Protein 2EM0 (pdb70)

Secondary structure (DSSP, 8-state):
------S--------SSS----SSHHHHHHHGGGGSSSS-S-SS--

Radius of gyration: 14.77 Å; Cα contacts (8 Å, |Δi|>4): 30; chains: 1; bounding box: 20×41×24 Å

Sequence (46 aa):
GSSGSSGMGEKTWKCRECDMCFSQASSLRLHQNVHVGEKPSGPSSGGSSGSSGMGEKTWKCRECDMCFSQASSLRLHQNVHVGEKPSGPSSGGSSGSSGMGEKTWKCRECDMCFSQASSLRLHQNVHVGEKPSGPSSGGSSGSSGMGEKTWKCRECDMCFSQASSLRLHQNVHVGEKPSGPSSGGSSGSSGMGEKTWKCRECDMCFSQASSLRLHQNVHVGEKPSGPSSGGSSGSSGMGEKTWKCRECDMCFSQASSLRLHQNVHVGEKPSGPSSGGSSGSSGMGEKTWKCRECDMCFSQASSLRLHQNVHVGEKPSGPSSGGSSGSSGMGEKTWKCRECDMCFSQASSLRLHQNVHVGEKPSGPSSGGSSGSSGMGEKTWKCRECDMCFSQASSLRLHQNVHVGEKPSGPSSGGSSGSSGMGEKTWKCRECDMCFSQASSLRLHQNVHVGEKPSGPSSGGSSGSSGMGEKTWKCRECDMCFSQASSLRLHQNVHVGEKPSGPSSGGSSGSSGMGEKTWKCRECDMCFSQASSLRLHQNVHVGEKPSGPSSGGSSGSSGMGEKTWKCRECDMCFSQASSLRLHQNVHVGEKPSGPSSGGSSGSSGMGEKTWKCRECDMCFSQASSLRLHQNVHVGEKPSGPSSGGSSGSSGMGEKTWKCRECDMCFSQASSLRLHQNVHVGEKPSGPSSGGSSGSSGMGEKTWKCRECDMCFSQASSLRLHQNVHVGEKPSGPSSGGSSGSSGMGEKTWKCRECDMCFSQASSLRLHQNVHVGEKPSGPSSGGSSGSSGMGEKTWKCRECDMCFSQASSLRLHQNVHVGEKPSGPSSGGSSGSSGMGEKTWKCRECDMCFSQASSLRLHQNVHVGEKPSGPSSGGSSGSSGMGEKTWKCRECDMCFSQASSLRLHQNVHVGEKPSGPSSG

InterPro domains:
  IPR001909 Krueppel-associated box [PF01352] (8-48)
  IPR001909 Krueppel-associated box [PS50805] (8-78)
  IPR001909 Krueppel-associated box [SM00349] (8-67)
  IPR001909 Krueppel-associated box [cd07765] (8-46)
  IPR013087 Zinc finger C2H2-type [PF00096] (176-198)
  IPR013087 Zinc finger C2H2-type [PF00096] (204-226)
  IPR013087 Zinc finger C2H2-type [PF00096] (232-254)
  IPR013087 Zinc finger C2H2-type [PF00096] (260-282)
  IPR013087 Zinc finger C2H2-type [PF00096] (288-310)
  IPR013087 Zinc finger C2H2-type [PF00096] (316-338)
  IPR013087 Zinc finger C2H2-type [PF00096] (372-394)
  IPR013087 Zinc finger C2H2-type [PF00096] (400-422)
  IPR013087 Zinc finger C2H2-type [PF00096] (456-478)
  IPR013087 Zinc finger C2H2-type [PF00096] (484-506)
  IPR013087 Zinc finger C2H2-type [PF00096] (512-534)
  IPR013087 Zinc finger C2H2-type [PF00096] (540-562)
  IPR013087 Zinc finger C2H2-type [PF00096] (568-590)
  IPR013087 Zinc finger C2H2-type [PF00096] (596-618)
  IPR013087 Zinc finger C2H2-type [PF00096] (652-674)
  IPR013087 Zinc finger C2H2-type [PF00096] (681-702)

Organism: Homo sapiens (NCBI:txid9606)

Structure (mmCIF, N/CA/C/O backbone):
data_2EM0
#
_entry.id   2EM0
#
loop_
_entity.id
_entity.type
_entity.pdbx_description
1 polymer 'Zinc finger protein 224'
2 non-polymer 'ZINC ION'
#
loop_
_atom_site.group_PDB
_atom_site.id
_atom_site.type_symbol
_atom_site.label_atom_id
_atom_site.label_alt_id
_atom_site.label_comp_id
_atom_site.label_asym_id
_atom_site.label_entity_id
_atom_site.label_seq_id
_atom_site.pdbx_PDB_ins_code
_atom_site.Cartn_x
_atom_site.Cartn_y
_atom_site.Cartn_z
_atom_site.occupancy
_atom_site.B_iso_or_equiv
_atom_site.auth_seq_id
_atom_site.auth_comp_id
_atom_site.auth_asym_id
_atom_site.auth_atom_id
_atom_site.pdbx_PDB_model_num
ATOM 1 N N . GLY A 1 1 ? -19.726 19.923 -27.105 1.00 0.00 1 GLY A N 1
ATOM 2 C CA . GLY A 1 1 ? -18.356 19.924 -26.626 1.00 0.00 1 GLY A CA 1
ATOM 3 C C . GLY A 1 1 ? -18.033 18.702 -25.790 1.00 0.00 1 GLY A C 1
ATOM 4 O O . GLY A 1 1 ? -18.292 18.679 -24.587 1.00 0.00 1 GLY A O 1
ATOM 8 N N . SER A 1 2 ? -17.468 17.682 -26.428 1.00 0.00 2 SER A N 1
ATOM 9 C CA . SER A 1 2 ? -17.115 16.448 -25.736 1.00 0.00 2 SER A CA 1
ATOM 10 C C . SER A 1 2 ? -15.702 16.531 -25.164 1.00 0.00 2 SER A C 1
ATOM 11 O O . SER A 1 2 ? -14.756 15.994 -25.739 1.00 0.00 2 SER A O 1
ATOM 19 N N . SER A 1 3 ? -15.569 17.209 -24.029 1.00 0.00 3 SER A N 1
ATOM 20 C CA . SER A 1 3 ? -14.273 17.366 -23.380 1.00 0.00 3 SER A CA 1
ATOM 21 C C . SER A 1 3 ? -14.206 16.548 -22.094 1.00 0.00 3 SER A C 1
ATOM 22 O O . SER A 1 3 ? -15.223 16.068 -21.596 1.00 0.00 3 SER A O 1
ATOM 30 N N . GLY A 1 4 ? -12.997 16.392 -21.561 1.00 0.00 4 GLY A N 1
ATOM 31 C CA . GLY A 1 4 ? -12.818 15.631 -20.339 1.00 0.00 4 GLY A CA 1
ATOM 32 C C . GLY A 1 4 ? -12.524 16.516 -19.143 1.00 0.00 4 GLY A C 1
ATOM 33 O O . GLY A 1 4 ? -13.316 17.395 -18.803 1.00 0.00 4 GLY A O 1
ATOM 37 N N . SER A 1 5 ? -11.383 16.283 -18.503 1.00 0.00 5 SER A N 1
ATOM 38 C CA . SER A 1 5 ? -10.989 17.062 -17.335 1.00 0.00 5 SER A CA 1
ATOM 39 C C . SER A 1 5 ? -10.513 18.452 -17.745 1.00 0.00 5 SER A C 1
ATOM 40 O O . SER A 1 5 ? -9.383 18.624 -18.202 1.00 0.00 5 SER A O 1
ATOM 48 N N . SER A 1 6 ? -11.384 19.442 -17.577 1.00 0.00 6 SER A N 1
ATOM 49 C CA . SER A 1 6 ? -11.055 20.818 -17.933 1.00 0.00 6 SER A CA 1
ATOM 50 C C . SER A 1 6 ? -10.287 21.502 -16.806 1.00 0.00 6 SER A C 1
ATOM 51 O O . SER A 1 6 ? -9.436 22.356 -17.049 1.00 0.00 6 SER A O 1
ATOM 59 N N . GLY A 1 7 ? -10.595 21.118 -15.570 1.00 0.00 7 GLY A N 1
ATOM 60 C CA . GLY A 1 7 ? -9.926 21.704 -14.424 1.00 0.00 7 GLY A CA 1
ATOM 61 C C . GLY A 1 7 ? -8.851 20.799 -13.856 1.00 0.00 7 GLY A C 1
ATOM 62 O O . GLY A 1 7 ? -7.972 20.336 -14.582 1.00 0.00 7 GLY A O 1
ATOM 66 N N . MET A 1 8 ? -8.919 20.547 -12.552 1.00 0.00 8 MET A N 1
ATOM 67 C CA . MET A 1 8 ? -7.943 19.692 -11.888 1.00 0.00 8 MET A CA 1
ATOM 68 C C . MET A 1 8 ? -8.086 18.244 -12.347 1.00 0.00 8 MET A C 1
ATOM 69 O O . MET A 1 8 ? -9.133 17.845 -12.856 1.00 0.00 8 MET A O 1
ATOM 83 N N . GLY A 1 9 ? -7.027 17.462 -12.163 1.00 0.00 9 GLY A N 1
ATOM 84 C CA . GLY A 1 9 ? -7.056 16.068 -12.565 1.00 0.00 9 GLY A CA 1
ATOM 85 C C . GLY A 1 9 ? -7.905 15.216 -11.642 1.00 0.00 9 GLY A C 1
ATOM 86 O O . GLY A 1 9 ? -9.054 15.554 -11.359 1.00 0.00 9 GLY A O 1
ATOM 90 N N . GLU A 1 10 ? -7.339 14.109 -11.173 1.00 0.00 10 GLU A N 1
ATOM 91 C CA . GLU A 1 10 ? -8.054 13.206 -10.279 1.00 0.00 10 GLU A CA 1
ATOM 92 C C . GLU A 1 10 ? -7.138 12.089 -9.786 1.00 0.00 10 GLU A C 1
ATOM 93 O O . GLU A 1 10 ? -6.512 11.387 -10.581 1.00 0.00 10 GLU A O 1
ATOM 105 N N . LYS A 1 11 ? -7.062 11.932 -8.469 1.00 0.00 11 LYS A N 1
ATOM 106 C CA . LYS A 1 11 ? -6.224 10.901 -7.868 1.00 0.00 11 LYS A CA 1
ATOM 107 C C . LYS A 1 11 ? -7.058 9.692 -7.458 1.00 0.00 11 LYS A C 1
ATOM 108 O O . LYS A 1 11 ? -7.495 9.586 -6.311 1.00 0.00 11 LYS A O 1
ATOM 127 N N . THR A 1 12 ? -7.274 8.780 -8.401 1.00 0.00 12 THR A N 1
ATOM 128 C CA . THR A 1 12 ? -8.055 7.578 -8.137 1.00 0.00 12 THR A CA 1
ATOM 129 C C . THR A 1 12 ? -7.358 6.338 -8.684 1.00 0.00 12 THR A C 1
ATOM 130 O O . THR A 1 12 ? -7.440 6.044 -9.877 1.00 0.00 12 THR A O 1
ATOM 141 N N . TRP A 1 13 ? -6.672 5.615 -7.806 1.00 0.00 13 TRP A N 1
ATOM 142 C CA . TRP A 1 13 ? -5.960 4.405 -8.202 1.00 0.00 13 TRP A CA 1
ATOM 143 C C . TRP A 1 13 ? -6.689 3.159 -7.711 1.00 0.00 13 TRP A C 1
ATOM 144 O O . TRP A 1 13 ? -6.293 2.547 -6.719 1.00 0.00 13 TRP A O 1
ATOM 165 N N . LYS A 1 14 ? -7.756 2.789 -8.411 1.00 0.00 14 LYS A N 1
ATOM 166 C CA . LYS A 1 14 ? -8.541 1.615 -8.047 1.00 0.00 14 LYS A CA 1
ATOM 167 C C . LYS A 1 14 ? -7.889 0.341 -8.574 1.00 0.00 14 LYS A C 1
ATOM 168 O O . LYS A 1 14 ? -7.127 0.375 -9.541 1.00 0.00 14 LYS A O 1
ATOM 187 N N . CYS A 1 15 ? -8.193 -0.783 -7.934 1.00 0.00 15 CYS A N 1
ATOM 188 C CA . CYS A 1 15 ? -7.638 -2.069 -8.339 1.00 0.00 15 CYS A CA 1
ATOM 189 C C . CYS A 1 15 ? -8.323 -2.584 -9.602 1.00 0.00 15 CYS A C 1
ATOM 190 O O . CYS A 1 15 ? -9.200 -1.923 -10.158 1.00 0.00 15 CYS A O 1
ATOM 197 N N . ARG A 1 16 ? -7.916 -3.768 -10.048 1.00 0.00 16 ARG A N 1
ATOM 198 C CA . ARG A 1 16 ? -8.489 -4.371 -11.245 1.00 0.00 16 ARG A CA 1
ATOM 199 C C . ARG A 1 16 ? -9.625 -5.324 -10.883 1.00 0.00 16 ARG A C 1
ATOM 200 O O . ARG A 1 16 ? -10.773 -5.111 -11.271 1.00 0.00 16 ARG A O 1
ATOM 221 N N . GLU A 1 17 ? -9.295 -6.375 -10.138 1.00 0.00 17 GLU A N 1
ATOM 222 C CA . GLU A 1 17 ? -10.288 -7.360 -9.726 1.00 0.00 17 GLU A CA 1
ATOM 223 C C . GLU A 1 17 ? -11.192 -6.797 -8.633 1.00 0.00 17 GLU A C 1
ATOM 224 O O . GLU A 1 17 ? -12.377 -6.551 -8.858 1.00 0.00 17 GLU A O 1
ATOM 236 N N . CYS A 1 18 ? -10.623 -6.596 -7.449 1.00 0.00 18 CYS A N 1
ATOM 237 C CA . CYS A 1 18 ? -11.376 -6.063 -6.320 1.00 0.00 18 CYS A CA 1
ATOM 238 C C . CYS A 1 18 ? -11.765 -4.608 -6.563 1.00 0.00 18 CYS A C 1
ATOM 239 O O . CYS A 1 18 ? -12.680 -4.085 -5.927 1.00 0.00 18 CYS A O 1
ATOM 246 N N . ASP A 1 19 ? -11.065 -3.961 -7.488 1.00 0.00 19 ASP A N 1
ATOM 247 C CA . ASP A 1 19 ? -11.338 -2.567 -7.817 1.00 0.00 19 ASP A CA 1
ATOM 248 C C . ASP A 1 19 ? -11.428 -1.718 -6.553 1.00 0.00 19 ASP A C 1
ATOM 249 O O . ASP A 1 19 ? -12.379 -0.958 -6.371 1.00 0.00 19 ASP A O 1
ATOM 258 N N . MET A 1 20 ? -10.433 -1.853 -5.683 1.00 0.00 20 MET A N 1
ATOM 259 C CA . MET A 1 20 ? -10.400 -1.098 -4.436 1.00 0.00 20 MET A CA 1
ATOM 260 C C . MET A 1 20 ? -9.675 0.231 -4.624 1.00 0.00 20 MET A C 1
ATOM 261 O O . MET A 1 20 ? -8.559 0.271 -5.144 1.00 0.00 20 MET A O 1
ATOM 275 N N . CYS A 1 21 ? -10.314 1.314 -4.197 1.00 0.00 21 CYS A N 1
ATOM 276 C CA . CYS A 1 21 ? -9.729 2.645 -4.320 1.00 0.00 21 CYS A CA 1
ATOM 277 C C . CYS A 1 21 ? -8.539 2.804 -3.380 1.00 0.00 21 CYS A C 1
ATOM 278 O O . CYS A 1 21 ? -8.608 2.439 -2.206 1.00 0.00 21 CYS A O 1
ATOM 286 N N . PHE A 1 22 ? -7.446 3.350 -3.904 1.00 0.00 22 PHE A N 1
ATOM 287 C CA . PHE A 1 22 ? -6.239 3.555 -3.112 1.00 0.00 22 PHE A CA 1
ATOM 288 C C . PHE A 1 22 ? -5.683 4.960 -3.323 1.00 0.00 22 PHE A C 1
ATOM 289 O O . PHE A 1 22 ? -4.969 5.218 -4.292 1.00 0.00 22 PHE A O 1
ATOM 306 N N . SER A 1 23 ? -6.016 5.865 -2.409 1.00 0.00 23 SER A N 1
ATOM 307 C CA . SER A 1 23 ? -5.554 7.246 -2.496 1.00 0.00 23 SER A CA 1
ATOM 308 C C . SER A 1 23 ? -4.152 7.313 -3.093 1.00 0.00 23 SER A C 1
ATOM 309 O O . SER A 1 23 ? -3.857 8.181 -3.914 1.00 0.00 23 SER A O 1
ATOM 317 N N . GLN A 1 24 ? -3.292 6.390 -2.674 1.00 0.00 24 GLN A N 1
ATOM 318 C CA . GLN A 1 24 ? -1.921 6.344 -3.167 1.00 0.00 24 GLN A CA 1
ATOM 319 C C . GLN A 1 24 ? -1.769 5.289 -4.259 1.00 0.00 24 GLN A C 1
ATOM 320 O O . GLN A 1 24 ? -2.107 4.123 -4.059 1.00 0.00 24 GLN A O 1
ATOM 334 N N . ALA A 1 25 ? -1.259 5.708 -5.412 1.00 0.00 25 ALA A N 1
ATOM 335 C CA . ALA A 1 25 ? -1.062 4.799 -6.534 1.00 0.00 25 ALA A CA 1
ATOM 336 C C . ALA A 1 25 ? -0.064 3.701 -6.182 1.00 0.00 25 ALA A C 1
ATOM 337 O O . ALA A 1 25 ? -0.278 2.530 -6.498 1.00 0.00 25 ALA A O 1
ATOM 344 N N . SER A 1 26 ? 1.027 4.086 -5.527 1.00 0.00 26 SER A N 1
ATOM 345 C CA . SER A 1 26 ? 2.060 3.135 -5.136 1.00 0.00 26 SER A CA 1
ATOM 346 C C . SER A 1 26 ? 1.476 2.024 -4.268 1.00 0.00 26 SER A C 1
ATOM 347 O O . SER A 1 26 ? 1.593 0.842 -4.591 1.00 0.00 26 SER A O 1
ATOM 355 N N . SER A 1 27 ? 0.846 2.415 -3.164 1.00 0.00 27 SER A N 1
ATOM 356 C CA . SER A 1 27 ? 0.246 1.454 -2.246 1.00 0.00 27 SER A CA 1
ATOM 357 C C . SER A 1 27 ? -0.501 0.365 -3.011 1.00 0.00 27 SER A C 1
ATOM 358 O O . SER A 1 27 ? -0.395 -0.820 -2.691 1.00 0.00 27 SER A O 1
ATOM 366 N N . LEU A 1 28 ? -1.257 0.775 -4.024 1.00 0.00 28 LEU A N 1
ATOM 367 C CA . LEU A 1 28 ? -2.022 -0.164 -4.836 1.00 0.00 28 LEU A CA 1
ATOM 368 C C . LEU A 1 28 ? -1.096 -1.112 -5.591 1.00 0.00 28 LEU A C 1
ATOM 369 O O . LEU A 1 28 ? -1.314 -2.324 -5.612 1.00 0.00 28 LEU A O 1
ATOM 385 N N . ARG A 1 29 ? -0.061 -0.552 -6.209 1.00 0.00 29 ARG A N 1
ATOM 386 C CA . ARG A 1 29 ? 0.899 -1.348 -6.965 1.00 0.00 29 ARG A CA 1
ATOM 387 C C . ARG A 1 29 ? 1.307 -2.594 -6.184 1.00 0.00 29 ARG A C 1
ATOM 388 O O . ARG A 1 29 ? 1.377 -3.692 -6.738 1.00 0.00 29 ARG A O 1
ATOM 409 N N . LEU A 1 30 ? 1.575 -2.416 -4.895 1.00 0.00 30 LEU A N 1
ATOM 410 C CA . LEU A 1 30 ? 1.977 -3.526 -4.037 1.00 0.00 30 LEU A CA 1
ATOM 411 C C . LEU A 1 30 ? 0.774 -4.385 -3.660 1.00 0.00 30 LEU A C 1
ATOM 412 O O . LEU A 1 30 ? 0.858 -5.613 -3.639 1.00 0.00 30 LEU A O 1
ATOM 428 N N . HIS A 1 31 ? -0.344 -3.731 -3.364 1.00 0.00 31 HIS A N 1
ATOM 429 C CA . HIS A 1 31 ? -1.565 -4.435 -2.989 1.00 0.00 31 HIS A CA 1
ATOM 430 C C . HIS A 1 31 ? -1.934 -5.480 -4.039 1.00 0.00 31 HIS A C 1
ATOM 431 O O . HIS A 1 31 ? -2.211 -6.632 -3.709 1.00 0.00 31 HIS A O 1
ATOM 445 N N . GLN A 1 32 ? -1.934 -5.067 -5.303 1.00 0.00 32 GLN A N 1
ATOM 446 C CA . GLN A 1 32 ? -2.270 -5.967 -6.399 1.00 0.00 32 GLN A CA 1
ATOM 447 C C . GLN A 1 32 ? -1.715 -7.365 -6.145 1.00 0.00 32 GLN A C 1
ATOM 448 O O . GLN A 1 32 ? -2.263 -8.357 -6.624 1.00 0.00 32 GLN A O 1
ATOM 462 N N . ASN A 1 33 ? -0.624 -7.435 -5.389 1.00 0.00 33 ASN A N 1
ATOM 463 C CA . ASN A 1 33 ? 0.005 -8.712 -5.072 1.00 0.00 33 ASN A CA 1
ATOM 464 C C . ASN A 1 33 ? -1.010 -9.688 -4.485 1.00 0.00 33 ASN A C 1
ATOM 465 O O . ASN A 1 33 ? -1.094 -10.842 -4.907 1.00 0.00 33 ASN A O 1
ATOM 476 N N . VAL A 1 34 ? -1.781 -9.218 -3.510 1.00 0.00 34 VAL A N 1
ATOM 477 C CA . VAL A 1 34 ? -2.792 -10.047 -2.866 1.00 0.00 34 VAL A CA 1
ATOM 478 C C . VAL A 1 34 ? -3.515 -10.921 -3.884 1.00 0.00 34 VAL A C 1
ATOM 479 O O . VAL A 1 34 ? -4.005 -12.002 -3.555 1.00 0.00 34 VAL A O 1
ATOM 492 N N . HIS A 1 35 ? -3.579 -10.447 -5.124 1.00 0.00 35 HIS A N 1
ATOM 493 C CA . HIS A 1 35 ? -4.242 -11.186 -6.193 1.00 0.00 35 HIS A CA 1
ATOM 494 C C . HIS A 1 35 ? -3.268 -12.137 -6.881 1.00 0.00 35 HIS A C 1
ATOM 495 O O . HIS A 1 35 ? -3.362 -12.374 -8.085 1.00 0.00 35 HIS A O 1
ATOM 509 N N . VAL A 1 36 ? -2.333 -12.680 -6.108 1.00 0.00 36 VAL A N 1
ATOM 510 C CA . VAL A 1 36 ? -1.341 -13.606 -6.643 1.00 0.00 36 VAL A CA 1
ATOM 511 C C . VAL A 1 36 ? -1.171 -14.816 -5.731 1.00 0.00 36 VAL A C 1
ATOM 512 O O . VAL A 1 36 ? -0.213 -14.898 -4.963 1.00 0.00 36 VAL A O 1
ATOM 525 N N . GLY A 1 37 ? -2.108 -15.755 -5.821 1.00 0.00 37 GLY A N 1
ATOM 526 C CA . GLY A 1 37 ? -2.044 -16.949 -4.999 1.00 0.00 37 GLY A CA 1
ATOM 527 C C . GLY A 1 37 ? -3.392 -17.626 -4.853 1.00 0.00 37 GLY A C 1
ATOM 528 O O . GLY A 1 37 ? -3.867 -18.282 -5.779 1.00 0.00 37 GLY A O 1
ATOM 532 N N . GLU A 1 38 ? -4.009 -17.467 -3.686 1.00 0.00 38 GLU A N 1
ATOM 533 C CA . GLU A 1 38 ? -5.309 -18.071 -3.422 1.00 0.00 38 GLU A CA 1
ATOM 534 C C . GLU A 1 38 ? -6.439 -17.154 -3.882 1.00 0.00 38 GLU A C 1
ATOM 535 O O . GLU A 1 38 ? -6.363 -15.934 -3.734 1.00 0.00 38 GLU A O 1
ATOM 547 N N . LYS A 1 39 ? -7.486 -17.750 -4.442 1.00 0.00 39 LYS A N 1
ATOM 548 C CA . LYS A 1 39 ? -8.633 -16.989 -4.924 1.00 0.00 39 LYS A CA 1
ATOM 549 C C . LYS A 1 39 ? -8.193 -15.640 -5.485 1.00 0.00 39 LYS A C 1
ATOM 550 O O . LYS A 1 39 ? -8.700 -14.586 -5.100 1.00 0.00 39 LYS A O 1
ATOM 569 N N . PRO A 1 40 ? -7.230 -15.671 -6.417 1.00 0.00 40 PRO A N 1
ATOM 570 C CA . PRO A 1 40 ? -6.703 -14.460 -7.052 1.00 0.00 40 PRO A CA 1
ATOM 571 C C . PRO A 1 40 ? -7.718 -13.805 -7.983 1.00 0.00 40 PRO A C 1
ATOM 572 O O . PRO A 1 40 ? -7.474 -12.726 -8.522 1.00 0.00 40 PRO A O 1
ATOM 583 N N . SER A 1 41 ? -8.857 -14.465 -8.167 1.00 0.00 41 SER A N 1
ATOM 584 C CA . SER A 1 41 ? -9.908 -13.948 -9.036 1.00 0.00 41 SER A CA 1
ATOM 585 C C . SER A 1 41 ? -9.489 -14.025 -10.501 1.00 0.00 41 SER A C 1
ATOM 586 O O . SER A 1 41 ? -9.796 -13.136 -11.293 1.00 0.00 41 SER A O 1
ATOM 594 N N . GLY A 1 42 ? -8.783 -15.095 -10.853 1.00 0.00 42 GLY A N 1
ATOM 595 C CA . GLY A 1 42 ? -8.332 -15.270 -12.221 1.00 0.00 42 GLY A CA 1
ATOM 596 C C . GLY A 1 42 ? -9.319 -16.056 -13.061 1.00 0.00 42 GLY A C 1
ATOM 597 O O . GLY A 1 42 ? -9.982 -15.515 -13.947 1.00 0.00 42 GLY A O 1
ATOM 601 N N . PRO A 1 43 ? -9.426 -17.364 -12.786 1.00 0.00 43 PRO A N 1
ATOM 602 C CA . PRO A 1 43 ? -10.336 -18.254 -13.514 1.00 0.00 43 PRO A CA 1
ATOM 603 C C . PRO A 1 43 ? -11.800 -17.969 -13.199 1.00 0.00 43 PRO A C 1
ATOM 604 O O . PRO A 1 43 ? -12.184 -17.855 -12.035 1.00 0.00 43 PRO A O 1
ATOM 615 N N . SER A 1 44 ? -12.614 -17.854 -14.244 1.00 0.00 44 SER A N 1
ATOM 616 C CA . SER A 1 44 ? -14.036 -17.579 -14.078 1.00 0.00 44 SER A CA 1
ATOM 617 C C . SER A 1 44 ? -14.690 -18.622 -13.177 1.00 0.00 44 SER A C 1
ATOM 618 O O . SER A 1 44 ? -14.662 -19.817 -13.470 1.00 0.00 44 SER A O 1
ATOM 626 N N . SER A 1 45 ? -15.279 -18.160 -12.079 1.00 0.00 45 SER A N 1
ATOM 627 C CA . SER A 1 45 ? -15.938 -19.052 -11.132 1.00 0.00 45 SER A CA 1
ATOM 628 C C . SER A 1 45 ? -16.654 -18.256 -10.044 1.00 0.00 45 SER A C 1
ATOM 629 O O . SER A 1 45 ? -16.493 -17.041 -9.940 1.00 0.00 45 SER A O 1
ATOM 637 N N . GLY A 1 46 ? -17.446 -18.953 -9.235 1.00 0.00 46 GLY A N 1
ATOM 638 C CA . GLY A 1 46 ? -18.176 -18.297 -8.166 1.00 0.00 46 GLY A CA 1
ATOM 639 C C . GLY A 1 46 ? -19.629 -18.054 -8.520 1.00 0.00 46 GLY A C 1
ATOM 640 O O . GLY A 1 46 ? -20.453 -18.943 -8.311 1.00 0.00 46 GLY A O 1
ATOM 645 N N . GLY A 1 1 ? -17.639 26.190 -28.798 1.00 0.00 1 GLY A N 2
ATOM 646 C CA . GLY A 1 1 ? -17.057 24.890 -28.520 1.00 0.00 1 GLY A CA 2
ATOM 647 C C . GLY A 1 1 ? -15.822 24.983 -27.646 1.00 0.00 1 GLY A C 2
ATOM 648 O O . GLY A 1 1 ? -14.743 25.337 -28.121 1.00 0.00 1 GLY A O 2
ATOM 652 N N . SER A 1 2 ? -15.980 24.664 -26.365 1.00 0.00 2 SER A N 2
ATOM 653 C CA . SER A 1 2 ? -14.869 24.719 -25.422 1.00 0.00 2 SER A CA 2
ATOM 654 C C . SER A 1 2 ? -14.962 23.584 -24.407 1.00 0.00 2 SER A C 2
ATOM 655 O O . SER A 1 2 ? -15.985 22.905 -24.310 1.00 0.00 2 SER A O 2
ATOM 663 N N . SER A 1 3 ? -13.887 23.384 -23.651 1.00 0.00 3 SER A N 2
ATOM 664 C CA . SER A 1 3 ? -13.845 22.329 -22.646 1.00 0.00 3 SER A CA 2
ATOM 665 C C . SER A 1 3 ? -14.858 22.595 -21.537 1.00 0.00 3 SER A C 2
ATOM 666 O O . SER A 1 3 ? -15.242 23.738 -21.292 1.00 0.00 3 SER A O 2
ATOM 674 N N . GLY A 1 4 ? -15.288 21.528 -20.869 1.00 0.00 4 GLY A N 2
ATOM 675 C CA . GLY A 1 4 ? -16.253 21.666 -19.793 1.00 0.00 4 GLY A CA 2
ATOM 676 C C . GLY A 1 4 ? -15.652 21.371 -18.434 1.00 0.00 4 GLY A C 2
ATOM 677 O O . GLY A 1 4 ? -14.875 22.165 -17.905 1.00 0.00 4 GLY A O 2
ATOM 681 N N . SER A 1 5 ? -16.014 20.225 -17.865 1.00 0.00 5 SER A N 2
ATOM 682 C CA . SER A 1 5 ? -15.510 19.829 -16.555 1.00 0.00 5 SER A CA 2
ATOM 683 C C . SER A 1 5 ? -13.999 20.027 -16.473 1.00 0.00 5 SER A C 2
ATOM 684 O O . SER A 1 5 ? -13.247 19.494 -17.288 1.00 0.00 5 SER A O 2
ATOM 692 N N . SER A 1 6 ? -13.563 20.796 -15.480 1.00 0.00 6 SER A N 2
ATOM 693 C CA . SER A 1 6 ? -12.143 21.068 -15.292 1.00 0.00 6 SER A CA 2
ATOM 694 C C . SER A 1 6 ? -11.515 20.048 -14.347 1.00 0.00 6 SER A C 2
ATOM 695 O O . SER A 1 6 ? -10.715 20.398 -13.480 1.00 0.00 6 SER A O 2
ATOM 703 N N . GLY A 1 7 ? -11.884 18.783 -14.522 1.00 0.00 7 GLY A N 2
ATOM 704 C CA . GLY A 1 7 ? -11.349 17.731 -13.678 1.00 0.00 7 GLY A CA 2
ATOM 705 C C . GLY A 1 7 ? -10.099 17.100 -14.260 1.00 0.00 7 GLY A C 2
ATOM 706 O O . GLY A 1 7 ? -10.181 16.236 -15.133 1.00 0.00 7 GLY A O 2
ATOM 710 N N . MET A 1 8 ? -8.940 17.535 -13.778 1.00 0.00 8 MET A N 2
ATOM 711 C CA . MET A 1 8 ? -7.667 17.007 -14.257 1.00 0.00 8 MET A CA 2
ATOM 712 C C . MET A 1 8 ? -6.835 16.462 -13.101 1.00 0.00 8 MET A C 2
ATOM 713 O O . MET A 1 8 ? -7.027 16.849 -11.949 1.00 0.00 8 MET A O 2
ATOM 727 N N . GLY A 1 9 ? -5.910 15.560 -13.417 1.00 0.00 9 GLY A N 2
ATOM 728 C CA . GLY A 1 9 ? -5.063 14.976 -12.394 1.00 0.00 9 GLY A CA 2
ATOM 729 C C . GLY A 1 9 ? -5.861 14.409 -11.236 1.00 0.00 9 GLY A C 2
ATOM 730 O O . GLY A 1 9 ? -5.518 14.624 -10.074 1.00 0.00 9 GLY A O 2
ATOM 734 N N . GLU A 1 10 ? -6.928 13.683 -11.554 1.00 0.00 10 GLU A N 2
ATOM 735 C CA . GLU A 1 10 ? -7.777 13.086 -10.530 1.00 0.00 10 GLU A CA 2
ATOM 736 C C . GLU A 1 10 ? -7.047 11.958 -9.807 1.00 0.00 10 GLU A C 2
ATOM 737 O O . GLU A 1 10 ? -6.829 10.884 -10.367 1.00 0.00 10 GLU A O 2
ATOM 749 N N . LYS A 1 11 ? -6.668 12.211 -8.559 1.00 0.00 11 LYS A N 2
ATOM 750 C CA . LYS A 1 11 ? -5.962 11.219 -7.757 1.00 0.00 11 LYS A CA 2
ATOM 751 C C . LYS A 1 11 ? -6.885 10.063 -7.385 1.00 0.00 11 LYS A C 2
ATOM 752 O O . LYS A 1 11 ? -7.607 10.126 -6.389 1.00 0.00 11 LYS A O 2
ATOM 771 N N . THR A 1 12 ? -6.857 9.006 -8.191 1.00 0.00 12 THR A N 2
ATOM 772 C CA . THR A 1 12 ? -7.690 7.836 -7.946 1.00 0.00 12 THR A CA 2
ATOM 773 C C . THR A 1 12 ? -7.037 6.571 -8.492 1.00 0.00 12 THR A C 2
ATOM 774 O O . THR A 1 12 ? -6.949 6.381 -9.706 1.00 0.00 12 THR A O 2
ATOM 785 N N . TRP A 1 13 ? -6.580 5.710 -7.591 1.00 0.00 13 TRP A N 2
ATOM 786 C CA . TRP A 1 13 ? -5.935 4.462 -7.983 1.00 0.00 13 TRP A CA 2
ATOM 787 C C . TRP A 1 13 ? -6.797 3.262 -7.608 1.00 0.00 13 TRP A C 2
ATOM 788 O O . TRP A 1 13 ? -6.643 2.686 -6.531 1.00 0.00 13 TRP A O 2
ATOM 809 N N . LYS A 1 14 ? -7.705 2.888 -8.504 1.00 0.00 14 LYS A N 2
ATOM 810 C CA . LYS A 1 14 ? -8.592 1.755 -8.268 1.00 0.00 14 LYS A CA 2
ATOM 811 C C . LYS A 1 14 ? -7.946 0.453 -8.732 1.00 0.00 14 LYS A C 2
ATOM 812 O O . LYS A 1 14 ? -7.100 0.453 -9.626 1.00 0.00 14 LYS A O 2
ATOM 831 N N . CYS A 1 15 ? -8.351 -0.654 -8.119 1.00 0.00 15 CYS A N 2
ATOM 832 C CA . CYS A 1 15 ? -7.813 -1.963 -8.470 1.00 0.00 15 CYS A CA 2
ATOM 833 C C . CYS A 1 15 ? -8.542 -2.545 -9.678 1.00 0.00 15 CYS A C 2
ATOM 834 O O . CYS A 1 15 ? -9.461 -1.928 -10.218 1.00 0.00 15 CYS A O 2
ATOM 841 N N . ARG A 1 16 ? -8.126 -3.736 -10.095 1.00 0.00 16 ARG A N 2
ATOM 842 C CA . ARG A 1 16 ? -8.739 -4.401 -11.239 1.00 0.00 16 ARG A CA 2
ATOM 843 C C . ARG A 1 16 ? -9.702 -5.493 -10.781 1.00 0.00 16 ARG A C 2
ATOM 844 O O . ARG A 1 16 ? -10.862 -5.522 -11.192 1.00 0.00 16 ARG A O 2
ATOM 865 N N . GLU A 1 17 ? -9.212 -6.388 -9.930 1.00 0.00 17 GLU A N 2
ATOM 866 C CA . GLU A 1 17 ? -10.030 -7.482 -9.418 1.00 0.00 17 GLU A CA 2
ATOM 867 C C . GLU A 1 17 ? -11.040 -6.973 -8.394 1.00 0.00 17 GLU A C 2
ATOM 868 O O . GLU A 1 17 ? -12.236 -6.885 -8.675 1.00 0.00 17 GLU A O 2
ATOM 880 N N . CYS A 1 18 ? -10.551 -6.640 -7.204 1.00 0.00 18 CYS A N 2
ATOM 881 C CA . CYS A 1 18 ? -11.409 -6.140 -6.136 1.00 0.00 18 CYS A CA 2
ATOM 882 C C . CYS A 1 18 ? -11.904 -4.732 -6.450 1.00 0.00 18 CYS A C 2
ATOM 883 O O . CYS A 1 18 ? -12.797 -4.212 -5.780 1.00 0.00 18 CYS A O 2
ATOM 890 N N . ASP A 1 19 ? -11.319 -4.119 -7.474 1.00 0.00 19 ASP A N 2
ATOM 891 C CA . ASP A 1 19 ? -11.701 -2.771 -7.878 1.00 0.00 19 ASP A CA 2
ATOM 892 C C . ASP A 1 19 ? -11.803 -1.849 -6.667 1.00 0.00 19 ASP A C 2
ATOM 893 O O . ASP A 1 19 ? -12.773 -1.107 -6.520 1.00 0.00 19 ASP A O 2
ATOM 902 N N . MET A 1 20 ? -10.795 -1.903 -5.803 1.00 0.00 20 MET A N 2
ATOM 903 C CA . MET A 1 20 ? -10.771 -1.072 -4.604 1.00 0.00 20 MET A CA 2
ATOM 904 C C . MET A 1 20 ? -10.007 0.224 -4.856 1.00 0.00 20 MET A C 2
ATOM 905 O O . MET A 1 20 ? -9.001 0.235 -5.567 1.00 0.00 20 MET A O 2
ATOM 919 N N . CYS A 1 21 ? -10.491 1.314 -4.271 1.00 0.00 21 CYS A N 2
ATOM 920 C CA . CYS A 1 21 ? -9.854 2.616 -4.433 1.00 0.00 21 CYS A CA 2
ATOM 921 C C . CYS A 1 21 ? -8.733 2.804 -3.415 1.00 0.00 21 CYS A C 2
ATOM 922 O O . CYS A 1 21 ? -8.864 2.415 -2.254 1.00 0.00 21 CYS A O 2
ATOM 930 N N . PHE A 1 22 ? -7.632 3.402 -3.858 1.00 0.00 22 PHE A N 2
ATOM 931 C CA . PHE A 1 22 ? -6.488 3.639 -2.987 1.00 0.00 22 PHE A CA 2
ATOM 932 C C . PHE A 1 22 ? -5.931 5.045 -3.191 1.00 0.00 22 PHE A C 2
ATOM 933 O O . PHE A 1 22 ? -5.709 5.478 -4.321 1.00 0.00 22 PHE A O 2
ATOM 950 N N . SER A 1 23 ? -5.709 5.753 -2.087 1.00 0.00 23 SER A N 2
ATOM 951 C CA . SER A 1 23 ? -5.183 7.111 -2.144 1.00 0.00 23 SER A CA 2
ATOM 952 C C . SER A 1 23 ? -3.660 7.101 -2.240 1.00 0.00 23 SER A C 2
ATOM 953 O O . SER A 1 23 ? -2.986 7.957 -1.668 1.00 0.00 23 SER A O 2
ATOM 961 N N . GLN A 1 24 ? -3.126 6.125 -2.968 1.00 0.00 24 GLN A N 2
ATOM 962 C CA . GLN A 1 24 ? -1.683 6.002 -3.139 1.00 0.00 24 GLN A CA 2
ATOM 963 C C . GLN A 1 24 ? -1.350 5.041 -4.276 1.00 0.00 24 GLN A C 2
ATOM 964 O O . GLN A 1 24 ? -1.489 3.827 -4.136 1.00 0.00 24 GLN A O 2
ATOM 978 N N . ALA A 1 25 ? -0.910 5.595 -5.401 1.00 0.00 25 ALA A N 2
ATOM 979 C CA . ALA A 1 25 ? -0.555 4.787 -6.562 1.00 0.00 25 ALA A CA 2
ATOM 980 C C . ALA A 1 25 ? 0.298 3.590 -6.157 1.00 0.00 25 ALA A C 2
ATOM 981 O O . ALA A 1 25 ? -0.022 2.448 -6.488 1.00 0.00 25 ALA A O 2
ATOM 988 N N . SER A 1 26 ? 1.385 3.858 -5.441 1.00 0.00 26 SER A N 2
ATOM 989 C CA . SER A 1 26 ? 2.286 2.803 -4.995 1.00 0.00 26 SER A CA 2
ATOM 990 C C . SER A 1 26 ? 1.546 1.783 -4.135 1.00 0.00 26 SER A C 2
ATOM 991 O O . SER A 1 26 ? 1.731 0.575 -4.287 1.00 0.00 26 SER A O 2
ATOM 999 N N . SER A 1 27 ? 0.707 2.278 -3.231 1.00 0.00 27 SER A N 2
ATOM 1000 C CA . SER A 1 27 ? -0.059 1.412 -2.343 1.00 0.00 27 SER A CA 2
ATOM 1001 C C . SER A 1 27 ? -0.869 0.395 -3.143 1.00 0.00 27 SER A C 2
ATOM 1002 O O . SER A 1 27 ? -0.941 -0.781 -2.782 1.00 0.00 27 SER A O 2
ATOM 1010 N N . LEU A 1 28 ? -1.476 0.855 -4.230 1.00 0.00 28 LEU A N 2
ATOM 1011 C CA . LEU A 1 28 ? -2.281 -0.013 -5.082 1.00 0.00 28 LEU A CA 2
ATOM 1012 C C . LEU A 1 28 ? -1.404 -1.024 -5.814 1.00 0.00 28 LEU A C 2
ATOM 1013 O O . LEU A 1 28 ? -1.712 -2.215 -5.854 1.00 0.00 28 LEU A O 2
ATOM 1029 N N . ARG A 1 29 ? -0.308 -0.541 -6.390 1.00 0.00 29 ARG A N 2
ATOM 1030 C CA . ARG A 1 29 ? 0.615 -1.402 -7.119 1.00 0.00 29 ARG A CA 2
ATOM 1031 C C . ARG A 1 29 ? 1.040 -2.591 -6.263 1.00 0.00 29 ARG A C 2
ATOM 1032 O O . ARG A 1 29 ? 1.009 -3.737 -6.714 1.00 0.00 29 ARG A O 2
ATOM 1053 N N . LEU A 1 30 ? 1.438 -2.312 -5.027 1.00 0.00 30 LEU A N 2
ATOM 1054 C CA . LEU A 1 30 ? 1.870 -3.359 -4.107 1.00 0.00 30 LEU A CA 2
ATOM 1055 C C . LEU A 1 30 ? 0.696 -4.242 -3.698 1.00 0.00 30 LEU A C 2
ATOM 1056 O O . LEU A 1 30 ? 0.789 -5.470 -3.729 1.00 0.00 30 LEU A O 2
ATOM 1072 N N . HIS A 1 31 ? -0.408 -3.610 -3.315 1.00 0.00 31 HIS A N 2
ATOM 1073 C CA . HIS A 1 31 ? -1.602 -4.339 -2.902 1.00 0.00 31 HIS A CA 2
ATOM 1074 C C . HIS A 1 31 ? -1.919 -5.464 -3.883 1.00 0.00 31 HIS A C 2
ATOM 1075 O O . HIS A 1 31 ? -2.097 -6.614 -3.485 1.00 0.00 31 HIS A O 2
ATOM 1089 N N . GLN A 1 32 ? -1.987 -5.122 -5.166 1.00 0.00 32 GLN A N 2
ATOM 1090 C CA . GLN A 1 32 ? -2.284 -6.103 -6.202 1.00 0.00 32 GLN A CA 2
ATOM 1091 C C . GLN A 1 32 ? -1.537 -7.408 -5.946 1.00 0.00 32 GLN A C 2
ATOM 1092 O O . GLN A 1 32 ? -1.995 -8.482 -6.334 1.00 0.00 32 GLN A O 2
ATOM 1106 N N . ASN A 1 33 ? -0.385 -7.306 -5.291 1.00 0.00 33 ASN A N 2
ATOM 1107 C CA . ASN A 1 33 ? 0.426 -8.479 -4.984 1.00 0.00 33 ASN A CA 2
ATOM 1108 C C . ASN A 1 33 ? -0.429 -9.587 -4.374 1.00 0.00 33 ASN A C 2
ATOM 1109 O O . ASN A 1 33 ? -0.295 -10.757 -4.732 1.00 0.00 33 ASN A O 2
ATOM 1120 N N . VAL A 1 34 ? -1.308 -9.208 -3.451 1.00 0.00 34 VAL A N 2
ATOM 1121 C CA . VAL A 1 34 ? -2.185 -10.168 -2.793 1.00 0.00 34 VAL A CA 2
ATOM 1122 C C . VAL A 1 34 ? -3.010 -10.947 -3.811 1.00 0.00 34 VAL A C 2
ATOM 1123 O O . VAL A 1 34 ? -3.275 -12.136 -3.632 1.00 0.00 34 VAL A O 2
ATOM 1136 N N . HIS A 1 35 ? -3.414 -10.269 -4.881 1.00 0.00 35 HIS A N 2
ATOM 1137 C CA . HIS A 1 35 ? -4.209 -10.898 -5.929 1.00 0.00 35 HIS A CA 2
ATOM 1138 C C . HIS A 1 35 ? -3.387 -11.938 -6.684 1.00 0.00 35 HIS A C 2
ATOM 1139 O O . HIS A 1 35 ? -3.846 -13.057 -6.916 1.00 0.00 35 HIS A O 2
ATOM 1153 N N . VAL A 1 36 ? -2.171 -11.562 -7.065 1.00 0.00 36 VAL A N 2
ATOM 1154 C CA . VAL A 1 36 ? -1.285 -12.462 -7.793 1.00 0.00 36 VAL A CA 2
ATOM 1155 C C . VAL A 1 36 ? -0.400 -13.254 -6.837 1.00 0.00 36 VAL A C 2
ATOM 1156 O O . VAL A 1 36 ? 0.706 -13.662 -7.191 1.00 0.00 36 VAL A O 2
ATOM 1169 N N . GLY A 1 37 ? -0.894 -13.468 -5.621 1.00 0.00 37 GLY A N 2
ATOM 1170 C CA . GLY A 1 37 ? -0.135 -14.211 -4.632 1.00 0.00 37 GLY A CA 2
ATOM 1171 C C . GLY A 1 37 ? -1.017 -15.078 -3.755 1.00 0.00 37 GLY A C 2
ATOM 1172 O O . GLY A 1 37 ? -2.011 -14.605 -3.205 1.00 0.00 37 GLY A O 2
ATOM 1176 N N . GLU A 1 38 ? -0.654 -16.350 -3.627 1.00 0.00 38 GLU A N 2
ATOM 1177 C CA . GLU A 1 38 ? -1.422 -17.284 -2.812 1.00 0.00 38 GLU A CA 2
ATOM 1178 C C . GLU A 1 38 ? -0.630 -18.564 -2.560 1.00 0.00 38 GLU A C 2
ATOM 1179 O O . GLU A 1 38 ? -0.176 -19.222 -3.497 1.00 0.00 38 GLU A O 2
ATOM 1191 N N . LYS A 1 39 ? -0.468 -18.912 -1.288 1.00 0.00 39 LYS A N 2
ATOM 1192 C CA . LYS A 1 39 ? 0.268 -20.113 -0.910 1.00 0.00 39 LYS A CA 2
ATOM 1193 C C . LYS A 1 39 ? -0.310 -20.727 0.361 1.00 0.00 39 LYS A C 2
ATOM 1194 O O . LYS A 1 39 ? -0.748 -20.026 1.274 1.00 0.00 39 LYS A O 2
ATOM 1213 N N . PRO A 1 40 ? -0.311 -22.066 0.425 1.00 0.00 40 PRO A N 2
ATOM 1214 C CA . PRO A 1 40 ? -0.829 -22.804 1.581 1.00 0.00 40 PRO A CA 2
ATOM 1215 C C . PRO A 1 40 ? 0.056 -22.648 2.812 1.00 0.00 40 PRO A C 2
ATOM 1216 O O . PRO A 1 40 ? 0.980 -21.835 2.826 1.00 0.00 40 PRO A O 2
ATOM 1227 N N . SER A 1 41 ? -0.232 -23.434 3.845 1.00 0.00 41 SER A N 2
ATOM 1228 C CA . SER A 1 41 ? 0.536 -23.380 5.084 1.00 0.00 41 SER A CA 2
ATOM 1229 C C . SER A 1 41 ? 1.423 -24.614 5.226 1.00 0.00 41 SER A C 2
ATOM 1230 O O . SER A 1 41 ? 0.963 -25.744 5.074 1.00 0.00 41 SER A O 2
ATOM 1238 N N . GLY A 1 42 ? 2.700 -24.386 5.520 1.00 0.00 42 GLY A N 2
ATOM 1239 C CA . GLY A 1 42 ? 3.632 -25.487 5.678 1.00 0.00 42 GLY A CA 2
ATOM 1240 C C . GLY A 1 42 ? 4.929 -25.261 4.926 1.00 0.00 42 GLY A C 2
ATOM 1241 O O . GLY A 1 42 ? 6.012 -25.227 5.511 1.00 0.00 42 GLY A O 2
ATOM 1245 N N . PRO A 1 43 ? 4.828 -25.104 3.598 1.00 0.00 43 PRO A N 2
ATOM 1246 C CA . PRO A 1 43 ? 5.993 -24.879 2.737 1.00 0.00 43 PRO A CA 2
ATOM 1247 C C . PRO A 1 43 ? 6.615 -23.503 2.951 1.00 0.00 43 PRO A C 2
ATOM 1248 O O . PRO A 1 43 ? 7.572 -23.132 2.273 1.00 0.00 43 PRO A O 2
ATOM 1259 N N . SER A 1 44 ? 6.065 -22.751 3.899 1.00 0.00 44 SER A N 2
ATOM 1260 C CA . SER A 1 44 ? 6.564 -21.415 4.201 1.00 0.00 44 SER A CA 2
ATOM 1261 C C . SER A 1 44 ? 8.078 -21.348 4.026 1.00 0.00 44 SER A C 2
ATOM 1262 O O . SER A 1 44 ? 8.823 -22.076 4.682 1.00 0.00 44 SER A O 2
ATOM 1270 N N . SER A 1 45 ? 8.527 -20.469 3.135 1.00 0.00 45 SER A N 2
ATOM 1271 C CA . SER A 1 45 ? 9.951 -20.309 2.869 1.00 0.00 45 SER A CA 2
ATOM 1272 C C . SER A 1 45 ? 10.639 -19.574 4.016 1.00 0.00 45 SER A C 2
ATOM 1273 O O . SER A 1 45 ? 11.688 -19.997 4.499 1.00 0.00 45 SER A O 2
ATOM 1281 N N . GLY A 1 46 ? 10.038 -18.468 4.446 1.00 0.00 46 GLY A N 2
ATOM 1282 C CA . GLY A 1 46 ? 10.605 -17.691 5.532 1.00 0.00 46 GLY A CA 2
ATOM 1283 C C . GLY A 1 46 ? 11.293 -18.557 6.568 1.00 0.00 46 GLY A C 2
ATOM 1284 O O . GLY A 1 46 ? 12.504 -18.431 6.745 1.00 0.00 46 GLY A O 2
ATOM 1289 N N . GLY A 1 1 ? -0.574 29.376 -35.342 1.00 0.00 1 GLY A N 3
ATOM 1290 C CA . GLY A 1 1 ? -1.588 28.822 -34.464 1.00 0.00 1 GLY A CA 3
ATOM 1291 C C . GLY A 1 1 ? -1.176 28.860 -33.006 1.00 0.00 1 GLY A C 3
ATOM 1292 O O . GLY A 1 1 ? -0.511 29.798 -32.566 1.00 0.00 1 GLY A O 3
ATOM 1296 N N . SER A 1 2 ? -1.573 27.838 -32.254 1.00 0.00 2 SER A N 3
ATOM 1297 C CA . SER A 1 2 ? -1.246 27.762 -30.835 1.00 0.00 2 SER A CA 3
ATOM 1298 C C . SER A 1 2 ? -1.576 26.381 -30.275 1.00 0.00 2 SER A C 3
ATOM 1299 O O . SER A 1 2 ? -2.595 25.785 -30.624 1.00 0.00 2 SER A O 3
ATOM 1307 N N . SER A 1 3 ? -0.707 25.879 -29.404 1.00 0.00 3 SER A N 3
ATOM 1308 C CA . SER A 1 3 ? -0.903 24.567 -28.798 1.00 0.00 3 SER A CA 3
ATOM 1309 C C . SER A 1 3 ? -0.262 24.507 -27.415 1.00 0.00 3 SER A C 3
ATOM 1310 O O . SER A 1 3 ? 0.724 25.192 -27.144 1.00 0.00 3 SER A O 3
ATOM 1318 N N . GLY A 1 4 ? -0.831 23.681 -26.542 1.00 0.00 4 GLY A N 3
ATOM 1319 C CA . GLY A 1 4 ? -0.303 23.546 -25.197 1.00 0.00 4 GLY A CA 3
ATOM 1320 C C . GLY A 1 4 ? -1.395 23.366 -24.161 1.00 0.00 4 GLY A C 3
ATOM 1321 O O . GLY A 1 4 ? -1.876 24.339 -23.581 1.00 0.00 4 GLY A O 3
ATOM 1325 N N . SER A 1 5 ? -1.788 22.117 -23.928 1.00 0.00 5 SER A N 3
ATOM 1326 C CA . SER A 1 5 ? -2.834 21.813 -22.959 1.00 0.00 5 SER A CA 3
ATOM 1327 C C . SER A 1 5 ? -2.233 21.479 -21.597 1.00 0.00 5 SER A C 3
ATOM 1328 O O . SER A 1 5 ? -1.464 20.528 -21.463 1.00 0.00 5 SER A O 3
ATOM 1336 N N . SER A 1 6 ? -2.590 22.270 -20.590 1.00 0.00 6 SER A N 3
ATOM 1337 C CA . SER A 1 6 ? -2.083 22.061 -19.239 1.00 0.00 6 SER A CA 3
ATOM 1338 C C . SER A 1 6 ? -3.231 21.872 -18.251 1.00 0.00 6 SER A C 3
ATOM 1339 O O . SER A 1 6 ? -4.039 22.775 -18.041 1.00 0.00 6 SER A O 3
ATOM 1347 N N . GLY A 1 7 ? -3.295 20.689 -17.647 1.00 0.00 7 GLY A N 3
ATOM 1348 C CA . GLY A 1 7 ? -4.346 20.402 -16.689 1.00 0.00 7 GLY A CA 3
ATOM 1349 C C . GLY A 1 7 ? -3.856 19.566 -15.523 1.00 0.00 7 GLY A C 3
ATOM 1350 O O . GLY A 1 7 ? -2.793 19.833 -14.964 1.00 0.00 7 GLY A O 3
ATOM 1354 N N . MET A 1 8 ? -4.633 18.553 -15.155 1.00 0.00 8 MET A N 3
ATOM 1355 C CA . MET A 1 8 ? -4.271 17.677 -14.046 1.00 0.00 8 MET A CA 3
ATOM 1356 C C . MET A 1 8 ? -4.959 16.322 -14.178 1.00 0.00 8 MET A C 3
ATOM 1357 O O . MET A 1 8 ? -6.137 16.244 -14.524 1.00 0.00 8 MET A O 3
ATOM 1371 N N . GLY A 1 9 ? -4.215 15.256 -13.900 1.00 0.00 9 GLY A N 3
ATOM 1372 C CA . GLY A 1 9 ? -4.771 13.918 -13.993 1.00 0.00 9 GLY A CA 3
ATOM 1373 C C . GLY A 1 9 ? -5.859 13.670 -12.968 1.00 0.00 9 GLY A C 3
ATOM 1374 O O . GLY A 1 9 ? -6.743 14.504 -12.777 1.00 0.00 9 GLY A O 3
ATOM 1378 N N . GLU A 1 10 ? -5.795 12.518 -12.307 1.00 0.00 10 GLU A N 3
ATOM 1379 C CA . GLU A 1 10 ? -6.785 12.162 -11.297 1.00 0.00 10 GLU A CA 3
ATOM 1380 C C . GLU A 1 10 ? -6.174 11.255 -10.233 1.00 0.00 10 GLU A C 3
ATOM 1381 O O . GLU A 1 10 ? -5.634 10.193 -10.541 1.00 0.00 10 GLU A O 3
ATOM 1393 N N . LYS A 1 11 ? -6.264 11.683 -8.978 1.00 0.00 11 LYS A N 3
ATOM 1394 C CA . LYS A 1 11 ? -5.721 10.911 -7.866 1.00 0.00 11 LYS A CA 3
ATOM 1395 C C . LYS A 1 11 ? -6.656 9.766 -7.491 1.00 0.00 11 LYS A C 3
ATOM 1396 O O . LYS A 1 11 ? -7.122 9.676 -6.354 1.00 0.00 11 LYS A O 3
ATOM 1415 N N . THR A 1 12 ? -6.926 8.889 -8.454 1.00 0.00 12 THR A N 3
ATOM 1416 C CA . THR A 1 12 ? -7.805 7.749 -8.225 1.00 0.00 12 THR A CA 3
ATOM 1417 C C . THR A 1 12 ? -7.212 6.472 -8.809 1.00 0.00 12 THR A C 3
ATOM 1418 O O . THR A 1 12 ? -7.246 6.259 -10.021 1.00 0.00 12 THR A O 3
ATOM 1429 N N . TRP A 1 13 ? -6.670 5.626 -7.941 1.00 0.00 13 TRP A N 3
ATOM 1430 C CA . TRP A 1 13 ? -6.070 4.369 -8.373 1.00 0.00 13 TRP A CA 3
ATOM 1431 C C . TRP A 1 13 ? -6.895 3.179 -7.893 1.00 0.00 13 TRP A C 3
ATOM 1432 O O . TRP A 1 13 ? -6.610 2.594 -6.848 1.00 0.00 13 TRP A O 3
ATOM 1453 N N . LYS A 1 14 ? -7.918 2.826 -8.663 1.00 0.00 14 LYS A N 3
ATOM 1454 C CA . LYS A 1 14 ? -8.784 1.705 -8.318 1.00 0.00 14 LYS A CA 3
ATOM 1455 C C . LYS A 1 14 ? -8.200 0.390 -8.825 1.00 0.00 14 LYS A C 3
ATOM 1456 O O . LYS A 1 14 ? -7.408 0.373 -9.768 1.00 0.00 14 LYS A O 3
ATOM 1475 N N . CYS A 1 15 ? -8.597 -0.711 -8.195 1.00 0.00 15 CYS A N 3
ATOM 1476 C CA . CYS A 1 15 ? -8.114 -2.030 -8.582 1.00 0.00 15 CYS A CA 3
ATOM 1477 C C . CYS A 1 15 ? -9.059 -2.682 -9.587 1.00 0.00 15 CYS A C 3
ATOM 1478 O O . CYS A 1 15 ? -10.267 -2.757 -9.360 1.00 0.00 15 CYS A O 3
ATOM 1485 N N . ARG A 1 16 ? -8.501 -3.152 -10.698 1.00 0.00 16 ARG A N 3
ATOM 1486 C CA . ARG A 1 16 ? -9.293 -3.797 -11.738 1.00 0.00 16 ARG A CA 3
ATOM 1487 C C . ARG A 1 16 ? -9.586 -5.250 -11.376 1.00 0.00 16 ARG A C 3
ATOM 1488 O O . ARG A 1 16 ? -9.969 -6.047 -12.232 1.00 0.00 16 ARG A O 3
ATOM 1509 N N . GLU A 1 17 ? -9.403 -5.586 -10.103 1.00 0.00 17 GLU A N 3
ATOM 1510 C CA . GLU A 1 17 ? -9.647 -6.943 -9.629 1.00 0.00 17 GLU A CA 3
ATOM 1511 C C . GLU A 1 17 ? -10.732 -6.959 -8.557 1.00 0.00 17 GLU A C 3
ATOM 1512 O O . GLU A 1 17 ? -11.726 -7.676 -8.673 1.00 0.00 17 GLU A O 3
ATOM 1524 N N . CYS A 1 18 ? -10.534 -6.163 -7.511 1.00 0.00 18 CYS A N 3
ATOM 1525 C CA . CYS A 1 18 ? -11.493 -6.084 -6.416 1.00 0.00 18 CYS A CA 3
ATOM 1526 C C . CYS A 1 18 ? -12.286 -4.782 -6.480 1.00 0.00 18 CYS A C 3
ATOM 1527 O O . CYS A 1 18 ? -13.272 -4.608 -5.764 1.00 0.00 18 CYS A O 3
ATOM 1534 N N . ASP A 1 19 ? -11.847 -3.871 -7.342 1.00 0.00 19 ASP A N 3
ATOM 1535 C CA . ASP A 1 19 ? -12.516 -2.585 -7.500 1.00 0.00 19 ASP A CA 3
ATOM 1536 C C . ASP A 1 19 ? -12.370 -1.737 -6.240 1.00 0.00 19 ASP A C 3
ATOM 1537 O O . ASP A 1 19 ? -13.327 -1.108 -5.789 1.00 0.00 19 ASP A O 3
ATOM 1546 N N . MET A 1 20 ? -11.166 -1.726 -5.677 1.00 0.00 20 MET A N 3
ATOM 1547 C CA . MET A 1 20 ? -10.895 -0.956 -4.469 1.00 0.00 20 MET A CA 3
ATOM 1548 C C . MET A 1 20 ? -10.079 0.292 -4.792 1.00 0.00 20 MET A C 3
ATOM 1549 O O . MET A 1 20 ? -9.138 0.242 -5.585 1.00 0.00 20 MET A O 3
ATOM 1563 N N . CYS A 1 21 ? -10.445 1.409 -4.173 1.00 0.00 21 CYS A N 3
ATOM 1564 C CA . CYS A 1 21 ? -9.747 2.671 -4.396 1.00 0.00 21 CYS A CA 3
ATOM 1565 C C . CYS A 1 21 ? -8.536 2.791 -3.477 1.00 0.00 21 CYS A C 3
ATOM 1566 O O . CYS A 1 21 ? -8.536 2.272 -2.361 1.00 0.00 21 CYS A O 3
ATOM 1574 N N . PHE A 1 22 ? -7.504 3.479 -3.954 1.00 0.00 22 PHE A N 3
ATOM 1575 C CA . PHE A 1 22 ? -6.284 3.666 -3.177 1.00 0.00 22 PHE A CA 3
ATOM 1576 C C . PHE A 1 22 ? -5.792 5.107 -3.275 1.00 0.00 22 PHE A C 3
ATOM 1577 O O . PHE A 1 22 ? -5.359 5.555 -4.336 1.00 0.00 22 PHE A O 3
ATOM 1594 N N . SER A 1 23 ? -5.863 5.827 -2.160 1.00 0.00 23 SER A N 3
ATOM 1595 C CA . SER A 1 23 ? -5.430 7.219 -2.121 1.00 0.00 23 SER A CA 3
ATOM 1596 C C . SER A 1 23 ? -4.057 7.379 -2.766 1.00 0.00 23 SER A C 3
ATOM 1597 O O . SER A 1 23 ? -3.803 8.351 -3.478 1.00 0.00 23 SER A O 3
ATOM 1605 N N . GLN A 1 24 ? -3.175 6.417 -2.513 1.00 0.00 24 GLN A N 3
ATOM 1606 C CA . GLN A 1 24 ? -1.827 6.451 -3.068 1.00 0.00 24 GLN A CA 3
ATOM 1607 C C . GLN A 1 24 ? -1.662 5.400 -4.161 1.00 0.00 24 GLN A C 3
ATOM 1608 O O . GLN A 1 24 ? -2.206 4.300 -4.065 1.00 0.00 24 GLN A O 3
ATOM 1622 N N . ALA A 1 25 ? -0.910 5.747 -5.200 1.00 0.00 25 ALA A N 3
ATOM 1623 C CA . ALA A 1 25 ? -0.672 4.833 -6.310 1.00 0.00 25 ALA A CA 3
ATOM 1624 C C . ALA A 1 25 ? 0.284 3.716 -5.907 1.00 0.00 25 ALA A C 3
ATOM 1625 O O . ALA A 1 25 ? 0.046 2.545 -6.204 1.00 0.00 25 ALA A O 3
ATOM 1632 N N . SER A 1 26 ? 1.366 4.085 -5.229 1.00 0.00 26 SER A N 3
ATOM 1633 C CA . SER A 1 26 ? 2.361 3.114 -4.789 1.00 0.00 26 SER A CA 3
ATOM 1634 C C . SER A 1 26 ? 1.701 1.969 -4.026 1.00 0.00 26 SER A C 3
ATOM 1635 O O . SER A 1 26 ? 1.948 0.796 -4.309 1.00 0.00 26 SER A O 3
ATOM 1643 N N . SER A 1 27 ? 0.862 2.318 -3.057 1.00 0.00 27 SER A N 3
ATOM 1644 C CA . SER A 1 27 ? 0.169 1.321 -2.250 1.00 0.00 27 SER A CA 3
ATOM 1645 C C . SER A 1 27 ? -0.559 0.315 -3.136 1.00 0.00 27 SER A C 3
ATOM 1646 O O . SER A 1 27 ? -0.523 -0.891 -2.887 1.00 0.00 27 SER A O 3
ATOM 1654 N N . LEU A 1 28 ? -1.220 0.819 -4.172 1.00 0.00 28 LEU A N 3
ATOM 1655 C CA . LEU A 1 28 ? -1.958 -0.035 -5.098 1.00 0.00 28 LEU A CA 3
ATOM 1656 C C . LEU A 1 28 ? -1.024 -1.022 -5.790 1.00 0.00 28 LEU A C 3
ATOM 1657 O O . LEU A 1 28 ? -1.290 -2.224 -5.824 1.00 0.00 28 LEU A O 3
ATOM 1673 N N . ARG A 1 29 ? 0.072 -0.508 -6.339 1.00 0.00 29 ARG A N 3
ATOM 1674 C CA . ARG A 1 29 ? 1.046 -1.345 -7.029 1.00 0.00 29 ARG A CA 3
ATOM 1675 C C . ARG A 1 29 ? 1.377 -2.586 -6.205 1.00 0.00 29 ARG A C 3
ATOM 1676 O O . ARG A 1 29 ? 1.429 -3.698 -6.732 1.00 0.00 29 ARG A O 3
ATOM 1697 N N . LEU A 1 30 ? 1.600 -2.388 -4.911 1.00 0.00 30 LEU A N 3
ATOM 1698 C CA . LEU A 1 30 ? 1.927 -3.490 -4.013 1.00 0.00 30 LEU A CA 3
ATOM 1699 C C . LEU A 1 30 ? 0.694 -4.339 -3.722 1.00 0.00 30 LEU A C 3
ATOM 1700 O O . LEU A 1 30 ? 0.730 -5.565 -3.833 1.00 0.00 30 LEU A O 3
ATOM 1716 N N . HIS A 1 31 ? -0.399 -3.678 -3.350 1.00 0.00 31 HIS A N 3
ATOM 1717 C CA . HIS A 1 31 ? -1.645 -4.372 -3.045 1.00 0.00 31 HIS A CA 3
ATOM 1718 C C . HIS A 1 31 ? -1.970 -5.403 -4.122 1.00 0.00 31 HIS A C 3
ATOM 1719 O O . HIS A 1 31 ? -2.746 -6.330 -3.891 1.00 0.00 31 HIS A O 3
ATOM 1733 N N . GLN A 1 32 ? -1.373 -5.233 -5.297 1.00 0.00 32 GLN A N 3
ATOM 1734 C CA . GLN A 1 32 ? -1.601 -6.148 -6.409 1.00 0.00 32 GLN A CA 3
ATOM 1735 C C . GLN A 1 32 ? -0.716 -7.384 -6.287 1.00 0.00 32 GLN A C 3
ATOM 1736 O O . GLN A 1 32 ? -0.410 -8.040 -7.282 1.00 0.00 32 GLN A O 3
ATOM 1750 N N . ASN A 1 33 ? -0.309 -7.696 -5.061 1.00 0.00 33 ASN A N 3
ATOM 1751 C CA . ASN A 1 33 ? 0.542 -8.853 -4.809 1.00 0.00 33 ASN A CA 3
ATOM 1752 C C . ASN A 1 33 ? -0.184 -9.887 -3.955 1.00 0.00 33 ASN A C 3
ATOM 1753 O O . ASN A 1 33 ? 0.408 -10.873 -3.516 1.00 0.00 33 ASN A O 3
ATOM 1764 N N . VAL A 1 34 ? -1.473 -9.656 -3.724 1.00 0.00 34 VAL A N 3
ATOM 1765 C CA . VAL A 1 34 ? -2.282 -10.568 -2.925 1.00 0.00 34 VAL A CA 3
ATOM 1766 C C . VAL A 1 34 ? -3.295 -11.308 -3.791 1.00 0.00 34 VAL A C 3
ATOM 1767 O O . VAL A 1 34 ? -3.681 -12.437 -3.487 1.00 0.00 34 VAL A O 3
ATOM 1780 N N . HIS A 1 35 ? -3.722 -10.664 -4.873 1.00 0.00 35 HIS A N 3
ATOM 1781 C CA . HIS A 1 35 ? -4.691 -11.262 -5.786 1.00 0.00 35 HIS A CA 3
ATOM 1782 C C . HIS A 1 35 ? -4.156 -12.568 -6.366 1.00 0.00 35 HIS A C 3
ATOM 1783 O O . HIS A 1 35 ? -4.911 -13.370 -6.915 1.00 0.00 35 HIS A O 3
ATOM 1797 N N . VAL A 1 36 ? -2.848 -12.773 -6.242 1.00 0.00 36 VAL A N 3
ATOM 1798 C CA . VAL A 1 36 ? -2.212 -13.981 -6.754 1.00 0.00 36 VAL A CA 3
ATOM 1799 C C . VAL A 1 36 ? -2.236 -15.097 -5.716 1.00 0.00 36 VAL A C 3
ATOM 1800 O O . VAL A 1 36 ? -1.424 -16.020 -5.763 1.00 0.00 36 VAL A O 3
ATOM 1813 N N . GLY A 1 37 ? -3.174 -15.006 -4.778 1.00 0.00 37 GLY A N 3
ATOM 1814 C CA . GLY A 1 37 ? -3.287 -16.015 -3.741 1.00 0.00 37 GLY A CA 3
ATOM 1815 C C . GLY A 1 37 ? -4.134 -17.196 -4.170 1.00 0.00 37 GLY A C 3
ATOM 1816 O O . GLY A 1 37 ? -3.790 -17.902 -5.117 1.00 0.00 37 GLY A O 3
ATOM 1820 N N . GLU A 1 38 ? -5.245 -17.410 -3.472 1.00 0.00 38 GLU A N 3
ATOM 1821 C CA . GLU A 1 38 ? -6.142 -18.516 -3.785 1.00 0.00 38 GLU A CA 3
ATOM 1822 C C . GLU A 1 38 ? -7.573 -18.191 -3.367 1.00 0.00 38 GLU A C 3
ATOM 1823 O O . GLU A 1 38 ? -7.853 -17.969 -2.189 1.00 0.00 38 GLU A O 3
ATOM 1835 N N . LYS A 1 39 ? -8.476 -18.165 -4.341 1.00 0.00 39 LYS A N 3
ATOM 1836 C CA . LYS A 1 39 ? -9.879 -17.869 -4.077 1.00 0.00 39 LYS A CA 3
ATOM 1837 C C . LYS A 1 39 ? -10.790 -18.722 -4.954 1.00 0.00 39 LYS A C 3
ATOM 1838 O O . LYS A 1 39 ? -10.401 -19.191 -6.023 1.00 0.00 39 LYS A O 3
ATOM 1857 N N . PRO A 1 40 ? -12.033 -18.927 -4.493 1.00 0.00 40 PRO A N 3
ATOM 1858 C CA . PRO A 1 40 ? -13.026 -19.723 -5.221 1.00 0.00 40 PRO A CA 3
ATOM 1859 C C . PRO A 1 40 ? -13.506 -19.029 -6.491 1.00 0.00 40 PRO A C 3
ATOM 1860 O O . PRO A 1 40 ? -13.300 -17.828 -6.670 1.00 0.00 40 PRO A O 3
ATOM 1871 N N . SER A 1 41 ? -14.147 -19.792 -7.371 1.00 0.00 41 SER A N 3
ATOM 1872 C CA . SER A 1 41 ? -14.654 -19.251 -8.627 1.00 0.00 41 SER A CA 3
ATOM 1873 C C . SER A 1 41 ? -15.839 -18.323 -8.379 1.00 0.00 41 SER A C 3
ATOM 1874 O O . SER A 1 41 ? -16.994 -18.745 -8.434 1.00 0.00 41 SER A O 3
ATOM 1882 N N . GLY A 1 42 ? -15.544 -17.056 -8.106 1.00 0.00 42 GLY A N 3
ATOM 1883 C CA . GLY A 1 42 ? -16.595 -16.087 -7.853 1.00 0.00 42 GLY A CA 3
ATOM 1884 C C . GLY A 1 42 ? -16.204 -14.684 -8.272 1.00 0.00 42 GLY A C 3
ATOM 1885 O O . GLY A 1 42 ? -16.641 -14.177 -9.306 1.00 0.00 42 GLY A O 3
ATOM 1889 N N . PRO A 1 43 ? -15.361 -14.032 -7.457 1.00 0.00 43 PRO A N 3
ATOM 1890 C CA . PRO A 1 43 ? -14.893 -12.670 -7.728 1.00 0.00 43 PRO A CA 3
ATOM 1891 C C . PRO A 1 43 ? -13.943 -12.609 -8.919 1.00 0.00 43 PRO A C 3
ATOM 1892 O O . PRO A 1 43 ? -13.608 -11.528 -9.404 1.00 0.00 43 PRO A O 3
ATOM 1903 N N . SER A 1 44 ? -13.513 -13.777 -9.387 1.00 0.00 44 SER A N 3
ATOM 1904 C CA . SER A 1 44 ? -12.598 -13.856 -10.520 1.00 0.00 44 SER A CA 3
ATOM 1905 C C . SER A 1 44 ? -13.238 -14.607 -11.684 1.00 0.00 44 SER A C 3
ATOM 1906 O O . SER A 1 44 ? -13.973 -15.574 -11.484 1.00 0.00 44 SER A O 3
ATOM 1914 N N . SER A 1 45 ? -12.954 -14.153 -12.901 1.00 0.00 45 SER A N 3
ATOM 1915 C CA . SER A 1 45 ? -13.504 -14.779 -14.097 1.00 0.00 45 SER A CA 3
ATOM 1916 C C . SER A 1 45 ? -12.772 -16.078 -14.417 1.00 0.00 45 SER A C 3
ATOM 1917 O O . SER A 1 45 ? -13.386 -17.137 -14.540 1.00 0.00 45 SER A O 3
ATOM 1925 N N . GLY A 1 46 ? -11.452 -15.989 -14.551 1.00 0.00 46 GLY A N 3
ATOM 1926 C CA . GLY A 1 46 ? -10.655 -17.163 -14.856 1.00 0.00 46 GLY A CA 3
ATOM 1927 C C . GLY A 1 46 ? -9.172 -16.927 -14.651 1.00 0.00 46 GLY A C 3
ATOM 1928 O O . GLY A 1 46 ? -8.417 -16.984 -15.620 1.00 0.00 46 GLY A O 3
ATOM 1933 N N . GLY A 1 1 ? -12.863 36.181 -19.523 1.00 0.00 1 GLY A N 4
ATOM 1934 C CA . GLY A 1 1 ? -12.565 34.897 -20.130 1.00 0.00 1 GLY A CA 4
ATOM 1935 C C . GLY A 1 1 ? -13.232 33.744 -19.405 1.00 0.00 1 GLY A C 4
ATOM 1936 O O . GLY A 1 1 ? -13.846 33.934 -18.356 1.00 0.00 1 GLY A O 4
ATOM 1940 N N . SER A 1 2 ? -13.111 32.545 -19.967 1.00 0.00 2 SER A N 4
ATOM 1941 C CA . SER A 1 2 ? -13.712 31.358 -19.370 1.00 0.00 2 SER A CA 4
ATOM 1942 C C . SER A 1 2 ? -12.864 30.844 -18.211 1.00 0.00 2 SER A C 4
ATOM 1943 O O . SER A 1 2 ? -11.654 31.066 -18.166 1.00 0.00 2 SER A O 4
ATOM 1951 N N . SER A 1 3 ? -13.509 30.157 -17.273 1.00 0.00 3 SER A N 4
ATOM 1952 C CA . SER A 1 3 ? -12.816 29.614 -16.111 1.00 0.00 3 SER A CA 4
ATOM 1953 C C . SER A 1 3 ? -12.791 28.090 -16.156 1.00 0.00 3 SER A C 4
ATOM 1954 O O . SER A 1 3 ? -11.750 27.469 -15.946 1.00 0.00 3 SER A O 4
ATOM 1962 N N . GLY A 1 4 ? -13.946 27.492 -16.433 1.00 0.00 4 GLY A N 4
ATOM 1963 C CA . GLY A 1 4 ? -14.035 26.046 -16.501 1.00 0.00 4 GLY A CA 4
ATOM 1964 C C . GLY A 1 4 ? -14.126 25.405 -15.130 1.00 0.00 4 GLY A C 4
ATOM 1965 O O . GLY A 1 4 ? -15.219 25.204 -14.602 1.00 0.00 4 GLY A O 4
ATOM 1969 N N . SER A 1 5 ? -12.973 25.082 -14.553 1.00 0.00 5 SER A N 4
ATOM 1970 C CA . SER A 1 5 ? -12.926 24.455 -13.237 1.00 0.00 5 SER A CA 4
ATOM 1971 C C . SER A 1 5 ? -11.601 24.751 -12.541 1.00 0.00 5 SER A C 4
ATOM 1972 O O . SER A 1 5 ? -10.594 25.028 -13.191 1.00 0.00 5 SER A O 4
ATOM 1980 N N . SER A 1 6 ? -11.611 24.690 -11.213 1.00 0.00 6 SER A N 4
ATOM 1981 C CA . SER A 1 6 ? -10.412 24.954 -10.427 1.00 0.00 6 SER A CA 4
ATOM 1982 C C . SER A 1 6 ? -9.950 23.695 -9.699 1.00 0.00 6 SER A C 4
ATOM 1983 O O . SER A 1 6 ? -10.659 23.163 -8.846 1.00 0.00 6 SER A O 4
ATOM 1991 N N . GLY A 1 7 ? -8.756 23.224 -10.044 1.00 0.00 7 GLY A N 4
ATOM 1992 C CA . GLY A 1 7 ? -8.219 22.031 -9.416 1.00 0.00 7 GLY A CA 4
ATOM 1993 C C . GLY A 1 7 ? -8.438 20.786 -10.252 1.00 0.00 7 GLY A C 4
ATOM 1994 O O . GLY A 1 7 ? -9.228 19.916 -9.886 1.00 0.00 7 GLY A O 4
ATOM 1998 N N . MET A 1 8 ? -7.740 20.702 -11.379 1.00 0.00 8 MET A N 4
ATOM 1999 C CA . MET A 1 8 ? -7.863 19.554 -12.270 1.00 0.00 8 MET A CA 4
ATOM 2000 C C . MET A 1 8 ? -6.977 18.404 -11.801 1.00 0.00 8 MET A C 4
ATOM 2001 O O . MET A 1 8 ? -5.756 18.450 -11.945 1.00 0.00 8 MET A O 4
ATOM 2015 N N . GLY A 1 9 ? -7.600 17.373 -11.239 1.00 0.00 9 GLY A N 4
ATOM 2016 C CA . GLY A 1 9 ? -6.852 16.227 -10.757 1.00 0.00 9 GLY A CA 4
ATOM 2017 C C . GLY A 1 9 ? -7.643 15.391 -9.770 1.00 0.00 9 GLY A C 4
ATOM 2018 O O . GLY A 1 9 ? -7.760 15.749 -8.599 1.00 0.00 9 GLY A O 4
ATOM 2022 N N . GLU A 1 10 ? -8.188 14.276 -10.245 1.00 0.00 10 GLU A N 4
ATOM 2023 C CA . GLU A 1 10 ? -8.974 13.389 -9.395 1.00 0.00 10 GLU A CA 4
ATOM 2024 C C . GLU A 1 10 ? -8.151 12.180 -8.961 1.00 0.00 10 GLU A C 4
ATOM 2025 O O . GLU A 1 10 ? -8.231 11.110 -9.565 1.00 0.00 10 GLU A O 4
ATOM 2037 N N . LYS A 1 11 ? -7.358 12.358 -7.910 1.00 0.00 11 LYS A N 4
ATOM 2038 C CA . LYS A 1 11 ? -6.519 11.283 -7.393 1.00 0.00 11 LYS A CA 4
ATOM 2039 C C . LYS A 1 11 ? -7.354 10.048 -7.069 1.00 0.00 11 LYS A C 4
ATOM 2040 O O . LYS A 1 11 ? -7.966 9.961 -6.004 1.00 0.00 11 LYS A O 4
ATOM 2059 N N . THR A 1 12 ? -7.376 9.094 -7.995 1.00 0.00 12 THR A N 4
ATOM 2060 C CA . THR A 1 12 ? -8.136 7.865 -7.808 1.00 0.00 12 THR A CA 4
ATOM 2061 C C . THR A 1 12 ? -7.458 6.689 -8.503 1.00 0.00 12 THR A C 4
ATOM 2062 O O . THR A 1 12 ? -7.279 6.695 -9.721 1.00 0.00 12 THR A O 4
ATOM 2073 N N . TRP A 1 13 ? -7.085 5.682 -7.722 1.00 0.00 13 TRP A N 4
ATOM 2074 C CA . TRP A 1 13 ? -6.427 4.498 -8.263 1.00 0.00 13 TRP A CA 4
ATOM 2075 C C . TRP A 1 13 ? -7.228 3.239 -7.949 1.00 0.00 13 TRP A C 4
ATOM 2076 O O . TRP A 1 13 ? -7.044 2.619 -6.901 1.00 0.00 13 TRP A O 4
ATOM 2097 N N . LYS A 1 14 ? -8.117 2.865 -8.863 1.00 0.00 14 LYS A N 4
ATOM 2098 C CA . LYS A 1 14 ? -8.946 1.678 -8.684 1.00 0.00 14 LYS A CA 4
ATOM 2099 C C . LYS A 1 14 ? -8.190 0.420 -9.098 1.00 0.00 14 LYS A C 4
ATOM 2100 O O . LYS A 1 14 ? -7.557 0.382 -10.154 1.00 0.00 14 LYS A O 4
ATOM 2119 N N . CYS A 1 15 ? -8.261 -0.610 -8.261 1.00 0.00 15 CYS A N 4
ATOM 2120 C CA . CYS A 1 15 ? -7.584 -1.871 -8.539 1.00 0.00 15 CYS A CA 4
ATOM 2121 C C . CYS A 1 15 ? -8.027 -2.439 -9.885 1.00 0.00 15 CYS A C 4
ATOM 2122 O O . CYS A 1 15 ? -8.800 -1.814 -10.610 1.00 0.00 15 CYS A O 4
ATOM 2129 N N . ARG A 1 16 ? -7.530 -3.628 -10.210 1.00 0.00 16 ARG A N 4
ATOM 2130 C CA . ARG A 1 16 ? -7.873 -4.281 -11.468 1.00 0.00 16 ARG A CA 4
ATOM 2131 C C . ARG A 1 16 ? -8.680 -5.552 -11.218 1.00 0.00 16 ARG A C 4
ATOM 2132 O O . ARG A 1 16 ? -9.253 -6.125 -12.144 1.00 0.00 16 ARG A O 4
ATOM 2153 N N . GLU A 1 17 ? -8.720 -5.985 -9.962 1.00 0.00 17 GLU A N 4
ATOM 2154 C CA . GLU A 1 17 ? -9.456 -7.188 -9.592 1.00 0.00 17 GLU A CA 4
ATOM 2155 C C . GLU A 1 17 ? -10.641 -6.846 -8.694 1.00 0.00 17 GLU A C 4
ATOM 2156 O O . GLU A 1 17 ? -11.795 -6.894 -9.122 1.00 0.00 17 GLU A O 4
ATOM 2168 N N . CYS A 1 18 ? -10.348 -6.501 -7.444 1.00 0.00 18 CYS A N 4
ATOM 2169 C CA . CYS A 1 18 ? -11.388 -6.151 -6.483 1.00 0.00 18 CYS A CA 4
ATOM 2170 C C . CYS A 1 18 ? -11.929 -4.750 -6.752 1.00 0.00 18 CYS A C 4
ATOM 2171 O O . CYS A 1 18 ? -12.967 -4.361 -6.217 1.00 0.00 18 CYS A O 4
ATOM 2178 N N . ASP A 1 19 ? -11.218 -3.998 -7.585 1.00 0.00 19 ASP A N 4
ATOM 2179 C CA . ASP A 1 19 ? -11.627 -2.640 -7.927 1.00 0.00 19 ASP A CA 4
ATOM 2180 C C . ASP A 1 19 ? -11.615 -1.742 -6.693 1.00 0.00 19 ASP A C 4
ATOM 2181 O O . ASP A 1 19 ? -12.456 -0.855 -6.552 1.00 0.00 19 ASP A O 4
ATOM 2190 N N . MET A 1 20 ? -10.658 -1.981 -5.803 1.00 0.00 20 MET A N 4
ATOM 2191 C CA . MET A 1 20 ? -10.538 -1.193 -4.582 1.00 0.00 20 MET A CA 4
ATOM 2192 C C . MET A 1 20 ? -9.905 0.164 -4.870 1.00 0.00 20 MET A C 4
ATOM 2193 O O . MET A 1 20 ? -9.170 0.322 -5.846 1.00 0.00 20 MET A O 4
ATOM 2207 N N . CYS A 1 21 ? -10.195 1.140 -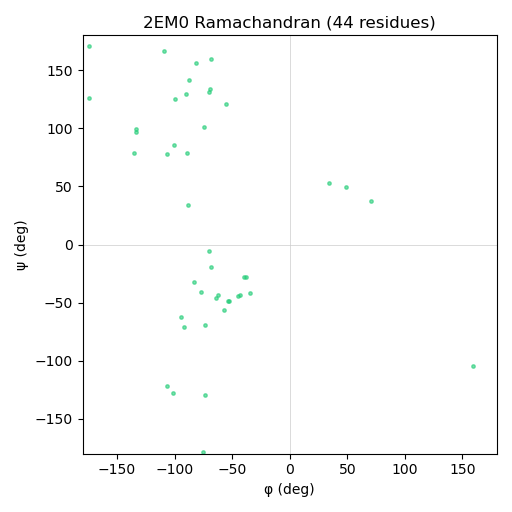4.017 1.00 0.0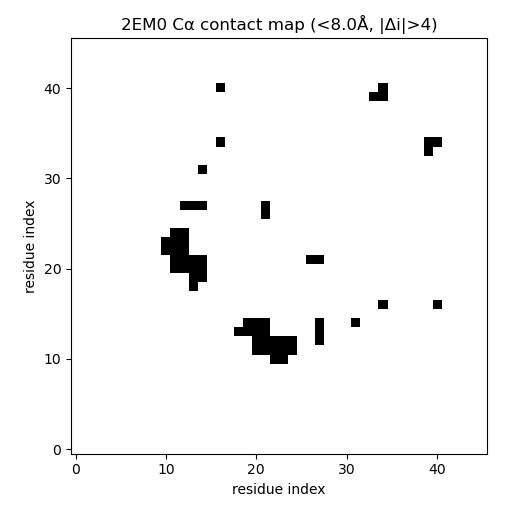0 21 CYS A N 4
ATOM 2208 C CA . CYS A 1 21 ? -9.655 2.485 -4.181 1.00 0.00 21 CYS A CA 4
ATOM 2209 C C . CYS A 1 21 ? -8.441 2.697 -3.282 1.00 0.00 21 CYS A C 4
ATOM 2210 O O . CYS A 1 21 ? -8.439 2.294 -2.119 1.00 0.00 21 CYS A O 4
ATOM 2218 N N . PHE A 1 22 ? -7.409 3.331 -3.830 1.00 0.00 22 PHE A N 4
ATOM 2219 C CA . PHE A 1 22 ? -6.187 3.594 -3.079 1.00 0.00 22 PHE A CA 4
ATOM 2220 C C . PHE A 1 22 ? -5.705 5.024 -3.308 1.00 0.00 22 PHE A C 4
ATOM 2221 O O . PHE A 1 22 ? -5.560 5.467 -4.447 1.00 0.00 22 PHE A O 4
ATOM 2238 N N . SER A 1 23 ? -5.460 5.741 -2.216 1.00 0.00 23 SER A N 4
ATOM 2239 C CA . SER A 1 23 ? -4.998 7.122 -2.296 1.00 0.00 23 SER A CA 4
ATOM 2240 C C . SER A 1 23 ? -3.566 7.187 -2.818 1.00 0.00 23 SER A C 4
ATOM 2241 O O . SER A 1 23 ? -3.218 8.074 -3.597 1.00 0.00 23 SER A O 4
ATOM 2249 N N . GLN A 1 24 ? -2.741 6.241 -2.382 1.00 0.00 24 GLN A N 4
ATOM 2250 C CA . GLN A 1 24 ? -1.346 6.190 -2.804 1.00 0.00 24 GLN A CA 4
ATOM 2251 C C . GLN A 1 24 ? -1.163 5.216 -3.963 1.00 0.00 24 GLN A C 4
ATOM 2252 O O . GLN A 1 24 ? -1.007 4.013 -3.757 1.00 0.00 24 GLN A O 4
ATOM 2266 N N . ALA A 1 25 ? -1.183 5.744 -5.183 1.00 0.00 25 ALA A N 4
ATOM 2267 C CA . ALA A 1 25 ? -1.018 4.92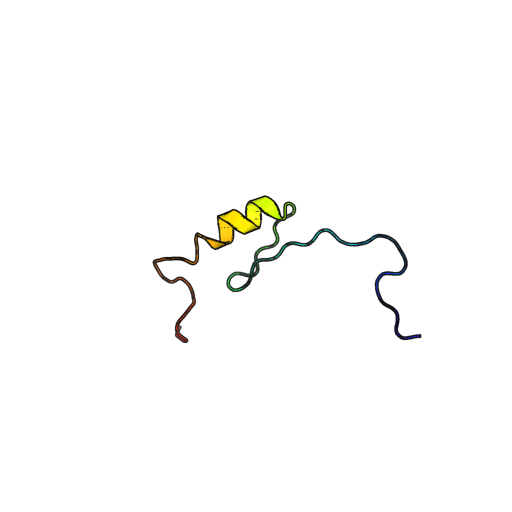1 -6.374 1.00 0.00 25 ALA A CA 4
ATOM 2268 C C . ALA A 1 25 ? 0.072 3.874 -6.171 1.00 0.00 25 ALA A C 4
ATOM 2269 O O . ALA A 1 25 ? 0.018 2.788 -6.749 1.00 0.00 25 ALA A O 4
ATOM 2276 N N . SER A 1 26 ? 1.060 4.207 -5.347 1.00 0.00 26 SER A N 4
ATOM 2277 C CA . SER A 1 26 ? 2.165 3.296 -5.071 1.00 0.00 26 SER A CA 4
ATOM 2278 C C . SER A 1 26 ? 1.684 2.080 -4.285 1.00 0.00 26 SER A C 4
ATOM 2279 O O . SER A 1 26 ? 1.998 0.941 -4.628 1.00 0.00 26 SER A O 4
ATOM 2287 N N . SER A 1 27 ? 0.920 2.332 -3.227 1.00 0.00 27 SER A N 4
ATOM 2288 C CA . SER A 1 27 ? 0.397 1.260 -2.388 1.00 0.00 27 SER A CA 4
ATOM 2289 C C . SER A 1 27 ? -0.371 0.241 -3.225 1.00 0.00 27 SER A C 4
ATOM 2290 O O . SER A 1 27 ? -0.197 -0.968 -3.066 1.00 0.00 27 SER A O 4
ATOM 2298 N N . LEU A 1 28 ? -1.222 0.738 -4.116 1.00 0.00 28 LEU A N 4
ATOM 2299 C CA . LEU A 1 28 ? -2.018 -0.127 -4.979 1.00 0.00 28 LEU A CA 4
ATOM 2300 C C . LEU A 1 28 ? -1.130 -1.120 -5.723 1.00 0.00 28 LEU A C 4
ATOM 2301 O O . LEU A 1 28 ? -1.325 -2.332 -5.631 1.00 0.00 28 LEU A O 4
ATOM 2317 N N . ARG A 1 29 ? -0.155 -0.597 -6.459 1.00 0.00 29 ARG A N 4
ATOM 2318 C CA . ARG A 1 29 ? 0.763 -1.437 -7.218 1.00 0.00 29 ARG A CA 4
ATOM 2319 C C . ARG A 1 29 ? 1.186 -2.656 -6.403 1.00 0.00 29 ARG A C 4
ATOM 2320 O O . ARG A 1 29 ? 1.180 -3.782 -6.901 1.00 0.00 29 ARG A O 4
ATOM 2341 N N . LEU A 1 30 ? 1.552 -2.423 -5.147 1.00 0.00 30 LEU A N 4
ATOM 2342 C CA . LEU A 1 30 ? 1.978 -3.501 -4.262 1.00 0.00 30 LEU A CA 4
ATOM 2343 C C . LEU A 1 30 ? 0.785 -4.336 -3.807 1.00 0.00 30 LEU A C 4
ATOM 2344 O O . LEU A 1 30 ? 0.865 -5.562 -3.732 1.00 0.00 30 LEU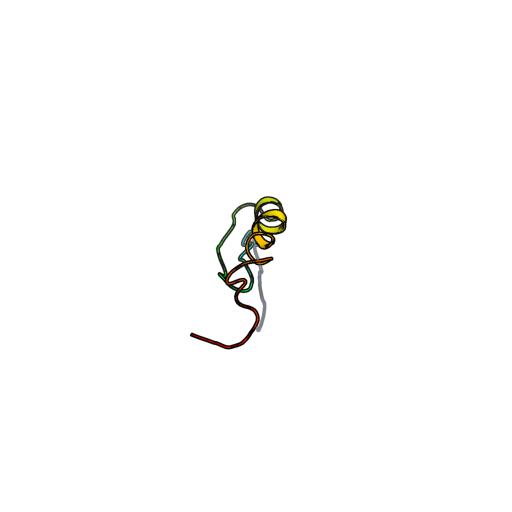 A O 4
ATOM 2360 N N . HIS A 1 31 ? -0.321 -3.663 -3.506 1.00 0.00 31 HIS A N 4
ATOM 2361 C CA . HIS A 1 31 ? -1.532 -4.342 -3.061 1.00 0.00 31 HIS A CA 4
ATOM 2362 C C . HIS A 1 31 ? -1.871 -5.509 -3.984 1.00 0.00 31 HIS A C 4
ATOM 2363 O O . HIS A 1 31 ? -2.112 -6.625 -3.525 1.00 0.00 31 HIS A O 4
ATOM 2377 N N . GLN A 1 32 ? -1.886 -5.243 -5.286 1.00 0.00 32 GLN A N 4
ATOM 2378 C CA . GLN A 1 32 ? -2.196 -6.271 -6.272 1.00 0.00 32 GLN A CA 4
ATOM 2379 C C . GLN A 1 32 ? -1.662 -7.629 -5.829 1.00 0.00 32 GLN A C 4
ATOM 2380 O O . GLN A 1 32 ? -2.283 -8.662 -6.077 1.00 0.00 32 GLN A O 4
ATOM 2394 N N . ASN A 1 33 ? -0.507 -7.620 -5.172 1.00 0.00 33 ASN A N 4
ATOM 2395 C CA . ASN A 1 33 ? 0.112 -8.851 -4.695 1.00 0.00 33 ASN A CA 4
ATOM 2396 C C . ASN A 1 33 ? -0.918 -9.749 -4.015 1.00 0.00 33 ASN A C 4
ATOM 2397 O O . ASN A 1 33 ? -1.041 -10.929 -4.342 1.00 0.00 33 ASN A O 4
ATOM 2408 N N . VAL A 1 34 ? -1.656 -9.181 -3.067 1.00 0.00 34 VAL A N 4
ATOM 2409 C CA . VAL A 1 34 ? -2.677 -9.928 -2.342 1.00 0.00 34 VAL A CA 4
ATOM 2410 C C . VAL A 1 34 ? -3.451 -10.850 -3.277 1.00 0.00 34 VAL A C 4
ATOM 2411 O O . VAL A 1 34 ? -3.935 -11.905 -2.866 1.00 0.00 34 VAL A O 4
ATOM 2424 N N . HIS A 1 35 ? -3.565 -10.445 -4.538 1.00 0.00 35 HIS A N 4
ATOM 2425 C CA . HIS A 1 35 ? -4.280 -11.236 -5.533 1.00 0.00 35 HIS A CA 4
ATOM 2426 C C . HIS A 1 35 ? -3.417 -12.391 -6.032 1.00 0.00 35 HIS A C 4
ATOM 2427 O O . HIS A 1 35 ? -3.879 -13.528 -6.132 1.00 0.00 35 HIS A O 4
ATOM 2441 N N . VAL A 1 36 ? -2.160 -12.092 -6.345 1.00 0.00 36 VAL A N 4
ATOM 2442 C CA . VAL A 1 36 ? -1.232 -13.105 -6.834 1.00 0.00 36 VAL A CA 4
ATOM 2443 C C . VAL A 1 36 ? -1.392 -14.412 -6.067 1.00 0.00 36 VAL A C 4
ATOM 2444 O O . VAL A 1 36 ? -0.961 -14.529 -4.920 1.00 0.00 36 VAL A O 4
ATOM 2457 N N . GLY A 1 37 ? -2.016 -15.396 -6.708 1.00 0.00 37 GLY A N 4
ATOM 2458 C CA . GLY A 1 37 ? -2.222 -16.684 -6.072 1.00 0.00 37 GLY A CA 4
ATOM 2459 C C . GLY A 1 37 ? -3.576 -17.281 -6.398 1.00 0.00 37 GLY A C 4
ATOM 2460 O O . GLY A 1 37 ? -4.249 -17.824 -5.522 1.00 0.00 37 GLY A O 4
ATOM 2464 N N . GLU A 1 38 ? -3.978 -17.180 -7.661 1.00 0.00 38 GLU A N 4
ATOM 2465 C CA . GLU A 1 38 ? -5.262 -17.713 -8.099 1.00 0.00 38 GLU A CA 4
ATOM 2466 C C . GLU A 1 38 ? -5.193 -19.228 -8.268 1.00 0.00 38 GLU A C 4
ATOM 2467 O O . GLU A 1 38 ? -4.121 -19.791 -8.493 1.00 0.00 38 GLU A O 4
ATOM 2479 N N . LYS A 1 39 ? -6.344 -19.883 -8.159 1.00 0.00 39 LYS A N 4
ATOM 2480 C CA . LYS A 1 39 ? -6.417 -21.332 -8.300 1.00 0.00 39 LYS A CA 4
ATOM 2481 C C . LYS A 1 39 ? -7.571 -21.733 -9.213 1.00 0.00 39 LYS A C 4
ATOM 2482 O O . LYS A 1 39 ? -8.527 -20.982 -9.411 1.00 0.00 39 LYS A O 4
ATOM 2501 N N . PRO A 1 40 ? -7.484 -22.944 -9.782 1.00 0.00 40 PRO A N 4
ATOM 2502 C CA . PRO A 1 40 ? -8.514 -23.472 -10.682 1.00 0.00 40 PRO A CA 4
ATOM 2503 C C . PRO A 1 40 ? -9.811 -23.801 -9.949 1.00 0.00 40 PRO A C 4
ATOM 2504 O O . PRO A 1 40 ? -9.869 -23.754 -8.720 1.00 0.00 40 PRO A O 4
ATOM 2515 N N . SER A 1 41 ? -10.847 -24.135 -10.711 1.00 0.00 41 SER A N 4
ATOM 2516 C CA . SER A 1 41 ? -12.144 -24.469 -10.133 1.00 0.00 41 SER A CA 4
ATOM 2517 C C . SER A 1 41 ? -12.609 -25.845 -10.601 1.00 0.00 41 SER A C 4
ATOM 2518 O O . SER A 1 41 ? -13.344 -25.964 -11.580 1.00 0.00 41 SER A O 4
ATOM 2526 N N . GLY A 1 42 ? -12.173 -26.882 -9.892 1.00 0.00 42 GLY A N 4
ATOM 2527 C CA . GLY A 1 42 ? -12.554 -28.236 -10.249 1.00 0.00 42 GLY A CA 4
ATOM 2528 C C . GLY A 1 42 ? -11.649 -28.833 -11.308 1.00 0.00 42 GLY A C 4
ATOM 2529 O O . GLY A 1 42 ? -12.020 -28.955 -12.475 1.00 0.00 42 GLY A O 4
ATOM 2533 N N . PRO A 1 43 ? -10.429 -29.215 -10.902 1.00 0.00 43 PRO A N 4
ATOM 2534 C CA . PRO A 1 43 ? -9.442 -29.808 -11.810 1.00 0.00 43 PRO A CA 4
ATOM 2535 C C . PRO A 1 43 ? -9.838 -31.209 -12.263 1.00 0.00 43 PRO A C 4
ATOM 2536 O O . PRO A 1 43 ? -10.918 -31.697 -11.928 1.00 0.00 43 PRO A O 4
ATOM 2547 N N . SER A 1 44 ? -8.958 -31.851 -13.024 1.00 0.00 44 SER A N 4
ATOM 2548 C CA . SER A 1 44 ? -9.218 -33.196 -13.525 1.00 0.00 44 SER A CA 4
ATOM 2549 C C . SER A 1 44 ? -8.738 -34.248 -12.530 1.00 0.00 44 SER A C 4
ATOM 2550 O O . SER A 1 44 ? -7.600 -34.712 -12.600 1.00 0.00 44 SER A O 4
ATOM 2558 N N . SER A 1 45 ? -9.615 -34.621 -11.603 1.00 0.00 45 SER A N 4
ATOM 2559 C CA . SER A 1 45 ? -9.280 -35.615 -10.590 1.00 0.00 45 SER A CA 4
ATOM 2560 C C . SER A 1 45 ? -7.891 -35.358 -10.014 1.00 0.00 45 SER A C 4
ATOM 2561 O O . SER A 1 45 ? -7.112 -36.287 -9.804 1.00 0.00 45 SER A O 4
ATOM 2569 N N . GLY A 1 46 ? -7.589 -34.089 -9.759 1.00 0.00 46 GLY A N 4
ATOM 2570 C CA . GLY A 1 46 ? -6.294 -33.730 -9.209 1.00 0.00 46 GLY A CA 4
ATOM 2571 C C . GLY A 1 46 ? -6.224 -33.937 -7.710 1.00 0.00 46 GLY A C 4
ATOM 2572 O O . GLY A 1 46 ? -6.501 -35.041 -7.244 1.00 0.00 46 GLY A O 4
ATOM 2577 N N . GLY A 1 1 ? -15.208 27.835 -29.179 1.00 0.00 1 GLY A N 5
ATOM 2578 C CA . GLY A 1 1 ? -14.237 26.913 -29.738 1.00 0.00 1 GLY A CA 5
ATOM 2579 C C . GLY A 1 1 ? -13.492 26.138 -28.669 1.00 0.00 1 GLY A C 5
ATOM 2580 O O . GLY A 1 1 ? -13.715 26.342 -27.476 1.00 0.00 1 GLY A O 5
ATOM 2584 N N . SER A 1 2 ? -12.605 25.246 -29.097 1.00 0.00 2 SER A N 5
ATOM 2585 C CA . SER A 1 2 ? -11.828 24.434 -28.168 1.00 0.00 2 SER A CA 5
ATOM 2586 C C . SER A 1 2 ? -10.372 24.886 -28.137 1.00 0.00 2 SER A C 5
ATOM 2587 O O . SER A 1 2 ? -9.723 24.998 -29.178 1.00 0.00 2 SER A O 5
ATOM 2595 N N . SER A 1 3 ? -9.864 25.145 -26.937 1.00 0.00 3 SER A N 5
ATOM 2596 C CA . SER A 1 3 ? -8.485 25.589 -26.769 1.00 0.00 3 SER A CA 5
ATOM 2597 C C . SER A 1 3 ? -7.822 24.873 -25.596 1.00 0.00 3 SER A C 5
ATOM 2598 O O . SER A 1 3 ? -8.472 24.135 -24.858 1.00 0.00 3 SER A O 5
ATOM 2606 N N . GLY A 1 4 ? -6.522 25.098 -25.432 1.00 0.00 4 GLY A N 5
ATOM 2607 C CA . GLY A 1 4 ? -5.791 24.468 -24.348 1.00 0.00 4 GLY A CA 5
ATOM 2608 C C . GLY A 1 4 ? -6.559 24.491 -23.041 1.00 0.00 4 GLY A C 5
ATOM 2609 O O . GLY A 1 4 ? -7.119 25.519 -22.660 1.00 0.00 4 GLY A O 5
ATOM 2613 N N . SER A 1 5 ? -6.587 23.354 -22.353 1.00 0.00 5 SER A N 5
ATOM 2614 C CA . SER A 1 5 ? -7.297 23.246 -21.084 1.00 0.00 5 SER A CA 5
ATOM 2615 C C . SER A 1 5 ? -6.549 22.331 -20.119 1.00 0.00 5 SER A C 5
ATOM 2616 O O . SER A 1 5 ? -6.334 21.153 -20.404 1.00 0.00 5 SER A O 5
ATOM 2624 N N . SER A 1 6 ? -6.155 22.882 -18.976 1.00 0.00 6 SER A N 5
ATOM 2625 C CA . SER A 1 6 ? -5.427 22.118 -17.969 1.00 0.00 6 SER A CA 5
ATOM 2626 C C . SER A 1 6 ? -6.333 21.079 -17.316 1.00 0.00 6 SER A C 5
ATOM 2627 O O . SER A 1 6 ? -7.335 21.418 -16.689 1.00 0.00 6 SER A O 5
ATOM 2635 N N . GLY A 1 7 ? -5.972 19.808 -17.470 1.00 0.00 7 GLY A N 5
ATOM 2636 C CA . GLY A 1 7 ? -6.762 18.737 -16.891 1.00 0.00 7 GLY A CA 5
ATOM 2637 C C . GLY A 1 7 ? -7.066 18.969 -15.424 1.00 0.00 7 GLY A C 5
ATOM 2638 O O . GLY A 1 7 ? -6.224 19.475 -14.682 1.00 0.00 7 GLY A O 5
ATOM 2642 N N . MET A 1 8 ? -8.272 18.600 -15.005 1.00 0.00 8 MET A N 5
ATOM 2643 C CA . MET A 1 8 ? -8.684 18.771 -13.617 1.00 0.00 8 MET A CA 5
ATOM 2644 C C . MET A 1 8 ? -7.885 17.854 -12.696 1.00 0.00 8 MET A C 5
ATOM 2645 O O . MET A 1 8 ? -7.652 16.689 -13.014 1.00 0.00 8 MET A O 5
ATOM 2659 N N . GLY A 1 9 ? -7.468 18.389 -11.552 1.00 0.00 9 GLY A N 5
ATOM 2660 C CA . GLY A 1 9 ? -6.699 17.605 -10.603 1.00 0.00 9 GLY A CA 5
ATOM 2661 C C . GLY A 1 9 ? -7.537 16.548 -9.912 1.00 0.00 9 GLY A C 5
ATOM 2662 O O . GLY A 1 9 ? -8.286 16.850 -8.983 1.00 0.00 9 GLY A O 5
ATOM 2666 N N . GLU A 1 10 ? -7.412 15.305 -10.366 1.00 0.00 10 GLU A N 5
ATOM 2667 C CA . GLU A 1 10 ? -8.167 14.200 -9.785 1.00 0.00 10 GLU A CA 5
ATOM 2668 C C . GLU A 1 10 ? -7.288 12.962 -9.633 1.00 0.00 10 GLU A C 5
ATOM 2669 O O . GLU A 1 10 ? -6.863 12.363 -10.621 1.00 0.00 10 GLU A O 5
ATOM 2681 N N . LYS A 1 11 ? -7.020 12.583 -8.388 1.00 0.00 11 LYS A N 5
ATOM 2682 C CA . LYS A 1 11 ? -6.194 11.416 -8.104 1.00 0.00 11 LYS A CA 5
ATOM 2683 C C . LYS A 1 11 ? -7.048 10.249 -7.619 1.00 0.00 11 LYS A C 5
ATOM 2684 O O . LYS A 1 11 ? -7.690 10.329 -6.572 1.00 0.00 11 LYS A O 5
ATOM 2703 N N . THR A 1 12 ? -7.051 9.164 -8.388 1.00 0.00 12 THR A N 5
ATOM 2704 C CA . THR A 1 12 ? -7.825 7.981 -8.037 1.00 0.00 12 THR A CA 5
ATOM 2705 C C . THR A 1 12 ? -7.201 6.720 -8.624 1.00 0.00 12 THR A C 5
ATOM 2706 O O . THR A 1 12 ? -7.224 6.512 -9.837 1.00 0.00 12 THR A O 5
ATOM 2717 N N . TRP A 1 13 ? -6.643 5.884 -7.756 1.00 0.00 13 TRP A N 5
ATOM 2718 C CA . TRP A 1 13 ? -6.012 4.642 -8.190 1.00 0.00 13 TRP A CA 5
ATOM 2719 C C . TRP A 1 13 ? -6.819 3.432 -7.733 1.00 0.00 13 TRP A C 5
ATOM 2720 O O . TRP A 1 13 ? -6.538 2.844 -6.688 1.00 0.00 13 TRP A O 5
ATOM 2741 N N . LYS A 1 14 ? -7.824 3.065 -8.521 1.00 0.00 14 LYS A N 5
ATOM 2742 C CA . LYS A 1 14 ? -8.672 1.923 -8.198 1.00 0.00 14 LYS A CA 5
ATOM 2743 C C . LYS A 1 14 ? -7.995 0.614 -8.590 1.00 0.00 14 LYS A C 5
ATOM 2744 O O . LYS A 1 14 ? -6.929 0.615 -9.208 1.00 0.00 14 LYS A O 5
ATOM 2763 N N . CYS A 1 15 ? -8.620 -0.502 -8.230 1.00 0.00 15 CYS A N 5
ATOM 2764 C CA . CYS A 1 15 ? -8.079 -1.818 -8.545 1.00 0.00 15 CYS A CA 5
ATOM 2765 C C . CYS A 1 15 ? -8.980 -2.554 -9.533 1.00 0.00 15 CYS A C 5
ATOM 2766 O O . CYS A 1 15 ? -10.175 -2.723 -9.292 1.00 0.00 15 CYS A O 5
ATOM 2773 N N . ARG A 1 16 ? -8.397 -2.989 -10.645 1.00 0.00 16 ARG A N 5
ATOM 2774 C CA . ARG A 1 16 ? -9.146 -3.706 -11.670 1.00 0.00 16 ARG A CA 5
ATOM 2775 C C . ARG A 1 16 ? -9.239 -5.192 -11.337 1.00 0.00 16 ARG A C 5
ATOM 2776 O O . ARG A 1 16 ? -9.349 -6.032 -12.229 1.00 0.00 16 ARG A O 5
ATOM 2797 N N . GLU A 1 17 ? -9.193 -5.508 -10.046 1.00 0.00 17 GLU A N 5
ATOM 2798 C CA . GLU A 1 17 ? -9.270 -6.893 -9.596 1.00 0.00 17 GLU A CA 5
ATOM 2799 C C . GLU A 1 17 ? -10.307 -7.047 -8.486 1.00 0.00 17 GLU A C 5
ATOM 2800 O O . GLU A 1 17 ? -11.142 -7.950 -8.523 1.00 0.00 17 GLU A O 5
ATOM 2812 N N . CYS A 1 18 ? -10.245 -6.158 -7.500 1.00 0.00 18 CYS A N 5
ATOM 2813 C CA . CYS A 1 18 ? -11.176 -6.194 -6.379 1.00 0.00 18 CYS A CA 5
ATOM 2814 C C . CYS A 1 18 ? -12.099 -4.979 -6.398 1.00 0.00 18 CYS A C 5
ATOM 2815 O O . CYS A 1 18 ? -13.050 -4.897 -5.622 1.00 0.00 18 CYS A O 5
ATOM 2822 N N . ASP A 1 19 ? -11.810 -4.038 -7.291 1.00 0.00 19 ASP A N 5
ATOM 2823 C CA . ASP A 1 19 ? -12.613 -2.828 -7.413 1.00 0.00 19 ASP A CA 5
ATOM 2824 C C . ASP A 1 19 ? -12.470 -1.952 -6.172 1.00 0.00 19 ASP A C 5
ATOM 2825 O O . ASP A 1 19 ? -13.441 -1.360 -5.703 1.00 0.00 19 ASP A O 5
ATOM 2834 N N . MET A 1 20 ? -11.252 -1.876 -5.646 1.00 0.00 20 MET A N 5
ATOM 2835 C CA . MET A 1 20 ? -10.981 -1.073 -4.459 1.00 0.00 20 MET A CA 5
ATOM 2836 C C . MET A 1 20 ? -10.314 0.246 -4.836 1.00 0.00 20 MET A C 5
ATOM 2837 O O . MET A 1 20 ? -9.577 0.321 -5.821 1.00 0.00 20 MET A O 5
ATOM 2851 N N . CYS A 1 21 ? -10.577 1.283 -4.049 1.00 0.00 21 CYS A N 5
ATOM 2852 C CA . CYS A 1 21 ? -10.002 2.600 -4.301 1.00 0.00 21 CYS A CA 5
ATOM 2853 C C . CYS A 1 21 ? -8.746 2.815 -3.463 1.00 0.00 21 CYS A C 5
ATOM 2854 O O . CYS A 1 21 ? -8.729 2.527 -2.266 1.00 0.00 21 CYS A O 5
ATOM 2862 N N . PHE A 1 22 ? -7.695 3.320 -4.100 1.00 0.00 22 PHE A N 5
ATOM 2863 C CA . PHE A 1 22 ? -6.433 3.571 -3.414 1.00 0.00 22 PHE A CA 5
ATOM 2864 C C . PHE A 1 22 ? -5.916 4.973 -3.722 1.00 0.00 22 PHE A C 5
ATOM 2865 O O . PHE A 1 22 ? -5.654 5.310 -4.877 1.00 0.00 22 PHE A O 5
ATOM 2882 N N . SER A 1 23 ? -5.771 5.786 -2.681 1.00 0.00 23 SER A N 5
ATOM 2883 C CA . SER A 1 23 ? -5.290 7.153 -2.839 1.00 0.00 23 SER A CA 5
ATOM 2884 C C . SER A 1 23 ? -3.766 7.189 -2.902 1.00 0.00 23 SER A C 5
ATOM 2885 O O . SER A 1 23 ? -3.149 8.226 -2.662 1.00 0.00 23 SER A O 5
ATOM 2893 N N . GLN A 1 24 ? -3.167 6.047 -3.227 1.00 0.00 24 GLN A N 5
ATOM 2894 C CA . GLN A 1 24 ? -1.715 5.947 -3.320 1.00 0.00 24 GLN A CA 5
ATOM 2895 C C . GLN A 1 24 ? -1.306 4.983 -4.429 1.00 0.00 24 GLN A C 5
ATOM 2896 O O . GLN A 1 24 ? -1.560 3.782 -4.345 1.00 0.00 24 GLN A O 5
ATOM 2910 N N . ALA A 1 25 ? -0.672 5.517 -5.467 1.00 0.00 25 ALA A N 5
ATOM 2911 C CA . ALA A 1 25 ? -0.227 4.704 -6.592 1.00 0.00 25 ALA A CA 5
ATOM 2912 C C . ALA A 1 25 ? 0.601 3.515 -6.116 1.00 0.00 25 ALA A C 5
ATOM 2913 O O . ALA A 1 25 ? 0.318 2.370 -6.466 1.00 0.00 25 ALA A O 5
ATOM 2920 N N . SER A 1 26 ? 1.624 3.795 -5.316 1.00 0.00 26 SER A N 5
ATOM 2921 C CA . SER A 1 26 ? 2.496 2.749 -4.795 1.00 0.00 26 SER A CA 5
ATOM 2922 C C . SER A 1 26 ? 1.694 1.711 -4.017 1.00 0.00 26 SER A C 5
ATOM 2923 O O . SER A 1 26 ? 1.910 0.507 -4.161 1.00 0.00 26 SER A O 5
ATOM 2931 N N . SER A 1 27 ? 0.767 2.186 -3.191 1.00 0.00 27 SER A N 5
ATOM 2932 C CA . SER A 1 27 ? -0.066 1.301 -2.385 1.00 0.00 27 SER A CA 5
ATOM 2933 C C . SER A 1 27 ? -0.786 0.284 -3.265 1.00 0.00 27 SER A C 5
ATOM 2934 O O . SER A 1 27 ? -0.710 -0.923 -3.030 1.00 0.00 27 SER A O 5
ATOM 2942 N N . LEU A 1 28 ? -1.486 0.779 -4.280 1.00 0.00 28 LEU A N 5
ATOM 2943 C CA . LEU A 1 28 ? -2.222 -0.084 -5.197 1.00 0.00 28 LEU A CA 5
ATOM 2944 C C . LEU A 1 28 ? -1.316 -1.173 -5.763 1.00 0.00 28 LEU A C 5
ATOM 2945 O O . LEU A 1 28 ? -1.677 -2.351 -5.775 1.00 0.00 28 LEU A O 5
ATOM 2961 N N . ARG A 1 29 ? -0.139 -0.772 -6.231 1.00 0.00 29 ARG A N 5
ATOM 2962 C CA . ARG A 1 29 ? 0.819 -1.714 -6.798 1.00 0.00 29 ARG A CA 5
ATOM 2963 C C . ARG A 1 29 ? 1.260 -2.736 -5.754 1.00 0.00 29 ARG A C 5
ATOM 2964 O O . ARG A 1 29 ? 1.324 -3.935 -6.031 1.00 0.00 29 ARG A O 5
ATOM 2985 N N . LEU A 1 30 ? 1.564 -2.254 -4.554 1.00 0.00 30 LEU A N 5
ATOM 2986 C CA . LEU A 1 30 ? 1.999 -3.126 -3.468 1.00 0.00 30 LEU A CA 5
ATOM 2987 C C . LEU A 1 30 ? 0.858 -4.021 -2.997 1.00 0.00 30 LEU A C 5
ATOM 2988 O O . LEU A 1 30 ? 1.083 -5.043 -2.347 1.00 0.00 30 LEU A O 5
ATOM 3004 N N . HIS A 1 31 ? -0.369 -3.632 -3.330 1.00 0.00 31 HIS A N 5
ATOM 3005 C CA . HIS A 1 31 ? -1.546 -4.401 -2.943 1.00 0.00 31 HIS A CA 5
ATOM 3006 C C . HIS A 1 31 ? -1.838 -5.498 -3.962 1.00 0.00 31 HIS A C 5
ATOM 3007 O O . HIS A 1 31 ? -2.192 -6.618 -3.597 1.00 0.00 31 HIS A O 5
ATOM 3021 N N . GLN A 1 32 ? -1.687 -5.167 -5.241 1.00 0.00 32 GLN A N 5
ATOM 3022 C CA . GLN A 1 32 ? -1.935 -6.124 -6.312 1.00 0.00 32 GLN A CA 5
ATOM 3023 C C . GLN A 1 32 ? -1.176 -7.424 -6.067 1.00 0.00 32 GLN A C 5
ATOM 3024 O O . GLN A 1 32 ? -1.566 -8.483 -6.558 1.00 0.00 32 GLN A O 5
ATOM 3038 N N . ASN A 1 33 ? -0.091 -7.335 -5.306 1.00 0.00 33 ASN A N 5
ATOM 3039 C CA . ASN A 1 33 ? 0.724 -8.505 -4.997 1.00 0.00 33 ASN A CA 5
ATOM 3040 C C . ASN A 1 33 ? -0.123 -9.606 -4.366 1.00 0.00 33 ASN A C 5
ATOM 3041 O O . ASN A 1 33 ? 0.263 -10.775 -4.361 1.00 0.00 33 ASN A O 5
ATOM 3052 N N . VAL A 1 34 ? -1.280 -9.224 -3.834 1.00 0.00 34 VAL A N 5
ATOM 3053 C CA . VAL A 1 34 ? -2.183 -10.179 -3.202 1.00 0.00 34 VAL A CA 5
ATOM 3054 C C . VAL A 1 34 ? -3.030 -10.905 -4.240 1.00 0.00 34 VAL A C 5
ATOM 3055 O O . VAL A 1 34 ? -3.501 -12.018 -4.005 1.00 0.00 34 VAL A O 5
ATOM 3068 N N . HIS A 1 35 ? -3.220 -10.268 -5.392 1.00 0.00 35 HIS A N 5
ATOM 3069 C CA . HIS A 1 35 ? -4.010 -10.854 -6.468 1.00 0.00 35 HIS A CA 5
ATOM 3070 C C . HIS A 1 35 ? -3.197 -11.892 -7.236 1.00 0.00 35 HIS A C 5
ATOM 3071 O O . HIS A 1 35 ? -3.617 -13.040 -7.383 1.00 0.00 35 HIS A O 5
ATOM 3085 N N . VAL A 1 36 ? -2.031 -11.481 -7.725 1.00 0.00 36 VAL A N 5
ATOM 3086 C CA . VAL A 1 36 ? -1.159 -12.375 -8.477 1.00 0.00 36 VAL A CA 5
ATOM 3087 C C . VAL A 1 36 ? -1.206 -13.791 -7.913 1.00 0.00 36 VAL A C 5
ATOM 3088 O O . VAL A 1 36 ? -0.963 -14.006 -6.727 1.00 0.00 36 VAL A O 5
ATOM 3101 N N . GLY A 1 37 ? -1.520 -14.754 -8.774 1.00 0.00 37 GLY A N 5
ATOM 3102 C CA . GLY A 1 37 ? -1.593 -16.138 -8.344 1.00 0.00 37 GLY A CA 5
ATOM 3103 C C . GLY A 1 37 ? -2.023 -17.070 -9.459 1.00 0.00 37 GLY A C 5
ATOM 3104 O O . GLY A 1 37 ? -1.722 -16.830 -10.628 1.00 0.00 37 GLY A O 5
ATOM 3108 N N . GLU A 1 38 ? -2.729 -18.137 -9.098 1.00 0.00 38 GLU A N 5
ATOM 3109 C CA . GLU A 1 38 ? -3.199 -19.110 -10.078 1.00 0.00 38 GLU A CA 5
ATOM 3110 C C . GLU A 1 38 ? -4.593 -19.614 -9.718 1.00 0.00 38 GLU A C 5
ATOM 3111 O O . GLU A 1 38 ? -5.097 -19.355 -8.625 1.00 0.00 38 GLU A O 5
ATOM 3123 N N . LYS A 1 39 ? -5.213 -20.334 -10.647 1.00 0.00 39 LYS A N 5
ATOM 3124 C CA . LYS A 1 39 ? -6.549 -20.876 -10.430 1.00 0.00 39 LYS A CA 5
ATOM 3125 C C . LYS A 1 39 ? -6.613 -22.345 -10.837 1.00 0.00 39 LYS A C 5
ATOM 3126 O O . LYS A 1 39 ? -5.830 -22.821 -11.659 1.00 0.00 39 LYS A O 5
ATOM 3145 N N . PRO A 1 40 ? -7.569 -23.081 -10.250 1.00 0.00 40 PRO A N 5
ATOM 3146 C CA . PRO A 1 40 ? -7.759 -24.506 -10.538 1.00 0.00 40 PRO A CA 5
ATOM 3147 C C . PRO A 1 40 ? -8.299 -24.746 -11.944 1.00 0.00 40 PRO A C 5
ATOM 3148 O O . PRO A 1 40 ? -8.864 -23.846 -12.564 1.00 0.00 40 PRO A O 5
ATOM 3159 N N . SER A 1 41 ? -8.123 -25.967 -12.440 1.00 0.00 41 SER A N 5
ATOM 3160 C CA . SER A 1 41 ? -8.591 -26.325 -13.774 1.00 0.00 41 SER A CA 5
ATOM 3161 C C . SER A 1 41 ? -9.985 -26.941 -13.714 1.00 0.00 41 SER A C 5
ATOM 3162 O O . SER A 1 41 ? -10.135 -28.162 -13.671 1.00 0.00 41 SER A O 5
ATOM 3170 N N . GLY A 1 42 ? -11.004 -26.087 -13.711 1.00 0.00 42 GLY A N 5
ATOM 3171 C CA . GLY A 1 42 ? -12.373 -26.565 -13.656 1.00 0.00 42 GLY A CA 5
ATOM 3172 C C . GLY A 1 42 ? -12.912 -26.618 -12.240 1.00 0.00 42 GLY A C 5
ATOM 3173 O O . GLY A 1 42 ? -13.214 -27.687 -11.708 1.00 0.00 42 GLY A O 5
ATOM 3177 N N . PRO A 1 43 ? -13.038 -25.443 -11.606 1.00 0.00 43 PRO A N 5
ATOM 3178 C CA . PRO A 1 43 ? -13.543 -25.333 -10.235 1.00 0.00 43 PRO A CA 5
ATOM 3179 C C . PRO A 1 43 ? -15.030 -25.657 -10.137 1.00 0.00 43 PRO A C 5
ATOM 3180 O O . PRO A 1 43 ? -15.871 -24.758 -10.122 1.00 0.00 43 PRO A O 5
ATOM 3191 N N . SER A 1 44 ? -15.348 -26.946 -10.071 1.00 0.00 44 SER A N 5
ATOM 3192 C CA . SER A 1 44 ? -16.735 -27.387 -9.978 1.00 0.00 44 SER A CA 5
ATOM 3193 C C . SER A 1 44 ? -17.132 -27.629 -8.525 1.00 0.00 44 SER A C 5
ATOM 3194 O O . SER A 1 44 ? -18.221 -27.248 -8.096 1.00 0.00 44 SER A O 5
ATOM 3202 N N . SER A 1 45 ? -16.240 -28.266 -7.772 1.00 0.00 45 SER A N 5
ATOM 3203 C CA . SER A 1 45 ? -16.497 -28.563 -6.368 1.00 0.00 45 SER A CA 5
ATOM 3204 C C . SER A 1 45 ? -16.266 -27.330 -5.501 1.00 0.00 45 SER A C 5
ATOM 3205 O O . SER A 1 45 ? -15.569 -26.398 -5.899 1.00 0.00 45 SER A O 5
ATOM 3213 N N . GLY A 1 46 ? -16.859 -27.331 -4.310 1.00 0.00 46 GLY A N 5
ATOM 3214 C CA . GLY A 1 46 ? -16.707 -26.208 -3.404 1.00 0.00 46 GLY A CA 5
ATOM 3215 C C . GLY A 1 46 ? -16.676 -24.878 -4.130 1.00 0.00 46 GLY A C 5
ATOM 3216 O O . GLY A 1 46 ? -16.146 -23.911 -3.586 1.00 0.00 46 GLY A O 5
ATOM 3221 N N . GLY A 1 1 ? -17.435 17.541 -22.497 1.00 0.00 1 GLY A N 6
ATOM 3222 C CA . GLY A 1 1 ? -17.250 16.565 -21.439 1.00 0.00 1 GLY A CA 6
ATOM 3223 C C . GLY A 1 1 ? -18.537 16.263 -20.698 1.00 0.00 1 GLY A C 6
ATOM 3224 O O . GLY A 1 1 ? -19.039 17.098 -19.946 1.00 0.00 1 GLY A O 6
ATOM 3228 N N . SER A 1 2 ? -19.074 15.066 -20.911 1.00 0.00 2 SER A N 6
ATOM 3229 C CA . SER A 1 2 ? -20.314 14.657 -20.261 1.00 0.00 2 SER A CA 6
ATOM 3230 C C . SER A 1 2 ? -20.045 14.153 -18.846 1.00 0.00 2 SER A C 6
ATOM 3231 O O . SER A 1 2 ? -20.555 13.109 -18.441 1.00 0.00 2 SER A O 6
ATOM 3239 N N . SER A 1 3 ? -19.240 14.903 -18.100 1.00 0.00 3 SER A N 6
ATOM 3240 C CA . SER A 1 3 ? -18.899 14.531 -16.732 1.00 0.00 3 SER A CA 6
ATOM 3241 C C . SER A 1 3 ? -18.277 15.708 -15.988 1.00 0.00 3 SER A C 6
ATOM 3242 O O . SER A 1 3 ? -17.326 16.325 -16.464 1.00 0.00 3 SER A O 6
ATOM 3250 N N . GLY A 1 4 ? -18.824 16.014 -14.815 1.00 0.00 4 GLY A N 6
ATOM 3251 C CA . GLY A 1 4 ? -18.311 17.116 -14.022 1.00 0.00 4 GLY A CA 6
ATOM 3252 C C . GLY A 1 4 ? -18.040 16.720 -12.585 1.00 0.00 4 GLY A C 6
ATOM 3253 O O . GLY A 1 4 ? -18.903 16.866 -11.720 1.00 0.00 4 GLY A O 6
ATOM 3257 N N . SER A 1 5 ? -16.837 16.216 -12.328 1.00 0.00 5 SER A N 6
ATOM 3258 C CA . SER A 1 5 ? -16.456 15.792 -10.986 1.00 0.00 5 SER A CA 6
ATOM 3259 C C . SER A 1 5 ? -15.315 16.651 -10.449 1.00 0.00 5 SER A C 6
ATOM 3260 O O . SER A 1 5 ? -14.289 16.822 -11.107 1.00 0.00 5 SER A O 6
ATOM 3268 N N . SER A 1 6 ? -15.502 17.187 -9.247 1.00 0.00 6 SER A N 6
ATOM 3269 C CA . SER A 1 6 ? -14.490 18.031 -8.621 1.00 0.00 6 SER A CA 6
ATOM 3270 C C . SER A 1 6 ? -14.492 17.849 -7.107 1.00 0.00 6 SER A C 6
ATOM 3271 O O . SER A 1 6 ? -15.502 17.467 -6.517 1.00 0.00 6 SER A O 6
ATOM 3279 N N . GLY A 1 7 ? -13.352 18.126 -6.482 1.00 0.00 7 GLY A N 6
ATOM 3280 C CA . GLY A 1 7 ? -13.242 17.988 -5.041 1.00 0.00 7 GLY A CA 6
ATOM 3281 C C . GLY A 1 7 ? -12.205 16.959 -4.635 1.00 0.00 7 GLY A C 6
ATOM 3282 O O . GLY A 1 7 ? -11.971 15.987 -5.353 1.00 0.00 7 GLY A O 6
ATOM 3286 N N . MET A 1 8 ? -11.581 17.175 -3.482 1.00 0.00 8 MET A N 6
ATOM 3287 C CA . MET A 1 8 ? -10.563 16.258 -2.982 1.00 0.00 8 MET A CA 6
ATOM 3288 C C . MET A 1 8 ? -9.707 15.720 -4.125 1.00 0.00 8 MET A C 6
ATOM 3289 O O . MET A 1 8 ? -9.401 14.530 -4.177 1.00 0.00 8 MET A O 6
ATOM 3303 N N . GLY A 1 9 ? -9.325 16.606 -5.040 1.00 0.00 9 GLY A N 6
ATOM 3304 C CA . GLY A 1 9 ? -8.509 16.200 -6.170 1.00 0.00 9 GLY A CA 6
ATOM 3305 C C . GLY A 1 9 ? -9.235 15.245 -7.096 1.00 0.00 9 GLY A C 6
ATOM 3306 O O . GLY A 1 9 ? -10.424 14.980 -6.916 1.00 0.00 9 GLY A O 6
ATOM 3310 N N . GLU A 1 10 ? -8.520 14.728 -8.090 1.00 0.00 10 GLU A N 6
ATOM 3311 C CA . GLU A 1 10 ? -9.106 13.799 -9.049 1.00 0.00 10 GLU A CA 6
ATOM 3312 C C . GLU A 1 10 ? -8.395 12.450 -9.003 1.00 0.00 10 GLU A C 6
ATOM 3313 O O . GLU A 1 10 ? -8.927 11.438 -9.460 1.00 0.00 10 GLU A O 6
ATOM 3325 N N . LYS A 1 11 ? -7.188 12.442 -8.447 1.00 0.00 11 LYS A N 6
ATOM 3326 C CA . LYS A 1 11 ? -6.402 11.219 -8.340 1.00 0.00 11 LYS A CA 6
ATOM 3327 C C . LYS A 1 11 ? -7.257 10.067 -7.821 1.00 0.00 11 LYS A C 6
ATOM 3328 O O . LYS A 1 11 ? -7.939 10.194 -6.804 1.00 0.00 11 LYS A O 6
ATOM 3347 N N . THR A 1 12 ? -7.216 8.941 -8.527 1.00 0.00 12 THR A N 6
ATOM 3348 C CA . THR A 1 12 ? -7.986 7.766 -8.138 1.00 0.00 12 THR A CA 6
ATOM 3349 C C . THR A 1 12 ? -7.354 6.490 -8.681 1.00 0.00 12 THR A C 6
ATOM 3350 O O . THR A 1 12 ? -7.368 6.243 -9.887 1.00 0.00 12 THR A O 6
ATOM 3361 N N . TRP A 1 13 ? -6.801 5.682 -7.784 1.00 0.00 13 TRP A N 6
ATOM 3362 C CA . TRP A 1 13 ? -6.164 4.429 -8.173 1.00 0.00 13 TRP A CA 6
ATOM 3363 C C . TRP A 1 13 ? -7.008 3.233 -7.745 1.00 0.00 13 TRP A C 6
ATOM 3364 O O . TRP A 1 13 ? -6.876 2.737 -6.626 1.00 0.00 13 TRP A O 6
ATOM 3385 N N . LYS A 1 14 ? -7.874 2.773 -8.642 1.00 0.00 14 LYS A N 6
ATOM 3386 C CA . LYS A 1 14 ? -8.738 1.634 -8.357 1.00 0.00 14 LYS A CA 6
ATOM 3387 C C . LYS A 1 14 ? -8.048 0.323 -8.722 1.00 0.00 14 LYS A C 6
ATOM 3388 O O . LYS A 1 14 ? -7.077 0.311 -9.479 1.00 0.00 14 LYS A O 6
ATOM 3407 N N . CYS A 1 15 ? -8.557 -0.778 -8.180 1.00 0.00 15 CYS A N 6
ATOM 3408 C CA . CYS A 1 15 ? -7.991 -2.095 -8.449 1.00 0.00 15 CYS A CA 6
ATOM 3409 C C . CYS A 1 15 ? -8.662 -2.739 -9.659 1.00 0.00 15 CYS A C 6
ATOM 3410 O O . CYS A 1 15 ? -9.539 -2.144 -10.284 1.00 0.00 15 CYS A O 6
ATOM 3417 N N . ARG A 1 16 ? -8.243 -3.958 -9.982 1.00 0.00 16 ARG A N 6
ATOM 3418 C CA . ARG A 1 16 ? -8.802 -4.682 -11.116 1.00 0.00 16 ARG A CA 6
ATOM 3419 C C . ARG A 1 16 ? -9.828 -5.712 -10.652 1.00 0.00 16 ARG A C 6
ATOM 3420 O O . ARG A 1 16 ? -10.977 -5.699 -11.094 1.00 0.00 16 ARG A O 6
ATOM 3441 N N . GLU A 1 17 ? -9.405 -6.601 -9.759 1.00 0.00 17 GLU A N 6
ATOM 3442 C CA . GLU A 1 17 ? -10.287 -7.637 -9.236 1.00 0.00 17 GLU A CA 6
ATOM 3443 C C . GLU A 1 17 ? -11.310 -7.045 -8.271 1.00 0.00 17 GLU A C 6
ATOM 3444 O O . GLU A 1 17 ? -12.489 -6.913 -8.602 1.00 0.00 17 GLU A O 6
ATOM 3456 N N . CYS A 1 18 ? -10.851 -6.690 -7.076 1.00 0.00 18 CYS A N 6
ATOM 3457 C CA . CYS A 1 18 ? -11.724 -6.113 -6.061 1.00 0.00 18 CYS A CA 6
ATOM 3458 C C . CYS A 1 18 ? -12.063 -4.663 -6.396 1.00 0.00 18 CYS A C 6
ATOM 3459 O O . CYS A 1 18 ? -12.933 -4.058 -5.769 1.00 0.00 18 CYS A O 6
ATOM 3466 N N . ASP A 1 19 ? -11.371 -4.114 -7.387 1.00 0.00 19 ASP A N 6
ATOM 3467 C CA . ASP A 1 19 ? -11.599 -2.736 -7.807 1.00 0.00 19 ASP A CA 6
ATOM 3468 C C . ASP A 1 19 ? -11.618 -1.797 -6.604 1.00 0.00 19 ASP A C 6
ATOM 3469 O O . ASP A 1 19 ? -12.477 -0.922 -6.501 1.00 0.00 19 ASP A O 6
ATOM 3478 N N . MET A 1 20 ? -10.666 -1.987 -5.697 1.00 0.00 20 MET A N 6
ATOM 3479 C CA . MET A 1 20 ? -10.573 -1.158 -4.501 1.00 0.00 20 MET A CA 6
ATOM 3480 C C . MET A 1 20 ? -9.910 0.179 -4.817 1.00 0.00 20 MET A C 6
ATOM 3481 O O . MET A 1 20 ? -8.957 0.242 -5.594 1.00 0.00 20 MET A O 6
ATOM 3495 N N . CYS A 1 21 ? -10.421 1.245 -4.211 1.00 0.00 21 CYS A N 6
ATOM 3496 C CA . CYS A 1 21 ? -9.878 2.582 -4.429 1.00 0.00 21 CYS A CA 6
ATOM 3497 C C . CYS A 1 21 ? -8.718 2.859 -3.479 1.00 0.00 21 CYS A C 6
ATOM 3498 O O . CYS A 1 21 ? -8.786 2.545 -2.290 1.00 0.00 21 CYS A O 6
ATOM 3506 N N . PHE A 1 22 ? -7.652 3.448 -4.011 1.00 0.00 22 PHE A N 6
ATOM 3507 C CA . PHE A 1 22 ? -6.474 3.765 -3.211 1.00 0.00 22 PHE A CA 6
ATOM 3508 C C . PHE A 1 22 ? -6.041 5.212 -3.431 1.00 0.00 22 PHE A C 6
ATOM 3509 O O . PHE A 1 22 ? -6.128 5.735 -4.542 1.00 0.00 22 PHE A O 6
ATOM 3526 N N . SER A 1 23 ? -5.574 5.852 -2.364 1.00 0.00 23 SER A N 6
ATOM 3527 C CA . SER A 1 23 ? -5.131 7.239 -2.439 1.00 0.00 23 SER A CA 6
ATOM 3528 C C . SER A 1 23 ? -3.701 7.325 -2.964 1.00 0.00 23 SER A C 6
ATOM 3529 O O . SER A 1 23 ? -3.350 8.258 -3.686 1.00 0.00 23 SER A O 6
ATOM 3537 N N . GLN A 1 24 ? -2.882 6.346 -2.595 1.00 0.00 24 GLN A N 6
ATOM 3538 C CA . GLN A 1 24 ? -1.490 6.311 -3.028 1.00 0.00 24 GLN A CA 6
ATOM 3539 C C . GLN A 1 24 ? -1.278 5.239 -4.092 1.00 0.00 24 GLN A C 6
ATOM 3540 O O . GLN A 1 24 ? -1.651 4.081 -3.904 1.00 0.00 24 GLN A O 6
ATOM 3554 N N . ALA A 1 25 ? -0.676 5.633 -5.210 1.00 0.00 25 ALA A N 6
ATOM 3555 C CA . ALA A 1 25 ? -0.413 4.705 -6.303 1.00 0.00 25 ALA A CA 6
ATOM 3556 C C . ALA A 1 25 ? 0.465 3.547 -5.841 1.00 0.00 25 ALA A C 6
ATOM 3557 O O . ALA A 1 25 ? 0.159 2.383 -6.098 1.00 0.00 25 ALA A O 6
ATOM 3564 N N . SER A 1 26 ? 1.558 3.874 -5.159 1.00 0.00 26 SER A N 6
ATOM 3565 C CA . SER A 1 26 ? 2.483 2.861 -4.665 1.00 0.00 26 SER A CA 6
ATOM 3566 C C . SER A 1 26 ? 1.738 1.776 -3.893 1.00 0.00 26 SER A C 6
ATOM 3567 O O . SER A 1 26 ? 1.986 0.585 -4.079 1.00 0.00 26 SER A O 6
ATOM 3575 N N . SER A 1 27 ? 0.824 2.198 -3.025 1.00 0.00 27 SER A N 6
ATOM 3576 C CA . SER A 1 27 ? 0.045 1.264 -2.220 1.00 0.00 27 SER A CA 6
ATOM 3577 C C . SER A 1 27 ? -0.726 0.293 -3.110 1.00 0.00 27 SER A C 6
ATOM 3578 O O . SER A 1 27 ? -0.814 -0.900 -2.816 1.00 0.00 27 SER A O 6
ATOM 3586 N N . LEU A 1 28 ? -1.282 0.812 -4.198 1.00 0.00 28 LEU A N 6
ATOM 3587 C CA . LEU A 1 28 ? -2.046 -0.008 -5.132 1.00 0.00 28 LEU A CA 6
ATOM 3588 C C . LEU A 1 28 ? -1.155 -1.055 -5.792 1.00 0.00 28 LEU A C 6
ATOM 3589 O O . LEU A 1 28 ? -1.440 -2.252 -5.736 1.00 0.00 28 LEU A O 6
ATOM 3605 N N . ARG A 1 29 ? -0.074 -0.597 -6.415 1.00 0.00 29 ARG A N 6
ATOM 3606 C CA . ARG A 1 29 ? 0.860 -1.495 -7.085 1.00 0.00 29 ARG A CA 6
ATOM 3607 C C . ARG A 1 29 ? 1.226 -2.670 -6.184 1.00 0.00 29 ARG A C 6
ATOM 3608 O O . ARG A 1 29 ? 1.280 -3.816 -6.631 1.00 0.00 29 ARG A O 6
ATOM 3629 N N . LEU A 1 30 ? 1.477 -2.378 -4.912 1.00 0.00 30 LEU A N 6
ATOM 3630 C CA . LEU A 1 30 ? 1.838 -3.410 -3.947 1.00 0.00 30 LEU A CA 6
ATOM 3631 C C . LEU A 1 30 ? 0.615 -4.224 -3.536 1.00 0.00 30 LEU A C 6
ATOM 3632 O O . LEU A 1 30 ? 0.710 -5.428 -3.295 1.00 0.00 30 LEU A O 6
ATOM 3648 N N . HIS A 1 31 ? -0.533 -3.559 -3.461 1.00 0.00 31 HIS A N 6
ATOM 3649 C CA . HIS A 1 31 ? -1.777 -4.222 -3.083 1.00 0.00 31 HIS A CA 6
ATOM 3650 C C . HIS A 1 31 ? -2.235 -5.183 -4.175 1.00 0.00 31 HIS A C 6
ATOM 3651 O O . HIS A 1 31 ? -3.014 -6.101 -3.920 1.00 0.00 31 HIS A O 6
ATOM 3665 N N . GLN A 1 32 ? -1.747 -4.964 -5.392 1.00 0.00 32 GLN A N 6
ATOM 3666 C CA . GLN A 1 32 ? -2.108 -5.810 -6.523 1.00 0.00 32 GLN A CA 6
ATOM 3667 C C . GLN A 1 32 ? -1.234 -7.059 -6.570 1.00 0.00 32 GLN A C 6
ATOM 3668 O O . GLN A 1 32 ? -1.067 -7.673 -7.623 1.00 0.00 32 GLN A O 6
ATOM 3682 N N . ASN A 1 33 ? -0.678 -7.430 -5.420 1.00 0.00 33 ASN A N 6
ATOM 3683 C CA . ASN A 1 33 ? 0.180 -8.605 -5.330 1.00 0.00 33 ASN A CA 6
ATOM 3684 C C . ASN A 1 33 ? -0.373 -9.607 -4.321 1.00 0.00 33 ASN A C 6
ATOM 3685 O O . ASN A 1 33 ? 0.176 -10.694 -4.144 1.00 0.00 33 ASN A O 6
ATOM 3696 N N . VAL A 1 34 ? -1.464 -9.231 -3.661 1.00 0.00 34 VAL A N 6
ATOM 3697 C CA . VAL A 1 34 ? -2.093 -10.096 -2.670 1.00 0.00 34 VAL A CA 6
ATOM 3698 C C . VAL A 1 34 ? -3.091 -11.045 -3.323 1.00 0.00 34 VAL A C 6
ATOM 3699 O O . VAL A 1 34 ? -3.319 -12.155 -2.839 1.00 0.00 34 VAL A O 6
ATOM 3712 N N . HIS A 1 35 ? -3.685 -10.603 -4.427 1.00 0.00 35 HIS A N 6
ATOM 3713 C CA . HIS A 1 35 ? -4.659 -11.414 -5.149 1.00 0.00 35 HIS A CA 6
ATOM 3714 C C . HIS A 1 35 ? -4.019 -12.697 -5.669 1.00 0.00 35 HIS A C 6
ATOM 3715 O O . HIS A 1 35 ? -4.480 -13.799 -5.370 1.00 0.00 35 HIS A O 6
ATOM 3729 N N . VAL A 1 36 ? -2.954 -12.547 -6.451 1.00 0.00 36 VAL A N 6
ATOM 3730 C CA . VAL A 1 36 ? -2.250 -13.694 -7.012 1.00 0.00 36 VAL A CA 6
ATOM 3731 C C . VAL A 1 36 ? -2.115 -14.812 -5.986 1.00 0.00 36 VAL A C 6
ATOM 3732 O O . VAL A 1 36 ? -1.565 -14.613 -4.903 1.00 0.00 36 VAL A O 6
ATOM 3745 N N . GLY A 1 37 ? -2.621 -15.992 -6.333 1.00 0.00 37 GLY A N 6
ATOM 3746 C CA . GLY A 1 37 ? -2.546 -17.126 -5.431 1.00 0.00 37 GLY A CA 6
ATOM 3747 C C . GLY A 1 37 ? -1.125 -17.612 -5.227 1.00 0.00 37 GLY A C 6
ATOM 3748 O O . GLY A 1 37 ? -0.623 -18.424 -6.004 1.00 0.00 37 GLY A O 6
ATOM 3752 N N . GLU A 1 38 ? -0.475 -17.113 -4.180 1.00 0.00 38 GLU A N 6
ATOM 3753 C CA . GLU A 1 38 ? 0.899 -17.501 -3.879 1.00 0.00 38 GLU A CA 6
ATOM 3754 C C . GLU A 1 38 ? 1.356 -16.897 -2.554 1.00 0.00 38 GLU A C 6
ATOM 3755 O O . GLU A 1 38 ? 1.435 -15.677 -2.409 1.00 0.00 38 GLU A O 6
ATOM 3767 N N . LYS A 1 39 ? 1.656 -17.761 -1.590 1.00 0.00 39 LYS A N 6
ATOM 3768 C CA . LYS A 1 39 ? 2.107 -17.316 -0.277 1.00 0.00 39 LYS A CA 6
ATOM 3769 C C . LYS A 1 39 ? 3.541 -17.764 -0.013 1.00 0.00 39 LYS A C 6
ATOM 3770 O O . LYS A 1 39 ? 3.959 -18.853 -0.407 1.00 0.00 39 LYS A O 6
ATOM 3789 N N . PRO A 1 40 ? 4.313 -16.906 0.671 1.00 0.00 40 PRO A N 6
ATOM 3790 C CA . PRO A 1 40 ? 5.711 -17.194 1.005 1.00 0.00 40 PRO A CA 6
ATOM 3791 C C . PRO A 1 40 ? 5.843 -18.298 2.048 1.00 0.00 40 PRO A C 6
ATOM 3792 O O . PRO A 1 40 ? 6.947 -18.628 2.480 1.00 0.00 40 PRO A O 6
ATOM 3803 N N . SER A 1 41 ? 4.710 -18.865 2.450 1.00 0.00 41 SER A N 6
ATOM 3804 C CA . SER A 1 41 ? 4.699 -19.930 3.446 1.00 0.00 41 SER A CA 6
ATOM 3805 C C . SER A 1 41 ? 5.387 -19.479 4.731 1.00 0.00 41 SER A C 6
ATOM 3806 O O . SER A 1 41 ? 6.106 -20.249 5.366 1.00 0.00 41 SER A O 6
ATOM 3814 N N . GLY A 1 42 ? 5.160 -18.224 5.107 1.00 0.00 42 GLY A N 6
ATOM 3815 C CA . GLY A 1 42 ? 5.764 -17.691 6.314 1.00 0.00 42 GLY A CA 6
ATOM 3816 C C . GLY A 1 42 ? 4.816 -17.713 7.496 1.00 0.00 42 GLY A C 6
ATOM 3817 O O . GLY A 1 42 ? 4.956 -18.518 8.417 1.00 0.00 42 GLY A O 6
ATOM 3821 N N . PRO A 1 43 ? 3.823 -16.810 7.480 1.00 0.00 43 PRO A N 6
ATOM 3822 C CA . PRO A 1 43 ? 2.829 -16.708 8.552 1.00 0.00 43 PRO A CA 6
ATOM 3823 C C . PRO A 1 43 ? 1.877 -17.899 8.575 1.00 0.00 43 PRO A C 6
ATOM 3824 O O . PRO A 1 43 ? 1.852 -18.704 7.644 1.00 0.00 43 PRO A O 6
ATOM 3835 N N . SER A 1 44 ? 1.095 -18.005 9.645 1.00 0.00 44 SER A N 6
ATOM 3836 C CA . SER A 1 44 ? 0.143 -19.100 9.790 1.00 0.00 44 SER A CA 6
ATOM 3837 C C . SER A 1 44 ? -1.259 -18.567 10.069 1.00 0.00 44 SER A C 6
ATOM 3838 O O . SER A 1 44 ? -1.939 -19.028 10.987 1.00 0.00 44 SER A O 6
ATOM 3846 N N . SER A 1 45 ? -1.686 -17.593 9.271 1.00 0.00 45 SER A N 6
ATOM 3847 C CA . SER A 1 45 ? -3.005 -16.994 9.434 1.00 0.00 45 SER A CA 6
ATOM 3848 C C . SER A 1 45 ? -3.784 -17.032 8.123 1.00 0.00 45 SER A C 6
ATOM 3849 O O . SER A 1 45 ? -3.531 -16.242 7.214 1.00 0.00 45 SER A O 6
ATOM 3857 N N . GLY A 1 46 ? -4.734 -17.958 8.032 1.00 0.00 46 GLY A N 6
ATOM 3858 C CA . GLY A 1 46 ? -5.536 -18.083 6.830 1.00 0.00 46 GLY A CA 6
ATOM 3859 C C . GLY A 1 46 ? -4.774 -18.727 5.689 1.00 0.00 46 GLY A C 6
ATOM 3860 O O . GLY A 1 46 ? -4.013 -19.663 5.929 1.00 0.00 46 GLY A O 6
ATOM 3865 N N . GLY A 1 1 ? -19.040 16.236 -29.790 1.00 0.00 1 GLY A N 7
ATOM 3866 C CA . GLY A 1 1 ? -20.042 15.185 -29.806 1.00 0.00 1 GLY A CA 7
ATOM 3867 C C . GLY A 1 1 ? -20.598 14.893 -28.427 1.00 0.00 1 GLY A C 7
ATOM 3868 O O . GLY A 1 1 ? -20.627 13.742 -27.993 1.00 0.00 1 GLY A O 7
ATOM 3872 N N . SER A 1 2 ? -21.041 15.939 -27.736 1.00 0.00 2 SER A N 7
ATOM 3873 C CA . SER A 1 2 ? -21.595 15.790 -26.395 1.00 0.00 2 SER A CA 7
ATOM 3874 C C . SER A 1 2 ? -20.517 15.354 -25.408 1.00 0.00 2 SER A C 7
ATOM 3875 O O . SER A 1 2 ? -20.748 14.493 -24.559 1.00 0.00 2 SER A O 7
ATOM 3883 N N . SER A 1 3 ? -19.338 15.956 -25.525 1.00 0.00 3 SER A N 7
ATOM 3884 C CA . SER A 1 3 ? -18.221 15.628 -24.646 1.00 0.00 3 SER A CA 7
ATOM 3885 C C . SER A 1 3 ? -17.910 16.790 -23.708 1.00 0.00 3 SER A C 7
ATOM 3886 O O . SER A 1 3 ? -18.205 17.945 -24.012 1.00 0.00 3 SER A O 7
ATOM 3894 N N . GLY A 1 4 ? -17.310 16.474 -22.563 1.00 0.00 4 GLY A N 7
ATOM 3895 C CA . GLY A 1 4 ? -16.968 17.501 -21.597 1.00 0.00 4 GLY A CA 7
ATOM 3896 C C . GLY A 1 4 ? -15.507 17.900 -21.667 1.00 0.00 4 GLY A C 7
ATOM 3897 O O . GLY A 1 4 ? -14.780 17.464 -22.559 1.00 0.00 4 GLY A O 7
ATOM 3901 N N . SER A 1 5 ? -15.077 18.731 -20.724 1.00 0.00 5 SER A N 7
ATOM 3902 C CA . SER A 1 5 ? -13.694 19.193 -20.685 1.00 0.00 5 SER A CA 7
ATOM 3903 C C . SER A 1 5 ? -13.025 18.797 -19.372 1.00 0.00 5 SER A C 7
ATOM 3904 O O . SER A 1 5 ? -13.167 19.481 -18.359 1.00 0.00 5 SER A O 7
ATOM 3912 N N . SER A 1 6 ? -12.296 17.685 -19.398 1.00 0.00 6 SER A N 7
ATOM 3913 C CA . SER A 1 6 ? -11.608 17.194 -18.210 1.00 0.00 6 SER A CA 7
ATOM 3914 C C . SER A 1 6 ? -10.177 16.782 -18.542 1.00 0.00 6 SER A C 7
ATOM 3915 O O . SER A 1 6 ? -9.934 15.677 -19.023 1.00 0.00 6 SER A O 7
ATOM 3923 N N . GLY A 1 7 ? -9.234 17.682 -18.281 1.00 0.00 7 GLY A N 7
ATOM 3924 C CA . GLY A 1 7 ? -7.838 17.395 -18.558 1.00 0.00 7 GLY A CA 7
ATOM 3925 C C . GLY A 1 7 ? -7.166 16.640 -17.429 1.00 0.00 7 GLY A C 7
ATOM 3926 O O . GLY A 1 7 ? -6.924 15.438 -17.534 1.00 0.00 7 GLY A O 7
ATOM 3930 N N . MET A 1 8 ? -6.862 17.347 -16.345 1.00 0.00 8 MET A N 7
ATOM 3931 C CA . MET A 1 8 ? -6.213 16.736 -15.191 1.00 0.00 8 MET A CA 7
ATOM 3932 C C . MET A 1 8 ? -6.886 15.417 -14.825 1.00 0.00 8 MET A C 7
ATOM 3933 O O . MET A 1 8 ? -8.103 15.355 -14.659 1.00 0.00 8 MET A O 7
ATOM 3947 N N . GLY A 1 9 ? -6.084 14.363 -14.699 1.00 0.00 9 GLY A N 7
ATOM 3948 C CA . GLY A 1 9 ? -6.621 13.060 -14.354 1.00 0.00 9 GLY A CA 7
ATOM 3949 C C . GLY A 1 9 ? -6.961 12.945 -12.881 1.00 0.00 9 GLY A C 7
ATOM 3950 O O . GLY A 1 9 ? -6.107 13.165 -12.022 1.00 0.00 9 GLY A O 7
ATOM 3954 N N . GLU A 1 10 ? -8.211 12.601 -12.588 1.00 0.00 10 GLU A N 7
ATOM 3955 C CA . GLU A 1 10 ? -8.661 12.460 -11.209 1.00 0.00 10 GLU A CA 7
ATOM 3956 C C . GLU A 1 10 ? -7.862 11.380 -10.484 1.00 0.00 10 GLU A C 7
ATOM 3957 O O . GLU A 1 10 ? -8.100 10.186 -10.668 1.00 0.00 10 GLU A O 7
ATOM 3969 N N . LYS A 1 11 ? -6.914 11.808 -9.658 1.00 0.00 11 LYS A N 7
ATOM 3970 C CA . LYS A 1 11 ? -6.079 10.880 -8.903 1.00 0.00 11 LYS A CA 7
ATOM 3971 C C . LYS A 1 11 ? -6.906 9.712 -8.375 1.00 0.00 11 LYS A C 7
ATOM 3972 O O . LYS A 1 11 ? -7.498 9.793 -7.299 1.00 0.00 11 LYS A O 7
ATOM 3991 N N . THR A 1 12 ? -6.940 8.624 -9.139 1.00 0.00 12 THR A N 7
ATOM 3992 C CA . THR A 1 12 ? -7.692 7.439 -8.747 1.00 0.00 12 THR A CA 7
ATOM 3993 C C . THR A 1 12 ? -6.909 6.166 -9.047 1.00 0.00 12 THR A C 7
ATOM 3994 O O . THR A 1 12 ? -6.728 5.796 -10.207 1.00 0.00 12 THR A O 7
ATOM 4005 N N . TRP A 1 13 ? -6.447 5.500 -7.995 1.00 0.00 13 TRP A N 7
ATOM 4006 C CA . TRP A 1 13 ? -5.683 4.267 -8.146 1.00 0.00 13 TRP A CA 7
ATOM 4007 C C . TRP A 1 13 ? -6.420 3.090 -7.518 1.00 0.00 13 TRP A C 7
ATOM 4008 O O . TRP A 1 13 ? -6.110 2.675 -6.401 1.00 0.00 13 TRP A O 7
ATOM 4029 N N . LYS A 1 14 ? -7.397 2.554 -8.242 1.00 0.00 14 LYS A N 7
ATOM 4030 C CA . LYS A 1 14 ? -8.177 1.422 -7.756 1.00 0.00 14 LYS A CA 7
ATOM 4031 C C . LYS A 1 14 ? -7.843 0.155 -8.537 1.00 0.00 14 LYS A C 7
ATOM 4032 O O . LYS A 1 14 ? -7.302 0.219 -9.641 1.00 0.00 14 LYS A O 7
ATOM 4051 N N . CYS A 1 15 ? -8.169 -0.995 -7.957 1.00 0.00 15 CYS A N 7
ATOM 4052 C CA . CYS A 1 15 ? -7.905 -2.277 -8.599 1.00 0.00 15 CYS A CA 7
ATOM 4053 C C . CYS A 1 15 ? -8.920 -2.551 -9.705 1.00 0.00 15 CYS A C 7
ATOM 4054 O O . CYS A 1 15 ? -9.913 -1.837 -9.841 1.00 0.00 15 CYS A O 7
ATOM 4061 N N . ARG A 1 16 ? -8.661 -3.590 -10.493 1.00 0.00 16 ARG A N 7
ATOM 4062 C CA . ARG A 1 16 ? -9.551 -3.958 -11.588 1.00 0.00 16 ARG A CA 7
ATOM 4063 C C . ARG A 1 16 ? -10.227 -5.297 -11.313 1.00 0.00 16 ARG A C 7
ATOM 4064 O O . ARG A 1 16 ? -10.721 -5.954 -12.229 1.00 0.00 16 ARG A O 7
ATOM 4085 N N . GLU A 1 17 ? -10.245 -5.695 -10.044 1.00 0.00 17 GLU A N 7
ATOM 4086 C CA . GLU A 1 17 ? -10.860 -6.957 -9.649 1.00 0.00 17 GLU A CA 7
ATOM 4087 C C . GLU A 1 17 ? -11.731 -6.773 -8.410 1.00 0.00 17 GLU A C 7
ATOM 4088 O O . GLU A 1 17 ? -12.932 -7.047 -8.435 1.00 0.00 17 GLU A O 7
ATOM 4100 N N . CYS A 1 18 ? -11.118 -6.309 -7.327 1.00 0.00 18 CYS A N 7
ATOM 4101 C CA . CYS A 1 18 ? -11.835 -6.089 -6.076 1.00 0.00 18 CYS A CA 7
ATOM 4102 C C . CYS A 1 18 ? -12.497 -4.714 -6.064 1.00 0.00 18 CYS A C 7
ATOM 4103 O O . CYS A 1 18 ? -13.371 -4.442 -5.241 1.00 0.00 18 CYS A O 7
ATOM 4110 N N . ASP A 1 19 ? -12.074 -3.851 -6.982 1.00 0.00 19 ASP A N 7
ATOM 4111 C CA . ASP A 1 19 ? -12.626 -2.505 -7.078 1.00 0.00 19 ASP A CA 7
ATOM 4112 C C . ASP A 1 19 ? -12.313 -1.698 -5.822 1.00 0.00 19 ASP A C 7
ATOM 4113 O O . ASP A 1 19 ? -13.186 -1.032 -5.266 1.00 0.00 19 ASP A O 7
ATOM 4122 N N . MET A 1 20 ? -11.061 -1.764 -5.379 1.00 0.00 20 MET A N 7
ATOM 4123 C CA . MET A 1 20 ? -10.633 -1.040 -4.188 1.00 0.00 20 MET A CA 7
ATOM 4124 C C . MET A 1 20 ? -9.766 0.158 -4.563 1.00 0.00 20 MET A C 7
ATOM 4125 O O . MET A 1 20 ? -8.633 -0.003 -5.018 1.00 0.00 20 MET A O 7
ATOM 4139 N N . CYS A 1 21 ? -10.304 1.356 -4.369 1.00 0.00 21 CYS A N 7
ATOM 4140 C CA . CYS A 1 21 ? -9.579 2.581 -4.689 1.00 0.00 21 CYS A CA 7
ATOM 4141 C C . CYS A 1 21 ? -8.478 2.843 -3.666 1.00 0.00 21 CYS A C 7
ATOM 4142 O O . CYS A 1 21 ? -8.639 2.561 -2.479 1.00 0.00 21 CYS A O 7
ATOM 4150 N N . PHE A 1 22 ? -7.358 3.383 -4.136 1.00 0.00 22 PHE A N 7
ATOM 4151 C CA . PHE A 1 22 ? -6.229 3.681 -3.263 1.00 0.00 22 PHE A CA 7
ATOM 4152 C C . PHE A 1 22 ? -5.713 5.097 -3.504 1.00 0.00 22 PHE A C 7
ATOM 4153 O O . PHE A 1 22 ? -5.001 5.353 -4.474 1.00 0.00 22 PHE A O 7
ATOM 4170 N N . SER A 1 23 ? -6.080 6.013 -2.613 1.00 0.00 23 SER A N 7
ATOM 4171 C CA . SER A 1 23 ? -5.660 7.404 -2.730 1.00 0.00 23 SER A CA 7
ATOM 4172 C C . SER A 1 23 ? -4.258 7.500 -3.324 1.00 0.00 23 SER A C 7
ATOM 4173 O O . SER A 1 23 ? -3.983 8.364 -4.156 1.00 0.00 23 SER A O 7
ATOM 4181 N N . GLN A 1 24 ? -3.376 6.605 -2.889 1.00 0.00 24 GLN A N 7
ATOM 4182 C CA . GLN A 1 24 ? -2.001 6.589 -3.376 1.00 0.00 24 GLN A CA 7
ATOM 4183 C C . GLN A 1 24 ? -1.776 5.420 -4.329 1.00 0.00 24 GLN A C 7
ATOM 4184 O O . GLN A 1 24 ? -2.196 4.295 -4.058 1.00 0.00 24 GLN A O 7
ATOM 4198 N N . ALA A 1 25 ? -1.110 5.693 -5.447 1.00 0.00 25 ALA A N 7
ATOM 4199 C CA . ALA A 1 25 ? -0.827 4.664 -6.439 1.00 0.00 25 ALA A CA 7
ATOM 4200 C C . ALA A 1 25 ? 0.119 3.607 -5.879 1.00 0.00 25 ALA A C 7
ATOM 4201 O O . ALA A 1 25 ? -0.122 2.408 -6.020 1.00 0.00 25 ALA A O 7
ATOM 4208 N N . SER A 1 26 ? 1.195 4.060 -5.244 1.00 0.00 26 SER A N 7
ATOM 4209 C CA . SER A 1 26 ? 2.180 3.152 -4.667 1.00 0.00 26 SER A CA 7
ATOM 4210 C C . SER A 1 26 ? 1.500 2.073 -3.831 1.00 0.00 26 SER A C 7
ATOM 4211 O O . SER A 1 26 ? 1.792 0.885 -3.974 1.00 0.00 26 SER A O 7
ATOM 4219 N N . SER A 1 27 ? 0.591 2.494 -2.958 1.00 0.00 27 SER A N 7
ATOM 4220 C CA . SER A 1 27 ? -0.129 1.565 -2.095 1.00 0.00 27 SER A CA 7
ATOM 4221 C C . SER A 1 27 ? -0.794 0.465 -2.917 1.00 0.00 27 SER A C 7
ATOM 4222 O O . SER A 1 27 ? -0.754 -0.711 -2.551 1.00 0.00 27 SER A O 7
ATOM 4230 N N . LEU A 1 28 ? -1.406 0.855 -4.030 1.00 0.00 28 LEU A N 7
ATOM 4231 C CA . LEU A 1 28 ? -2.081 -0.097 -4.905 1.00 0.00 28 LEU A CA 7
ATOM 4232 C C . LEU A 1 28 ? -1.081 -1.064 -5.531 1.00 0.00 28 LEU A C 7
ATOM 4233 O O . LEU A 1 28 ? -1.323 -2.270 -5.591 1.00 0.00 28 LEU A O 7
ATOM 4249 N N . ARG A 1 29 ? 0.043 -0.528 -5.995 1.00 0.00 29 ARG A N 7
ATOM 4250 C CA . ARG A 1 29 ? 1.080 -1.344 -6.615 1.00 0.00 29 ARG A CA 7
ATOM 4251 C C . ARG A 1 29 ? 1.406 -2.558 -5.751 1.00 0.00 29 ARG A C 7
ATOM 4252 O O . ARG A 1 29 ? 1.490 -3.682 -6.247 1.00 0.00 29 ARG A O 7
ATOM 4273 N N . LEU A 1 30 ? 1.589 -2.324 -4.456 1.00 0.00 30 LEU A N 7
ATOM 4274 C CA . LEU A 1 30 ? 1.907 -3.398 -3.521 1.00 0.00 30 LEU A CA 7
ATOM 4275 C C . LEU A 1 30 ? 0.726 -4.351 -3.366 1.00 0.00 30 LEU A C 7
ATOM 4276 O O . LEU A 1 30 ? 0.903 -5.568 -3.293 1.00 0.00 30 LEU A O 7
ATOM 4292 N N . HIS A 1 31 ? -0.478 -3.791 -3.318 1.00 0.00 31 HIS A N 7
ATOM 4293 C CA . HIS A 1 31 ? -1.689 -4.591 -3.174 1.00 0.00 31 HIS A CA 7
ATOM 4294 C C . HIS A 1 31 ? -1.858 -5.537 -4.359 1.00 0.00 31 HIS A C 7
ATOM 4295 O O . HIS A 1 31 ? -2.329 -6.663 -4.203 1.00 0.00 31 HIS A O 7
ATOM 4309 N N . GLN A 1 32 ? -1.472 -5.071 -5.542 1.00 0.00 32 GLN A N 7
ATOM 4310 C CA . GLN A 1 32 ? -1.584 -5.876 -6.753 1.00 0.00 32 GLN A CA 7
ATOM 4311 C C . GLN A 1 32 ? -0.960 -7.253 -6.551 1.00 0.00 32 GLN A C 7
ATOM 4312 O O . GLN A 1 32 ? -1.230 -8.184 -7.307 1.00 0.00 32 GLN A O 7
ATOM 4326 N N . ASN A 1 33 ? -0.123 -7.373 -5.525 1.00 0.00 33 ASN A N 7
ATOM 4327 C CA . ASN A 1 33 ? 0.540 -8.637 -5.224 1.00 0.00 33 ASN A CA 7
ATOM 4328 C C . ASN A 1 33 ? -0.358 -9.534 -4.377 1.00 0.00 33 ASN A C 7
ATOM 4329 O O . ASN A 1 33 ? 0.124 -10.390 -3.635 1.00 0.00 33 ASN A O 7
ATOM 4340 N N . VAL A 1 34 ? -1.666 -9.332 -4.494 1.00 0.00 34 VAL A N 7
ATOM 4341 C CA . VAL A 1 34 ? -2.632 -10.124 -3.742 1.00 0.00 34 VAL A CA 7
ATOM 4342 C C . VAL A 1 34 ? -3.388 -11.083 -4.655 1.00 0.00 34 VAL A C 7
ATOM 4343 O O . VAL A 1 34 ? -3.693 -12.212 -4.270 1.00 0.00 34 VAL A O 7
ATOM 4356 N N . HIS A 1 35 ? -3.686 -10.626 -5.867 1.00 0.00 35 HIS A N 7
ATOM 4357 C CA . HIS A 1 35 ? -4.405 -11.444 -6.836 1.00 0.00 35 HIS A CA 7
ATOM 4358 C C . HIS A 1 35 ? -3.435 -12.267 -7.679 1.00 0.00 35 HIS A C 7
ATOM 4359 O O . HIS A 1 35 ? -3.696 -12.546 -8.849 1.00 0.00 35 HIS A O 7
ATOM 4373 N N . VAL A 1 36 ? -2.315 -12.653 -7.075 1.00 0.00 36 VAL A N 7
ATOM 4374 C CA . VAL A 1 36 ? -1.307 -13.444 -7.770 1.00 0.00 36 VAL A CA 7
ATOM 4375 C C . VAL A 1 36 ? -0.932 -14.684 -6.966 1.00 0.00 36 VAL A C 7
ATOM 4376 O O . VAL A 1 36 ? -0.629 -14.597 -5.777 1.00 0.00 36 VAL A O 7
ATOM 4389 N N . GLY A 1 37 ? -0.954 -15.839 -7.624 1.00 0.00 37 GLY A N 7
ATOM 4390 C CA . GLY A 1 37 ? -0.614 -17.081 -6.955 1.00 0.00 37 GLY A CA 7
ATOM 4391 C C . GLY A 1 37 ? -1.499 -17.354 -5.755 1.00 0.00 37 GLY A C 7
ATOM 4392 O O . GLY A 1 37 ? -1.116 -17.078 -4.619 1.00 0.00 37 GLY A O 7
ATOM 4396 N N . GLU A 1 38 ? -2.686 -17.896 -6.008 1.00 0.00 38 GLU A N 7
ATOM 4397 C CA . GLU A 1 38 ? -3.628 -18.204 -4.938 1.00 0.00 38 GLU A CA 7
ATOM 4398 C C . GLU A 1 38 ? -3.130 -19.374 -4.095 1.00 0.00 38 GLU A C 7
ATOM 4399 O O . GLU A 1 38 ? -2.261 -20.136 -4.520 1.00 0.00 38 GLU A O 7
ATOM 4411 N N . LYS A 1 39 ? -3.688 -19.511 -2.896 1.00 0.00 39 LYS A N 7
ATOM 4412 C CA . LYS A 1 39 ? -3.303 -20.588 -1.992 1.00 0.00 39 LYS A CA 7
ATOM 4413 C C . LYS A 1 39 ? -4.483 -21.020 -1.127 1.00 0.00 39 LYS A C 7
ATOM 4414 O O . LYS A 1 39 ? -5.117 -20.210 -0.450 1.00 0.00 39 LYS A O 7
ATOM 4433 N N . PRO A 1 40 ? -4.786 -22.327 -1.147 1.00 0.00 40 PRO A N 7
ATOM 4434 C CA . PRO A 1 40 ? -5.890 -22.895 -0.369 1.00 0.00 40 PRO A CA 7
ATOM 4435 C C . PRO A 1 40 ? -5.609 -22.884 1.130 1.00 0.00 40 PRO A C 7
ATOM 4436 O O . PRO A 1 40 ? -6.414 -23.367 1.926 1.00 0.00 40 PRO A O 7
ATOM 4447 N N . SER A 1 41 ? -4.462 -22.328 1.508 1.00 0.00 41 SER A N 7
ATOM 4448 C CA . SER A 1 41 ? -4.073 -22.257 2.911 1.00 0.00 41 SER A CA 7
ATOM 4449 C C . SER A 1 41 ? -3.892 -23.654 3.497 1.00 0.00 41 SER A C 7
ATOM 4450 O O . SER A 1 41 ? -4.504 -24.000 4.506 1.00 0.00 41 SER A O 7
ATOM 4458 N N . GLY A 1 42 ? -3.046 -24.453 2.854 1.00 0.00 42 GLY A N 7
ATOM 4459 C CA . GLY A 1 42 ? -2.799 -25.804 3.324 1.00 0.00 42 GLY A CA 7
ATOM 4460 C C . GLY A 1 42 ? -3.094 -26.849 2.267 1.00 0.00 42 GLY A C 7
ATOM 4461 O O . GLY A 1 42 ? -4.031 -27.638 2.388 1.00 0.00 42 GLY A O 7
ATOM 4465 N N . PRO A 1 43 ? -2.281 -26.863 1.200 1.00 0.00 43 PRO A N 7
ATOM 4466 C CA . PRO A 1 43 ? -2.441 -27.814 0.096 1.00 0.00 43 PRO A CA 7
ATOM 4467 C C . PRO A 1 43 ? -2.090 -29.240 0.504 1.00 0.00 43 PRO A C 7
ATOM 4468 O O . PRO A 1 43 ? -2.810 -30.184 0.177 1.00 0.00 43 PRO A O 7
ATOM 4479 N N . SER A 1 44 ? -0.981 -29.391 1.220 1.00 0.00 44 SER A N 7
ATOM 4480 C CA . SER A 1 44 ? -0.534 -30.704 1.671 1.00 0.00 44 SER A CA 7
ATOM 4481 C C . SER A 1 44 ? -0.954 -30.955 3.115 1.00 0.00 44 SER A C 7
ATOM 4482 O O . SER A 1 44 ? -0.391 -30.380 4.047 1.00 0.00 44 SER A O 7
ATOM 4490 N N . SER A 1 45 ? -1.949 -31.818 3.294 1.00 0.00 45 SER A N 7
ATOM 4491 C CA . SER A 1 45 ? -2.450 -32.144 4.624 1.00 0.00 45 SER A CA 7
ATOM 4492 C C . SER A 1 45 ? -1.908 -33.491 5.093 1.00 0.00 45 SER A C 7
ATOM 4493 O O . SER A 1 45 ? -1.361 -33.605 6.189 1.00 0.00 45 SER A O 7
ATOM 4501 N N . GLY A 1 46 ? -2.065 -34.510 4.254 1.00 0.00 46 GLY A N 7
ATOM 4502 C CA . GLY A 1 46 ? -1.588 -35.836 4.599 1.00 0.00 46 GLY A CA 7
ATOM 4503 C C . GLY A 1 46 ? -0.273 -36.173 3.924 1.00 0.00 46 GLY A C 7
ATOM 4504 O O . GLY A 1 46 ? 0.252 -37.263 4.145 1.00 0.00 46 GLY A O 7
ATOM 4509 N N . GLY A 1 1 ? -13.807 18.348 -31.534 1.00 0.00 1 GLY A N 8
ATOM 4510 C CA . GLY A 1 1 ? -13.470 18.108 -30.143 1.00 0.00 1 GLY A CA 8
ATOM 4511 C C . GLY A 1 1 ? -14.685 17.769 -29.302 1.00 0.00 1 GLY A C 8
ATOM 4512 O O . GLY A 1 1 ? -14.956 18.427 -28.298 1.00 0.00 1 GLY A O 8
ATOM 4516 N N . SER A 1 2 ? -15.419 16.740 -29.714 1.00 0.00 2 SER A N 8
ATOM 4517 C CA . SER A 1 2 ? -16.615 16.318 -28.994 1.00 0.00 2 SER A CA 8
ATOM 4518 C C . SER A 1 2 ? -16.374 15.001 -28.264 1.00 0.00 2 SER A C 8
ATOM 4519 O O . SER A 1 2 ? -16.768 14.837 -27.109 1.00 0.00 2 SER A O 8
ATOM 4527 N N . SER A 1 3 ? -15.724 14.064 -28.947 1.00 0.00 3 SER A N 8
ATOM 4528 C CA . SER A 1 3 ? -15.432 12.758 -28.366 1.00 0.00 3 SER A CA 8
ATOM 4529 C C . SER A 1 3 ? -15.072 12.889 -26.889 1.00 0.00 3 SER A C 8
ATOM 4530 O O . SER A 1 3 ? -15.716 12.294 -26.026 1.00 0.00 3 SER A O 8
ATOM 4538 N N . GLY A 1 4 ? -14.036 13.673 -26.606 1.00 0.00 4 GLY A N 8
ATOM 4539 C CA . GLY A 1 4 ? -13.607 13.868 -25.233 1.00 0.00 4 GLY A CA 8
ATOM 4540 C C . GLY A 1 4 ? -12.211 13.334 -24.981 1.00 0.00 4 GLY A C 8
ATOM 4541 O O . GLY A 1 4 ? -11.610 12.712 -25.856 1.00 0.00 4 GLY A O 8
ATOM 4545 N N . SER A 1 5 ? -11.693 13.579 -23.782 1.00 0.00 5 SER A N 8
ATOM 4546 C CA . SER A 1 5 ? -10.357 13.123 -23.418 1.00 0.00 5 SER A CA 8
ATOM 4547 C C . SER A 1 5 ? -10.171 13.137 -21.904 1.00 0.00 5 SER A C 8
ATOM 4548 O O . SER A 1 5 ? -10.615 14.060 -21.222 1.00 0.00 5 SER A O 8
ATOM 4556 N N . SER A 1 6 ? -9.510 12.107 -21.385 1.00 0.00 6 SER A N 8
ATOM 4557 C CA . SER A 1 6 ? -9.268 11.998 -19.952 1.00 0.00 6 SER A CA 8
ATOM 4558 C C . SER A 1 6 ? -8.411 13.159 -19.456 1.00 0.00 6 SER A C 8
ATOM 4559 O O . SER A 1 6 ? -7.447 13.557 -20.108 1.00 0.00 6 SER A O 8
ATOM 4567 N N . GLY A 1 7 ? -8.772 13.698 -18.295 1.00 0.00 7 GLY A N 8
ATOM 4568 C CA . GLY A 1 7 ? -8.027 14.808 -17.730 1.00 0.00 7 GLY A CA 8
ATOM 4569 C C . GLY A 1 7 ? -8.503 15.178 -16.339 1.00 0.00 7 GLY A C 8
ATOM 4570 O O . GLY A 1 7 ? -8.780 16.343 -16.060 1.00 0.00 7 GLY A O 8
ATOM 4574 N N . MET A 1 8 ? -8.599 14.181 -15.464 1.00 0.00 8 MET A N 8
ATOM 4575 C CA . MET A 1 8 ? -9.045 14.408 -14.095 1.00 0.00 8 MET A CA 8
ATOM 4576 C C . MET A 1 8 ? -7.916 14.976 -13.241 1.00 0.00 8 MET A C 8
ATOM 4577 O O . MET A 1 8 ? -6.740 14.833 -13.576 1.00 0.00 8 MET A O 8
ATOM 4591 N N . GLY A 1 9 ? -8.280 15.620 -12.137 1.00 0.00 9 GLY A N 8
ATOM 4592 C CA . GLY A 1 9 ? -7.285 16.200 -11.254 1.00 0.00 9 GLY A CA 8
ATOM 4593 C C . GLY A 1 9 ? -7.028 15.345 -10.029 1.00 0.00 9 GLY A C 8
ATOM 4594 O O . GLY A 1 9 ? -5.912 14.872 -9.817 1.00 0.00 9 GLY A O 8
ATOM 4598 N N . GLU A 1 10 ? -8.064 15.147 -9.220 1.00 0.00 10 GLU A N 8
ATOM 4599 C CA . GLU A 1 10 ? -7.944 14.344 -8.008 1.00 0.00 10 GLU A CA 8
ATOM 4600 C C . GLU A 1 10 ? -7.365 12.968 -8.323 1.00 0.00 10 GLU A C 8
ATOM 4601 O O . GLU A 1 10 ? -7.846 12.268 -9.214 1.00 0.00 10 GLU A O 8
ATOM 4613 N N . LYS A 1 11 ? -6.329 12.585 -7.584 1.00 0.00 11 LYS A N 8
ATOM 4614 C CA . LYS A 1 11 ? -5.683 11.293 -7.781 1.00 0.00 11 LYS A CA 8
ATOM 4615 C C . LYS A 1 11 ? -6.587 10.156 -7.313 1.00 0.00 11 LYS A C 8
ATOM 4616 O O . LYS A 1 11 ? -7.056 10.151 -6.175 1.00 0.00 11 LYS A O 8
ATOM 4635 N N . THR A 1 12 ? -6.826 9.193 -8.198 1.00 0.00 12 THR A N 8
ATOM 4636 C CA . THR A 1 12 ? -7.672 8.051 -7.875 1.00 0.00 12 THR A CA 8
ATOM 4637 C C . THR A 1 12 ? -7.120 6.768 -8.485 1.00 0.00 12 THR A C 8
ATOM 4638 O O . THR A 1 12 ? -7.202 6.561 -9.696 1.00 0.00 12 THR A O 8
ATOM 4649 N N . TRP A 1 13 ? -6.560 5.910 -7.641 1.00 0.00 13 TRP A N 8
ATOM 4650 C CA . TRP A 1 13 ? -5.995 4.646 -8.098 1.00 0.00 13 TRP A CA 8
ATOM 4651 C C . TRP A 1 13 ? -6.832 3.468 -7.612 1.00 0.00 13 TRP A C 8
ATOM 4652 O O . TRP A 1 13 ? -6.814 3.126 -6.429 1.00 0.00 13 TRP A O 8
ATOM 4673 N N . LYS A 1 14 ? -7.566 2.850 -8.531 1.00 0.00 14 LYS A N 8
ATOM 4674 C CA . LYS A 1 14 ? -8.409 1.708 -8.196 1.00 0.00 14 LYS A CA 8
ATOM 4675 C C . LYS A 1 14 ? -7.783 0.407 -8.687 1.00 0.00 14 LYS A C 8
ATOM 4676 O O . LYS A 1 14 ? -6.829 0.420 -9.465 1.00 0.00 14 LYS A O 8
ATOM 4695 N N . CYS A 1 15 ? -8.327 -0.716 -8.229 1.00 0.00 15 CYS A N 8
ATOM 4696 C CA . CYS A 1 15 ? -7.823 -2.026 -8.622 1.00 0.00 15 CYS A CA 8
ATOM 4697 C C . CYS A 1 15 ? -8.667 -2.618 -9.747 1.00 0.00 15 CYS A C 8
ATOM 4698 O O . CYS A 1 15 ? -9.623 -1.998 -10.212 1.00 0.00 15 CYS A O 8
ATOM 4705 N N . ARG A 1 16 ? -8.305 -3.822 -10.179 1.00 0.00 16 ARG A N 8
ATOM 4706 C CA . ARG A 1 16 ? -9.028 -4.498 -11.249 1.00 0.00 16 ARG A CA 8
ATOM 4707 C C . ARG A 1 16 ? -9.777 -5.716 -10.715 1.00 0.00 16 ARG A C 8
ATOM 4708 O O . ARG A 1 16 ? -10.991 -5.831 -10.883 1.00 0.00 16 ARG A O 8
ATOM 4729 N N . GLU A 1 17 ? -9.045 -6.620 -10.073 1.00 0.00 17 GLU A N 8
ATOM 4730 C CA . GLU A 1 17 ? -9.641 -7.829 -9.517 1.00 0.00 17 GLU A CA 8
ATOM 4731 C C . GLU A 1 17 ? -10.730 -7.483 -8.506 1.00 0.00 17 GLU A C 8
ATOM 4732 O O . GLU A 1 17 ? -11.913 -7.735 -8.739 1.00 0.00 17 GLU A O 8
ATOM 4744 N N . CYS A 1 18 ? -10.323 -6.903 -7.381 1.00 0.00 18 CYS A N 8
ATOM 4745 C CA . CYS A 1 18 ? -11.262 -6.523 -6.333 1.00 0.00 18 CYS A CA 8
ATOM 4746 C C . CYS A 1 18 ? -11.956 -5.207 -6.676 1.00 0.00 18 CYS A C 8
ATOM 4747 O O . CYS A 1 18 ? -13.101 -4.978 -6.287 1.00 0.00 18 CYS A O 8
ATOM 4754 N N . ASP A 1 19 ? -11.255 -4.348 -7.407 1.00 0.00 19 ASP A N 8
ATOM 4755 C CA . ASP A 1 19 ? -11.803 -3.056 -7.804 1.00 0.00 19 ASP A CA 8
ATOM 4756 C C . ASP A 1 19 ? -11.852 -2.099 -6.618 1.00 0.00 19 ASP A C 8
ATOM 4757 O O . ASP A 1 19 ? -12.767 -1.285 -6.502 1.00 0.00 19 ASP A O 8
ATOM 4766 N N . MET A 1 20 ? -10.861 -2.204 -5.738 1.00 0.00 20 MET A N 8
ATOM 4767 C CA . MET A 1 20 ? -10.792 -1.347 -4.560 1.00 0.00 20 MET A CA 8
ATOM 4768 C C . MET A 1 20 ? -10.288 0.045 -4.929 1.00 0.00 20 MET A C 8
ATOM 4769 O O . MET A 1 20 ? -9.789 0.262 -6.034 1.00 0.00 20 MET A O 8
ATOM 4783 N N . CYS A 1 21 ? -10.422 0.983 -3.998 1.00 0.00 21 CYS A N 8
ATOM 4784 C CA . CYS A 1 21 ? -9.981 2.355 -4.227 1.00 0.00 21 CYS A CA 8
ATOM 4785 C C . CYS A 1 21 ? -8.928 2.765 -3.203 1.00 0.00 21 CYS A C 8
ATOM 4786 O O . CYS A 1 21 ? -9.078 2.512 -2.007 1.00 0.00 21 CYS A O 8
ATOM 4794 N N . PHE A 1 22 ? -7.862 3.399 -3.680 1.00 0.00 22 PHE A N 8
ATOM 4795 C CA . PHE A 1 22 ? -6.782 3.842 -2.806 1.00 0.00 22 PHE A CA 8
ATOM 4796 C C . PHE A 1 22 ? -6.459 5.314 -3.043 1.00 0.00 22 PHE A C 8
ATOM 4797 O O . PHE A 1 22 ? -7.013 5.944 -3.944 1.00 0.00 22 PHE A O 8
ATOM 4814 N N . SER A 1 23 ? -5.561 5.856 -2.227 1.00 0.00 23 SER A N 8
ATOM 4815 C CA . SER A 1 23 ? -5.168 7.256 -2.344 1.00 0.00 23 SER A CA 8
ATOM 4816 C C . SER A 1 23 ? -3.864 7.390 -3.125 1.00 0.00 23 SER A C 8
ATOM 4817 O O . SER A 1 23 ? -3.742 8.240 -4.006 1.00 0.00 23 SER A O 8
ATOM 4825 N N . GLN A 1 24 ? -2.894 6.544 -2.794 1.00 0.00 24 GLN A N 8
ATOM 4826 C CA . GLN A 1 24 ? -1.599 6.568 -3.463 1.00 0.00 24 GLN A CA 8
ATOM 4827 C C . GLN A 1 24 ? -1.441 5.366 -4.389 1.00 0.00 24 GLN A C 8
ATOM 4828 O O . GLN A 1 24 ? -1.828 4.250 -4.043 1.00 0.00 24 GLN A O 8
ATOM 4842 N N . ALA A 1 25 ? -0.872 5.603 -5.566 1.00 0.00 25 ALA A N 8
ATOM 4843 C CA . ALA A 1 25 ? -0.662 4.539 -6.540 1.00 0.00 25 ALA A CA 8
ATOM 4844 C C . ALA A 1 25 ? 0.336 3.509 -6.022 1.00 0.00 25 ALA A C 8
ATOM 4845 O O . ALA A 1 25 ? 0.069 2.307 -6.043 1.00 0.00 25 ALA A O 8
ATOM 4852 N N . SER A 1 26 ? 1.486 3.987 -5.557 1.00 0.00 26 SER A N 8
ATOM 4853 C CA . SER A 1 26 ? 2.526 3.106 -5.038 1.00 0.00 26 SER A CA 8
ATOM 4854 C C . SER A 1 26 ? 1.925 2.023 -4.148 1.00 0.00 26 SER A C 8
ATOM 4855 O O . SER A 1 26 ? 2.301 0.854 -4.234 1.00 0.00 26 SER A O 8
ATOM 4863 N N . SER A 1 27 ? 0.989 2.420 -3.291 1.00 0.00 27 SER A N 8
ATOM 4864 C CA . SER A 1 27 ? 0.338 1.485 -2.382 1.00 0.00 27 SER A CA 8
ATOM 4865 C C . SER A 1 27 ? -0.451 0.434 -3.156 1.00 0.00 27 SER A C 8
ATOM 4866 O O . SER A 1 27 ? -0.408 -0.754 -2.834 1.00 0.00 27 SER A O 8
ATOM 4874 N N . LEU A 1 28 ? -1.171 0.879 -4.179 1.00 0.00 28 LEU A N 8
ATOM 4875 C CA . LEU A 1 28 ? -1.971 -0.022 -5.002 1.00 0.00 28 LEU A CA 8
ATOM 4876 C C . LEU A 1 28 ? -1.087 -1.043 -5.709 1.00 0.00 28 LEU A C 8
ATOM 4877 O O . LEU A 1 28 ? -1.328 -2.248 -5.631 1.00 0.00 28 LEU A O 8
ATOM 4893 N N . ARG A 1 29 ? -0.060 -0.554 -6.397 1.00 0.00 29 ARG A N 8
ATOM 4894 C CA . ARG A 1 29 ? 0.861 -1.424 -7.118 1.00 0.00 29 ARG A CA 8
ATOM 4895 C C . ARG A 1 29 ? 1.228 -2.643 -6.276 1.00 0.00 29 ARG A C 8
ATOM 4896 O O . ARG A 1 29 ? 1.170 -3.778 -6.750 1.00 0.00 29 ARG A O 8
ATOM 4917 N N . LEU A 1 30 ? 1.605 -2.400 -5.026 1.00 0.00 30 LEU A N 8
ATOM 4918 C CA . LEU A 1 30 ? 1.982 -3.478 -4.117 1.00 0.00 30 LEU A CA 8
ATOM 4919 C C . LEU A 1 30 ? 0.764 -4.305 -3.720 1.00 0.00 30 LEU A C 8
ATOM 4920 O O . LEU A 1 30 ? 0.790 -5.535 -3.780 1.00 0.00 30 LEU A O 8
ATOM 4936 N N . HIS A 1 31 ? -0.303 -3.623 -3.315 1.00 0.00 31 HIS A N 8
ATOM 4937 C CA . HIS A 1 31 ? -1.532 -4.296 -2.911 1.00 0.00 31 HIS A CA 8
ATOM 4938 C C . HIS A 1 31 ? -1.920 -5.372 -3.920 1.00 0.00 31 HIS A C 8
ATOM 4939 O O . HIS A 1 31 ? -2.201 -6.511 -3.548 1.00 0.00 31 HIS A O 8
ATOM 4953 N N . GLN A 1 32 ? -1.934 -5.002 -5.196 1.00 0.00 32 GLN A N 8
ATOM 4954 C CA . GLN A 1 32 ? -2.289 -5.937 -6.258 1.00 0.00 32 GLN A CA 8
ATOM 4955 C C . GLN A 1 32 ? -1.714 -7.322 -5.979 1.00 0.00 32 GLN A C 8
ATOM 4956 O O . GLN A 1 32 ? -2.251 -8.330 -6.435 1.00 0.00 32 GLN A O 8
ATOM 4970 N N . ASN A 1 33 ? -0.619 -7.362 -5.227 1.00 0.00 33 ASN A N 8
ATOM 4971 C CA . ASN A 1 33 ? 0.029 -8.624 -4.888 1.00 0.00 33 ASN A CA 8
ATOM 4972 C C . ASN A 1 33 ? -0.987 -9.633 -4.361 1.00 0.00 33 ASN A C 8
ATOM 4973 O O . ASN A 1 33 ? -1.011 -10.787 -4.787 1.00 0.00 33 ASN A O 8
ATOM 4984 N N . VAL A 1 34 ? -1.826 -9.188 -3.431 1.00 0.00 34 VAL A N 8
ATOM 4985 C CA . VAL A 1 34 ? -2.846 -10.051 -2.846 1.00 0.00 34 VAL A CA 8
ATOM 4986 C C . VAL A 1 34 ? -3.487 -10.941 -3.905 1.00 0.00 34 VAL A C 8
ATOM 4987 O O . VAL A 1 34 ? -3.953 -12.041 -3.608 1.00 0.00 34 VAL A O 8
ATOM 5000 N N . HIS A 1 35 ? -3.506 -10.457 -5.143 1.00 0.00 35 HIS A N 8
ATOM 5001 C CA . HIS A 1 35 ? -4.089 -11.210 -6.249 1.00 0.00 35 HIS A CA 8
ATOM 5002 C C . HIS A 1 35 ? -3.034 -12.075 -6.932 1.00 0.00 35 HIS A C 8
ATOM 5003 O O . HIS A 1 35 ? -3.069 -12.271 -8.147 1.00 0.00 35 HIS A O 8
ATOM 5017 N N . VAL A 1 36 ? -2.097 -12.591 -6.144 1.00 0.00 36 VAL A N 8
ATOM 5018 C CA . VAL A 1 36 ? -1.033 -13.436 -6.673 1.00 0.00 36 VAL A CA 8
ATOM 5019 C C . VAL A 1 36 ? -1.176 -14.872 -6.183 1.00 0.00 36 VAL A C 8
ATOM 5020 O O . VAL A 1 36 ? -1.285 -15.122 -4.983 1.00 0.00 36 VAL A O 8
ATOM 5033 N N . GLY A 1 37 ? -1.176 -15.815 -7.121 1.00 0.00 37 GLY A N 8
ATOM 5034 C CA . GLY A 1 37 ? -1.307 -17.215 -6.765 1.00 0.00 37 GLY A CA 8
ATOM 5035 C C . GLY A 1 37 ? -0.163 -17.702 -5.897 1.00 0.00 37 GLY A C 8
ATOM 5036 O O . GLY A 1 37 ? 0.991 -17.339 -6.121 1.00 0.00 37 GLY A O 8
ATOM 5040 N N . GLU A 1 38 ? -0.484 -18.526 -4.904 1.00 0.00 38 GLU A N 8
ATOM 5041 C CA . GLU A 1 38 ? 0.527 -19.061 -4.000 1.00 0.00 38 GLU A CA 8
ATOM 5042 C C . GLU A 1 38 ? 0.361 -20.568 -3.828 1.00 0.00 38 GLU A C 8
ATOM 5043 O O . GLU A 1 38 ? 1.342 -21.307 -3.749 1.00 0.00 38 GLU A O 8
ATOM 5055 N N . LYS A 1 39 ? -0.888 -21.017 -3.771 1.00 0.00 39 LYS A N 8
ATOM 5056 C CA . LYS A 1 39 ? -1.185 -22.436 -3.610 1.00 0.00 39 LYS A CA 8
ATOM 5057 C C . LYS A 1 39 ? -0.289 -23.284 -4.507 1.00 0.00 39 LYS A C 8
ATOM 5058 O O . LYS A 1 39 ? -0.135 -23.020 -5.700 1.00 0.00 39 LYS A O 8
ATOM 5077 N N . PRO A 1 40 ? 0.315 -24.329 -3.922 1.00 0.00 40 PRO A N 8
ATOM 5078 C CA . PRO A 1 40 ? 1.204 -25.239 -4.651 1.00 0.00 40 PRO A CA 8
ATOM 5079 C C . PRO A 1 40 ? 0.450 -26.109 -5.651 1.00 0.00 40 PRO A C 8
ATOM 5080 O O . PRO A 1 40 ? -0.730 -26.405 -5.465 1.00 0.00 40 PRO A O 8
ATOM 5091 N N . SER A 1 41 ? 1.139 -26.516 -6.712 1.00 0.00 41 SER A N 8
ATOM 5092 C CA . SER A 1 41 ? 0.533 -27.350 -7.743 1.00 0.00 41 SER A CA 8
ATOM 5093 C C . SER A 1 41 ? 0.754 -28.830 -7.445 1.00 0.00 41 SER A C 8
ATOM 5094 O O . SER A 1 41 ? 1.677 -29.450 -7.972 1.00 0.00 41 SER A O 8
ATOM 5102 N N . GLY A 1 42 ? -0.101 -29.390 -6.595 1.00 0.00 42 GLY A N 8
ATOM 5103 C CA . GLY A 1 42 ? 0.017 -30.792 -6.240 1.00 0.00 42 GLY A CA 8
ATOM 5104 C C . GLY A 1 42 ? -0.875 -31.172 -5.074 1.00 0.00 42 GLY A C 8
ATOM 5105 O O . GLY A 1 42 ? -1.942 -31.761 -5.248 1.00 0.00 42 GLY A O 8
ATOM 5109 N N . PRO A 1 43 ? -0.436 -30.834 -3.853 1.00 0.00 43 PRO A N 8
ATOM 5110 C CA . PRO A 1 43 ? -1.186 -31.135 -2.630 1.00 0.00 43 PRO A CA 8
ATOM 5111 C C . PRO A 1 43 ? -2.458 -30.302 -2.511 1.00 0.00 43 PRO A C 8
ATOM 5112 O O . PRO A 1 43 ? -2.429 -29.175 -2.015 1.00 0.00 43 PRO A O 8
ATOM 5123 N N . SER A 1 44 ? -3.573 -30.863 -2.968 1.00 0.00 44 SER A N 8
ATOM 5124 C CA . SER A 1 44 ? -4.855 -30.170 -2.915 1.00 0.00 44 SER A CA 8
ATOM 5125 C C . SER A 1 44 ? -5.714 -30.704 -1.773 1.00 0.00 44 SER A C 8
ATOM 5126 O O . SER A 1 44 ? -6.442 -31.683 -1.933 1.00 0.00 44 SER A O 8
ATOM 5134 N N . SER A 1 45 ? -5.623 -30.051 -0.618 1.00 0.00 45 SER A N 8
ATOM 5135 C CA . SER A 1 45 ? -6.388 -30.461 0.554 1.00 0.00 45 SER A CA 8
ATOM 5136 C C . SER A 1 45 ? -7.349 -29.358 0.988 1.00 0.00 45 SER A C 8
ATOM 5137 O O . SER A 1 45 ? -6.992 -28.181 1.007 1.00 0.00 45 SER A O 8
ATOM 5145 N N . GLY A 1 46 ? -8.571 -29.750 1.336 1.00 0.00 46 GLY A N 8
ATOM 5146 C CA . GLY A 1 46 ? -9.565 -28.784 1.765 1.00 0.00 46 GLY A CA 8
ATOM 5147 C C . GLY A 1 46 ? -10.465 -28.336 0.631 1.00 0.00 46 GLY A C 8
ATOM 5148 O O . GLY A 1 46 ? -11.561 -28.876 0.486 1.00 0.00 46 GLY A O 8
ATOM 5153 N N . GLY A 1 1 ? -13.383 25.162 -19.782 1.00 0.00 1 GLY A N 9
ATOM 5154 C CA . GLY A 1 1 ? -12.437 24.299 -20.465 1.00 0.00 1 GLY A CA 9
ATOM 5155 C C . GLY A 1 1 ? -12.387 24.559 -21.957 1.00 0.00 1 GLY A C 9
ATOM 5156 O O . GLY A 1 1 ? -13.246 24.092 -22.705 1.00 0.00 1 GLY A O 9
ATOM 5160 N N . SER A 1 2 ? -11.379 25.309 -22.392 1.00 0.00 2 SER A N 9
ATOM 5161 C CA . SER A 1 2 ? -11.224 25.635 -23.805 1.00 0.00 2 SER A CA 9
ATOM 5162 C C . SER A 1 2 ? -10.238 24.684 -24.477 1.00 0.00 2 SER A C 9
ATOM 5163 O O . SER A 1 2 ? -10.610 23.905 -25.354 1.00 0.00 2 SER A O 9
ATOM 5171 N N . SER A 1 3 ? -8.978 24.755 -24.058 1.00 0.00 3 SER A N 9
ATOM 5172 C CA . SER A 1 3 ? -7.937 23.904 -24.621 1.00 0.00 3 SER A CA 9
ATOM 5173 C C . SER A 1 3 ? -7.240 23.101 -23.527 1.00 0.00 3 SER A C 9
ATOM 5174 O O . SER A 1 3 ? -6.150 23.455 -23.081 1.00 0.00 3 SER A O 9
ATOM 5182 N N . GLY A 1 4 ? -7.880 22.017 -23.098 1.00 0.00 4 GLY A N 9
ATOM 5183 C CA . GLY A 1 4 ? -7.308 21.181 -22.059 1.00 0.00 4 GLY A CA 9
ATOM 5184 C C . GLY A 1 4 ? -6.851 21.982 -20.856 1.00 0.00 4 GLY A C 9
ATOM 5185 O O . GLY A 1 4 ? -5.700 21.875 -20.432 1.00 0.00 4 GLY A O 9
ATOM 5189 N N . SER A 1 5 ? -7.753 22.787 -20.306 1.00 0.00 5 SER A N 9
ATOM 5190 C CA . SER A 1 5 ? -7.434 23.614 -19.147 1.00 0.00 5 SER A CA 9
ATOM 5191 C C . SER A 1 5 ? -8.206 23.146 -17.917 1.00 0.00 5 SER A C 9
ATOM 5192 O O . SER A 1 5 ? -8.718 23.957 -17.146 1.00 0.00 5 SER A O 9
ATOM 5200 N N . SER A 1 6 ? -8.284 21.831 -17.740 1.00 0.00 6 SER A N 9
ATOM 5201 C CA . SER A 1 6 ? -8.995 21.253 -16.607 1.00 0.00 6 SER A CA 9
ATOM 5202 C C . SER A 1 6 ? -8.465 21.812 -15.290 1.00 0.00 6 SER A C 9
ATOM 5203 O O . SER A 1 6 ? -9.198 22.445 -14.531 1.00 0.00 6 SER A O 9
ATOM 5211 N N . GLY A 1 7 ? -7.184 21.573 -15.026 1.00 0.00 7 GLY A N 9
ATOM 5212 C CA . GLY A 1 7 ? -6.576 22.059 -13.801 1.00 0.00 7 GLY A CA 9
ATOM 5213 C C . GLY A 1 7 ? -6.806 21.126 -12.629 1.00 0.00 7 GLY A C 9
ATOM 5214 O O . GLY A 1 7 ? -5.864 20.533 -12.105 1.00 0.00 7 GLY A O 9
ATOM 5218 N N . MET A 1 8 ? -8.063 20.996 -12.217 1.00 0.00 8 MET A N 9
ATOM 5219 C CA . MET A 1 8 ? -8.414 20.128 -11.099 1.00 0.00 8 MET A CA 9
ATOM 5220 C C . MET A 1 8 ? -7.641 18.815 -11.166 1.00 0.00 8 MET A C 9
ATOM 5221 O O . MET A 1 8 ? -7.153 18.425 -12.226 1.00 0.00 8 MET A O 9
ATOM 5235 N N . GLY A 1 9 ? -7.533 18.138 -10.027 1.00 0.00 9 GLY A N 9
ATOM 5236 C CA . GLY A 1 9 ? -6.817 16.876 -9.979 1.00 0.00 9 GLY A CA 9
ATOM 5237 C C . GLY A 1 9 ? -7.750 15.682 -9.937 1.00 0.00 9 GLY A C 9
ATOM 5238 O O . GLY A 1 9 ? -8.620 15.596 -9.071 1.00 0.00 9 GLY A O 9
ATOM 5242 N N . GLU A 1 10 ? -7.569 14.759 -10.876 1.00 0.00 10 GLU A N 9
ATOM 5243 C CA . GLU A 1 10 ? -8.404 13.565 -10.944 1.00 0.00 10 GLU A CA 9
ATOM 5244 C C . GLU A 1 10 ? -7.604 12.320 -10.570 1.00 0.00 10 GLU A C 9
ATOM 5245 O O . GLU A 1 10 ? -7.745 11.267 -11.192 1.00 0.00 10 GLU A O 9
ATOM 5257 N N . LYS A 1 11 ? -6.763 12.449 -9.550 1.00 0.00 11 LYS A N 9
ATOM 5258 C CA . LYS A 1 11 ? -5.940 11.336 -9.091 1.00 0.00 11 LYS A CA 9
ATOM 5259 C C . LYS A 1 11 ? -6.801 10.244 -8.464 1.00 0.00 11 LYS A C 9
ATOM 5260 O O . LYS A 1 11 ? -7.485 10.474 -7.466 1.00 0.00 11 LYS A O 9
ATOM 5279 N N . THR A 1 12 ? -6.763 9.054 -9.056 1.00 0.00 12 THR A N 9
ATOM 5280 C CA . THR A 1 12 ? -7.540 7.927 -8.556 1.00 0.00 12 THR A CA 9
ATOM 5281 C C . THR A 1 12 ? -6.917 6.601 -8.975 1.00 0.00 12 THR A C 9
ATOM 5282 O O . THR A 1 12 ? -6.807 6.305 -10.165 1.00 0.00 12 THR A O 9
ATOM 5293 N N . TRP A 1 13 ? -6.512 5.806 -7.992 1.00 0.00 13 TRP A N 9
ATOM 5294 C CA . TRP A 1 13 ? -5.900 4.509 -8.260 1.00 0.00 13 TRP A CA 9
ATOM 5295 C C . TRP A 1 13 ? -6.733 3.380 -7.664 1.00 0.00 13 TRP A C 9
ATOM 5296 O O . TRP A 1 13 ? -6.640 3.090 -6.471 1.00 0.00 13 TRP A O 9
ATOM 5317 N N . LYS A 1 14 ? -7.546 2.745 -8.501 1.00 0.00 14 LYS A N 9
ATOM 5318 C CA . LYS A 1 14 ? -8.396 1.646 -8.057 1.00 0.00 14 LYS A CA 9
ATOM 5319 C C . LYS A 1 14 ? -8.033 0.353 -8.779 1.00 0.00 14 LYS A C 9
ATOM 5320 O O . LYS A 1 14 ? -7.400 0.376 -9.836 1.00 0.00 14 LYS A O 9
ATOM 5339 N N . CYS A 1 15 ? -8.439 -0.774 -8.204 1.00 0.00 15 CYS A N 9
ATOM 5340 C CA . CYS A 1 15 ? -8.158 -2.078 -8.793 1.00 0.00 15 CYS A CA 9
ATOM 5341 C C . CYS A 1 15 ? -9.351 -2.578 -9.603 1.00 0.00 15 CYS A C 9
ATOM 5342 O O . CYS A 1 15 ? -10.488 -2.552 -9.132 1.00 0.00 15 CYS A O 9
ATOM 5349 N N . ARG A 1 16 ? -9.082 -3.032 -10.823 1.00 0.00 16 ARG A N 9
ATOM 5350 C CA . ARG A 1 16 ? -10.133 -3.536 -11.699 1.00 0.00 16 ARG A CA 9
ATOM 5351 C C . ARG A 1 16 ? -10.321 -5.039 -11.512 1.00 0.00 16 ARG A C 9
ATOM 5352 O O . ARG A 1 16 ? -10.655 -5.754 -12.456 1.00 0.00 16 ARG A O 9
ATOM 5373 N N . GLU A 1 17 ? -10.104 -5.510 -10.288 1.00 0.00 17 GLU A N 9
ATOM 5374 C CA . GLU A 1 17 ? -10.249 -6.927 -9.979 1.00 0.00 17 GLU A CA 9
ATOM 5375 C C . GLU A 1 17 ? -11.098 -7.127 -8.727 1.00 0.00 17 GLU A C 9
ATOM 5376 O O . GLU A 1 17 ? -12.121 -7.813 -8.759 1.00 0.00 17 GLU A O 9
ATOM 5388 N N . CYS A 1 18 ? -10.668 -6.524 -7.624 1.00 0.00 18 CYS A N 9
ATOM 5389 C CA . CYS A 1 18 ? -11.386 -6.635 -6.361 1.00 0.00 18 CYS A CA 9
ATOM 5390 C C . CYS A 1 18 ? -12.337 -5.457 -6.170 1.00 0.00 18 CYS A C 9
ATOM 5391 O O . CYS A 1 18 ? -13.205 -5.481 -5.298 1.00 0.00 18 CYS A O 9
ATOM 5398 N N . ASP A 1 19 ? -12.165 -4.427 -6.991 1.00 0.00 19 ASP A N 9
ATOM 5399 C CA . ASP A 1 19 ? -13.008 -3.239 -6.915 1.00 0.00 19 ASP A CA 9
ATOM 5400 C C . ASP A 1 19 ? -12.642 -2.391 -5.701 1.00 0.00 19 ASP A C 9
ATOM 5401 O O . ASP A 1 19 ? -13.497 -2.069 -4.876 1.00 0.00 19 ASP A O 9
ATOM 5410 N N . MET A 1 20 ? -11.367 -2.032 -5.599 1.00 0.00 20 MET A N 9
ATOM 5411 C CA . MET A 1 20 ? -10.888 -1.221 -4.485 1.00 0.00 20 MET A CA 9
ATOM 5412 C C . MET A 1 20 ? -10.312 0.101 -4.984 1.00 0.00 20 MET A C 9
ATOM 5413 O O . MET A 1 20 ? -9.941 0.225 -6.151 1.00 0.00 20 MET A O 9
ATOM 5427 N N . CYS A 1 21 ? -10.241 1.083 -4.093 1.00 0.00 21 CYS A N 9
ATOM 5428 C CA . CYS A 1 21 ? -9.712 2.396 -4.444 1.00 0.00 21 CYS A CA 9
ATOM 5429 C C . CYS A 1 21 ? -8.683 2.859 -3.417 1.00 0.00 21 CYS A C 9
ATOM 5430 O O . CYS A 1 21 ? -8.875 2.693 -2.212 1.00 0.00 21 CYS A O 9
ATOM 5438 N N . PHE A 1 22 ? -7.590 3.439 -3.902 1.00 0.00 22 PHE A N 9
ATOM 5439 C CA . PHE A 1 22 ? -6.529 3.924 -3.027 1.00 0.00 22 PHE A CA 9
ATOM 5440 C C . PHE A 1 22 ? -6.160 5.365 -3.366 1.00 0.00 22 PHE A C 9
ATOM 5441 O O . PHE A 1 22 ? -6.358 5.819 -4.493 1.00 0.00 22 PHE A O 9
ATOM 5458 N N . SER A 1 23 ? -5.624 6.080 -2.382 1.00 0.00 23 SER A N 9
ATOM 5459 C CA . SER A 1 23 ? -5.231 7.471 -2.574 1.00 0.00 23 SER A CA 9
ATOM 5460 C C . SER A 1 23 ? -3.883 7.562 -3.281 1.00 0.00 23 SER A C 9
ATOM 5461 O O . SER A 1 23 ? -3.713 8.344 -4.216 1.00 0.00 23 SER A O 9
ATOM 5469 N N . GLN A 1 24 ? -2.928 6.757 -2.827 1.00 0.00 24 GLN A N 9
ATOM 5470 C CA . GLN A 1 24 ? -1.594 6.747 -3.415 1.00 0.00 24 GLN A CA 9
ATOM 5471 C C . GLN A 1 24 ? -1.396 5.517 -4.295 1.00 0.00 24 GLN A C 9
ATOM 5472 O O . GLN A 1 24 ? -1.833 4.419 -3.951 1.00 0.00 24 GLN A O 9
ATOM 5486 N N . ALA A 1 25 ? -0.735 5.709 -5.432 1.00 0.00 25 ALA A N 9
ATOM 5487 C CA . ALA A 1 25 ? -0.478 4.614 -6.360 1.00 0.00 25 ALA A CA 9
ATOM 5488 C C . ALA A 1 25 ? 0.471 3.589 -5.750 1.00 0.00 25 ALA A C 9
ATOM 5489 O O . ALA A 1 25 ? 0.231 2.384 -5.827 1.00 0.00 25 ALA A O 9
ATOM 5496 N N . SER A 1 26 ? 1.550 4.074 -5.144 1.00 0.00 26 SER A N 9
ATOM 5497 C CA . SER A 1 26 ? 2.538 3.198 -4.525 1.00 0.00 26 SER A CA 9
ATOM 5498 C C . SER A 1 26 ? 1.858 2.104 -3.708 1.00 0.00 26 SER A C 9
ATOM 5499 O O . SER A 1 26 ? 2.213 0.930 -3.806 1.00 0.00 26 SER A O 9
ATOM 5507 N N . SER A 1 27 ? 0.878 2.499 -2.902 1.00 0.00 27 SER A N 9
ATOM 5508 C CA . SER A 1 27 ? 0.149 1.554 -2.064 1.00 0.00 27 SER A CA 9
ATOM 5509 C C . SER A 1 27 ? -0.546 0.496 -2.916 1.00 0.00 27 SER A C 9
ATOM 5510 O O . SER A 1 27 ? -0.547 -0.688 -2.578 1.00 0.00 27 SER A O 9
ATOM 5518 N N . LEU A 1 28 ? -1.137 0.933 -4.023 1.00 0.00 28 LEU A N 9
ATOM 5519 C CA . LEU A 1 28 ? -1.836 0.025 -4.926 1.00 0.00 28 LEU A CA 9
ATOM 5520 C C . LEU A 1 28 ? -0.877 -1.006 -5.512 1.00 0.00 28 LEU A C 9
ATOM 5521 O O . LEU A 1 28 ? -1.074 -2.211 -5.355 1.00 0.00 28 LEU A O 9
ATOM 5537 N N . ARG A 1 29 ? 0.161 -0.524 -6.187 1.00 0.00 29 ARG A N 9
ATOM 5538 C CA . ARG A 1 29 ? 1.151 -1.404 -6.796 1.00 0.00 29 ARG A CA 9
ATOM 5539 C C . ARG A 1 29 ? 1.412 -2.622 -5.915 1.00 0.00 29 ARG A C 9
ATOM 5540 O O . ARG A 1 29 ? 1.389 -3.760 -6.387 1.00 0.00 29 ARG A O 9
ATOM 5561 N N . LEU A 1 30 ? 1.659 -2.376 -4.633 1.00 0.00 30 LEU A N 9
ATOM 5562 C CA . LEU A 1 30 ? 1.924 -3.453 -3.685 1.00 0.00 30 LEU A CA 9
ATOM 5563 C C . LEU A 1 30 ? 0.701 -4.351 -3.524 1.00 0.00 30 LEU A C 9
ATOM 5564 O O . LEU A 1 30 ? 0.818 -5.576 -3.488 1.00 0.00 30 LEU A O 9
ATOM 5580 N N . HIS A 1 31 ? -0.472 -3.733 -3.431 1.00 0.00 31 HIS A N 9
ATOM 5581 C CA . HIS A 1 31 ? -1.718 -4.476 -3.278 1.00 0.00 31 HIS A CA 9
ATOM 5582 C C . HIS A 1 31 ? -1.868 -5.518 -4.382 1.00 0.00 31 HIS A C 9
ATOM 5583 O O . HIS A 1 31 ? -2.213 -6.669 -4.119 1.00 0.00 31 HIS A O 9
ATOM 5597 N N . GLN A 1 32 ? -1.608 -5.104 -5.618 1.00 0.00 32 GLN A N 9
ATOM 5598 C CA . GLN A 1 32 ? -1.716 -6.002 -6.762 1.00 0.00 32 GLN A CA 9
ATOM 5599 C C . GLN A 1 32 ? -1.174 -7.386 -6.422 1.00 0.00 32 GLN A C 9
ATOM 5600 O O . GLN A 1 32 ? -1.587 -8.386 -7.007 1.00 0.00 32 GLN A O 9
ATOM 5614 N N . ASN A 1 33 ? -0.245 -7.435 -5.472 1.00 0.00 33 ASN A N 9
ATOM 5615 C CA . ASN A 1 33 ? 0.354 -8.697 -5.054 1.00 0.00 33 ASN A CA 9
ATOM 5616 C C . ASN A 1 33 ? -0.715 -9.680 -4.587 1.00 0.00 33 ASN A C 9
ATOM 5617 O O . ASN A 1 33 ? -0.704 -10.851 -4.964 1.00 0.00 33 ASN A O 9
ATOM 5628 N N . VAL A 1 34 ? -1.639 -9.193 -3.765 1.00 0.00 34 VAL A N 9
ATOM 5629 C CA . VAL A 1 34 ? -2.717 -10.027 -3.247 1.00 0.00 34 VAL A CA 9
ATOM 5630 C C . VAL A 1 34 ? -3.434 -10.762 -4.375 1.00 0.00 34 VAL A C 9
ATOM 5631 O O . VAL A 1 34 ? -4.111 -11.764 -4.146 1.00 0.00 34 VAL A O 9
ATOM 5644 N N . HIS A 1 35 ? -3.280 -10.256 -5.595 1.00 0.00 35 HIS A N 9
ATOM 5645 C CA . HIS A 1 35 ? -3.911 -10.864 -6.760 1.00 0.00 35 HIS A CA 9
ATOM 5646 C C . HIS A 1 35 ? -2.932 -11.775 -7.495 1.00 0.00 35 HIS A C 9
ATOM 5647 O O . HIS A 1 35 ? -3.258 -12.914 -7.828 1.00 0.00 35 HIS A O 9
ATOM 5661 N N . VAL A 1 36 ? -1.731 -11.264 -7.747 1.00 0.00 36 VAL A N 9
ATOM 5662 C CA . VAL A 1 36 ? -0.705 -12.030 -8.442 1.00 0.00 36 VAL A CA 9
ATOM 5663 C C . VAL A 1 36 ? -0.434 -13.354 -7.735 1.00 0.00 36 VAL A C 9
ATOM 5664 O O . VAL A 1 36 ? -0.019 -13.378 -6.578 1.00 0.00 36 VAL A O 9
ATOM 5677 N N . GLY A 1 37 ? -0.671 -14.455 -8.442 1.00 0.00 37 GLY A N 9
ATOM 5678 C CA . GLY A 1 37 ? -0.447 -15.768 -7.866 1.00 0.00 37 GLY A CA 9
ATOM 5679 C C . GLY A 1 37 ? 0.921 -16.324 -8.205 1.00 0.00 37 GLY A C 9
ATOM 5680 O O . GLY A 1 37 ? 1.778 -16.457 -7.332 1.00 0.00 37 GLY A O 9
ATOM 5684 N N . GLU A 1 38 ? 1.127 -16.652 -9.477 1.00 0.00 38 GLU A N 9
ATOM 5685 C CA . GLU A 1 38 ? 2.401 -17.199 -9.929 1.00 0.00 38 GLU A CA 9
ATOM 5686 C C . GLU A 1 38 ? 2.712 -18.512 -9.215 1.00 0.00 38 GLU A C 9
ATOM 5687 O O . GLU A 1 38 ? 3.842 -18.746 -8.786 1.00 0.00 38 GLU A O 9
ATOM 5699 N N . LYS A 1 39 ? 1.701 -19.365 -9.092 1.00 0.00 39 LYS A N 9
ATOM 5700 C CA . LYS A 1 39 ? 1.865 -20.655 -8.432 1.00 0.00 39 LYS A CA 9
ATOM 5701 C C . LYS A 1 39 ? 1.838 -21.793 -9.447 1.00 0.00 39 LYS A C 9
ATOM 5702 O O . LYS A 1 39 ? 1.087 -21.770 -10.422 1.00 0.00 39 LYS A O 9
ATOM 5721 N N . PRO A 1 40 ? 2.677 -22.814 -9.215 1.00 0.00 40 PRO A N 9
ATOM 5722 C CA . PRO A 1 40 ? 2.766 -23.981 -10.097 1.00 0.00 40 PRO A CA 9
ATOM 5723 C C . PRO A 1 40 ? 1.521 -24.859 -10.026 1.00 0.00 40 PRO A C 9
ATOM 5724 O O . PRO A 1 40 ? 0.563 -24.536 -9.325 1.00 0.00 40 PRO A O 9
ATOM 5735 N N . SER A 1 41 ? 1.543 -25.969 -10.756 1.00 0.00 41 SER A N 9
ATOM 5736 C CA . SER A 1 41 ? 0.415 -26.892 -10.778 1.00 0.00 41 SER A CA 9
ATOM 5737 C C . SER A 1 41 ? -0.083 -27.175 -9.364 1.00 0.00 41 SER A C 9
ATOM 5738 O O . SER A 1 41 ? -1.285 -27.157 -9.101 1.00 0.00 41 SER A O 9
ATOM 5746 N N . GLY A 1 42 ? 0.851 -27.436 -8.455 1.00 0.00 42 GLY A N 9
ATOM 5747 C CA . GLY A 1 42 ? 0.489 -27.719 -7.078 1.00 0.00 42 GLY A CA 9
ATOM 5748 C C . GLY A 1 42 ? 1.058 -29.036 -6.588 1.00 0.00 42 GLY A C 9
ATOM 5749 O O . GLY A 1 42 ? 0.727 -30.107 -7.096 1.00 0.00 42 GLY A O 9
ATOM 5753 N N . PRO A 1 43 ? 1.937 -28.965 -5.577 1.00 0.00 43 PRO A N 9
ATOM 5754 C CA . PRO A 1 43 ? 2.573 -30.152 -4.997 1.00 0.00 43 PRO A CA 9
ATOM 5755 C C . PRO A 1 43 ? 1.589 -31.011 -4.210 1.00 0.00 43 PRO A C 9
ATOM 5756 O O . PRO A 1 43 ? 1.941 -32.083 -3.720 1.00 0.00 43 PRO A O 9
ATOM 5767 N N . SER A 1 44 ? 0.354 -30.532 -4.095 1.00 0.00 44 SER A N 9
ATOM 5768 C CA . SER A 1 44 ? -0.681 -31.255 -3.365 1.00 0.00 44 SER A CA 9
ATOM 5769 C C . SER A 1 44 ? -1.003 -32.581 -4.049 1.00 0.00 44 SER A C 9
ATOM 5770 O O . SER A 1 44 ? -0.865 -33.649 -3.453 1.00 0.00 44 SER A O 9
ATOM 5778 N N . SER A 1 45 ? -1.433 -32.502 -5.304 1.00 0.00 45 SER A N 9
ATOM 5779 C CA . SER A 1 45 ? -1.779 -33.694 -6.069 1.00 0.00 45 SER A CA 9
ATOM 5780 C C . SER A 1 45 ? -1.686 -33.424 -7.568 1.00 0.00 45 SER A C 9
ATOM 5781 O O . SER A 1 45 ? -2.301 -32.489 -8.081 1.00 0.00 45 SER A O 9
ATOM 5789 N N . GLY A 1 46 ? -0.912 -34.249 -8.265 1.00 0.00 46 GLY A N 9
ATOM 5790 C CA . GLY A 1 46 ? -0.751 -34.083 -9.698 1.00 0.00 46 GLY A CA 9
ATOM 5791 C C . GLY A 1 46 ? -0.128 -32.750 -10.061 1.00 0.00 46 GLY A C 9
ATOM 5792 O O . GLY A 1 46 ? -0.026 -31.881 -9.196 1.00 0.00 46 GLY A O 9
ATOM 5797 N N . GLY A 1 1 ? -19.443 17.610 0.273 1.00 0.00 1 GLY A N 10
ATOM 5798 C CA . GLY A 1 1 ? -19.151 17.329 -1.121 1.00 0.00 1 GLY A CA 10
ATOM 5799 C C . GLY A 1 1 ? -17.765 17.788 -1.527 1.00 0.00 1 GLY A C 10
ATOM 5800 O O . GLY A 1 1 ? -16.763 17.283 -1.019 1.00 0.00 1 GLY A O 10
ATOM 5804 N N . SER A 1 2 ? -17.706 18.746 -2.446 1.00 0.00 2 SER A N 10
ATOM 5805 C CA . SER A 1 2 ? -16.431 19.269 -2.924 1.00 0.00 2 SER A CA 10
ATOM 5806 C C . SER A 1 2 ? -16.423 20.794 -2.890 1.00 0.00 2 SER A C 10
ATOM 5807 O O . SER A 1 2 ? -17.475 21.432 -2.909 1.00 0.00 2 SER A O 10
ATOM 5815 N N . SER A 1 3 ? -15.227 21.372 -2.839 1.00 0.00 3 SER A N 10
ATOM 5816 C CA . SER A 1 3 ? -15.080 22.822 -2.798 1.00 0.00 3 SER A CA 10
ATOM 5817 C C . SER A 1 3 ? -14.090 23.298 -3.856 1.00 0.00 3 SER A C 10
ATOM 5818 O O . SER A 1 3 ? -12.880 23.307 -3.632 1.00 0.00 3 SER A O 10
ATOM 5826 N N . GLY A 1 4 ? -14.613 23.693 -5.013 1.00 0.00 4 GLY A N 10
ATOM 5827 C CA . GLY A 1 4 ? -13.763 24.165 -6.090 1.00 0.00 4 GLY A CA 10
ATOM 5828 C C . GLY A 1 4 ? -13.557 23.118 -7.167 1.00 0.00 4 GLY A C 10
ATOM 5829 O O . GLY A 1 4 ? -12.894 22.106 -6.940 1.00 0.00 4 GLY A O 10
ATOM 5833 N N . SER A 1 5 ? -14.128 23.361 -8.342 1.00 0.00 5 SER A N 10
ATOM 5834 C CA . SER A 1 5 ? -14.009 22.428 -9.457 1.00 0.00 5 SER A CA 10
ATOM 5835 C C . SER A 1 5 ? -12.632 22.532 -10.107 1.00 0.00 5 SER A C 10
ATOM 5836 O O . SER A 1 5 ? -11.964 23.561 -10.010 1.00 0.00 5 SER A O 10
ATOM 5844 N N . SER A 1 6 ? -12.215 21.457 -10.769 1.00 0.00 6 SER A N 10
ATOM 5845 C CA . SER A 1 6 ? -10.917 21.425 -11.432 1.00 0.00 6 SER A CA 10
ATOM 5846 C C . SER A 1 6 ? -9.874 22.191 -10.624 1.00 0.00 6 SER A C 10
ATOM 5847 O O . SER A 1 6 ? -9.117 22.993 -11.168 1.00 0.00 6 SER A O 10
ATOM 5855 N N . GLY A 1 7 ? -9.843 21.937 -9.319 1.00 0.00 7 GLY A N 10
ATOM 5856 C CA . GLY A 1 7 ? -8.890 22.611 -8.455 1.00 0.00 7 GLY A CA 10
ATOM 5857 C C . GLY A 1 7 ? -8.978 22.139 -7.017 1.00 0.00 7 GLY A C 10
ATOM 5858 O O . GLY A 1 7 ? -8.793 22.924 -6.088 1.00 0.00 7 GLY A O 10
ATOM 5862 N N . MET A 1 8 ? -9.261 20.854 -6.834 1.00 0.00 8 MET A N 10
ATOM 5863 C CA . MET A 1 8 ? -9.373 20.279 -5.498 1.00 0.00 8 MET A CA 10
ATOM 5864 C C . MET A 1 8 ? -8.493 19.041 -5.363 1.00 0.00 8 MET A C 10
ATOM 5865 O O . MET A 1 8 ? -7.942 18.773 -4.297 1.00 0.00 8 MET A O 10
ATOM 5879 N N . GLY A 1 9 ? -8.365 18.289 -6.453 1.00 0.00 9 GLY A N 10
ATOM 5880 C CA . GLY A 1 9 ? -7.550 17.089 -6.434 1.00 0.00 9 GLY A CA 10
ATOM 5881 C C . GLY A 1 9 ? -8.377 15.830 -6.260 1.00 0.00 9 GLY A C 10
ATOM 5882 O O . GLY A 1 9 ? -8.568 15.356 -5.141 1.00 0.00 9 GLY A O 10
ATOM 5886 N N . GLU A 1 10 ? -8.869 15.289 -7.370 1.00 0.00 10 GLU A N 10
ATOM 5887 C CA . GLU A 1 10 ? -9.682 14.079 -7.334 1.00 0.00 10 GLU A CA 10
ATOM 5888 C C . GLU A 1 10 ? -8.843 12.849 -7.669 1.00 0.00 10 GLU A C 10
ATOM 5889 O O . GLU A 1 10 ? -9.228 12.029 -8.503 1.00 0.00 10 GLU A O 10
ATOM 5901 N N . LYS A 1 11 ? -7.694 12.728 -7.013 1.00 0.00 11 LYS A N 10
ATOM 5902 C CA . LYS A 1 11 ? -6.799 11.599 -7.240 1.00 0.00 11 LYS A CA 10
ATOM 5903 C C . LYS A 1 11 ? -7.434 10.297 -6.763 1.00 0.00 11 LYS A C 10
ATOM 5904 O O . LYS A 1 11 ? -8.188 10.282 -5.789 1.00 0.00 11 LYS A O 10
ATOM 5923 N N . THR A 1 12 ? -7.123 9.205 -7.454 1.00 0.00 12 THR A N 10
ATOM 5924 C CA . THR A 1 12 ? -7.663 7.898 -7.100 1.00 0.00 12 THR A CA 10
ATOM 5925 C C . THR A 1 12 ? -7.064 6.801 -7.974 1.00 0.00 12 THR A C 10
ATOM 5926 O O . THR A 1 12 ? -6.773 7.021 -9.149 1.00 0.00 12 THR A O 10
ATOM 5937 N N . TRP A 1 13 ? -6.884 5.621 -7.392 1.00 0.00 13 TRP A N 10
ATOM 5938 C CA . TRP A 1 13 ? -6.320 4.489 -8.119 1.00 0.00 13 TRP A CA 10
ATOM 5939 C C . TRP A 1 13 ? -7.113 3.217 -7.845 1.00 0.00 13 TRP A C 10
ATOM 5940 O O . TRP A 1 13 ? -6.768 2.436 -6.958 1.00 0.00 13 TRP A O 10
ATOM 5961 N N . LYS A 1 14 ? -8.179 3.013 -8.613 1.00 0.00 14 LYS A N 10
ATOM 5962 C CA . LYS A 1 14 ? -9.022 1.834 -8.455 1.00 0.00 14 LYS A CA 10
ATOM 5963 C C . LYS A 1 14 ? -8.275 0.571 -8.873 1.00 0.00 14 LYS A C 10
ATOM 5964 O O . LYS A 1 14 ? -7.359 0.623 -9.694 1.00 0.00 14 LYS A O 10
ATOM 5983 N N . CYS A 1 15 ? -8.673 -0.562 -8.304 1.00 0.00 15 CYS A N 10
ATOM 5984 C CA . CYS A 1 15 ? -8.043 -1.838 -8.619 1.00 0.00 15 CYS A CA 10
ATOM 5985 C C . CYS A 1 15 ? -8.762 -2.531 -9.773 1.00 0.00 15 CYS A C 10
ATOM 5986 O O . CYS A 1 15 ? -9.706 -1.986 -10.345 1.00 0.00 15 CYS A O 10
ATOM 5993 N N . ARG A 1 16 ? -8.309 -3.734 -10.108 1.00 0.00 16 ARG A N 10
ATOM 5994 C CA . ARG A 1 16 ? -8.909 -4.501 -11.194 1.00 0.00 16 ARG A CA 10
ATOM 5995 C C . ARG A 1 16 ? -9.767 -5.638 -10.647 1.00 0.00 16 ARG A C 10
ATOM 5996 O O . ARG A 1 16 ? -10.966 -5.705 -10.912 1.00 0.00 16 ARG A O 10
ATOM 6017 N N . GLU A 1 17 ? -9.142 -6.530 -9.885 1.00 0.00 17 GLU A N 10
ATOM 6018 C CA . GLU A 1 17 ? -9.849 -7.665 -9.302 1.00 0.00 17 GLU A CA 10
ATOM 6019 C C . GLU A 1 17 ? -10.926 -7.194 -8.330 1.00 0.00 17 GLU A C 10
ATOM 6020 O O . GLU A 1 17 ? -12.121 -7.294 -8.612 1.00 0.00 17 GLU A O 10
ATOM 6032 N N . CYS A 1 18 ? -10.495 -6.681 -7.182 1.00 0.00 18 CYS A N 10
ATOM 6033 C CA . CYS A 1 18 ? -11.421 -6.195 -6.166 1.00 0.00 18 CYS A CA 10
ATOM 6034 C C . CYS A 1 18 ? -12.015 -4.849 -6.570 1.00 0.00 18 CYS A C 10
ATOM 6035 O O . CYS A 1 18 ? -13.107 -4.485 -6.133 1.00 0.00 18 CYS A O 10
ATOM 6042 N N . ASP A 1 19 ? -11.290 -4.116 -7.407 1.00 0.00 19 ASP A N 10
ATOM 6043 C CA . ASP A 1 19 ? -11.745 -2.811 -7.872 1.00 0.00 19 ASP A CA 10
ATOM 6044 C C . ASP A 1 19 ? -11.809 -1.815 -6.718 1.00 0.00 19 ASP A C 10
ATOM 6045 O O . ASP A 1 19 ? -12.709 -0.977 -6.658 1.00 0.00 19 ASP A O 10
ATOM 6054 N N . MET A 1 20 ? -10.849 -1.913 -5.804 1.00 0.00 20 MET A N 10
ATOM 6055 C CA . MET A 1 20 ? -10.797 -1.021 -4.652 1.00 0.00 20 MET A CA 10
ATOM 6056 C C . MET A 1 20 ? -10.068 0.274 -5.000 1.00 0.00 20 MET A C 10
ATOM 6057 O O . MET A 1 20 ? -9.125 0.272 -5.792 1.00 0.00 20 MET A O 10
ATOM 6071 N N . CYS A 1 21 ? -10.511 1.375 -4.404 1.00 0.00 21 CYS A N 10
ATOM 6072 C CA . CYS A 1 21 ? -9.901 2.677 -4.652 1.00 0.00 21 CYS A CA 10
ATOM 6073 C C . CYS A 1 21 ? -8.734 2.920 -3.701 1.00 0.00 21 CYS A C 10
ATOM 6074 O O . CYS A 1 21 ? -8.837 2.674 -2.499 1.00 0.00 21 CYS A O 10
ATOM 6082 N N . PHE A 1 22 ? -7.623 3.404 -4.248 1.00 0.00 22 PHE A N 10
ATOM 6083 C CA . PHE A 1 22 ? -6.435 3.678 -3.448 1.00 0.00 22 PHE A CA 10
ATOM 6084 C C . PHE A 1 22 ? -5.905 5.082 -3.725 1.00 0.00 22 PHE A C 10
ATOM 6085 O O . PHE A 1 22 ? -5.557 5.414 -4.859 1.00 0.00 22 PHE A O 10
ATOM 6102 N N . SER A 1 23 ? -5.848 5.903 -2.682 1.00 0.00 23 SER A N 10
ATOM 6103 C CA . SER A 1 23 ? -5.365 7.273 -2.812 1.00 0.00 23 SER A CA 10
ATOM 6104 C C . SER A 1 23 ? -3.910 7.295 -3.271 1.00 0.00 23 SER A C 10
ATOM 6105 O O . SER A 1 23 ? -3.504 8.167 -4.038 1.00 0.00 23 SER A O 10
ATOM 6113 N N . GLN A 1 24 ? -3.132 6.329 -2.794 1.00 0.00 24 GLN A N 10
ATOM 6114 C CA . GLN A 1 24 ? -1.722 6.238 -3.154 1.00 0.00 24 GLN A CA 10
ATOM 6115 C C . GLN A 1 24 ? -1.512 5.232 -4.281 1.00 0.00 24 GLN A C 10
ATOM 6116 O O . GLN A 1 24 ? -1.923 4.077 -4.180 1.00 0.00 24 GLN A O 10
ATOM 6130 N N . ALA A 1 25 ? -0.869 5.680 -5.355 1.00 0.00 25 ALA A N 10
ATOM 6131 C CA . ALA A 1 25 ? -0.603 4.818 -6.500 1.00 0.00 25 ALA A CA 10
ATOM 6132 C C . ALA A 1 25 ? 0.350 3.688 -6.127 1.00 0.00 25 ALA A C 10
ATOM 6133 O O . ALA A 1 25 ? 0.116 2.528 -6.468 1.00 0.00 25 ALA A O 10
ATOM 6140 N N . SER A 1 26 ? 1.425 4.033 -5.426 1.00 0.00 26 SER A N 10
ATOM 6141 C CA . SER A 1 26 ? 2.416 3.047 -5.011 1.00 0.00 26 SER A CA 10
ATOM 6142 C C . SER A 1 26 ? 1.767 1.937 -4.191 1.00 0.00 26 SER A C 10
ATOM 6143 O O . SER A 1 26 ? 2.073 0.758 -4.369 1.00 0.00 26 SER A O 10
ATOM 6151 N N . SER A 1 27 ? 0.869 2.323 -3.290 1.00 0.00 27 SER A N 10
ATOM 6152 C CA . SER A 1 27 ? 0.178 1.362 -2.438 1.00 0.00 27 SER A CA 10
ATOM 6153 C C . SER A 1 27 ? -0.572 0.332 -3.278 1.00 0.00 27 SER A C 10
ATOM 6154 O O . SER A 1 27 ? -0.552 -0.863 -2.981 1.00 0.00 27 SER A O 10
ATOM 6162 N N . LEU A 1 28 ? -1.233 0.805 -4.329 1.00 0.00 28 LEU A N 10
ATOM 6163 C CA . LEU A 1 28 ? -1.991 -0.073 -5.214 1.00 0.00 28 LEU A CA 10
ATOM 6164 C C . LEU A 1 28 ? -1.072 -1.076 -5.904 1.00 0.00 28 LEU A C 10
ATOM 6165 O O . LEU A 1 28 ? -1.387 -2.263 -5.993 1.00 0.00 28 LEU A O 10
ATOM 6181 N N . ARG A 1 29 ? 0.066 -0.591 -6.389 1.00 0.00 29 ARG A N 10
ATOM 6182 C CA . ARG A 1 29 ? 1.031 -1.445 -7.071 1.00 0.00 29 ARG A CA 10
ATOM 6183 C C . ARG A 1 29 ? 1.364 -2.671 -6.225 1.00 0.00 29 ARG A C 10
ATOM 6184 O O . ARG A 1 29 ? 1.375 -3.797 -6.723 1.00 0.00 29 ARG A O 10
ATOM 6205 N N . LEU A 1 30 ? 1.637 -2.444 -4.945 1.00 0.00 30 LEU A N 10
ATOM 6206 C CA . LEU A 1 30 ? 1.972 -3.529 -4.030 1.00 0.00 30 LEU A CA 10
ATOM 6207 C C . LEU A 1 30 ? 0.722 -4.307 -3.628 1.00 0.00 30 LEU A C 10
ATOM 6208 O O . LEU A 1 30 ? 0.727 -5.538 -3.599 1.00 0.00 30 LEU A O 10
ATOM 6224 N N . HIS A 1 31 ? -0.348 -3.580 -3.321 1.00 0.00 31 HIS A N 10
ATOM 6225 C CA . HIS A 1 31 ? -1.606 -4.202 -2.923 1.00 0.00 31 HIS A CA 10
ATOM 6226 C C . HIS A 1 31 ? -2.049 -5.237 -3.953 1.00 0.00 31 HIS A C 10
ATOM 6227 O O . HIS A 1 31 ? -2.879 -6.098 -3.662 1.00 0.00 31 HIS A O 10
ATOM 6241 N N . GLN A 1 32 ? -1.491 -5.145 -5.156 1.00 0.00 32 GLN A N 10
ATOM 6242 C CA . GLN A 1 32 ? -1.831 -6.072 -6.228 1.00 0.00 32 GLN A CA 10
ATOM 6243 C C . GLN A 1 32 ? -1.010 -7.353 -6.121 1.00 0.00 32 GLN A C 10
ATOM 6244 O O . GLN A 1 32 ? -0.807 -8.056 -7.110 1.00 0.00 32 GLN A O 10
ATOM 6258 N N . ASN A 1 33 ? -0.539 -7.649 -4.914 1.00 0.00 33 ASN A N 10
ATOM 6259 C CA . ASN A 1 33 ? 0.262 -8.845 -4.678 1.00 0.00 33 ASN A CA 10
ATOM 6260 C C . ASN A 1 33 ? -0.592 -9.964 -4.090 1.00 0.00 33 ASN A C 10
ATOM 6261 O O . ASN A 1 33 ? -0.413 -11.136 -4.421 1.00 0.00 33 ASN A O 10
ATOM 6272 N N . VAL A 1 34 ? -1.521 -9.594 -3.214 1.00 0.00 34 VAL A N 10
ATOM 6273 C CA . VAL A 1 34 ? -2.405 -10.565 -2.581 1.00 0.00 34 VAL A CA 10
ATOM 6274 C C . VAL A 1 34 ? -3.241 -11.307 -3.618 1.00 0.00 34 VAL A C 10
ATOM 6275 O O . VAL A 1 34 ? -3.465 -12.512 -3.504 1.00 0.00 34 VAL A O 10
ATOM 6288 N N . HIS A 1 35 ? -3.699 -10.578 -4.631 1.00 0.00 35 HIS A N 10
ATOM 6289 C CA . HIS A 1 35 ? -4.511 -11.167 -5.690 1.00 0.00 35 HIS A CA 10
ATOM 6290 C C . HIS A 1 35 ? -3.757 -12.296 -6.387 1.00 0.00 35 HIS A C 10
ATOM 6291 O O . HIS A 1 35 ? -4.329 -13.342 -6.693 1.00 0.00 35 HIS A O 10
ATOM 6305 N N . VAL A 1 36 ? -2.470 -12.076 -6.636 1.00 0.00 36 VAL A N 10
ATOM 6306 C CA . VAL A 1 36 ? -1.638 -13.075 -7.297 1.00 0.00 36 VAL A CA 10
ATOM 6307 C C . VAL A 1 36 ? -1.114 -14.101 -6.299 1.00 0.00 36 VAL A C 10
ATOM 6308 O O . VAL A 1 36 ? -0.503 -13.747 -5.292 1.00 0.00 36 VAL A O 10
ATOM 6321 N N . GLY A 1 37 ? -1.356 -15.376 -6.587 1.00 0.00 37 GLY A N 10
ATOM 6322 C CA . GLY A 1 37 ? -0.901 -16.435 -5.705 1.00 0.00 37 GLY A CA 10
ATOM 6323 C C . GLY A 1 37 ? -1.391 -17.802 -6.140 1.00 0.00 37 GLY A C 10
ATOM 6324 O O . GLY A 1 37 ? -0.596 -18.721 -6.331 1.00 0.00 37 GLY A O 10
ATOM 6328 N N . GLU A 1 38 ? -2.705 -17.937 -6.294 1.00 0.00 38 GLU A N 10
ATOM 6329 C CA . GLU A 1 38 ? -3.299 -19.203 -6.707 1.00 0.00 38 GLU A CA 10
ATOM 6330 C C . GLU A 1 38 ? -2.526 -19.813 -7.872 1.00 0.00 38 GLU A C 10
ATOM 6331 O O . GLU A 1 38 ? -2.070 -19.103 -8.769 1.00 0.00 38 GLU A O 10
ATOM 6343 N N . LYS A 1 39 ? -2.381 -21.133 -7.852 1.00 0.00 39 LYS A N 10
ATOM 6344 C CA . LYS A 1 39 ? -1.664 -21.841 -8.906 1.00 0.00 39 LYS A CA 10
ATOM 6345 C C . LYS A 1 39 ? -2.604 -22.212 -10.048 1.00 0.00 39 LYS A C 10
ATOM 6346 O O . LYS A 1 39 ? -3.790 -22.476 -9.848 1.00 0.00 39 LYS A O 10
ATOM 6365 N N . PRO A 1 40 ? -2.064 -22.235 -11.276 1.00 0.00 40 PRO A N 10
ATOM 6366 C CA . PRO A 1 40 ? -2.837 -22.575 -12.475 1.00 0.00 40 PRO A CA 10
ATOM 6367 C C . PRO A 1 40 ? -3.229 -24.048 -12.513 1.00 0.00 40 PRO A C 10
ATOM 6368 O O . PRO A 1 40 ? -2.678 -24.866 -11.778 1.00 0.00 40 PRO A O 10
ATOM 6379 N N . SER A 1 41 ? -4.185 -24.379 -13.376 1.00 0.00 41 SER A N 10
ATOM 6380 C CA . SER A 1 41 ? -4.654 -25.753 -13.507 1.00 0.00 41 SER A CA 10
ATOM 6381 C C . SER A 1 41 ? -3.692 -26.576 -14.360 1.00 0.00 41 SER A C 10
ATOM 6382 O O . SER A 1 41 ? -3.286 -27.671 -13.976 1.00 0.00 41 SER A O 10
ATOM 6390 N N . GLY A 1 42 ? -3.332 -26.037 -15.521 1.00 0.00 42 GLY A N 10
ATOM 6391 C CA . GLY A 1 42 ? -2.421 -26.733 -16.411 1.00 0.00 42 GLY A CA 10
ATOM 6392 C C . GLY A 1 42 ? -2.174 -25.973 -17.699 1.00 0.00 42 GLY A C 10
ATOM 6393 O O . GLY A 1 42 ? -2.915 -26.102 -18.673 1.00 0.00 42 GLY A O 10
ATOM 6397 N N . PRO A 1 43 ? -1.110 -25.156 -17.713 1.00 0.00 43 PRO A N 10
ATOM 6398 C CA . PRO A 1 43 ? -0.743 -24.355 -18.885 1.00 0.00 43 PRO A CA 10
ATOM 6399 C C . PRO A 1 43 ? -0.224 -25.212 -20.034 1.00 0.00 43 PRO A C 10
ATOM 6400 O O . PRO A 1 43 ? 0.704 -26.002 -19.863 1.00 0.00 43 PRO A O 10
ATOM 6411 N N . SER A 1 44 ? -0.830 -25.051 -21.207 1.00 0.00 44 SER A N 10
ATOM 6412 C CA . SER A 1 44 ? -0.431 -25.813 -22.384 1.00 0.00 44 SER A CA 10
ATOM 6413 C C . SER A 1 44 ? 1.089 -25.921 -22.472 1.00 0.00 44 SER A C 10
ATOM 6414 O O . SER A 1 44 ? 1.642 -27.019 -22.528 1.00 0.00 44 SER A O 10
ATOM 6422 N N . SER A 1 45 ? 1.758 -24.772 -22.485 1.00 0.00 45 SER A N 10
ATOM 6423 C CA . SER A 1 45 ? 3.213 -24.736 -22.570 1.00 0.00 45 SER A CA 10
ATOM 6424 C C . SER A 1 45 ? 3.835 -24.601 -21.184 1.00 0.00 45 SER A C 10
ATOM 6425 O O . SER A 1 45 ? 3.360 -23.831 -20.350 1.00 0.00 45 SER A O 10
ATOM 6433 N N . GLY A 1 46 ? 4.902 -25.357 -20.945 1.00 0.00 46 GLY A N 10
ATOM 6434 C CA . GLY A 1 46 ? 5.573 -25.308 -19.659 1.00 0.00 46 GLY A CA 10
ATOM 6435 C C . GLY A 1 46 ? 4.995 -26.296 -18.665 1.00 0.00 46 GLY A C 10
ATOM 6436 O O . GLY A 1 46 ? 4.602 -27.390 -19.068 1.00 0.00 46 GLY A O 10
ATOM 6441 N N . GLY A 1 1 ? -20.866 17.548 -28.771 1.00 0.00 1 GLY A N 11
ATOM 6442 C CA . GLY A 1 1 ? -19.543 17.057 -28.430 1.00 0.00 1 GLY A CA 11
ATOM 6443 C C . GLY A 1 1 ? -19.525 16.305 -27.115 1.00 0.00 1 GLY A C 11
ATOM 6444 O O . GLY A 1 1 ? -20.468 15.583 -26.791 1.00 0.00 1 GLY A O 11
ATOM 6448 N N . SER A 1 2 ? -18.447 16.471 -26.355 1.00 0.00 2 SER A N 11
ATOM 6449 C CA . SER A 1 2 ? -18.307 15.797 -25.069 1.00 0.00 2 SER A CA 11
ATOM 6450 C C . SER A 1 2 ? -17.873 16.780 -23.985 1.00 0.00 2 SER A C 11
ATOM 6451 O O . SER A 1 2 ? -17.073 17.682 -24.234 1.00 0.00 2 SER A O 11
ATOM 6459 N N . SER A 1 3 ? -18.407 16.597 -22.782 1.00 0.00 3 SER A N 11
ATOM 6460 C CA . SER A 1 3 ? -18.079 17.469 -21.660 1.00 0.00 3 SER A CA 11
ATOM 6461 C C . SER A 1 3 ? -17.045 16.815 -20.748 1.00 0.00 3 SER A C 11
ATOM 6462 O O . SER A 1 3 ? -16.750 15.628 -20.877 1.00 0.00 3 SER A O 11
ATOM 6470 N N . GLY A 1 4 ? -16.497 17.601 -19.826 1.00 0.00 4 GLY A N 11
ATOM 6471 C CA . GLY A 1 4 ? -15.502 17.082 -18.906 1.00 0.00 4 GLY A CA 11
ATOM 6472 C C . GLY A 1 4 ? -15.505 17.811 -17.577 1.00 0.00 4 GLY A C 11
ATOM 6473 O O . GLY A 1 4 ? -15.125 18.979 -17.500 1.00 0.00 4 GLY A O 11
ATOM 6477 N N . SER A 1 5 ? -15.938 17.120 -16.526 1.00 0.00 5 SER A N 11
ATOM 6478 C CA . SER A 1 5 ? -15.995 17.711 -15.194 1.00 0.00 5 SER A CA 11
ATOM 6479 C C . SER A 1 5 ? -14.592 17.986 -14.661 1.00 0.00 5 SER A C 11
ATOM 6480 O O . SER A 1 5 ? -14.277 19.106 -14.259 1.00 0.00 5 SER A O 11
ATOM 6488 N N . SER A 1 6 ? -13.754 16.954 -14.661 1.00 0.00 6 SER A N 11
ATOM 6489 C CA . SER A 1 6 ? -12.385 17.082 -14.174 1.00 0.00 6 SER A CA 11
ATOM 6490 C C . SER A 1 6 ? -11.773 18.408 -14.615 1.00 0.00 6 SER A C 11
ATOM 6491 O O . SER A 1 6 ? -12.252 19.045 -15.552 1.00 0.00 6 SER A O 11
ATOM 6499 N N . GLY A 1 7 ? -10.709 18.818 -13.931 1.00 0.00 7 GLY A N 11
ATOM 6500 C CA . GLY A 1 7 ? -10.048 20.066 -14.265 1.00 0.00 7 GLY A CA 11
ATOM 6501 C C . GLY A 1 7 ? -8.537 19.948 -14.236 1.00 0.00 7 GLY A C 11
ATOM 6502 O O . GLY A 1 7 ? -7.876 20.103 -15.262 1.00 0.00 7 GLY A O 11
ATOM 6506 N N . MET A 1 8 ? -7.989 19.674 -13.056 1.00 0.00 8 MET A N 11
ATOM 6507 C CA . MET A 1 8 ? -6.546 19.536 -12.898 1.00 0.00 8 MET A CA 11
ATOM 6508 C C . MET A 1 8 ? -6.142 18.066 -12.860 1.00 0.00 8 MET A C 11
ATOM 6509 O O . MET A 1 8 ? -5.052 17.700 -13.300 1.00 0.00 8 MET A O 11
ATOM 6523 N N . GLY A 1 9 ? -7.027 17.226 -12.332 1.00 0.00 9 GLY A N 11
ATOM 6524 C CA . GLY A 1 9 ? -6.743 15.805 -12.247 1.00 0.00 9 GLY A CA 11
ATOM 6525 C C . GLY A 1 9 ? -7.449 15.142 -11.081 1.00 0.00 9 GLY A C 11
ATOM 6526 O O . GLY A 1 9 ? -7.796 15.801 -10.102 1.00 0.00 9 GLY A O 11
ATOM 6530 N N . GLU A 1 10 ? -7.664 13.834 -11.188 1.00 0.00 10 GLU A N 11
ATOM 6531 C CA . GLU A 1 10 ? -8.336 13.083 -10.134 1.00 0.00 10 GLU A CA 11
ATOM 6532 C C . GLU A 1 10 ? -7.423 11.995 -9.575 1.00 0.00 10 GLU A C 11
ATOM 6533 O O . GLU A 1 10 ? -7.233 10.949 -10.195 1.00 0.00 10 GLU A O 11
ATOM 6545 N N . LYS A 1 11 ? -6.860 12.251 -8.399 1.00 0.00 11 LYS A N 11
ATOM 6546 C CA . LYS A 1 11 ? -5.968 11.295 -7.754 1.00 0.00 11 LYS A CA 11
ATOM 6547 C C . LYS A 1 11 ? -6.747 10.096 -7.222 1.00 0.00 11 LYS A C 11
ATOM 6548 O O . LYS A 1 11 ? -7.592 10.235 -6.337 1.00 0.00 11 LYS A O 11
ATOM 6567 N N . THR A 1 12 ? -6.456 8.918 -7.765 1.00 0.00 12 THR A N 11
ATOM 6568 C CA . THR A 1 12 ? -7.129 7.696 -7.345 1.00 0.00 12 THR A CA 11
ATOM 6569 C C . THR A 1 12 ? -6.537 6.476 -8.041 1.00 0.00 12 THR A C 11
ATOM 6570 O O . THR A 1 12 ? -6.103 6.555 -9.190 1.00 0.00 12 THR A O 11
ATOM 6581 N N . TRP A 1 13 ? -6.524 5.348 -7.339 1.00 0.00 13 TRP A N 11
ATOM 6582 C CA . TRP A 1 13 ? -5.986 4.110 -7.891 1.00 0.00 13 TRP A CA 11
ATOM 6583 C C . TRP A 1 13 ? -6.926 2.941 -7.623 1.00 0.00 13 TRP A C 11
ATOM 6584 O O . TRP A 1 13 ? -7.001 2.435 -6.503 1.00 0.00 13 TRP A O 11
ATOM 6605 N N . LYS A 1 14 ? -7.643 2.514 -8.658 1.00 0.00 14 LYS A N 11
ATOM 6606 C CA . LYS A 1 14 ? -8.578 1.402 -8.535 1.00 0.00 14 LYS A CA 11
ATOM 6607 C C . LYS A 1 14 ? -7.862 0.067 -8.709 1.00 0.00 14 LYS A C 11
ATOM 6608 O O . LYS A 1 14 ? -6.708 0.021 -9.135 1.00 0.00 14 LYS A O 11
ATOM 6627 N N . CYS A 1 15 ? -8.554 -1.018 -8.378 1.00 0.00 15 CYS A N 11
ATOM 6628 C CA . CYS A 1 15 ? -7.985 -2.355 -8.498 1.00 0.00 15 CYS A CA 11
ATOM 6629 C C . CYS A 1 15 ? -8.647 -3.127 -9.636 1.00 0.00 15 CYS A C 11
ATOM 6630 O O . CYS A 1 15 ? -9.622 -2.666 -10.228 1.00 0.00 15 CYS A O 11
ATOM 6637 N N . ARG A 1 16 ? -8.109 -4.305 -9.935 1.00 0.00 16 ARG A N 11
ATOM 6638 C CA . ARG A 1 16 ? -8.646 -5.141 -11.002 1.00 0.00 16 ARG A CA 11
ATOM 6639 C C . ARG A 1 16 ? -9.390 -6.344 -10.428 1.00 0.00 16 ARG A C 11
ATOM 6640 O O . ARG A 1 16 ? -10.314 -6.867 -11.048 1.00 0.00 16 ARG A O 11
ATOM 6661 N N . GLU A 1 17 ? -8.978 -6.776 -9.240 1.00 0.00 17 GLU A N 11
ATOM 6662 C CA . GLU A 1 17 ? -9.605 -7.917 -8.584 1.00 0.00 17 GLU A CA 11
ATOM 6663 C C . GLU A 1 17 ? -10.752 -7.465 -7.685 1.00 0.00 17 GLU A C 11
ATOM 6664 O O . GLU A 1 17 ? -11.919 -7.754 -7.956 1.00 0.00 17 GLU A O 11
ATOM 6676 N N . CYS A 1 18 ? -10.413 -6.756 -6.614 1.00 0.00 18 CYS A N 11
ATOM 6677 C CA . CYS A 1 18 ? -11.413 -6.265 -5.674 1.00 0.00 18 CYS A CA 11
ATOM 6678 C C . CYS A 1 18 ? -11.967 -4.916 -6.124 1.00 0.00 18 CYS A C 11
ATOM 6679 O O . CYS A 1 18 ? -12.873 -4.365 -5.498 1.00 0.00 18 CYS A O 11
ATOM 6686 N N . ASP A 1 19 ? -11.416 -4.390 -7.213 1.00 0.00 19 ASP A N 11
ATOM 6687 C CA . ASP A 1 19 ? -11.855 -3.107 -7.748 1.00 0.00 19 ASP A CA 11
ATOM 6688 C C . ASP A 1 19 ? -11.888 -2.044 -6.654 1.00 0.00 19 ASP A C 11
ATOM 6689 O O . ASP A 1 19 ? -12.764 -1.180 -6.642 1.00 0.00 19 ASP A O 11
ATOM 6698 N N . MET A 1 20 ? -10.929 -2.117 -5.737 1.00 0.00 20 MET A N 11
ATOM 6699 C CA . MET A 1 20 ? -10.849 -1.160 -4.639 1.00 0.00 20 MET A CA 11
ATOM 6700 C C . MET A 1 20 ? -10.111 0.103 -5.071 1.00 0.00 20 MET A C 11
ATOM 6701 O O . MET A 1 20 ? -9.147 0.039 -5.836 1.00 0.00 20 MET A O 11
ATOM 6715 N N . CYS A 1 21 ? -10.568 1.248 -4.578 1.00 0.00 21 CYS A N 11
ATOM 6716 C CA . CYS A 1 21 ? -9.951 2.526 -4.914 1.00 0.00 21 CYS A CA 11
ATOM 6717 C C . CYS A 1 21 ? -8.976 2.962 -3.825 1.00 0.00 21 CYS A C 11
ATOM 6718 O O . CYS A 1 21 ? -9.239 2.789 -2.635 1.00 0.00 21 CYS A O 11
ATOM 6726 N N . PHE A 1 22 ? -7.848 3.528 -4.241 1.00 0.00 22 PHE A N 11
ATOM 6727 C CA . PHE A 1 22 ? -6.831 3.987 -3.302 1.00 0.00 22 PHE A CA 11
ATOM 6728 C C . PHE A 1 22 ? -6.385 5.408 -3.634 1.00 0.00 22 PHE A C 11
ATOM 6729 O O . PHE A 1 22 ? -6.779 5.971 -4.656 1.00 0.00 22 PHE A O 11
ATOM 6746 N N . SER A 1 23 ? -5.562 5.982 -2.763 1.00 0.00 23 SER A N 11
ATOM 6747 C CA . SER A 1 23 ? -5.065 7.339 -2.961 1.00 0.00 23 SER A CA 11
ATOM 6748 C C . SER A 1 23 ? -3.602 7.325 -3.393 1.00 0.00 23 SER A C 11
ATOM 6749 O O . SER A 1 23 ? -3.202 8.068 -4.289 1.00 0.00 23 SER A O 11
ATOM 6757 N N . GLN A 1 24 ? -2.810 6.473 -2.750 1.00 0.00 24 GLN A N 11
ATOM 6758 C CA . GLN A 1 24 ? -1.391 6.362 -3.067 1.00 0.00 24 GLN A CA 11
ATOM 6759 C C . GLN A 1 24 ? -1.149 5.271 -4.104 1.00 0.00 24 GLN A C 11
ATOM 6760 O O . GLN A 1 24 ? -1.655 4.156 -3.976 1.00 0.00 24 GLN A O 11
ATOM 6774 N N . ALA A 1 25 ? -0.373 5.600 -5.132 1.00 0.00 25 ALA A N 11
ATOM 6775 C CA . ALA A 1 25 ? -0.063 4.647 -6.190 1.00 0.00 25 ALA A CA 11
ATOM 6776 C C . ALA A 1 25 ? 0.750 3.474 -5.653 1.00 0.00 25 ALA A C 11
ATOM 6777 O O . ALA A 1 25 ? 0.436 2.314 -5.919 1.00 0.00 25 ALA A O 11
ATOM 6784 N N . SER A 1 26 ? 1.797 3.784 -4.894 1.00 0.00 26 SER A N 11
ATOM 6785 C CA . SER A 1 26 ? 2.658 2.756 -4.323 1.00 0.00 26 SER A CA 11
ATOM 6786 C C . SER A 1 26 ? 1.839 1.735 -3.538 1.00 0.00 26 SER A C 11
ATOM 6787 O O . SER A 1 26 ? 2.250 0.586 -3.375 1.00 0.00 26 SER A O 11
ATOM 6795 N N . SER A 1 27 ? 0.677 2.164 -3.056 1.00 0.00 27 SER A N 11
ATOM 6796 C CA . SER A 1 27 ? -0.200 1.290 -2.285 1.00 0.00 27 SER A CA 11
ATOM 6797 C C . SER A 1 27 ? -0.989 0.364 -3.205 1.00 0.00 27 SER A C 11
ATOM 6798 O O . SER A 1 27 ? -1.067 -0.843 -2.972 1.00 0.00 27 SER A O 11
ATOM 6806 N N . LEU A 1 28 ? -1.574 0.938 -4.251 1.00 0.00 28 LEU A N 11
ATOM 6807 C CA . LEU A 1 28 ? -2.358 0.165 -5.208 1.00 0.00 28 LEU A CA 11
ATOM 6808 C C . LEU A 1 28 ? -1.463 -0.765 -6.020 1.00 0.00 28 LEU A C 11
ATOM 6809 O O . LEU A 1 28 ? -1.722 -1.965 -6.115 1.00 0.00 28 LEU A O 11
ATOM 6825 N N . ARG A 1 29 ? -0.408 -0.204 -6.603 1.00 0.00 29 ARG A N 11
ATOM 6826 C CA . ARG A 1 29 ? 0.526 -0.983 -7.406 1.00 0.00 29 ARG A CA 11
ATOM 6827 C C . ARG A 1 29 ? 0.936 -2.260 -6.678 1.00 0.00 29 ARG A C 11
ATOM 6828 O O . ARG A 1 29 ? 0.861 -3.356 -7.234 1.00 0.00 29 ARG A O 11
ATOM 6849 N N . LEU A 1 30 ? 1.369 -2.110 -5.431 1.00 0.00 30 LEU A N 11
ATOM 6850 C CA . LEU A 1 30 ? 1.791 -3.251 -4.626 1.00 0.00 30 LEU A CA 11
ATOM 6851 C C . LEU A 1 30 ? 0.587 -4.051 -4.140 1.00 0.00 30 LEU A C 11
ATOM 6852 O O . LEU A 1 30 ? 0.595 -5.282 -4.165 1.00 0.00 30 LEU A O 11
ATOM 6868 N N . HIS A 1 31 ? -0.449 -3.343 -3.700 1.00 0.00 31 HIS A N 11
ATOM 6869 C CA . HIS A 1 31 ? -1.663 -3.987 -3.211 1.00 0.00 31 HIS A CA 11
ATOM 6870 C C . HIS A 1 31 ? -2.180 -5.008 -4.220 1.00 0.00 31 HIS A C 11
ATOM 6871 O O . HIS A 1 31 ? -2.986 -5.874 -3.881 1.00 0.00 31 HIS A O 11
ATOM 6885 N N . GLN A 1 32 ? -1.710 -4.900 -5.458 1.00 0.00 32 GLN A N 11
ATOM 6886 C CA . GLN A 1 32 ? -2.127 -5.814 -6.516 1.00 0.00 32 GLN A CA 11
ATOM 6887 C C . GLN A 1 32 ? -1.323 -7.109 -6.463 1.00 0.00 32 GLN A C 11
ATOM 6888 O O . GLN A 1 32 ? -1.279 -7.862 -7.435 1.00 0.00 32 GLN A O 11
ATOM 6902 N N . ASN A 1 33 ? -0.689 -7.361 -5.323 1.00 0.00 33 ASN A N 11
ATOM 6903 C CA . ASN A 1 33 ? 0.114 -8.565 -5.144 1.00 0.00 33 ASN A CA 11
ATOM 6904 C C . ASN A 1 33 ? -0.471 -9.451 -4.049 1.00 0.00 33 ASN A C 11
ATOM 6905 O O . ASN A 1 33 ? 0.171 -10.397 -3.592 1.00 0.00 33 ASN A O 11
ATOM 6916 N N . VAL A 1 34 ? -1.695 -9.140 -3.633 1.00 0.00 34 VAL A N 11
ATOM 6917 C CA . VAL A 1 34 ? -2.367 -9.908 -2.593 1.00 0.00 34 VAL A CA 11
ATOM 6918 C C . VAL A 1 34 ? -3.363 -10.894 -3.195 1.00 0.00 34 VAL A C 11
ATOM 6919 O O . VAL A 1 34 ? -3.648 -11.940 -2.611 1.00 0.00 34 VAL A O 11
ATOM 6932 N N . HIS A 1 35 ? -3.889 -10.553 -4.367 1.00 0.00 35 HIS A N 11
ATOM 6933 C CA . HIS A 1 35 ? -4.853 -11.409 -5.050 1.00 0.00 35 HIS A CA 11
ATOM 6934 C C . HIS A 1 35 ? -4.142 -12.491 -5.857 1.00 0.00 35 HIS A C 11
ATOM 6935 O O . HIS A 1 35 ? -4.704 -13.044 -6.803 1.00 0.00 35 HIS A O 11
ATOM 6949 N N . VAL A 1 36 ? -2.903 -12.788 -5.478 1.00 0.00 36 VAL A N 11
ATOM 6950 C CA . VAL A 1 36 ? -2.116 -13.804 -6.166 1.00 0.00 36 VAL A CA 11
ATOM 6951 C C . VAL A 1 36 ? -2.302 -15.173 -5.522 1.00 0.00 36 VAL A C 11
ATOM 6952 O O . VAL A 1 36 ? -2.364 -16.191 -6.210 1.00 0.00 36 VAL A O 11
ATOM 6965 N N . GLY A 1 37 ? -2.392 -15.190 -4.196 1.00 0.00 37 GLY A N 11
ATOM 6966 C CA . GLY A 1 37 ? -2.571 -16.440 -3.480 1.00 0.00 37 GLY A CA 11
ATOM 6967 C C . GLY A 1 37 ? -3.421 -17.432 -4.249 1.00 0.00 37 GLY A C 11
ATOM 6968 O O . GLY A 1 37 ? -2.895 -18.290 -4.958 1.00 0.00 37 GLY A O 11
ATOM 6972 N N . GLU A 1 38 ? -4.737 -17.316 -4.108 1.00 0.00 38 GLU A N 11
ATOM 6973 C CA . GLU A 1 38 ? -5.661 -18.212 -4.794 1.00 0.00 38 GLU A CA 11
ATOM 6974 C C . GLU A 1 38 ? -7.099 -17.720 -4.658 1.00 0.00 38 GLU A C 11
ATOM 6975 O O . GLU A 1 38 ? -7.474 -17.137 -3.640 1.00 0.00 38 GLU A O 11
ATOM 6987 N N . LYS A 1 39 ? -7.900 -17.959 -5.691 1.00 0.00 39 LYS A N 11
ATOM 6988 C CA . LYS A 1 39 ? -9.297 -17.541 -5.689 1.00 0.00 39 LYS A CA 11
ATOM 6989 C C . LYS A 1 39 ? -10.144 -18.471 -6.552 1.00 0.00 39 LYS A C 11
ATOM 6990 O O . LYS A 1 39 ? -9.748 -18.872 -7.646 1.00 0.00 39 LYS A O 11
ATOM 7009 N N . PRO A 1 40 ? -11.337 -18.822 -6.050 1.00 0.00 40 PRO A N 11
ATOM 7010 C CA . PRO A 1 40 ? -12.265 -19.707 -6.760 1.00 0.00 40 PRO A CA 11
ATOM 7011 C C . PRO A 1 40 ? -12.869 -19.044 -7.994 1.00 0.00 40 PRO A C 11
ATOM 7012 O O . PRO A 1 40 ? -12.728 -17.837 -8.194 1.00 0.00 40 PRO A O 11
ATOM 7023 N N . SER A 1 41 ? -13.542 -19.840 -8.819 1.00 0.00 41 SER A N 11
ATOM 7024 C CA . SER A 1 41 ? -14.164 -19.331 -10.035 1.00 0.00 41 SER A CA 11
ATOM 7025 C C . SER A 1 41 ? -14.961 -18.062 -9.747 1.00 0.00 41 SER A C 11
ATOM 7026 O O . SER A 1 41 ? -15.702 -17.990 -8.768 1.00 0.00 41 SER A O 11
ATOM 7034 N N . GLY A 1 42 ? -14.802 -17.062 -10.609 1.00 0.00 42 GLY A N 11
ATOM 7035 C CA . GLY A 1 42 ? -15.512 -15.809 -10.431 1.00 0.00 42 GLY A CA 11
ATOM 7036 C C . GLY A 1 42 ? -16.879 -16.002 -9.804 1.00 0.00 42 GLY A C 11
ATOM 7037 O O . GLY A 1 42 ? -17.860 -16.303 -10.485 1.00 0.00 42 GLY A O 11
ATOM 7041 N N . PRO A 1 43 ? -16.956 -15.827 -8.477 1.00 0.00 43 PRO A N 11
ATOM 7042 C CA . PRO A 1 43 ? -18.208 -15.979 -7.730 1.00 0.00 43 PRO A CA 11
ATOM 7043 C C . PRO A 1 43 ? -19.204 -14.865 -8.033 1.00 0.00 43 PRO A C 11
ATOM 7044 O O . PRO A 1 43 ? -20.370 -15.125 -8.329 1.00 0.00 43 PRO A O 11
ATOM 7055 N N . SER A 1 44 ? -18.736 -13.623 -7.957 1.00 0.00 44 SER A N 11
ATOM 7056 C CA . SER A 1 44 ? -19.586 -12.468 -8.220 1.00 0.00 44 SER A CA 11
ATOM 7057 C C . SER A 1 44 ? -19.280 -11.869 -9.590 1.00 0.00 44 SER A C 11
ATOM 7058 O O . SER A 1 44 ? -20.186 -11.609 -10.382 1.00 0.00 44 SER A O 11
ATOM 7066 N N . SER A 1 45 ? -17.997 -11.652 -9.860 1.00 0.00 45 SER A N 11
ATOM 7067 C CA . SER A 1 45 ? -17.570 -11.080 -11.132 1.00 0.00 45 SER A CA 11
ATOM 7068 C C . SER A 1 45 ? -16.419 -11.883 -11.730 1.00 0.00 45 SER A C 11
ATOM 7069 O O . SER A 1 45 ? -16.499 -12.353 -12.864 1.00 0.00 45 SER A O 11
ATOM 7077 N N . GLY A 1 46 ? -15.348 -12.037 -10.957 1.00 0.00 46 GLY A N 11
ATOM 7078 C CA . GLY A 1 46 ? -14.196 -12.783 -11.426 1.00 0.00 46 GLY A CA 11
ATOM 7079 C C . GLY A 1 46 ? -13.106 -11.883 -11.974 1.00 0.00 46 GLY A C 11
ATOM 7080 O O . GLY A 1 46 ? -12.002 -11.881 -11.432 1.00 0.00 46 GLY A O 11
ATOM 7085 N N . GLY A 1 1 ? -21.484 9.865 -33.302 1.00 0.00 1 GLY A N 12
ATOM 7086 C CA . GLY A 1 1 ? -22.415 10.552 -32.426 1.00 0.00 1 GLY A CA 12
ATOM 7087 C C . GLY A 1 1 ? -21.720 11.509 -31.478 1.00 0.00 1 GLY A C 12
ATOM 7088 O O . GLY A 1 1 ? -21.456 12.659 -31.828 1.00 0.00 1 GLY A O 12
ATOM 7092 N N . SER A 1 2 ? -21.425 11.034 -30.272 1.00 0.00 2 SER A N 12
ATOM 7093 C CA . SER A 1 2 ? -20.761 11.857 -29.267 1.00 0.00 2 SER A CA 12
ATOM 7094 C C . SER A 1 2 ? -19.341 11.363 -29.012 1.00 0.00 2 SER A C 12
ATOM 7095 O O . SER A 1 2 ? -19.114 10.169 -28.813 1.00 0.00 2 SER A O 12
ATOM 7103 N N . SER A 1 3 ? -18.388 12.289 -29.018 1.00 0.00 3 SER A N 12
ATOM 7104 C CA . SER A 1 3 ? -16.989 11.949 -28.791 1.00 0.00 3 SER A CA 12
ATOM 7105 C C . SER A 1 3 ? -16.238 13.122 -28.169 1.00 0.00 3 SER A C 12
ATOM 7106 O O . SER A 1 3 ? -16.568 14.283 -28.409 1.00 0.00 3 SER A O 12
ATOM 7114 N N . GLY A 1 4 ? -15.225 12.810 -27.366 1.00 0.00 4 GLY A N 12
ATOM 7115 C CA . GLY A 1 4 ? -14.442 13.849 -26.721 1.00 0.00 4 GLY A CA 12
ATOM 7116 C C . GLY A 1 4 ? -14.693 13.921 -25.228 1.00 0.00 4 GLY A C 12
ATOM 7117 O O . GLY A 1 4 ? -14.875 12.895 -24.572 1.00 0.00 4 GLY A O 12
ATOM 7121 N N . SER A 1 5 ? -14.702 15.136 -24.689 1.00 0.00 5 SER A N 12
ATOM 7122 C CA . SER A 1 5 ? -14.928 15.337 -23.262 1.00 0.00 5 SER A CA 12
ATOM 7123 C C . SER A 1 5 ? -14.105 14.352 -22.438 1.00 0.00 5 SER A C 12
ATOM 7124 O O . SER A 1 5 ? -14.630 13.674 -21.555 1.00 0.00 5 SER A O 12
ATOM 7132 N N . SER A 1 6 ? -12.811 14.279 -22.734 1.00 0.00 6 SER A N 12
ATOM 7133 C CA . SER A 1 6 ? -11.914 13.374 -22.023 1.00 0.00 6 SER A CA 12
ATOM 7134 C C . SER A 1 6 ? -10.891 14.155 -21.204 1.00 0.00 6 SER A C 12
ATOM 7135 O O . SER A 1 6 ? -10.425 15.215 -21.620 1.00 0.00 6 SER A O 12
ATOM 7143 N N . GLY A 1 7 ? -10.546 13.622 -20.036 1.00 0.00 7 GLY A N 12
ATOM 7144 C CA . GLY A 1 7 ? -9.581 14.282 -19.176 1.00 0.00 7 GLY A CA 12
ATOM 7145 C C . GLY A 1 7 ? -9.644 13.784 -17.746 1.00 0.00 7 GLY A C 12
ATOM 7146 O O . GLY A 1 7 ? -10.728 13.597 -17.194 1.00 0.00 7 GLY A O 12
ATOM 7150 N N . MET A 1 8 ? -8.479 13.567 -17.144 1.00 0.00 8 MET A N 12
ATOM 7151 C CA . MET A 1 8 ? -8.406 13.088 -15.769 1.00 0.00 8 MET A CA 12
ATOM 7152 C C . MET A 1 8 ? -7.817 14.154 -14.852 1.00 0.00 8 MET A C 12
ATOM 7153 O O . MET A 1 8 ? -7.161 15.088 -15.311 1.00 0.00 8 MET A O 12
ATOM 7167 N N . GLY A 1 9 ? -8.055 14.008 -13.552 1.00 0.00 9 GLY A N 12
ATOM 7168 C CA . GLY A 1 9 ? -7.541 14.966 -12.591 1.00 0.00 9 GLY A CA 12
ATOM 7169 C C . GLY A 1 9 ? -7.453 14.393 -11.190 1.00 0.00 9 GLY A C 12
ATOM 7170 O O . GLY A 1 9 ? -6.360 14.164 -10.674 1.00 0.00 9 GLY A O 12
ATOM 7174 N N . GLU A 1 10 ? -8.608 14.163 -10.573 1.00 0.00 10 GLU A N 12
ATOM 7175 C CA . GLU A 1 10 ? -8.656 13.615 -9.223 1.00 0.00 10 GLU A CA 12
ATOM 7176 C C . GLU A 1 10 ? -7.759 12.386 -9.102 1.00 0.00 10 GLU A C 12
ATOM 7177 O O . GLU A 1 10 ? -7.848 11.457 -9.905 1.00 0.00 10 GLU A O 12
ATOM 7189 N N . LYS A 1 11 ? -6.895 12.389 -8.092 1.00 0.00 11 LYS A N 12
ATOM 7190 C CA . LYS A 1 11 ? -5.982 11.276 -7.864 1.00 0.00 11 LYS A CA 12
ATOM 7191 C C . LYS A 1 11 ? -6.722 10.075 -7.282 1.00 0.00 11 LYS A C 12
ATOM 7192 O O . LYS A 1 11 ? -7.510 10.213 -6.346 1.00 0.00 11 LYS A O 12
ATOM 7211 N N . THR A 1 12 ? -6.462 8.898 -7.841 1.00 0.00 12 THR A N 12
ATOM 7212 C CA . THR A 1 12 ? -7.103 7.673 -7.378 1.00 0.00 12 THR A CA 12
ATOM 7213 C C . THR A 1 12 ? -6.559 6.455 -8.115 1.00 0.00 12 THR A C 12
ATOM 7214 O O . THR A 1 12 ? -6.200 6.538 -9.290 1.00 0.00 12 THR A O 12
ATOM 7225 N N . TRP A 1 13 ? -6.502 5.325 -7.419 1.00 0.00 13 TRP A N 12
ATOM 7226 C CA . TRP A 1 13 ? -6.002 4.089 -8.010 1.00 0.00 13 TRP A CA 12
ATOM 7227 C C . TRP A 1 13 ? -6.930 2.921 -7.693 1.00 0.00 13 TRP A C 12
ATOM 7228 O O . TRP A 1 13 ? -6.949 2.416 -6.571 1.00 0.00 13 TRP A O 12
ATOM 7249 N N . LYS A 1 14 ? -7.698 2.495 -8.690 1.00 0.00 14 LYS A N 12
ATOM 7250 C CA . LYS A 1 14 ? -8.628 1.385 -8.519 1.00 0.00 14 LYS A CA 12
ATOM 7251 C C . LYS A 1 14 ? -7.933 0.050 -8.769 1.00 0.00 14 LYS A C 12
ATOM 7252 O O . LYS A 1 14 ? -6.856 0.000 -9.364 1.00 0.00 14 LYS A O 12
ATOM 7271 N N . CYS A 1 15 ? -8.557 -1.031 -8.313 1.00 0.00 15 CYS A N 12
ATOM 7272 C CA . CYS A 1 15 ? -8.000 -2.367 -8.487 1.00 0.00 15 CYS A CA 12
ATOM 7273 C C . CYS A 1 15 ? -8.689 -3.098 -9.636 1.00 0.00 15 CYS A C 12
ATOM 7274 O O . CYS A 1 15 ? -9.714 -2.646 -10.147 1.00 0.00 15 CYS A O 12
ATOM 7281 N N . ARG A 1 16 ? -8.119 -4.230 -10.036 1.00 0.00 16 ARG A N 12
ATOM 7282 C CA . ARG A 1 16 ? -8.678 -5.023 -11.124 1.00 0.00 16 ARG A CA 12
ATOM 7283 C C . ARG A 1 16 ? -9.482 -6.201 -10.582 1.00 0.00 16 ARG A C 12
ATOM 7284 O O . ARG A 1 16 ? -10.374 -6.717 -11.254 1.00 0.00 16 ARG A O 12
ATOM 7305 N N . GLU A 1 17 ? -9.159 -6.620 -9.362 1.00 0.00 17 GLU A N 12
ATOM 7306 C CA . GLU A 1 17 ? -9.852 -7.737 -8.731 1.00 0.00 17 GLU A CA 12
ATOM 7307 C C . GLU A 1 17 ? -10.954 -7.238 -7.801 1.00 0.00 17 GLU A C 12
ATOM 7308 O O . GLU A 1 17 ? -12.141 -7.345 -8.112 1.00 0.00 17 GLU A O 12
ATOM 7320 N N . CYS A 1 18 ? -10.553 -6.694 -6.657 1.00 0.00 18 CYS A N 12
ATOM 7321 C CA . CYS A 1 18 ? -11.505 -6.179 -5.680 1.00 0.00 18 CYS A CA 12
ATOM 7322 C C . CYS A 1 18 ? -12.048 -4.820 -6.112 1.00 0.00 18 CYS A C 12
ATOM 7323 O O . CYS A 1 18 ? -12.944 -4.267 -5.475 1.00 0.00 18 CYS A O 12
ATOM 7330 N N . ASP A 1 19 ? -11.499 -4.289 -7.199 1.00 0.00 19 ASP A N 12
ATOM 7331 C CA . ASP A 1 19 ? -11.928 -2.996 -7.719 1.00 0.00 19 ASP A CA 12
ATOM 7332 C C . ASP A 1 19 ? -11.974 -1.952 -6.607 1.00 0.00 19 ASP A C 12
ATOM 7333 O O . ASP A 1 19 ? -12.879 -1.120 -6.561 1.00 0.00 19 ASP A O 12
ATOM 7342 N N . MET A 1 20 ? -10.993 -2.004 -5.713 1.00 0.00 20 MET A N 12
ATOM 7343 C CA . MET A 1 20 ? -10.921 -1.063 -4.601 1.00 0.00 20 MET A CA 12
ATOM 7344 C C . MET A 1 20 ? -10.182 0.207 -5.011 1.00 0.00 20 MET A C 12
ATOM 7345 O O . MET A 1 20 ? -9.173 0.150 -5.714 1.00 0.00 20 MET A O 12
ATOM 7359 N N . CYS A 1 21 ? -10.692 1.352 -4.568 1.00 0.00 21 CYS A N 12
ATOM 7360 C CA . CYS A 1 21 ? -10.080 2.636 -4.890 1.00 0.00 21 CYS A CA 12
ATOM 7361 C C . CYS A 1 21 ? -9.079 3.046 -3.815 1.00 0.00 21 CYS A C 12
ATOM 7362 O O . CYS A 1 21 ? -9.342 2.904 -2.621 1.00 0.00 21 CYS A O 12
ATOM 7370 N N . PHE A 1 22 ? -7.930 3.554 -4.247 1.00 0.00 22 PHE A N 12
ATOM 7371 C CA . PHE A 1 22 ? -6.887 3.983 -3.321 1.00 0.00 22 PHE A CA 12
ATOM 7372 C C . PHE A 1 22 ? -6.463 5.420 -3.608 1.00 0.00 22 PHE A C 12
ATOM 7373 O O . PHE A 1 22 ? -6.973 6.058 -4.529 1.00 0.00 22 PHE A O 12
ATOM 7390 N N . SER A 1 23 ? -5.526 5.924 -2.811 1.00 0.00 23 SER A N 12
ATOM 7391 C CA . SER A 1 23 ? -5.036 7.288 -2.975 1.00 0.00 23 SER A CA 12
ATOM 7392 C C . SER A 1 23 ? -3.573 7.290 -3.411 1.00 0.00 23 SER A C 12
ATOM 7393 O O . SER A 1 23 ? -3.176 8.065 -4.280 1.00 0.00 23 SER A O 12
ATOM 7401 N N . GLN A 1 24 ? -2.779 6.417 -2.800 1.00 0.00 24 GLN A N 12
ATOM 7402 C CA . GLN A 1 24 ? -1.361 6.319 -3.124 1.00 0.00 24 GLN A CA 12
ATOM 7403 C C . GLN A 1 24 ? -1.114 5.228 -4.161 1.00 0.00 24 GLN A C 12
ATOM 7404 O O . GLN A 1 24 ? -1.543 4.087 -3.990 1.00 0.00 24 GLN A O 12
ATOM 7418 N N . ALA A 1 25 ? -0.419 5.586 -5.236 1.00 0.00 25 ALA A N 12
ATOM 7419 C CA . ALA A 1 25 ? -0.114 4.637 -6.299 1.00 0.00 25 ALA A CA 12
ATOM 7420 C C . ALA A 1 25 ? 0.741 3.486 -5.779 1.00 0.00 25 ALA A C 12
ATOM 7421 O O . ALA A 1 25 ? 0.493 2.323 -6.098 1.00 0.00 25 ALA A O 12
ATOM 7428 N N . SER A 1 26 ? 1.748 3.818 -4.977 1.00 0.00 26 SER A N 12
ATOM 7429 C CA . SER A 1 26 ? 2.642 2.812 -4.416 1.00 0.00 26 SER A CA 12
ATOM 7430 C C . SER A 1 26 ? 1.860 1.779 -3.611 1.00 0.00 26 SER A C 12
AT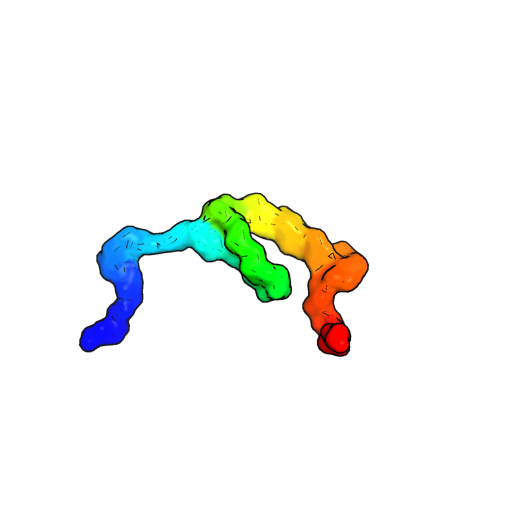OM 7431 O O . SER A 1 26 ? 2.253 0.615 -3.525 1.00 0.00 26 SER A O 12
ATOM 7439 N N . SER A 1 27 ? 0.751 2.213 -3.021 1.00 0.00 27 SER A N 12
ATOM 7440 C CA . SER A 1 27 ? -0.085 1.328 -2.219 1.00 0.00 27 SER A CA 12
ATOM 7441 C C . SER A 1 27 ? -0.907 0.402 -3.110 1.00 0.00 27 SER A C 12
ATOM 7442 O O . SER A 1 27 ? -0.998 -0.801 -2.859 1.00 0.00 27 SER A O 12
ATOM 7450 N N . LEU A 1 28 ? -1.504 0.970 -4.151 1.00 0.00 28 LEU A N 12
ATOM 7451 C CA . LEU A 1 28 ? -2.320 0.196 -5.082 1.00 0.00 28 LEU A CA 12
ATOM 7452 C C . LEU A 1 28 ? -1.460 -0.781 -5.876 1.00 0.00 28 LEU A C 12
ATOM 7453 O O . LEU A 1 28 ? -1.760 -1.974 -5.944 1.00 0.00 28 LEU A O 12
ATOM 7469 N N . ARG A 1 29 ? -0.389 -0.269 -6.474 1.00 0.00 29 ARG A N 12
ATOM 7470 C CA . ARG A 1 29 ? 0.515 -1.097 -7.262 1.00 0.00 29 ARG A CA 12
ATOM 7471 C C . ARG A 1 29 ? 0.939 -2.337 -6.480 1.00 0.00 29 ARG A C 12
ATOM 7472 O O . ARG A 1 29 ? 0.817 -3.462 -6.965 1.00 0.00 29 ARG A O 12
ATOM 7493 N N . LEU A 1 30 ? 1.438 -2.122 -5.268 1.00 0.00 30 LEU A N 12
ATOM 7494 C CA . LEU A 1 30 ? 1.881 -3.222 -4.417 1.00 0.00 30 LEU A CA 12
ATOM 7495 C C . LEU A 1 30 ? 0.691 -4.020 -3.894 1.00 0.00 30 LEU A C 12
ATOM 7496 O O . LEU A 1 30 ? 0.784 -5.230 -3.687 1.00 0.00 30 LEU A O 12
ATOM 7512 N N . HIS A 1 31 ? -0.428 -3.334 -3.685 1.00 0.00 31 HIS A N 12
ATOM 7513 C CA . HIS A 1 31 ? -1.639 -3.979 -3.189 1.00 0.00 31 HIS A CA 12
ATOM 7514 C C . HIS A 1 31 ? -2.141 -5.025 -4.179 1.00 0.00 31 HIS A C 12
ATOM 7515 O O . HIS A 1 31 ? -2.906 -5.919 -3.816 1.00 0.00 31 HIS A O 12
ATOM 7529 N N . GLN A 1 32 ? -1.707 -4.906 -5.430 1.00 0.00 32 GLN A N 12
ATOM 7530 C CA . GLN A 1 32 ? -2.115 -5.841 -6.472 1.00 0.00 32 GLN A CA 12
ATOM 7531 C C . GLN A 1 32 ? -1.236 -7.087 -6.460 1.00 0.00 32 GLN A C 12
ATOM 7532 O O . GLN A 1 32 ? -1.082 -7.759 -7.479 1.00 0.00 32 GLN A O 12
ATOM 7546 N N . ASN A 1 33 ? -0.661 -7.389 -5.300 1.00 0.00 33 ASN A N 12
ATOM 7547 C CA . ASN A 1 33 ? 0.204 -8.554 -5.156 1.00 0.00 33 ASN A CA 12
ATOM 7548 C C . ASN A 1 33 ? -0.510 -9.671 -4.402 1.00 0.00 33 ASN A C 12
ATOM 7549 O O . ASN A 1 33 ? -0.229 -10.852 -4.608 1.00 0.00 33 ASN A O 12
ATOM 7560 N N . VAL A 1 34 ? -1.435 -9.290 -3.527 1.00 0.00 34 VAL A N 12
ATOM 7561 C CA . VAL A 1 34 ? -2.191 -10.260 -2.742 1.00 0.00 34 VAL A CA 12
ATOM 7562 C C . VAL A 1 34 ? -3.098 -11.100 -3.633 1.00 0.00 34 VAL A C 12
ATOM 7563 O O . VAL A 1 34 ? -3.274 -12.297 -3.407 1.00 0.00 34 VAL A O 12
ATOM 7576 N N . HIS A 1 35 ? -3.674 -10.464 -4.649 1.00 0.00 35 HIS A N 12
ATOM 7577 C CA . HIS A 1 35 ? -4.564 -11.154 -5.577 1.00 0.00 35 HIS A CA 12
ATOM 7578 C C . HIS A 1 35 ? -3.781 -12.105 -6.476 1.00 0.00 35 HIS A C 12
ATOM 7579 O O . HIS A 1 35 ? -4.054 -13.305 -6.515 1.00 0.00 35 HIS A O 12
ATOM 7593 N N . VAL A 1 36 ? -2.806 -11.561 -7.198 1.00 0.00 36 VAL A N 12
ATOM 7594 C CA . VAL A 1 36 ? -1.982 -12.362 -8.096 1.00 0.00 36 VAL A CA 12
ATOM 7595 C C . VAL A 1 36 ? -1.222 -13.439 -7.331 1.00 0.00 36 VAL A C 12
ATOM 7596 O O . VAL A 1 36 ? -0.500 -13.147 -6.379 1.00 0.00 36 VAL A O 12
ATOM 7609 N N . GLY A 1 37 ? -1.388 -14.688 -7.756 1.00 0.00 37 GLY A N 12
ATOM 7610 C CA . GLY A 1 37 ? -0.711 -15.791 -7.100 1.00 0.00 37 GLY A CA 12
ATOM 7611 C C . GLY A 1 37 ? -1.179 -17.142 -7.604 1.00 0.00 37 GLY A C 12
ATOM 7612 O O . GLY A 1 37 ? -0.935 -17.499 -8.756 1.00 0.00 37 GLY A O 12
ATOM 7616 N N . GLU A 1 38 ? -1.853 -17.894 -6.739 1.00 0.00 38 GLU A N 12
ATOM 7617 C CA . GLU A 1 38 ? -2.354 -19.213 -7.104 1.00 0.00 38 GLU A CA 12
ATOM 7618 C C . GLU A 1 38 ? -1.203 -20.161 -7.432 1.00 0.00 38 GLU A C 12
ATOM 7619 O O . GLU A 1 38 ? -1.299 -20.978 -8.347 1.00 0.00 38 GLU A O 12
ATOM 7631 N N . LYS A 1 39 ? -0.116 -20.044 -6.677 1.00 0.00 39 LYS A N 12
ATOM 7632 C CA . LYS A 1 39 ? 1.054 -20.890 -6.885 1.00 0.00 39 LYS A CA 12
ATOM 7633 C C . LYS A 1 39 ? 0.641 -22.301 -7.288 1.00 0.00 39 LYS A C 12
ATOM 7634 O O . LYS A 1 39 ? -0.100 -22.983 -6.579 1.00 0.00 39 LYS A O 12
ATOM 7653 N N . PRO A 1 40 ? 1.131 -22.753 -8.452 1.00 0.00 40 PRO A N 12
ATOM 7654 C CA . PRO A 1 40 ? 0.827 -24.089 -8.974 1.00 0.00 40 PRO A CA 12
ATOM 7655 C C . PRO A 1 40 ? 1.485 -25.195 -8.155 1.00 0.00 40 PRO A C 12
ATOM 7656 O O . PRO A 1 40 ? 2.706 -25.222 -7.999 1.00 0.00 40 PRO A O 12
ATOM 7667 N N . SER A 1 41 ? 0.668 -26.105 -7.634 1.00 0.00 41 SER A N 12
ATOM 7668 C CA . SER A 1 41 ? 1.172 -27.211 -6.829 1.00 0.00 41 SER A CA 12
ATOM 7669 C C . SER A 1 41 ? 2.027 -28.152 -7.672 1.00 0.00 41 SER A C 12
ATOM 7670 O O . SER A 1 41 ? 3.024 -28.695 -7.198 1.00 0.00 41 SER A O 12
ATOM 7678 N N . GLY A 1 42 ? 1.628 -28.341 -8.926 1.00 0.00 42 GLY A N 12
ATOM 7679 C CA . GLY A 1 42 ? 2.368 -29.216 -9.816 1.00 0.00 42 GLY A CA 12
ATOM 7680 C C . GLY A 1 42 ? 3.865 -29.144 -9.588 1.00 0.00 42 GLY A C 12
ATOM 7681 O O . GLY A 1 42 ? 4.478 -30.069 -9.055 1.00 0.00 42 GLY A O 12
ATOM 7685 N N . PRO A 1 43 ? 4.476 -28.024 -9.999 1.00 0.00 43 PRO A N 12
ATOM 7686 C CA . PRO A 1 43 ? 5.918 -27.808 -9.849 1.00 0.00 43 PRO A CA 12
ATOM 7687 C C . PRO A 1 43 ? 6.326 -27.613 -8.392 1.00 0.00 43 PRO A C 12
ATOM 7688 O O . PRO A 1 43 ? 5.490 -27.325 -7.536 1.00 0.00 43 PRO A O 12
ATOM 7699 N N . SER A 1 44 ? 7.617 -27.772 -8.118 1.00 0.00 44 SER A N 12
ATOM 7700 C CA . SER A 1 44 ? 8.135 -27.617 -6.764 1.00 0.00 44 SER A CA 12
ATOM 7701 C C . SER A 1 44 ? 8.285 -26.141 -6.405 1.00 0.00 44 SER A C 12
ATOM 7702 O O . SER A 1 44 ? 8.266 -25.274 -7.278 1.00 0.00 44 SER A O 12
ATOM 7710 N N . SER A 1 45 ? 8.432 -25.865 -5.113 1.00 0.00 45 SER A N 12
ATOM 7711 C CA . SER A 1 45 ? 8.581 -24.495 -4.637 1.00 0.00 45 SER A CA 12
ATOM 7712 C C . SER A 1 45 ? 10.054 -24.110 -4.540 1.00 0.00 45 SER A C 12
ATOM 7713 O O . SER A 1 45 ? 10.914 -24.956 -4.299 1.00 0.00 45 SER A O 12
ATOM 7721 N N . GLY A 1 46 ? 10.337 -22.825 -4.731 1.00 0.00 46 GLY A N 12
ATOM 7722 C CA . GLY A 1 46 ? 11.707 -22.349 -4.663 1.00 0.00 46 GLY A CA 12
ATOM 7723 C C . GLY A 1 46 ? 12.518 -22.738 -5.882 1.00 0.00 46 GLY A C 12
ATOM 7724 O O . GLY A 1 46 ? 11.931 -23.042 -6.920 1.00 0.00 46 GLY A O 12
ATOM 7729 N N . GLY A 1 1 ? -15.141 13.869 -34.020 1.00 0.00 1 GLY A N 13
ATOM 7730 C CA . GLY A 1 1 ? -16.170 13.692 -33.012 1.00 0.00 1 GLY A CA 13
ATOM 7731 C C . GLY A 1 1 ? -15.911 12.490 -32.125 1.00 0.00 1 GLY A C 13
ATOM 7732 O O . GLY A 1 1 ? -14.766 12.071 -31.954 1.00 0.00 1 GLY A O 13
ATOM 7736 N N . SER A 1 2 ? -16.977 11.934 -31.558 1.00 0.00 2 SER A N 13
ATOM 7737 C CA . SER A 1 2 ? -16.859 10.776 -30.679 1.00 0.00 2 SER A CA 13
ATOM 7738 C C . SER A 1 2 ? -15.654 10.917 -29.754 1.00 0.00 2 SER A C 13
ATOM 7739 O O . SER A 1 2 ? -14.916 9.958 -29.529 1.00 0.00 2 SER A O 13
ATOM 7747 N N . SER A 1 3 ? -15.462 12.119 -29.222 1.00 0.00 3 SER A N 13
ATOM 7748 C CA . SER A 1 3 ? -14.345 12.388 -28.324 1.00 0.00 3 SER A CA 13
ATOM 7749 C C . SER A 1 3 ? -14.660 13.560 -27.399 1.00 0.00 3 SER A C 13
ATOM 7750 O O . SER A 1 3 ? -14.802 14.697 -27.846 1.00 0.00 3 SER A O 13
ATOM 7758 N N . GLY A 1 4 ? -14.769 13.272 -26.106 1.00 0.00 4 GLY A N 13
ATOM 7759 C CA . GLY A 1 4 ? -15.068 14.311 -25.137 1.00 0.00 4 GLY A CA 13
ATOM 7760 C C . GLY A 1 4 ? -15.171 13.773 -23.724 1.00 0.00 4 GLY A C 13
ATOM 7761 O O . GLY A 1 4 ? -16.181 13.174 -23.352 1.00 0.00 4 GLY A O 13
ATOM 7765 N N . SER A 1 5 ? -14.124 13.986 -22.933 1.00 0.00 5 SER A N 13
ATOM 7766 C CA . SER A 1 5 ? -14.099 13.513 -21.554 1.00 0.00 5 SER A CA 13
ATOM 7767 C C . SER A 1 5 ? -13.746 14.648 -20.597 1.00 0.00 5 SER A C 13
ATOM 7768 O O . SER A 1 5 ? -12.752 15.348 -20.788 1.00 0.00 5 SER A O 13
ATOM 7776 N N . SER A 1 6 ? -14.567 14.823 -19.567 1.00 0.00 6 SER A N 13
ATOM 7777 C CA . SER A 1 6 ? -14.345 15.874 -18.582 1.00 0.00 6 SER A CA 13
ATOM 7778 C C . SER A 1 6 ? -12.895 15.876 -18.106 1.00 0.00 6 SER A C 13
ATOM 7779 O O . SER A 1 6 ? -12.218 16.901 -18.147 1.00 0.00 6 SER A O 13
ATOM 7787 N N . GLY A 1 7 ? -12.426 14.716 -17.655 1.00 0.00 7 GLY A N 13
ATOM 7788 C CA . GLY A 1 7 ? -11.060 14.604 -17.177 1.00 0.00 7 GLY A CA 13
ATOM 7789 C C . GLY A 1 7 ? -10.953 13.767 -15.918 1.00 0.00 7 GLY A C 13
ATOM 7790 O O . GLY A 1 7 ? -11.960 13.469 -15.275 1.00 0.00 7 GLY A O 13
ATOM 7794 N N . MET A 1 8 ? -9.730 13.384 -15.566 1.00 0.00 8 MET A N 13
ATOM 7795 C CA . MET A 1 8 ? -9.496 12.575 -14.376 1.00 0.00 8 MET A CA 13
ATOM 7796 C C . MET A 1 8 ? -9.816 13.365 -13.110 1.00 0.00 8 MET A C 13
ATOM 7797 O O . MET A 1 8 ? -10.472 12.860 -12.201 1.00 0.00 8 MET A O 13
ATOM 7811 N N . GLY A 1 9 ? -9.346 14.608 -13.059 1.00 0.00 9 GLY A N 13
ATOM 7812 C CA . GLY A 1 9 ? -9.591 15.446 -11.901 1.00 0.00 9 GLY A CA 13
ATOM 7813 C C . GLY A 1 9 ? -8.752 15.044 -10.705 1.00 0.00 9 GLY A C 13
ATOM 7814 O O . GLY A 1 9 ? -7.542 15.267 -10.685 1.00 0.00 9 GLY A O 13
ATOM 7818 N N . GLU A 1 10 ? -9.395 14.451 -9.704 1.00 0.00 10 GLU A N 13
ATOM 7819 C CA . GLU A 1 10 ? -8.699 14.019 -8.498 1.00 0.00 10 GLU A CA 13
ATOM 7820 C C . GLU A 1 10 ? -8.055 12.651 -8.702 1.00 0.00 10 GLU A C 13
ATOM 7821 O O . GLU A 1 10 ? -8.714 11.696 -9.114 1.00 0.00 10 GLU A O 13
ATOM 7833 N N . LYS A 1 11 ? -6.761 12.563 -8.411 1.00 0.00 11 LYS A N 13
ATOM 7834 C CA . LYS A 1 11 ? -6.025 11.313 -8.562 1.00 0.00 11 LYS A CA 13
ATOM 7835 C C . LYS A 1 11 ? -6.829 10.140 -8.012 1.00 0.00 11 LYS A C 13
ATOM 7836 O O . LYS A 1 11 ? -7.408 10.223 -6.928 1.00 0.00 11 LYS A O 13
ATOM 7855 N N . THR A 1 12 ? -6.861 9.045 -8.766 1.00 0.00 12 THR A N 13
ATOM 7856 C CA . THR A 1 12 ? -7.593 7.854 -8.354 1.00 0.00 12 THR A CA 13
ATOM 7857 C C . THR A 1 12 ? -6.866 6.585 -8.783 1.00 0.00 12 THR A C 13
ATOM 7858 O O . THR A 1 12 ? -6.639 6.360 -9.972 1.00 0.00 12 THR A O 13
ATOM 7869 N N . TRP A 1 13 ? -6.502 5.759 -7.809 1.00 0.00 13 TRP A N 13
ATOM 7870 C CA . TRP A 1 13 ? -5.800 4.512 -8.087 1.00 0.00 13 TRP A CA 13
ATOM 7871 C C . TRP A 1 13 ? -6.525 3.327 -7.457 1.00 0.00 13 TRP A C 13
ATOM 7872 O O . TRP A 1 13 ? -6.312 3.006 -6.287 1.00 0.00 13 TRP A O 13
ATOM 7893 N N . LYS A 1 14 ? -7.382 2.680 -8.239 1.00 0.00 14 LYS A N 13
ATOM 7894 C CA . LYS A 1 14 ? -8.138 1.529 -7.758 1.00 0.00 14 LYS A CA 13
ATOM 7895 C C . LYS A 1 14 ? -7.719 0.259 -8.492 1.00 0.00 14 LYS A C 13
ATOM 7896 O O . LYS A 1 14 ? -7.090 0.318 -9.548 1.00 0.00 14 LYS A O 13
ATOM 7915 N N . CYS A 1 15 ? -8.074 -0.890 -7.926 1.00 0.00 15 CYS A N 13
ATOM 7916 C CA . CYS A 1 15 ? -7.737 -2.175 -8.526 1.00 0.00 15 CYS A CA 13
ATOM 7917 C C . CYS A 1 15 ? -8.748 -2.554 -9.604 1.00 0.00 15 CYS A C 13
ATOM 7918 O O . CYS A 1 15 ? -9.679 -1.801 -9.888 1.00 0.00 15 CYS A O 13
ATOM 7925 N N . ARG A 1 16 ? -8.557 -3.726 -10.201 1.00 0.00 16 ARG A N 13
ATOM 7926 C CA . ARG A 1 16 ? -9.451 -4.205 -11.248 1.00 0.00 16 ARG A CA 13
ATOM 7927 C C . ARG A 1 16 ? -10.410 -5.260 -10.704 1.00 0.00 16 ARG A C 13
ATOM 7928 O O . ARG A 1 16 ? -11.626 -5.136 -10.842 1.00 0.00 16 ARG A O 13
ATOM 7949 N N . GLU A 1 17 ? -9.852 -6.297 -10.088 1.00 0.00 17 GLU A N 13
ATOM 7950 C CA . GLU A 1 17 ? -10.658 -7.375 -9.525 1.00 0.00 17 GLU A CA 13
ATOM 7951 C C . GLU A 1 17 ? -11.531 -6.861 -8.383 1.00 0.00 17 GLU A C 13
ATOM 7952 O O . GLU A 1 17 ? -12.751 -6.763 -8.516 1.00 0.00 17 GLU A O 13
ATOM 7964 N N . CYS A 1 18 ? -10.897 -6.536 -7.262 1.00 0.00 18 CYS A N 13
ATOM 7965 C CA . CYS A 1 18 ? -11.614 -6.034 -6.096 1.00 0.00 18 CYS A CA 13
ATOM 7966 C C . CYS A 1 18 ? -12.190 -4.647 -6.367 1.00 0.00 18 CYS A C 13
ATOM 7967 O O . CYS A 1 18 ? -13.033 -4.155 -5.616 1.00 0.00 18 CYS A O 13
ATOM 7974 N N . ASP A 1 19 ? -11.729 -4.021 -7.445 1.00 0.00 19 ASP A N 13
ATOM 7975 C CA . ASP A 1 19 ? -12.198 -2.692 -7.816 1.00 0.00 19 ASP A CA 13
ATOM 7976 C C . ASP A 1 19 ? -12.102 -1.731 -6.635 1.00 0.00 19 ASP A C 13
ATOM 7977 O O . ASP A 1 19 ? -12.833 -0.744 -6.564 1.00 0.00 19 ASP A O 13
ATOM 7986 N N . MET A 1 20 ? -11.197 -2.029 -5.709 1.00 0.00 20 MET A N 13
ATOM 7987 C CA . MET A 1 20 ? -11.005 -1.192 -4.530 1.00 0.00 20 MET A CA 13
ATOM 7988 C C . MET A 1 20 ? -10.128 0.012 -4.856 1.00 0.00 20 MET A C 13
ATOM 7989 O O . MET A 1 20 ? -9.098 -0.119 -5.518 1.00 0.00 20 MET A O 13
ATOM 8003 N N . CYS A 1 21 ? -10.543 1.184 -4.387 1.00 0.00 21 CYS A N 13
ATOM 8004 C CA . CYS A 1 21 ? -9.794 2.413 -4.630 1.00 0.00 21 CYS A CA 13
ATOM 8005 C C . CYS A 1 21 ? -8.713 2.608 -3.573 1.00 0.00 21 CYS A C 13
ATOM 8006 O O . CYS A 1 21 ? -8.879 2.214 -2.418 1.00 0.00 21 CYS A O 13
ATOM 8014 N N . PHE A 1 22 ? -7.603 3.219 -3.975 1.00 0.00 22 PHE A N 13
ATOM 8015 C CA . PHE A 1 22 ? -6.492 3.464 -3.063 1.00 0.00 22 PHE A CA 13
ATOM 8016 C C . PHE A 1 22 ? -6.028 4.916 -3.149 1.00 0.00 22 PHE A C 13
ATOM 8017 O O . PHE A 1 22 ? -5.692 5.408 -4.226 1.00 0.00 22 PHE A O 13
ATOM 8034 N N . SER A 1 23 ? -6.014 5.595 -2.007 1.00 0.00 23 SER A N 13
ATOM 8035 C CA . SER A 1 23 ? -5.596 6.991 -1.952 1.00 0.00 23 SER A CA 13
ATOM 8036 C C . SER A 1 23 ? -4.223 7.172 -2.592 1.00 0.00 23 SER A C 13
ATOM 8037 O O . SER A 1 23 ? -3.990 8.134 -3.324 1.00 0.00 23 SER A O 13
ATOM 8045 N N . GLN A 1 24 ? -3.318 6.240 -2.311 1.00 0.00 24 GLN A N 13
ATOM 8046 C CA . GLN A 1 24 ? -1.968 6.297 -2.858 1.00 0.00 24 GLN A CA 13
ATOM 8047 C C . GLN A 1 24 ? -1.844 5.414 -4.095 1.00 0.00 24 GLN A C 13
ATOM 8048 O O . GLN A 1 24 ? -2.538 4.405 -4.222 1.00 0.00 24 GLN A O 13
ATOM 8062 N N . ALA A 1 25 ? -0.957 5.802 -5.006 1.00 0.00 25 ALA A N 13
ATOM 8063 C CA . ALA A 1 25 ? -0.742 5.044 -6.233 1.00 0.00 25 ALA A CA 13
ATOM 8064 C C . ALA A 1 25 ? 0.199 3.868 -5.994 1.00 0.00 25 ALA A C 13
ATOM 8065 O O . ALA A 1 25 ? -0.081 2.744 -6.410 1.00 0.00 25 ALA A O 13
ATOM 8072 N N . SER A 1 26 ? 1.314 4.135 -5.322 1.00 0.00 26 SER A N 13
ATOM 8073 C CA . SER A 1 26 ? 2.298 3.099 -5.032 1.00 0.00 26 SER A CA 13
ATOM 8074 C C . SER A 1 26 ? 1.663 1.947 -4.258 1.00 0.00 26 SER A C 13
ATOM 8075 O O . SER A 1 26 ? 1.871 0.778 -4.582 1.00 0.00 26 SER A O 13
ATOM 8083 N N . SER A 1 27 ? 0.887 2.288 -3.234 1.00 0.00 27 SER A N 13
ATOM 8084 C CA . SER A 1 27 ? 0.223 1.284 -2.411 1.00 0.00 27 SER A CA 13
ATOM 8085 C C . SER A 1 27 ? -0.618 0.345 -3.271 1.00 0.00 27 SER A C 13
ATOM 8086 O O . SER A 1 27 ? -0.706 -0.853 -3.000 1.00 0.00 27 SER A O 13
ATOM 8094 N N . LEU A 1 28 ? -1.234 0.898 -4.310 1.00 0.00 28 LEU A N 13
ATOM 8095 C CA . LEU A 1 28 ? -2.068 0.112 -5.212 1.00 0.00 28 LEU A CA 13
ATOM 8096 C C . LEU A 1 28 ? -1.237 -0.931 -5.953 1.00 0.00 28 LEU A C 13
ATOM 8097 O O . LEU A 1 28 ? -1.626 -2.095 -6.048 1.00 0.00 28 LEU A O 13
ATOM 8113 N N . ARG A 1 29 ? -0.091 -0.506 -6.473 1.00 0.00 29 ARG A N 13
ATOM 8114 C CA . ARG A 1 29 ? 0.796 -1.404 -7.203 1.00 0.00 29 ARG A CA 13
ATOM 8115 C C . ARG A 1 29 ? 1.173 -2.610 -6.349 1.00 0.00 29 ARG A C 13
ATOM 8116 O O . ARG A 1 29 ? 1.055 -3.756 -6.786 1.00 0.00 29 ARG A O 13
ATOM 8137 N N . LEU A 1 30 ? 1.627 -2.346 -5.129 1.00 0.00 30 LEU A N 13
ATOM 8138 C CA . LEU A 1 30 ? 2.022 -3.410 -4.212 1.00 0.00 30 LEU A CA 13
ATOM 8139 C C . LEU A 1 30 ? 0.827 -4.282 -3.843 1.00 0.00 30 LEU A C 13
ATOM 8140 O O . LEU A 1 30 ? 0.887 -5.509 -3.938 1.00 0.00 30 LEU A O 13
ATOM 8156 N N . HIS A 1 31 ? -0.260 -3.642 -3.424 1.00 0.00 31 HIS A N 13
ATOM 8157 C CA . HIS A 1 31 ? -1.471 -4.359 -3.043 1.00 0.00 31 HIS A CA 13
ATOM 8158 C C . HIS A 1 31 ? -1.774 -5.479 -4.034 1.00 0.00 31 HIS A C 13
ATOM 8159 O O . HIS A 1 31 ? -1.990 -6.625 -3.643 1.00 0.00 31 HIS A O 13
ATOM 8173 N N . GLN A 1 32 ? -1.788 -5.137 -5.319 1.00 0.00 32 GLN A N 13
ATOM 8174 C CA . GLN A 1 32 ? -2.066 -6.113 -6.365 1.00 0.00 32 GLN A CA 13
ATOM 8175 C C . GLN A 1 32 ? -1.505 -7.483 -5.995 1.00 0.00 32 GLN A C 13
ATOM 8176 O O . GLN A 1 32 ? -2.108 -8.512 -6.294 1.00 0.00 32 GLN A O 13
ATOM 8190 N N . ASN A 1 33 ? -0.347 -7.486 -5.344 1.00 0.00 33 ASN A N 13
ATOM 8191 C CA . ASN A 1 33 ? 0.296 -8.729 -4.934 1.00 0.00 33 ASN A CA 13
ATOM 8192 C C . ASN A 1 33 ? -0.718 -9.688 -4.317 1.00 0.00 33 ASN A C 13
ATOM 8193 O O . ASN A 1 33 ? -0.812 -10.849 -4.715 1.00 0.00 33 ASN A O 13
ATOM 8204 N N . VAL A 1 34 ? -1.475 -9.194 -3.342 1.00 0.00 34 VAL A N 13
ATOM 8205 C CA . VAL A 1 34 ? -2.483 -10.006 -2.671 1.00 0.00 34 VAL A CA 13
ATOM 8206 C C . VAL A 1 34 ? -3.187 -10.933 -3.656 1.00 0.00 34 VAL A C 13
ATOM 8207 O O . VAL A 1 34 ? -3.498 -12.079 -3.332 1.00 0.00 34 VAL A O 13
ATOM 8220 N N . HIS A 1 35 ? -3.434 -10.429 -4.861 1.00 0.00 35 HIS A N 13
ATOM 8221 C CA . HIS A 1 35 ? -4.101 -11.213 -5.895 1.00 0.00 35 HIS A CA 13
ATOM 8222 C C . HIS A 1 35 ? -3.144 -12.233 -6.505 1.00 0.00 35 HIS A C 13
ATOM 8223 O O . HIS A 1 35 ? -3.449 -13.424 -6.567 1.00 0.00 35 HIS A O 13
ATOM 8237 N N . VAL A 1 36 ? -1.987 -11.758 -6.953 1.00 0.00 36 VAL A N 13
ATOM 8238 C CA . VAL A 1 36 ? -0.985 -12.629 -7.557 1.00 0.00 36 VAL A CA 13
ATOM 8239 C C . VAL A 1 36 ? -0.941 -13.983 -6.858 1.00 0.00 36 VAL A C 13
ATOM 8240 O O . VAL A 1 36 ? -0.922 -15.028 -7.507 1.00 0.00 36 VAL A O 13
ATOM 8253 N N . GLY A 1 37 ? -0.926 -13.957 -5.529 1.00 0.00 37 GLY A N 13
ATOM 8254 C CA . GLY A 1 37 ? -0.885 -15.189 -4.763 1.00 0.00 37 GLY A CA 13
ATOM 8255 C C . GLY A 1 37 ? -2.122 -15.382 -3.908 1.00 0.00 37 GLY A C 13
ATOM 8256 O O . GLY A 1 37 ? -3.205 -14.915 -4.259 1.00 0.00 37 GLY A O 13
ATOM 8260 N N . GLU A 1 38 ? -1.961 -16.073 -2.784 1.00 0.00 38 GLU A N 13
ATOM 8261 C CA . GLU A 1 38 ? -3.075 -16.329 -1.879 1.00 0.00 38 GLU A CA 13
ATOM 8262 C C . GLU A 1 38 ? -3.063 -15.348 -0.710 1.00 0.00 38 GLU A C 13
ATOM 8263 O O . GLU A 1 38 ? -2.165 -14.513 -0.595 1.00 0.00 38 GLU A O 13
ATOM 8275 N N . LYS A 1 39 ? -4.066 -15.454 0.155 1.00 0.00 39 LYS A N 13
ATOM 8276 C CA . LYS A 1 39 ? -4.171 -14.579 1.316 1.00 0.00 39 LYS A CA 13
ATOM 8277 C C . LYS A 1 39 ? -3.307 -15.090 2.464 1.00 0.00 39 LYS A C 13
ATOM 8278 O O . LYS A 1 39 ? -3.492 -16.198 2.967 1.00 0.00 39 LYS A O 13
ATOM 8297 N N . PRO A 1 40 ? -2.339 -14.264 2.890 1.00 0.00 40 PRO A N 13
ATOM 8298 C CA . PRO A 1 40 ? -1.428 -14.611 3.985 1.00 0.00 40 PRO A CA 13
ATOM 8299 C C . PRO A 1 40 ? -2.132 -14.643 5.337 1.00 0.00 40 PRO A C 13
ATOM 8300 O O . PRO A 1 40 ? -3.348 -14.466 5.419 1.00 0.00 40 PRO A O 13
ATOM 8311 N N . SER A 1 41 ? -1.361 -14.871 6.396 1.00 0.00 41 SER A N 13
ATOM 8312 C CA . SER A 1 41 ? -1.912 -14.929 7.744 1.00 0.00 41 SER A CA 13
ATOM 8313 C C . SER A 1 41 ? -1.823 -13.568 8.427 1.00 0.00 41 SER A C 13
ATOM 8314 O O . SER A 1 41 ? -1.717 -13.480 9.650 1.00 0.00 41 SER A O 13
ATOM 8322 N N . GLY A 1 42 ? -1.866 -12.507 7.627 1.00 0.00 42 GLY A N 13
ATOM 8323 C CA . GLY A 1 42 ? -1.788 -11.164 8.171 1.00 0.00 42 GLY A CA 13
ATOM 8324 C C . GLY A 1 42 ? -3.102 -10.705 8.772 1.00 0.00 42 GLY A C 13
ATOM 8325 O O . GLY A 1 42 ? -3.287 -10.710 9.989 1.00 0.00 42 GLY A O 13
ATOM 8329 N N . PRO A 1 43 ? -4.042 -10.296 7.908 1.00 0.00 43 PRO A N 13
ATOM 8330 C CA . PRO A 1 43 ? -5.361 -9.823 8.338 1.00 0.00 43 PRO A CA 13
ATOM 8331 C C . PRO A 1 43 ? -6.226 -10.947 8.897 1.00 0.00 43 PRO A C 13
ATOM 8332 O O . PRO A 1 43 ? -6.475 -11.946 8.222 1.00 0.00 43 PRO A O 13
ATOM 8343 N N . SER A 1 44 ? -6.682 -10.778 10.134 1.00 0.00 44 SER A N 13
ATOM 8344 C CA . SER A 1 44 ? -7.517 -11.781 10.785 1.00 0.00 44 SER A CA 13
ATOM 8345 C C . SER A 1 44 ? -8.803 -12.012 9.998 1.00 0.00 44 SER A C 13
ATOM 8346 O O . SER A 1 44 ? -9.358 -11.084 9.409 1.00 0.00 44 SER A O 13
ATOM 8354 N N . SER A 1 45 ? -9.270 -13.256 9.991 1.00 0.00 45 SER A N 13
ATOM 8355 C CA . SER A 1 45 ? -10.488 -13.612 9.273 1.00 0.00 45 SER A CA 13
ATOM 8356 C C . SER A 1 45 ? -11.649 -12.717 9.697 1.00 0.00 45 SER A C 13
ATOM 8357 O O . SER A 1 45 ? -11.647 -12.154 10.791 1.00 0.00 45 SER A O 13
ATOM 8365 N N . GLY A 1 46 ? -12.641 -12.592 8.820 1.00 0.00 46 GLY A N 13
ATOM 8366 C CA . GLY A 1 46 ? -13.796 -11.765 9.120 1.00 0.00 46 GLY A CA 13
ATOM 8367 C C . GLY A 1 46 ? -14.973 -12.061 8.213 1.00 0.00 46 GLY A C 13
ATOM 8368 O O . GLY A 1 46 ? -15.980 -12.581 8.689 1.00 0.00 46 GLY A O 13
ATOM 8373 N N . GLY A 1 1 ? -11.220 38.578 -15.667 1.00 0.00 1 GLY A N 14
ATOM 8374 C CA . GLY A 1 1 ? -11.213 37.223 -16.188 1.00 0.00 1 GLY A CA 14
ATOM 8375 C C . GLY A 1 1 ? -12.358 36.389 -15.648 1.00 0.00 1 GLY A C 14
ATOM 8376 O O . GLY A 1 1 ? -13.440 36.909 -15.376 1.00 0.00 1 GLY A O 14
ATOM 8380 N N . SER A 1 2 ? -12.120 35.090 -15.495 1.00 0.00 2 SER A N 14
ATOM 8381 C CA . SER A 1 2 ? -13.142 34.181 -14.989 1.00 0.00 2 SER A CA 14
ATOM 8382 C C . SER A 1 2 ? -12.706 33.555 -13.668 1.00 0.00 2 SER A C 14
ATOM 8383 O O . SER A 1 2 ? -11.609 33.008 -13.559 1.00 0.00 2 SER A O 14
ATOM 8391 N N . SER A 1 3 ? -13.575 33.639 -12.666 1.00 0.00 3 SER A N 14
ATOM 8392 C CA . SER A 1 3 ? -13.280 33.085 -11.349 1.00 0.00 3 SER A CA 14
ATOM 8393 C C . SER A 1 3 ? -12.704 31.678 -11.470 1.00 0.00 3 SER A C 14
ATOM 8394 O O . SER A 1 3 ? -12.708 31.083 -12.547 1.00 0.00 3 SER A O 14
ATOM 8402 N N . GLY A 1 4 ? -12.208 31.151 -10.354 1.00 0.00 4 GLY A N 14
ATOM 8403 C CA . GLY A 1 4 ? -11.634 29.817 -10.355 1.00 0.00 4 GLY A CA 14
ATOM 8404 C C . GLY A 1 4 ? -12.682 28.735 -10.185 1.00 0.00 4 GLY A C 14
ATOM 8405 O O . GLY A 1 4 ? -13.877 28.990 -10.335 1.00 0.00 4 GLY A O 14
ATOM 8409 N N . SER A 1 5 ? -12.234 27.523 -9.874 1.00 0.00 5 SER A N 1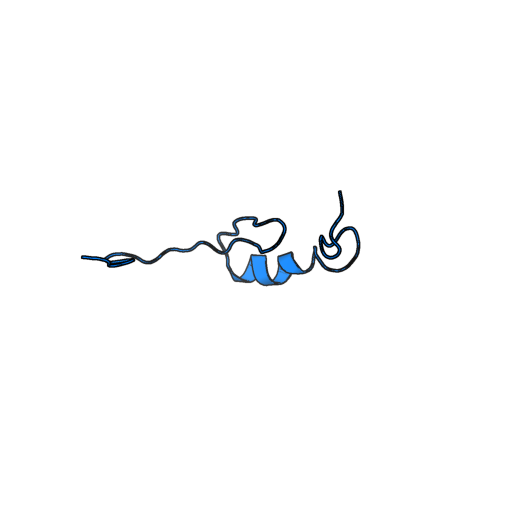4
ATOM 8410 C CA . SER A 1 5 ? -13.142 26.397 -9.690 1.00 0.00 5 SER A CA 14
ATOM 8411 C C . SER A 1 5 ? -12.585 25.413 -8.665 1.00 0.00 5 SER A C 14
ATOM 8412 O O . SER A 1 5 ? -11.373 25.322 -8.471 1.00 0.00 5 SER A O 14
ATOM 8420 N N . SER A 1 6 ? -13.480 24.677 -8.013 1.00 0.00 6 SER A N 14
ATOM 8421 C CA . SER A 1 6 ? -13.080 23.702 -7.006 1.00 0.00 6 SER A CA 14
ATOM 8422 C C . SER A 1 6 ? -12.956 22.310 -7.617 1.00 0.00 6 SER A C 14
ATOM 8423 O O . SER A 1 6 ? -13.874 21.495 -7.526 1.00 0.00 6 SER A O 14
ATOM 8431 N N . GLY A 1 7 ? -11.813 22.044 -8.242 1.00 0.00 7 GLY A N 14
ATOM 8432 C CA . GLY A 1 7 ? -11.588 20.750 -8.859 1.00 0.00 7 GLY A CA 14
ATOM 8433 C C . GLY A 1 7 ? -10.284 20.694 -9.630 1.00 0.00 7 GLY A C 14
ATOM 8434 O O . GLY A 1 7 ? -10.217 21.123 -10.781 1.00 0.00 7 GLY A O 14
ATOM 8438 N N . MET A 1 8 ? -9.244 20.165 -8.993 1.00 0.00 8 MET A N 14
ATOM 8439 C CA . MET A 1 8 ? -7.936 20.055 -9.627 1.00 0.00 8 MET A CA 14
ATOM 8440 C C . MET A 1 8 ? -7.535 18.594 -9.797 1.00 0.00 8 MET A C 14
ATOM 8441 O O . MET A 1 8 ? -6.383 18.225 -9.573 1.00 0.00 8 MET A O 14
ATOM 8455 N N . GLY A 1 9 ? -8.495 17.764 -10.196 1.00 0.00 9 GLY A N 14
ATOM 8456 C CA . GLY A 1 9 ? -8.222 16.352 -10.389 1.00 0.00 9 GLY A CA 14
ATOM 8457 C C . GLY A 1 9 ? -8.110 15.598 -9.079 1.00 0.00 9 GLY A C 14
ATOM 8458 O O . GLY A 1 9 ? -7.234 15.887 -8.263 1.00 0.00 9 GLY A O 14
ATOM 8462 N N . GLU A 1 10 ? -8.999 14.631 -8.875 1.00 0.00 10 GLU A N 14
ATOM 8463 C CA . GLU A 1 10 ? -8.996 13.837 -7.653 1.00 0.00 10 GLU A CA 14
ATOM 8464 C C . GLU A 1 10 ? -8.095 12.614 -7.801 1.00 0.00 10 GLU A C 14
ATOM 8465 O O . GLU A 1 10 ? -8.197 11.867 -8.773 1.00 0.00 10 GLU A O 14
ATOM 8477 N N . LYS A 1 11 ? -7.211 12.418 -6.828 1.00 0.00 11 LYS A N 14
ATOM 8478 C CA . LYS A 1 11 ? -6.291 11.287 -6.847 1.00 0.00 11 LYS A CA 14
ATOM 8479 C C . LYS A 1 11 ? -6.989 10.009 -6.392 1.00 0.00 11 LYS A C 14
ATOM 8480 O O . LYS A 1 11 ? -7.712 10.005 -5.395 1.00 0.00 11 LYS A O 14
ATOM 8499 N N . THR A 1 12 ? -6.768 8.925 -7.128 1.00 0.00 12 THR A N 14
ATOM 8500 C CA . THR A 1 12 ? -7.375 7.641 -6.800 1.00 0.00 12 THR A CA 14
ATOM 8501 C C . THR A 1 12 ? -6.869 6.540 -7.725 1.00 0.00 12 THR A C 14
ATOM 8502 O O . THR A 1 12 ? -6.581 6.785 -8.897 1.00 0.00 12 THR A O 14
ATOM 8513 N N . TRP A 1 13 ? -6.762 5.329 -7.192 1.00 0.00 13 TRP A N 14
ATOM 8514 C CA . TRP A 1 13 ? -6.291 4.190 -7.971 1.00 0.00 13 TRP A CA 14
ATOM 8515 C C . TRP A 1 13 ? -7.124 2.947 -7.678 1.00 0.00 13 TRP A C 14
ATOM 8516 O O . TRP A 1 13 ? -6.986 2.331 -6.621 1.00 0.00 13 TRP A O 14
ATOM 8537 N N . LYS A 1 14 ? -7.987 2.583 -8.619 1.00 0.00 14 LYS A N 14
ATOM 8538 C CA . LYS A 1 14 ? -8.842 1.412 -8.462 1.00 0.00 14 LYS A CA 14
ATOM 8539 C C . LYS A 1 14 ? -8.094 0.138 -8.842 1.00 0.00 14 LYS A C 14
ATOM 8540 O O . LYS A 1 14 ? -7.252 0.144 -9.740 1.00 0.00 14 LYS A O 14
ATOM 8559 N N . CYS A 1 15 ? -8.408 -0.955 -8.153 1.00 0.00 15 CYS A N 14
ATOM 8560 C CA . CYS A 1 15 ? -7.767 -2.237 -8.418 1.00 0.00 15 CYS A CA 14
ATOM 8561 C C . CYS A 1 15 ? -8.332 -2.877 -9.683 1.00 0.00 15 CYS A C 14
ATOM 8562 O O . CYS A 1 15 ? -9.229 -2.325 -10.322 1.00 0.00 15 CYS A O 14
ATOM 8569 N N . ARG A 1 16 ? -7.802 -4.042 -10.038 1.00 0.00 16 ARG A N 14
ATOM 8570 C CA . ARG A 1 16 ? -8.253 -4.757 -11.226 1.00 0.00 16 ARG A CA 14
ATOM 8571 C C . ARG A 1 16 ? -9.265 -5.838 -10.859 1.00 0.00 16 ARG A C 14
ATOM 8572 O O . ARG A 1 16 ? -10.214 -6.089 -11.600 1.00 0.00 16 ARG A O 14
ATOM 8593 N N . GLU A 1 17 ? -9.054 -6.474 -9.711 1.00 0.00 17 GLU A N 14
ATOM 8594 C CA . GLU A 1 17 ? -9.947 -7.529 -9.248 1.00 0.00 17 GLU A CA 14
ATOM 8595 C C . GLU A 1 17 ? -11.015 -6.967 -8.313 1.00 0.00 17 GLU A C 14
ATOM 8596 O O . GLU A 1 17 ? -12.182 -6.846 -8.687 1.00 0.00 17 GLU A O 14
ATOM 8608 N N . CYS A 1 18 ? -10.606 -6.625 -7.096 1.00 0.00 18 CYS A N 14
ATOM 8609 C CA . CYS A 1 18 ? -11.525 -6.076 -6.106 1.00 0.00 18 CYS A CA 14
ATOM 8610 C C . CYS A 1 18 ? -11.967 -4.668 -6.496 1.00 0.00 18 CYS A C 14
ATOM 8611 O O . CYS A 1 18 ? -12.872 -4.099 -5.885 1.00 0.00 18 CYS A O 14
ATOM 8618 N N . ASP A 1 19 ? -11.323 -4.114 -7.517 1.00 0.00 19 ASP A N 14
ATOM 8619 C CA . ASP A 1 19 ? -11.649 -2.773 -7.989 1.00 0.00 19 ASP A CA 14
ATOM 8620 C C . ASP A 1 19 ? -11.669 -1.779 -6.833 1.00 0.00 19 ASP A C 14
ATOM 8621 O O . ASP A 1 19 ? -12.412 -0.798 -6.857 1.00 0.00 19 ASP A O 14
ATOM 8630 N N . MET A 1 20 ? -10.847 -2.039 -5.821 1.00 0.00 20 MET A N 14
ATOM 8631 C CA . MET A 1 20 ? -10.771 -1.167 -4.655 1.00 0.00 20 MET A CA 14
ATOM 8632 C C . MET A 1 20 ? -10.025 0.121 -4.988 1.00 0.00 20 MET A C 14
ATOM 8633 O O . MET A 1 20 ? -8.971 0.092 -5.626 1.00 0.00 20 MET A O 14
ATOM 8647 N N . CYS A 1 21 ? -10.577 1.249 -4.554 1.00 0.00 21 CYS A N 14
ATOM 8648 C CA . CYS A 1 21 ? -9.964 2.548 -4.808 1.00 0.00 21 CYS A CA 14
ATOM 8649 C C . CYS A 1 21 ? -8.930 2.879 -3.736 1.00 0.00 21 CYS A C 14
ATOM 8650 O O . CYS A 1 21 ? -9.150 2.634 -2.550 1.00 0.00 21 CYS A O 14
ATOM 8658 N N . PHE A 1 22 ? -7.802 3.436 -4.163 1.00 0.00 22 PHE A N 14
ATOM 8659 C CA . PHE A 1 22 ? -6.732 3.800 -3.241 1.00 0.00 22 PHE A CA 14
ATOM 8660 C C . PHE A 1 22 ? -6.416 5.289 -3.334 1.00 0.00 22 PHE A C 14
ATOM 8661 O O . PHE A 1 22 ? -7.081 6.032 -4.055 1.00 0.00 22 PHE A O 14
ATOM 8678 N N . SER A 1 23 ? -5.395 5.718 -2.599 1.00 0.00 23 SER A N 14
ATOM 8679 C CA . SER A 1 23 ? -4.991 7.120 -2.595 1.00 0.00 23 SER A CA 14
ATOM 8680 C C . SER A 1 23 ? -3.627 7.295 -3.255 1.00 0.00 23 SER A C 14
ATOM 8681 O O . SER A 1 23 ? -3.420 8.219 -4.041 1.00 0.00 23 SER A O 14
ATOM 8689 N N . GLN A 1 24 ? -2.700 6.400 -2.929 1.00 0.00 24 GLN A N 14
ATOM 8690 C CA . GLN A 1 24 ? -1.355 6.455 -3.489 1.00 0.00 24 GLN A CA 14
ATOM 8691 C C . GLN A 1 24 ? -1.128 5.314 -4.475 1.00 0.00 24 GLN A C 14
ATOM 8692 O O . GLN A 1 24 ? -1.399 4.153 -4.169 1.00 0.00 24 GLN A O 14
ATOM 8706 N N . ALA A 1 25 ? -0.631 5.653 -5.660 1.00 0.00 25 ALA A N 14
ATOM 8707 C CA . ALA A 1 25 ? -0.366 4.656 -6.690 1.00 0.00 25 ALA A CA 14
ATOM 8708 C C . ALA A 1 25 ? 0.498 3.522 -6.149 1.00 0.00 25 ALA A C 14
ATOM 8709 O O . ALA A 1 25 ? 0.172 2.347 -6.314 1.00 0.00 25 ALA A O 14
ATOM 8716 N N . SER A 1 26 ? 1.602 3.883 -5.502 1.00 0.00 26 SER A N 14
ATOM 8717 C CA . SER A 1 26 ? 2.516 2.895 -4.940 1.00 0.00 26 SER A CA 14
ATOM 8718 C C . SER A 1 26 ? 1.764 1.893 -4.069 1.00 0.00 26 SER A C 14
ATOM 8719 O O . SER A 1 26 ? 1.978 0.685 -4.167 1.00 0.00 26 SER A O 14
ATOM 8727 N N . SER A 1 27 ? 0.882 2.405 -3.216 1.00 0.00 27 SER A N 14
ATOM 8728 C CA . SER A 1 27 ? 0.101 1.557 -2.324 1.00 0.00 27 SER A CA 14
ATOM 8729 C C . SER A 1 27 ? -0.704 0.531 -3.116 1.00 0.00 27 SER A C 14
ATOM 8730 O O . SER A 1 27 ? -0.737 -0.651 -2.772 1.00 0.00 27 SER A O 14
ATOM 8738 N N . LEU A 1 28 ? -1.353 0.992 -4.180 1.00 0.00 28 LEU A N 14
ATOM 8739 C CA . LEU A 1 28 ? -2.160 0.116 -5.023 1.00 0.00 28 LEU A CA 14
ATOM 8740 C C . LEU A 1 28 ? -1.283 -0.903 -5.744 1.00 0.00 28 LEU A C 14
ATOM 8741 O O . LEU A 1 28 ? -1.559 -2.103 -5.717 1.00 0.00 28 LEU A O 14
ATOM 8757 N N . ARG A 1 29 ? -0.226 -0.418 -6.386 1.00 0.00 29 ARG A N 14
ATOM 8758 C CA . ARG A 1 29 ? 0.692 -1.287 -7.113 1.00 0.00 29 ARG A CA 14
ATOM 8759 C C . ARG A 1 29 ? 1.078 -2.497 -6.268 1.00 0.00 29 ARG A C 14
ATOM 8760 O O . ARG A 1 29 ? 1.011 -3.637 -6.730 1.00 0.00 29 ARG A O 14
ATOM 8781 N N . LEU A 1 30 ? 1.484 -2.242 -5.029 1.00 0.00 30 LEU A N 14
ATOM 8782 C CA . LEU A 1 30 ? 1.882 -3.311 -4.119 1.00 0.00 30 LEU A CA 14
ATOM 8783 C C . LEU A 1 30 ? 0.671 -4.120 -3.666 1.00 0.00 30 LEU A C 14
ATOM 8784 O O . LEU A 1 30 ? 0.744 -5.341 -3.525 1.00 0.00 30 LEU A O 14
ATOM 8800 N N . HIS A 1 31 ? -0.443 -3.431 -3.440 1.00 0.00 31 HIS A N 14
ATOM 8801 C CA . HIS A 1 31 ? -1.672 -4.086 -3.005 1.00 0.00 31 HIS A CA 14
ATOM 8802 C C . HIS A 1 31 ? -2.148 -5.095 -4.046 1.00 0.00 31 HIS A C 14
ATOM 8803 O O . HIS A 1 31 ? -2.981 -5.953 -3.756 1.00 0.00 31 HIS A O 14
ATOM 8817 N N . GLN A 1 32 ? -1.613 -4.984 -5.258 1.00 0.00 32 GLN A N 14
ATOM 8818 C CA . GLN A 1 32 ? -1.984 -5.887 -6.341 1.00 0.00 32 GLN A CA 14
ATOM 8819 C C . GLN A 1 32 ? -1.197 -7.190 -6.258 1.00 0.00 32 GLN A C 14
ATOM 8820 O O . GLN A 1 32 ? -1.096 -7.929 -7.237 1.00 0.00 32 GLN A O 14
ATOM 8834 N N . ASN A 1 33 ? -0.639 -7.465 -5.084 1.00 0.00 33 ASN A N 14
ATOM 8835 C CA . ASN A 1 33 ? 0.141 -8.680 -4.874 1.00 0.00 33 ASN A CA 14
ATOM 8836 C C . ASN A 1 33 ? -0.707 -9.763 -4.215 1.00 0.00 33 ASN A C 14
ATOM 8837 O O . ASN A 1 33 ? -0.489 -10.955 -4.433 1.00 0.00 33 ASN A O 14
ATOM 8848 N N . VAL A 1 34 ? -1.674 -9.341 -3.407 1.00 0.00 34 VAL A N 14
ATOM 8849 C CA . VAL A 1 34 ? -2.556 -10.274 -2.717 1.00 0.00 34 VAL A CA 14
ATOM 8850 C C . VAL A 1 34 ? -3.349 -11.118 -3.710 1.00 0.00 34 VAL A C 14
ATOM 8851 O O . VAL A 1 34 ? -3.647 -12.284 -3.451 1.00 0.00 34 VAL A O 14
ATOM 8864 N N . HIS A 1 35 ? -3.688 -10.520 -4.847 1.00 0.00 35 HIS A N 14
ATOM 8865 C CA . HIS A 1 35 ? -4.446 -11.216 -5.881 1.00 0.00 35 HIS A CA 14
ATOM 8866 C C . HIS A 1 35 ? -3.512 -11.952 -6.837 1.00 0.00 35 HIS A C 14
ATOM 8867 O O . HIS A 1 35 ? -3.778 -12.040 -8.036 1.00 0.00 35 HIS A O 14
ATOM 8881 N N . VAL A 1 36 ? -2.416 -12.478 -6.299 1.00 0.00 36 VAL A N 14
ATOM 8882 C CA . VAL A 1 36 ? -1.442 -13.206 -7.104 1.00 0.00 36 VAL A CA 14
ATOM 8883 C C . VAL A 1 36 ? -1.252 -14.626 -6.584 1.00 0.00 36 VAL A C 14
ATOM 8884 O O . VAL A 1 36 ? -1.170 -15.577 -7.361 1.00 0.00 36 VAL A O 14
ATOM 8897 N N . GLY A 1 37 ? -1.183 -14.764 -5.263 1.00 0.00 37 GLY A N 14
ATOM 8898 C CA . GLY A 1 37 ? -1.004 -16.072 -4.662 1.00 0.00 37 GLY A CA 14
ATOM 8899 C C . GLY A 1 37 ? -0.525 -15.990 -3.226 1.00 0.00 37 GLY A C 14
ATOM 8900 O O . GLY A 1 37 ? 0.594 -16.396 -2.915 1.00 0.00 37 GLY A O 14
ATOM 8904 N N . GLU A 1 38 ? -1.374 -15.461 -2.350 1.00 0.00 38 GLU A N 14
ATOM 8905 C CA . GLU A 1 38 ? -1.030 -15.325 -0.940 1.00 0.00 38 GLU A CA 14
ATOM 8906 C C . GLU A 1 38 ? -2.031 -16.069 -0.061 1.00 0.00 38 GLU A C 14
ATOM 8907 O O . GLU A 1 38 ? -1.667 -16.643 0.965 1.00 0.00 38 GLU A O 14
ATOM 8919 N N . LYS A 1 39 ? -3.295 -16.053 -0.471 1.00 0.00 39 LYS A N 14
ATOM 8920 C CA . LYS A 1 39 ? -4.351 -16.725 0.277 1.00 0.00 39 LYS A CA 14
ATOM 8921 C C . LYS A 1 39 ? -4.729 -18.047 -0.384 1.00 0.00 39 LYS A C 14
ATOM 8922 O O . LYS A 1 39 ? -4.724 -18.180 -1.608 1.00 0.00 39 LYS A O 14
ATOM 8941 N N . PRO A 1 40 ? -5.066 -19.048 0.443 1.00 0.00 40 PRO A N 14
ATOM 8942 C CA . PRO A 1 40 ? -5.456 -20.376 -0.040 1.00 0.00 40 PRO A CA 14
ATOM 8943 C C . PRO A 1 40 ? -6.811 -20.365 -0.738 1.00 0.00 40 PRO A C 14
ATOM 8944 O O . PRO A 1 40 ? -7.570 -19.402 -0.626 1.00 0.00 40 PRO A O 14
ATOM 8955 N N . SER A 1 41 ? -7.109 -21.441 -1.459 1.00 0.00 41 SER A N 14
ATOM 8956 C CA . SER A 1 41 ? -8.373 -21.553 -2.178 1.00 0.00 41 SER A CA 14
ATOM 8957 C C . SER A 1 41 ? -9.463 -22.124 -1.276 1.00 0.00 41 SER A C 14
ATOM 8958 O O . SER A 1 41 ? -9.386 -23.272 -0.839 1.00 0.00 41 SER A O 14
ATOM 8966 N N . GLY A 1 42 ? -10.479 -21.312 -1.000 1.00 0.00 42 GLY A N 14
ATOM 8967 C CA . GLY A 1 42 ? -11.571 -21.752 -0.151 1.00 0.00 42 GLY A CA 14
ATOM 8968 C C . GLY A 1 42 ? -11.093 -22.582 1.024 1.00 0.00 42 GLY A C 14
ATOM 8969 O O . GLY A 1 42 ? -11.353 -23.782 1.111 1.00 0.00 42 GLY A O 14
ATOM 8973 N N . PRO A 1 43 ? -10.376 -21.936 1.956 1.00 0.00 43 PRO A N 14
ATOM 8974 C CA . PRO A 1 43 ? -9.845 -22.603 3.149 1.00 0.00 43 PRO A CA 14
ATOM 8975 C C . PRO A 1 43 ? -10.944 -23.000 4.128 1.00 0.00 43 PRO A C 14
ATOM 8976 O O . PRO A 1 43 ? -12.131 -22.847 3.840 1.00 0.00 43 PRO A O 14
ATOM 8987 N N . SER A 1 44 ? -10.541 -23.510 5.288 1.00 0.00 44 SER A N 14
ATOM 8988 C CA . SER A 1 44 ? -11.492 -23.933 6.309 1.00 0.00 44 SER A CA 14
ATOM 8989 C C . SER A 1 44 ? -12.649 -24.708 5.687 1.00 0.00 44 SER A C 14
ATOM 8990 O O . SER A 1 44 ? -13.809 -24.511 6.050 1.00 0.00 44 SER A O 14
ATOM 8998 N N . SER A 1 45 ? -12.325 -25.590 4.747 1.00 0.00 45 SER A N 14
ATOM 8999 C CA . SER A 1 45 ? -13.337 -26.393 4.070 1.00 0.00 45 SER A CA 14
ATOM 9000 C C . SER A 1 45 ? -14.089 -27.270 5.066 1.00 0.00 45 SER A C 14
ATOM 9001 O O . SER A 1 45 ? -13.592 -27.562 6.153 1.00 0.00 45 SER A O 14
ATOM 9009 N N . GLY A 1 46 ? -15.292 -27.689 4.685 1.00 0.00 46 GLY A N 14
ATOM 9010 C CA . GLY A 1 46 ? -16.095 -28.529 5.555 1.00 0.00 46 GLY A CA 14
ATOM 9011 C C . GLY A 1 46 ? -17.355 -27.834 6.030 1.00 0.00 46 GLY A C 14
ATOM 9012 O O . GLY A 1 46 ? -18.214 -27.520 5.207 1.00 0.00 46 GLY A O 14
ATOM 9017 N N . GLY A 1 1 ? -3.792 12.630 -33.868 1.00 0.00 1 GLY A N 15
ATOM 9018 C CA . GLY A 1 1 ? -3.043 11.730 -33.010 1.00 0.00 1 GLY A CA 15
ATOM 9019 C C . GLY A 1 1 ? -2.872 12.276 -31.606 1.00 0.00 1 GLY A C 15
ATOM 9020 O O . GLY A 1 1 ? -3.160 11.588 -30.626 1.00 0.00 1 GLY A O 15
ATOM 9024 N N . SER A 1 2 ? -2.401 13.515 -31.507 1.00 0.00 2 SER A N 15
ATOM 9025 C CA . SER A 1 2 ? -2.187 14.151 -30.213 1.00 0.00 2 SER A CA 15
ATOM 9026 C C . SER A 1 2 ? -2.881 15.509 -30.153 1.00 0.00 2 SER A C 15
ATOM 9027 O O . SER A 1 2 ? -2.886 16.258 -31.129 1.00 0.00 2 SER A O 15
ATOM 9035 N N . SER A 1 3 ? -3.464 15.818 -28.999 1.00 0.00 3 SER A N 15
ATOM 9036 C CA . SER A 1 3 ? -4.164 17.083 -28.812 1.00 0.00 3 SER A CA 15
ATOM 9037 C C . SER A 1 3 ? -3.445 17.955 -27.787 1.00 0.00 3 SER A C 15
ATOM 9038 O O . SER A 1 3 ? -3.021 17.476 -26.736 1.00 0.00 3 SER A O 15
ATOM 9046 N N . GLY A 1 4 ? -3.311 19.240 -28.102 1.00 0.00 4 GLY A N 15
ATOM 9047 C CA . GLY A 1 4 ? -2.643 20.159 -27.200 1.00 0.00 4 GLY A CA 15
ATOM 9048 C C . GLY A 1 4 ? -3.078 19.976 -25.759 1.00 0.00 4 GLY A C 15
ATOM 9049 O O . GLY A 1 4 ? -2.319 20.264 -24.833 1.00 0.00 4 GLY A O 15
ATOM 9053 N N . SER A 1 5 ? -4.303 19.498 -25.568 1.00 0.00 5 SER A N 15
ATOM 9054 C CA . SER A 1 5 ? -4.840 19.282 -24.230 1.00 0.00 5 SER A CA 15
ATOM 9055 C C . SER A 1 5 ? -4.502 17.881 -23.729 1.00 0.00 5 SER A C 15
ATOM 9056 O O . SER A 1 5 ? -5.380 17.142 -23.282 1.00 0.00 5 SER A O 15
ATOM 9064 N N . SER A 1 6 ? -3.224 17.524 -23.806 1.00 0.00 6 SER A N 15
ATOM 9065 C CA . SER A 1 6 ? -2.770 16.211 -23.364 1.00 0.00 6 SER A CA 15
ATOM 9066 C C . SER A 1 6 ? -2.696 16.146 -21.841 1.00 0.00 6 SER A C 15
ATOM 9067 O O . SER A 1 6 ? -2.315 17.114 -21.185 1.00 0.00 6 SER A O 15
ATOM 9075 N N . GLY A 1 7 ? -3.064 14.995 -21.286 1.00 0.00 7 GLY A N 15
ATOM 9076 C CA . GLY A 1 7 ? -3.033 14.823 -19.845 1.00 0.00 7 GLY A CA 15
ATOM 9077 C C . GLY A 1 7 ? -2.774 13.386 -19.438 1.00 0.00 7 GLY A C 15
ATOM 9078 O O . GLY A 1 7 ? -2.802 12.483 -20.273 1.00 0.00 7 GLY A O 15
ATOM 9082 N N . MET A 1 8 ? -2.519 13.174 -18.151 1.00 0.00 8 MET A N 15
ATOM 9083 C CA . MET A 1 8 ? -2.254 11.836 -17.635 1.00 0.00 8 MET A CA 15
ATOM 9084 C C . MET A 1 8 ? -3.527 11.205 -17.080 1.00 0.00 8 MET A C 15
ATOM 9085 O O . MET A 1 8 ? -3.985 10.174 -17.572 1.00 0.00 8 MET A O 15
ATOM 9099 N N . GLY A 1 9 ? -4.093 11.830 -16.053 1.00 0.00 9 GLY A N 15
ATOM 9100 C CA . GLY A 1 9 ? -5.307 11.314 -15.448 1.00 0.00 9 GLY A CA 15
ATOM 9101 C C . GLY A 1 9 ? -5.481 11.773 -14.014 1.00 0.00 9 GLY A C 15
ATOM 9102 O O . GLY A 1 9 ? -4.506 12.093 -13.336 1.00 0.00 9 GLY A O 15
ATOM 9106 N N . GLU A 1 10 ? -6.727 11.807 -13.552 1.00 0.00 10 GLU A N 15
ATOM 9107 C CA . GLU A 1 10 ? -7.025 12.233 -12.189 1.00 0.00 10 GLU A CA 15
ATOM 9108 C C . GLU A 1 10 ? -6.355 11.312 -11.173 1.00 0.00 10 GLU A C 15
ATOM 9109 O O . GLU A 1 10 ? -6.179 10.119 -11.420 1.00 0.00 10 GLU A O 15
ATOM 9121 N N . LYS A 1 11 ? -5.982 11.876 -10.029 1.00 0.00 11 LYS A N 15
ATOM 9122 C CA . LYS A 1 11 ? -5.332 11.108 -8.973 1.00 0.00 11 LYS A CA 15
ATOM 9123 C C . LYS A 1 11 ? -6.307 10.122 -8.339 1.00 0.00 11 LYS A C 15
ATOM 9124 O O . LYS A 1 11 ? -6.926 10.415 -7.315 1.00 0.00 11 LYS A O 15
ATOM 9143 N N . THR A 1 12 ? -6.440 8.950 -8.952 1.00 0.00 12 THR A N 15
ATOM 9144 C CA . THR A 1 12 ? -7.339 7.920 -8.447 1.00 0.00 12 THR A CA 15
ATOM 9145 C C . THR A 1 12 ? -6.885 6.531 -8.882 1.00 0.00 12 THR A C 15
ATOM 9146 O O . THR A 1 12 ? -7.042 6.152 -10.043 1.00 0.00 12 THR A O 15
ATOM 9157 N N . TRP A 1 13 ? -6.322 5.778 -7.945 1.00 0.00 13 TRP A N 15
ATOM 9158 C CA . TRP A 1 13 ? -5.845 4.430 -8.232 1.00 0.00 13 TRP A CA 15
ATOM 9159 C C . TRP A 1 13 ? -6.734 3.385 -7.567 1.00 0.00 13 TRP A C 15
ATOM 9160 O O . TRP A 1 13 ? -6.709 3.219 -6.347 1.00 0.00 13 TRP A O 15
ATOM 9181 N N . LYS A 1 14 ? -7.519 2.680 -8.376 1.00 0.00 14 LYS A N 15
ATOM 9182 C CA . LYS A 1 14 ? -8.415 1.649 -7.866 1.00 0.00 14 LYS A CA 15
ATOM 9183 C C . LYS A 1 14 ? -8.213 0.335 -8.613 1.00 0.00 14 LYS A C 15
ATOM 9184 O O . LYS A 1 14 ? -8.224 0.300 -9.843 1.00 0.00 14 LYS A O 15
ATOM 9203 N N . CYS A 1 15 ? -8.029 -0.745 -7.860 1.00 0.00 15 CYS A N 15
ATOM 9204 C CA . CYS A 1 15 ? -7.825 -2.063 -8.450 1.00 0.00 15 CYS A CA 15
ATOM 9205 C C . CYS A 1 15 ? -8.946 -2.400 -9.428 1.00 0.00 15 CYS A C 15
ATOM 9206 O O . CYS A 1 15 ? -9.986 -1.742 -9.447 1.00 0.00 15 CYS A O 15
ATOM 9213 N N . ARG A 1 16 ? -8.727 -3.431 -10.238 1.00 0.00 16 ARG A N 15
ATOM 9214 C CA . ARG A 1 16 ? -9.718 -3.856 -11.219 1.00 0.00 16 ARG A CA 15
ATOM 9215 C C . ARG A 1 16 ? -10.505 -5.060 -10.711 1.00 0.00 16 ARG A C 15
ATOM 9216 O O . ARG A 1 16 ? -11.705 -5.179 -10.958 1.00 0.00 16 ARG A O 15
ATOM 9237 N N . GLU A 1 17 ? -9.820 -5.951 -10.000 1.00 0.00 17 GLU A N 15
ATOM 9238 C CA . GLU A 1 17 ? -10.455 -7.147 -9.459 1.00 0.00 17 GLU A CA 15
ATOM 9239 C C . GLU A 1 17 ? -11.404 -6.789 -8.318 1.00 0.00 17 GLU A C 15
ATOM 9240 O O . GLU A 1 17 ? -12.625 -6.837 -8.473 1.00 0.00 17 GLU A O 15
ATOM 9252 N N . CYS A 1 18 ? -10.834 -6.433 -7.172 1.00 0.00 18 CYS A N 15
ATOM 9253 C CA . CYS A 1 18 ? -11.627 -6.068 -6.004 1.00 0.00 18 CYS A CA 15
ATOM 9254 C C . CYS A 1 18 ? -12.310 -4.719 -6.210 1.00 0.00 18 CYS A C 15
ATOM 9255 O O . CYS A 1 18 ? -13.108 -4.283 -5.380 1.00 0.00 18 CYS A O 15
ATOM 9262 N N . ASP A 1 19 ? -11.991 -4.064 -7.321 1.00 0.00 19 ASP A N 15
ATOM 9263 C CA . ASP A 1 19 ? -12.574 -2.765 -7.637 1.00 0.00 19 ASP A CA 15
ATOM 9264 C C . ASP A 1 19 ? -12.427 -1.803 -6.462 1.00 0.00 19 ASP A C 15
ATOM 9265 O O . ASP A 1 19 ? -13.218 -0.874 -6.306 1.00 0.00 19 ASP A O 15
ATOM 9274 N N . MET A 1 20 ? -11.411 -2.035 -5.637 1.00 0.00 20 MET A N 15
ATOM 9275 C CA . MET A 1 20 ? -11.161 -1.188 -4.476 1.00 0.00 20 MET A CA 15
ATOM 9276 C C . MET A 1 20 ? -10.370 0.055 -4.870 1.00 0.00 20 MET A C 15
ATOM 9277 O O . MET A 1 20 ? -9.476 -0.008 -5.714 1.00 0.00 20 MET A O 15
ATOM 9291 N N . CYS A 1 21 ? -10.706 1.183 -4.254 1.00 0.00 21 CYS A N 15
ATOM 9292 C CA . CYS A 1 21 ? -10.027 2.442 -4.542 1.00 0.00 21 CYS A CA 15
ATOM 9293 C C . CYS A 1 21 ? -8.986 2.755 -3.472 1.00 0.00 21 CYS A C 15
ATOM 9294 O O . CYS A 1 21 ? -9.153 2.399 -2.306 1.00 0.00 21 CYS A O 15
ATOM 9302 N N . PHE A 1 22 ? -7.911 3.422 -3.878 1.00 0.00 22 PHE A N 15
ATOM 9303 C CA . PHE A 1 22 ? -6.840 3.781 -2.955 1.00 0.00 22 PHE A CA 15
ATOM 9304 C C . PHE A 1 22 ? -6.530 5.273 -3.036 1.00 0.00 22 PHE A C 15
ATOM 9305 O O . PHE A 1 22 ? -7.133 6.002 -3.823 1.00 0.00 22 PHE A O 15
ATOM 9322 N N . SER A 1 23 ? -5.585 5.720 -2.215 1.00 0.00 23 SER A N 15
ATOM 9323 C CA . SER A 1 23 ? -5.197 7.126 -2.190 1.00 0.00 23 SER A CA 15
ATOM 9324 C C . SER A 1 23 ? -3.845 7.328 -2.867 1.00 0.00 23 SER A C 15
ATOM 9325 O O . SER A 1 23 ? -3.652 8.287 -3.615 1.00 0.00 23 SER A O 15
ATOM 9333 N N . GLN A 1 24 ? -2.914 6.418 -2.600 1.00 0.00 24 GLN A N 15
ATOM 9334 C CA . GLN A 1 24 ? -1.579 6.497 -3.183 1.00 0.00 24 GLN A CA 15
ATOM 9335 C C . GLN A 1 24 ? -1.346 5.353 -4.164 1.00 0.00 24 GLN A C 15
ATOM 9336 O O . GLN A 1 24 ? -1.428 4.182 -3.797 1.00 0.00 24 GLN A O 15
ATOM 9350 N N . ALA A 1 25 ? -1.054 5.702 -5.413 1.00 0.00 25 ALA A N 15
ATOM 9351 C CA . ALA A 1 25 ? -0.807 4.704 -6.446 1.00 0.00 25 ALA A CA 15
ATOM 9352 C C . ALA A 1 25 ? 0.207 3.667 -5.977 1.00 0.00 25 ALA A C 15
ATOM 9353 O O . ALA A 1 25 ? 0.009 2.465 -6.155 1.00 0.00 25 ALA A O 15
ATOM 9360 N N . SER A 1 26 ? 1.295 4.139 -5.376 1.00 0.00 26 SER A N 15
ATOM 9361 C CA . SER A 1 26 ? 2.343 3.252 -4.885 1.00 0.00 26 SER A CA 15
ATOM 9362 C C . SER A 1 26 ? 1.753 2.136 -4.029 1.00 0.00 26 SER A C 15
ATOM 9363 O O . SER A 1 26 ? 2.125 0.971 -4.166 1.00 0.00 26 SER A O 15
ATOM 9371 N N . SER A 1 27 ? 0.830 2.501 -3.145 1.00 0.00 27 SER A N 15
ATOM 9372 C CA . SER A 1 27 ? 0.190 1.532 -2.263 1.00 0.00 27 SER A CA 15
ATOM 9373 C C . SER A 1 27 ? -0.557 0.474 -3.070 1.00 0.00 27 SER A C 15
ATOM 9374 O O . SER A 1 27 ? -0.571 -0.703 -2.709 1.00 0.00 27 SER A O 15
ATOM 9382 N N . LEU A 1 28 ? -1.178 0.902 -4.164 1.00 0.00 28 LEU A N 15
ATOM 9383 C CA . LEU A 1 28 ? -1.928 -0.007 -5.023 1.00 0.00 28 LEU A CA 15
ATOM 9384 C C . LEU A 1 28 ? -0.998 -1.015 -5.692 1.00 0.00 28 LEU A C 15
ATOM 9385 O O . LEU A 1 28 ? -1.232 -2.222 -5.634 1.00 0.00 28 LEU A O 15
ATOM 9401 N N . ARG A 1 29 ? 0.056 -0.511 -6.324 1.00 0.00 29 ARG A N 15
ATOM 9402 C CA . ARG A 1 29 ? 1.022 -1.368 -7.002 1.00 0.00 29 ARG A CA 15
ATOM 9403 C C . ARG A 1 29 ? 1.365 -2.584 -6.147 1.00 0.00 29 ARG A C 15
ATOM 9404 O O . ARG A 1 29 ? 1.355 -3.717 -6.628 1.00 0.00 29 ARG A O 15
ATOM 9425 N N . LEU A 1 30 ? 1.669 -2.340 -4.877 1.00 0.00 30 LEU A N 15
ATOM 9426 C CA . LEU A 1 30 ? 2.016 -3.415 -3.954 1.00 0.00 30 LEU A CA 15
ATOM 9427 C C . LEU A 1 30 ? 0.789 -4.252 -3.606 1.00 0.00 30 LEU A C 15
ATOM 9428 O O . LEU A 1 30 ? 0.884 -5.466 -3.424 1.00 0.00 30 LEU A O 15
ATOM 9444 N N . HIS A 1 31 ? -0.363 -3.594 -3.517 1.00 0.00 31 HIS A N 15
ATOM 9445 C CA . HIS A 1 31 ? -1.610 -4.278 -3.194 1.00 0.00 31 HIS A CA 15
ATOM 9446 C C . HIS A 1 31 ? -1.943 -5.329 -4.248 1.00 0.00 31 HIS A C 15
ATOM 9447 O O . HIS A 1 31 ? -2.780 -6.203 -4.024 1.00 0.00 31 HIS A O 15
ATOM 9461 N N . GLN A 1 32 ? -1.282 -5.237 -5.398 1.00 0.00 32 GLN A N 15
ATOM 9462 C CA . GLN A 1 32 ? -1.509 -6.179 -6.487 1.00 0.00 32 GLN A CA 15
ATOM 9463 C C . GLN A 1 32 ? -0.692 -7.451 -6.286 1.00 0.00 32 GLN A C 15
ATOM 9464 O O . GLN A 1 32 ? -0.445 -8.198 -7.232 1.00 0.00 32 GLN A O 15
ATOM 9478 N N . ASN A 1 33 ? -0.274 -7.691 -5.047 1.00 0.00 33 ASN A N 15
ATOM 9479 C CA . ASN A 1 33 ? 0.517 -8.872 -4.722 1.00 0.00 33 ASN A CA 15
ATOM 9480 C C . ASN A 1 33 ? -0.374 -9.997 -4.203 1.00 0.00 33 ASN A C 15
ATOM 9481 O O . ASN A 1 33 ? 0.027 -11.161 -4.181 1.00 0.00 33 ASN A O 15
ATOM 9492 N N . VAL A 1 34 ? -1.585 -9.642 -3.788 1.00 0.00 34 VAL A N 15
ATOM 9493 C CA . VAL A 1 34 ? -2.534 -10.621 -3.271 1.00 0.00 34 VAL A CA 15
ATOM 9494 C C . VAL A 1 34 ? -3.311 -11.283 -4.403 1.00 0.00 34 VAL A C 15
ATOM 9495 O O . VAL A 1 34 ? -3.693 -12.450 -4.309 1.00 0.00 34 VAL A O 15
ATOM 9508 N N . HIS A 1 35 ? -3.543 -10.530 -5.474 1.00 0.00 35 HIS A N 15
ATOM 9509 C CA . HIS A 1 35 ? -4.275 -11.045 -6.626 1.00 0.00 35 HIS A CA 15
ATOM 9510 C C . HIS A 1 35 ? -3.380 -11.933 -7.486 1.00 0.00 35 HIS A C 15
ATOM 9511 O O . HIS A 1 35 ? -3.614 -13.135 -7.608 1.00 0.00 35 HIS A O 15
ATOM 9525 N N . VAL A 1 36 ? -2.354 -11.332 -8.080 1.00 0.00 36 VAL A N 15
ATOM 9526 C CA . VAL A 1 36 ? -1.424 -12.068 -8.928 1.00 0.00 36 VAL A CA 15
ATOM 9527 C C . VAL A 1 36 ? -1.210 -13.485 -8.409 1.00 0.00 36 VAL A C 15
ATOM 9528 O O . VAL A 1 36 ? -0.845 -13.685 -7.251 1.00 0.00 36 VAL A O 15
ATOM 9541 N N . GLY A 1 37 ? -1.440 -14.468 -9.275 1.00 0.00 37 GLY A N 15
ATOM 9542 C CA . GLY A 1 37 ? -1.267 -15.855 -8.885 1.00 0.00 37 GLY A CA 15
ATOM 9543 C C . GLY A 1 37 ? -2.583 -16.601 -8.797 1.00 0.00 37 GLY A C 15
ATOM 9544 O O . GLY A 1 37 ? -3.558 -16.089 -8.247 1.00 0.00 37 GLY A O 15
ATOM 9548 N N . GLU A 1 38 ? -2.612 -17.813 -9.342 1.00 0.00 38 GLU A N 15
ATOM 9549 C CA . GLU A 1 38 ? -3.821 -18.629 -9.324 1.00 0.00 38 GLU A CA 15
ATOM 9550 C C . GLU A 1 38 ? -3.654 -19.828 -8.395 1.00 0.00 38 GLU A C 15
ATOM 9551 O O . GLU A 1 38 ? -2.555 -20.110 -7.918 1.00 0.00 38 GLU A O 15
ATOM 9563 N N . LYS A 1 39 ? -4.753 -20.531 -8.143 1.00 0.00 39 LYS A N 15
ATOM 9564 C CA . LYS A 1 39 ? -4.731 -21.701 -7.273 1.00 0.00 39 LYS A CA 15
ATOM 9565 C C . LYS A 1 39 ? -5.676 -22.781 -7.789 1.00 0.00 39 LYS A C 15
ATOM 9566 O O . LYS A 1 39 ? -6.714 -22.497 -8.387 1.00 0.00 39 LYS A O 15
ATOM 9585 N N . PRO A 1 40 ? -5.311 -24.050 -7.553 1.00 0.00 40 PRO A N 15
ATOM 9586 C CA . PRO A 1 40 ? -6.114 -25.198 -7.984 1.00 0.00 40 PRO A CA 15
ATOM 9587 C C . PRO A 1 40 ? -7.415 -25.323 -7.199 1.00 0.00 40 PRO A C 15
ATOM 9588 O O . PRO A 1 40 ? -7.632 -24.609 -6.220 1.00 0.00 40 PRO A O 15
ATOM 9599 N N . SER A 1 41 ? -8.279 -26.235 -7.635 1.00 0.00 41 SER A N 15
ATOM 9600 C CA . SER A 1 41 ? -9.561 -26.451 -6.974 1.00 0.00 41 SER A CA 15
ATOM 9601 C C . SER A 1 41 ? -9.409 -27.403 -5.792 1.00 0.00 41 SER A C 15
ATOM 9602 O O . SER A 1 41 ? -10.131 -28.393 -5.681 1.00 0.00 41 SER A O 15
ATOM 9610 N N . GLY A 1 42 ? -8.464 -27.095 -4.910 1.00 0.00 42 GLY A N 15
ATOM 9611 C CA . GLY A 1 42 ? -8.233 -27.932 -3.747 1.00 0.00 42 GLY A CA 15
ATOM 9612 C C . GLY A 1 42 ? -7.671 -29.291 -4.113 1.00 0.00 42 GLY A C 15
ATOM 9613 O O . GLY A 1 42 ? -8.368 -30.150 -4.653 1.00 0.00 42 GLY A O 15
ATOM 9617 N N . PRO A 1 43 ? -6.379 -29.501 -3.819 1.00 0.00 43 PRO A N 15
ATOM 9618 C CA . PRO A 1 43 ? -5.695 -30.763 -4.114 1.00 0.00 43 PRO A CA 15
ATOM 9619 C C . PRO A 1 43 ? -6.182 -31.907 -3.231 1.00 0.00 43 PRO A C 15
ATOM 9620 O O . PRO A 1 43 ? -7.004 -31.706 -2.336 1.00 0.00 43 PRO A O 15
ATOM 9631 N N . SER A 1 44 ? -5.671 -33.106 -3.488 1.00 0.00 44 SER A N 15
ATOM 9632 C CA . SER A 1 44 ? -6.058 -34.283 -2.718 1.00 0.00 44 SER A CA 15
ATOM 9633 C C . SER A 1 44 ? -5.355 -34.302 -1.365 1.00 0.00 44 SER A C 15
ATOM 9634 O O . SER A 1 44 ? -4.137 -34.142 -1.283 1.00 0.00 44 SER A O 15
ATOM 9642 N N . SER A 1 45 ? -6.132 -34.498 -0.304 1.00 0.00 45 SER A N 15
ATOM 9643 C CA . SER A 1 45 ? -5.586 -34.534 1.048 1.00 0.00 45 SER A CA 15
ATOM 9644 C C . SER A 1 45 ? -5.446 -35.972 1.539 1.00 0.00 45 SER A C 15
ATOM 9645 O O . SER A 1 45 ? -4.355 -36.414 1.896 1.00 0.00 45 SER A O 15
ATOM 9653 N N . GLY A 1 46 ? -6.561 -36.696 1.555 1.00 0.00 46 GLY A N 15
ATOM 9654 C CA . GLY A 1 46 ? -6.543 -38.076 2.004 1.00 0.00 46 GLY A CA 15
ATOM 9655 C C . GLY A 1 46 ? -6.942 -38.217 3.459 1.00 0.00 46 GLY A C 15
ATOM 9656 O O . GLY A 1 46 ? -6.180 -38.788 4.237 1.00 0.00 46 GLY A O 15
ATOM 9661 N N . GLY A 1 1 ? -19.451 21.894 -28.801 1.00 0.00 1 GLY A N 16
ATOM 9662 C CA . GLY A 1 1 ? -19.351 22.395 -27.443 1.00 0.00 1 GLY A CA 16
ATOM 9663 C C . GLY A 1 1 ? -17.985 22.151 -26.834 1.00 0.00 1 GLY A C 16
ATOM 9664 O O . GLY A 1 1 ? -16.963 22.315 -27.500 1.00 0.00 1 GLY A O 16
ATOM 9668 N N . SER A 1 2 ? -17.966 21.759 -25.564 1.00 0.00 2 SER A N 16
ATOM 9669 C CA . SER A 1 2 ? -16.714 21.497 -24.863 1.00 0.00 2 SER A CA 16
ATOM 9670 C C . SER A 1 2 ? -16.258 20.058 -25.084 1.00 0.00 2 SER A C 16
ATOM 9671 O O . SER A 1 2 ? -15.090 19.803 -25.376 1.00 0.00 2 SER A O 16
ATOM 9679 N N . SER A 1 3 ? -17.190 19.121 -24.942 1.00 0.00 3 SER A N 16
ATOM 9680 C CA . SER A 1 3 ? -16.885 17.706 -25.122 1.00 0.00 3 SER A CA 16
ATOM 9681 C C . SER A 1 3 ? -15.590 17.335 -24.405 1.00 0.00 3 SER A C 16
ATOM 9682 O O . SER A 1 3 ? -14.763 16.595 -24.937 1.00 0.00 3 SER A O 16
ATOM 9690 N N . GLY A 1 4 ? -15.422 17.854 -23.193 1.00 0.00 4 GLY A N 16
ATOM 9691 C CA . GLY A 1 4 ? -14.227 17.566 -22.422 1.00 0.00 4 GLY A CA 16
ATOM 9692 C C . GLY A 1 4 ? -14.408 16.383 -21.492 1.00 0.00 4 GLY A C 16
ATOM 9693 O O . GLY A 1 4 ? -15.531 16.040 -21.123 1.00 0.00 4 GLY A O 16
ATOM 9697 N N . SER A 1 5 ? -13.299 15.755 -21.113 1.00 0.00 5 SER A N 16
ATOM 9698 C CA . SER A 1 5 ? -13.340 14.599 -20.225 1.00 0.00 5 SER A CA 16
ATOM 9699 C C . SER A 1 5 ? -12.589 14.884 -18.928 1.00 0.00 5 SER A C 16
ATOM 9700 O O . SER A 1 5 ? -13.079 14.591 -17.837 1.00 0.00 5 SER A O 16
ATOM 9708 N N . SER A 1 6 ? -11.397 15.457 -19.055 1.00 0.00 6 SER A N 16
ATOM 9709 C CA . SER A 1 6 ? -10.575 15.778 -17.894 1.00 0.00 6 SER A CA 16
ATOM 9710 C C . SER A 1 6 ? -9.722 17.015 -18.158 1.00 0.00 6 SER A C 16
ATOM 9711 O O . SER A 1 6 ? -8.835 17.001 -19.011 1.00 0.00 6 SER A O 16
ATOM 9719 N N . GLY A 1 7 ? -9.997 18.085 -17.418 1.00 0.00 7 GLY A N 16
ATOM 9720 C CA . GLY A 1 7 ? -9.247 19.316 -17.586 1.00 0.00 7 GLY A CA 16
ATOM 9721 C C . GLY A 1 7 ? -7.841 19.219 -17.030 1.00 0.00 7 GLY A C 16
ATOM 9722 O O . GLY A 1 7 ? -6.986 18.541 -17.601 1.00 0.00 7 GLY A O 16
ATOM 9726 N N . MET A 1 8 ? -7.599 19.898 -15.914 1.00 0.00 8 MET A N 16
ATOM 9727 C CA . MET A 1 8 ? -6.285 19.885 -15.281 1.00 0.00 8 MET A CA 16
ATOM 9728 C C . MET A 1 8 ? -5.723 18.468 -15.224 1.00 0.00 8 MET A C 16
ATOM 9729 O O . MET A 1 8 ? -4.658 18.189 -15.774 1.00 0.00 8 MET A O 16
ATOM 9743 N N . GLY A 1 9 ? -6.447 17.576 -14.554 1.00 0.00 9 GLY A N 16
ATOM 9744 C CA . GLY A 1 9 ? -6.004 16.199 -14.438 1.00 0.00 9 GLY A CA 16
ATOM 9745 C C . GLY A 1 9 ? -6.847 15.399 -13.465 1.00 0.00 9 GLY A C 16
ATOM 9746 O O . GLY A 1 9 ? -7.768 15.933 -12.847 1.00 0.00 9 GLY A O 16
ATOM 9750 N N . GLU A 1 10 ? -6.533 14.114 -13.329 1.00 0.00 10 GLU A N 16
ATOM 9751 C CA . GLU A 1 10 ? -7.272 13.240 -12.426 1.00 0.00 10 GLU A CA 16
ATOM 9752 C C . GLU A 1 10 ? -6.325 12.308 -11.675 1.00 0.00 10 GLU A C 16
ATOM 9753 O O . GLU A 1 10 ? -5.255 11.957 -12.174 1.00 0.00 10 GLU A O 16
ATOM 9765 N N . LYS A 1 11 ? -6.725 11.910 -10.472 1.00 0.00 11 LYS A N 16
ATOM 9766 C CA . LYS A 1 11 ? -5.915 11.019 -9.651 1.00 0.00 11 LYS A CA 16
ATOM 9767 C C . LYS A 1 11 ? -6.782 9.962 -8.976 1.00 0.00 11 LYS A C 16
ATOM 9768 O O . LYS A 1 11 ? -7.507 10.254 -8.024 1.00 0.00 11 LYS A O 16
ATOM 9787 N N . THR A 1 12 ? -6.703 8.731 -9.473 1.00 0.00 12 THR A N 16
ATOM 9788 C CA . THR A 1 12 ? -7.481 7.631 -8.917 1.00 0.00 12 THR A CA 16
ATOM 9789 C C . THR A 1 12 ? -6.792 6.293 -9.160 1.00 0.00 12 THR A C 16
ATOM 9790 O O . THR A 1 12 ? -6.711 5.823 -10.295 1.00 0.00 12 THR A O 16
ATOM 9801 N N . TRP A 1 13 ? -6.297 5.685 -8.088 1.00 0.00 13 TRP A N 16
ATOM 9802 C CA . TRP A 1 13 ? -5.615 4.400 -8.186 1.00 0.00 13 TRP A CA 16
ATOM 9803 C C . TRP A 1 13 ? -6.452 3.290 -7.558 1.00 0.00 13 TRP A C 16
ATOM 9804 O O . TRP A 1 13 ? -6.205 2.878 -6.424 1.00 0.00 13 TRP A O 16
ATOM 9825 N N . LYS A 1 14 ? -7.442 2.809 -8.302 1.00 0.00 14 LYS A N 16
ATOM 9826 C CA . LYS A 1 14 ? -8.315 1.746 -7.819 1.00 0.00 14 LYS A CA 16
ATOM 9827 C C . LYS A 1 14 ? -7.994 0.424 -8.509 1.00 0.00 14 LYS A C 16
ATOM 9828 O O . LYS A 1 14 ? -7.587 0.400 -9.671 1.00 0.00 14 LYS A O 16
ATOM 9847 N N . CYS A 1 15 ? -8.182 -0.676 -7.786 1.00 0.00 15 CYS A N 16
ATOM 9848 C CA . CYS A 1 15 ? -7.913 -2.002 -8.328 1.00 0.00 15 CYS A CA 16
ATOM 9849 C C . CYS A 1 15 ? -9.011 -2.425 -9.300 1.00 0.00 15 CYS A C 16
ATOM 9850 O O . CYS A 1 15 ? -10.176 -2.064 -9.132 1.00 0.00 15 CYS A O 16
ATOM 9857 N N . ARG A 1 16 ? -8.630 -3.192 -10.316 1.00 0.00 16 ARG A N 16
ATOM 9858 C CA . ARG A 1 16 ? -9.581 -3.664 -11.316 1.00 0.00 16 ARG A CA 16
ATOM 9859 C C . ARG A 1 16 ? -9.844 -5.158 -11.155 1.00 0.00 16 ARG A C 16
ATOM 9860 O O . ARG A 1 16 ? -10.102 -5.861 -12.131 1.00 0.00 16 ARG A O 16
ATOM 9881 N N . GLU A 1 17 ? -9.775 -5.635 -9.916 1.00 0.00 17 GLU A N 16
ATOM 9882 C CA . GLU A 1 17 ? -10.004 -7.046 -9.628 1.00 0.00 17 GLU A CA 16
ATOM 9883 C C . GLU A 1 17 ? -10.914 -7.213 -8.414 1.00 0.00 17 GLU A C 16
ATOM 9884 O O . GLU A 1 17 ? -11.928 -7.909 -8.476 1.00 0.00 17 GLU A O 16
ATOM 9896 N N . CYS A 1 18 ? -10.544 -6.571 -7.312 1.00 0.00 18 CYS A N 16
ATOM 9897 C CA . CYS A 1 18 ? -11.325 -6.647 -6.083 1.00 0.00 18 CYS A CA 16
ATOM 9898 C C . CYS A 1 18 ? -12.349 -5.518 -6.017 1.00 0.00 18 CYS A C 16
ATOM 9899 O O . CYS A 1 18 ? -13.263 -5.542 -5.193 1.00 0.00 18 CYS A O 16
ATOM 9906 N N . ASP A 1 19 ? -12.188 -4.530 -6.892 1.00 0.00 19 ASP A N 16
ATOM 9907 C CA . ASP A 1 19 ? -13.099 -3.392 -6.935 1.00 0.00 19 ASP A CA 16
ATOM 9908 C C . ASP A 1 19 ? -12.843 -2.447 -5.765 1.00 0.00 19 ASP A C 16
ATOM 9909 O O . ASP A 1 19 ? -13.779 -1.944 -5.144 1.00 0.00 19 ASP A O 16
ATOM 9918 N N . MET A 1 20 ? -11.569 -2.210 -5.471 1.00 0.00 20 MET A N 16
ATOM 9919 C CA . MET A 1 20 ? -11.190 -1.324 -4.376 1.00 0.00 20 MET A CA 16
ATOM 9920 C C . MET A 1 20 ? -10.558 -0.042 -4.907 1.00 0.00 20 MET A C 16
ATOM 9921 O O . MET A 1 20 ? -10.104 0.010 -6.051 1.00 0.00 20 MET A O 16
ATOM 9935 N N . CYS A 1 21 ? -10.534 0.991 -4.072 1.00 0.00 21 CYS A N 16
ATOM 9936 C CA . CYS A 1 21 ? -9.959 2.274 -4.459 1.00 0.00 21 CYS A CA 16
ATOM 9937 C C . CYS A 1 21 ? -8.830 2.672 -3.513 1.00 0.00 21 CYS A C 16
ATOM 9938 O O . CYS A 1 21 ? -8.886 2.398 -2.314 1.00 0.00 21 CYS A O 16
ATOM 9946 N N . PHE A 1 22 ? -7.806 3.318 -4.060 1.00 0.00 22 PHE A N 16
ATOM 9947 C CA . PHE A 1 22 ? -6.663 3.751 -3.266 1.00 0.00 22 PHE A CA 16
ATOM 9948 C C . PHE A 1 22 ? -6.206 5.145 -3.685 1.00 0.00 22 PHE A C 16
ATOM 9949 O O . PHE A 1 22 ? -6.354 5.537 -4.842 1.00 0.00 22 PHE A O 16
ATOM 9966 N N . SER A 1 23 ? -5.650 5.890 -2.734 1.00 0.00 23 SER A N 16
ATOM 9967 C CA . SER A 1 23 ? -5.176 7.243 -3.003 1.00 0.00 23 SER A CA 16
ATOM 9968 C C . SER A 1 23 ? -3.651 7.295 -2.995 1.00 0.00 23 SER A C 16
ATOM 9969 O O . SER A 1 23 ? -3.057 8.330 -2.694 1.00 0.00 23 SER A O 16
ATOM 9977 N N . GLN A 1 24 ? -3.025 6.171 -3.328 1.00 0.00 24 GLN A N 16
ATOM 9978 C CA . GLN A 1 24 ? -1.570 6.087 -3.359 1.00 0.00 24 GLN A CA 16
ATOM 9979 C C . GLN A 1 24 ? -1.105 5.048 -4.373 1.00 0.00 24 GLN A C 16
ATOM 9980 O O . GLN A 1 24 ? -1.279 3.847 -4.169 1.00 0.00 24 GLN A O 16
ATOM 9994 N N . ALA A 1 25 ? -0.515 5.518 -5.467 1.00 0.00 25 ALA A N 16
ATOM 9995 C CA . ALA A 1 25 ? -0.024 4.629 -6.512 1.00 0.00 25 ALA A CA 16
ATOM 9996 C C . ALA A 1 25 ? 0.832 3.512 -5.926 1.00 0.00 25 ALA A C 16
ATOM 9997 O O . ALA A 1 25 ? 0.649 2.340 -6.253 1.00 0.00 25 ALA A O 16
ATOM 10004 N N . SER A 1 26 ? 1.768 3.883 -5.058 1.00 0.00 26 SER A N 16
ATOM 10005 C CA . SER A 1 26 ? 2.656 2.912 -4.429 1.00 0.00 26 SER A CA 16
ATOM 10006 C C . SER A 1 26 ? 1.859 1.885 -3.631 1.00 0.00 26 SER A C 16
ATOM 10007 O O . SER A 1 26 ? 2.122 0.685 -3.704 1.00 0.00 26 SER A O 16
ATOM 10015 N N . SER A 1 27 ? 0.882 2.366 -2.868 1.00 0.00 27 SER A N 16
ATOM 10016 C CA . SER A 1 27 ? 0.048 1.491 -2.052 1.00 0.00 27 SER A CA 16
ATOM 10017 C C . SER A 1 27 ? -0.663 0.456 -2.918 1.00 0.00 27 SER A C 16
ATOM 10018 O O . SER A 1 27 ? -0.730 -0.723 -2.568 1.00 0.00 27 SER A O 16
ATOM 10026 N N . LEU A 1 28 ? -1.193 0.905 -4.050 1.00 0.00 28 LEU A N 16
ATOM 10027 C CA . LEU A 1 28 ? -1.900 0.019 -4.968 1.00 0.00 28 LEU A CA 16
ATOM 10028 C C . LEU A 1 28 ? -0.929 -0.921 -5.674 1.00 0.00 28 LEU A C 16
ATOM 10029 O O . LEU A 1 28 ? -1.262 -2.070 -5.964 1.00 0.00 28 LEU A O 16
ATOM 10045 N N . ARG A 1 29 ? 0.274 -0.425 -5.946 1.00 0.00 29 ARG A N 16
ATOM 10046 C CA . ARG A 1 29 ? 1.294 -1.222 -6.618 1.00 0.00 29 ARG A CA 16
ATOM 10047 C C . ARG A 1 29 ? 1.648 -2.457 -5.795 1.00 0.00 29 ARG A C 16
ATOM 10048 O O . ARG A 1 29 ? 1.951 -3.517 -6.345 1.00 0.00 29 ARG A O 16
ATOM 10069 N N . LEU A 1 30 ? 1.609 -2.313 -4.475 1.00 0.00 30 LEU A N 16
ATOM 10070 C CA . LEU A 1 30 ? 1.926 -3.417 -3.576 1.00 0.00 30 LEU A CA 16
ATOM 10071 C C . LEU A 1 30 ? 0.693 -4.275 -3.311 1.00 0.00 30 LEU A C 16
ATOM 10072 O O . LEU A 1 30 ? 0.777 -5.503 -3.259 1.00 0.00 30 LEU A O 16
ATOM 10088 N N . HIS A 1 31 ? -0.452 -3.621 -3.146 1.00 0.00 31 HIS A N 16
ATOM 10089 C CA . HIS A 1 31 ? -1.704 -4.325 -2.889 1.00 0.00 31 HIS A CA 16
ATOM 10090 C C . HIS A 1 31 ? -2.095 -5.192 -4.082 1.00 0.00 31 HIS A C 16
ATOM 10091 O O . HIS A 1 31 ? -2.488 -6.346 -3.919 1.00 0.00 31 HIS A O 16
ATOM 10105 N N . GLN A 1 32 ? -1.984 -4.626 -5.280 1.00 0.00 32 GLN A N 16
ATOM 10106 C CA . GLN A 1 32 ? -2.327 -5.348 -6.500 1.00 0.00 32 GLN A CA 16
ATOM 10107 C C . GLN A 1 32 ? -1.596 -6.684 -6.565 1.00 0.00 32 GLN A C 16
ATOM 10108 O O . GLN A 1 32 ? -1.956 -7.562 -7.348 1.00 0.00 32 GLN A O 16
ATOM 10122 N N . ASN A 1 33 ? -0.567 -6.831 -5.737 1.00 0.00 33 ASN A N 16
ATOM 10123 C CA . ASN A 1 33 ? 0.216 -8.061 -5.702 1.00 0.00 33 ASN A CA 16
ATOM 10124 C C . ASN A 1 33 ? -0.487 -9.130 -4.871 1.00 0.00 33 ASN A C 16
ATOM 10125 O O . ASN A 1 33 ? 0.117 -10.134 -4.492 1.00 0.00 33 ASN A O 16
ATOM 10136 N N . VAL A 1 34 ? -1.767 -8.908 -4.591 1.00 0.00 34 VAL A N 16
ATOM 10137 C CA . VAL A 1 34 ? -2.553 -9.852 -3.806 1.00 0.00 34 VAL A CA 16
ATOM 10138 C C . VAL A 1 34 ? -3.394 -10.749 -4.708 1.00 0.00 34 VAL A C 16
ATOM 10139 O O . VAL A 1 34 ? -3.855 -11.812 -4.289 1.00 0.00 34 VAL A O 16
ATOM 10152 N N . HIS A 1 35 ? -3.590 -10.315 -5.949 1.00 0.00 35 HIS A N 16
ATOM 10153 C CA . HIS A 1 35 ? -4.375 -11.080 -6.911 1.00 0.00 35 HIS A CA 16
ATOM 10154 C C . HIS A 1 35 ? -3.472 -11.730 -7.955 1.00 0.00 35 HIS A C 16
ATOM 10155 O O . HIS A 1 35 ? -3.872 -11.921 -9.104 1.00 0.00 35 HIS A O 16
ATOM 10169 N N . VAL A 1 36 ? -2.252 -12.066 -7.548 1.00 0.00 36 VAL A N 16
ATOM 10170 C CA . VAL A 1 36 ? -1.292 -12.694 -8.448 1.00 0.00 36 VAL A CA 16
ATOM 10171 C C . VAL A 1 36 ? -0.311 -13.571 -7.679 1.00 0.00 36 VAL A C 16
ATOM 10172 O O . VAL A 1 36 ? 0.066 -13.258 -6.551 1.00 0.00 36 VAL A O 16
ATOM 10185 N N . GLY A 1 37 ? 0.101 -14.673 -8.299 1.00 0.00 37 GLY A N 16
ATOM 10186 C CA . GLY A 1 37 ? 1.035 -15.580 -7.658 1.00 0.00 37 GLY A CA 16
ATOM 10187 C C . GLY A 1 37 ? 2.180 -14.851 -6.983 1.00 0.00 37 GLY A C 16
ATOM 10188 O O . GLY A 1 37 ? 2.760 -13.929 -7.556 1.00 0.00 37 GLY A O 16
ATOM 10192 N N . GLU A 1 38 ? 2.504 -15.263 -5.762 1.00 0.00 38 GLU A N 16
ATOM 10193 C CA . GLU A 1 38 ? 3.586 -14.640 -5.008 1.00 0.00 38 GLU A CA 16
ATOM 10194 C C . GLU A 1 38 ? 4.941 -15.180 -5.454 1.00 0.00 38 GLU A C 16
ATOM 10195 O O . GLU A 1 38 ? 5.800 -15.494 -4.629 1.00 0.00 38 GLU A O 16
ATOM 10207 N N . LYS A 1 39 ? 5.127 -15.286 -6.765 1.00 0.00 39 LYS A N 16
ATOM 10208 C CA . LYS A 1 39 ? 6.377 -15.787 -7.324 1.00 0.00 39 LYS A CA 16
ATOM 10209 C C . LYS A 1 39 ? 7.338 -14.640 -7.621 1.00 0.00 39 LYS A C 16
ATOM 10210 O O . LYS A 1 39 ? 7.134 -13.850 -8.542 1.00 0.00 39 LYS A O 16
ATOM 10229 N N . PRO A 1 40 ? 8.413 -14.547 -6.824 1.00 0.00 40 PRO A N 16
ATOM 10230 C CA . PRO A 1 40 ? 9.428 -13.501 -6.983 1.00 0.00 40 PRO A CA 16
ATOM 10231 C C . PRO A 1 40 ? 10.260 -13.689 -8.247 1.00 0.00 40 PRO A C 16
ATOM 10232 O O . PRO A 1 40 ? 10.418 -14.808 -8.737 1.00 0.00 40 PRO A O 16
ATOM 10243 N N . SER A 1 41 ? 10.791 -12.589 -8.770 1.00 0.00 41 SER A N 16
ATOM 10244 C CA . SER A 1 41 ? 11.604 -12.632 -9.980 1.00 0.00 41 SER A CA 16
ATOM 10245 C C . SER A 1 41 ? 13.090 -12.611 -9.636 1.00 0.00 41 SER A C 16
ATOM 10246 O O . SER A 1 41 ? 13.726 -11.557 -9.645 1.00 0.00 41 SER A O 16
ATOM 10254 N N . GLY A 1 42 ? 13.638 -13.783 -9.331 1.00 0.00 42 GLY A N 16
ATOM 10255 C CA . GLY A 1 42 ? 15.045 -13.878 -8.988 1.00 0.00 42 GLY A CA 16
ATOM 10256 C C . GLY A 1 42 ? 15.363 -13.222 -7.659 1.00 0.00 42 GLY A C 16
ATOM 10257 O O . GLY A 1 42 ? 16.116 -12.250 -7.587 1.00 0.00 42 GLY A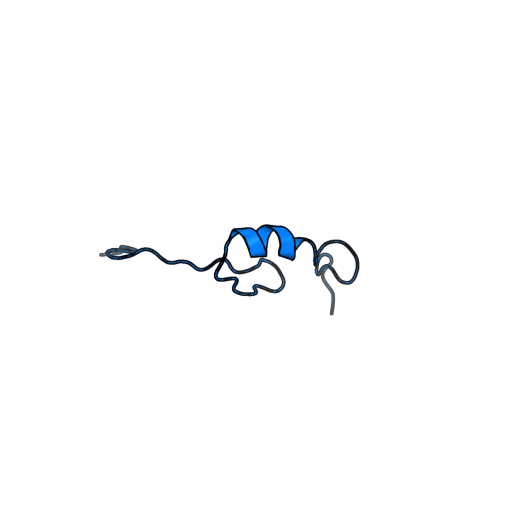 O 16
ATOM 10261 N N . PRO A 1 43 ? 14.780 -13.756 -6.576 1.00 0.00 43 PRO A N 16
ATOM 10262 C CA . PRO A 1 43 ? 14.990 -13.231 -5.224 1.00 0.00 43 PRO A CA 16
ATOM 10263 C C . PRO A 1 43 ? 16.403 -13.492 -4.713 1.00 0.00 43 PRO A C 16
ATOM 10264 O O . PRO A 1 43 ? 16.950 -12.704 -3.941 1.00 0.00 43 PRO A O 16
ATOM 10275 N N . SER A 1 44 ? 16.989 -14.603 -5.149 1.00 0.00 44 SER A N 16
ATOM 10276 C CA . SER A 1 44 ? 18.338 -14.969 -4.733 1.00 0.00 44 SER A CA 16
ATOM 10277 C C . SER A 1 44 ? 19.302 -14.924 -5.915 1.00 0.00 44 SER A C 16
ATOM 10278 O O . SER A 1 44 ? 18.888 -14.751 -7.061 1.00 0.00 44 SER A O 16
ATOM 10286 N N . SER A 1 45 ? 20.590 -15.081 -5.626 1.00 0.00 45 SER A N 16
ATOM 10287 C CA . SER A 1 45 ? 21.614 -15.054 -6.663 1.00 0.00 45 SER A CA 16
ATOM 10288 C C . SER A 1 45 ? 21.672 -16.386 -7.404 1.00 0.00 45 SER A C 16
ATOM 10289 O O . SER A 1 45 ? 21.608 -17.453 -6.794 1.00 0.00 45 SER A O 16
ATOM 10297 N N . GLY A 1 46 ? 21.793 -16.316 -8.727 1.00 0.00 46 GLY A N 16
ATOM 10298 C CA . GLY A 1 46 ? 21.856 -17.522 -9.531 1.00 0.00 46 GLY A CA 16
ATOM 10299 C C . GLY A 1 46 ? 22.460 -17.276 -10.899 1.00 0.00 46 GLY A C 16
ATOM 10300 O O . GLY A 1 46 ? 23.117 -18.168 -11.433 1.00 0.00 46 GLY A O 16
ATOM 10305 N N . GLY A 1 1 ? -13.646 29.326 -32.134 1.00 0.00 1 GLY A N 17
ATOM 10306 C CA . GLY A 1 1 ? -13.980 28.792 -30.827 1.00 0.00 1 GLY A CA 17
ATOM 10307 C C . GLY A 1 1 ? -14.351 27.323 -30.878 1.00 0.00 1 GLY A C 17
ATOM 10308 O O . GLY A 1 1 ? -15.369 26.953 -31.462 1.00 0.00 1 GLY A O 17
ATOM 10312 N N . SER A 1 2 ? -13.522 26.484 -30.267 1.00 0.00 2 SER A N 17
ATOM 10313 C CA . SER A 1 2 ? -13.765 25.046 -30.250 1.00 0.00 2 SER A CA 17
ATOM 10314 C C . SER A 1 2 ? -13.564 24.477 -28.848 1.00 0.00 2 SER A C 17
ATOM 10315 O O . SER A 1 2 ? -12.969 25.122 -27.984 1.00 0.00 2 SER A O 17
ATOM 10323 N N . SER A 1 3 ? -14.065 23.266 -28.630 1.00 0.00 3 SER A N 17
ATOM 10324 C CA . SER A 1 3 ? -13.945 22.611 -27.333 1.00 0.00 3 SER A CA 17
ATOM 10325 C C . SER A 1 3 ? -12.481 22.371 -26.979 1.00 0.00 3 SER A C 17
ATOM 10326 O O . SER A 1 3 ? -11.644 22.161 -27.857 1.00 0.00 3 SER A O 17
ATOM 10334 N N . GLY A 1 4 ? -12.178 22.406 -25.685 1.00 0.00 4 GLY A N 17
ATOM 10335 C CA . GLY A 1 4 ? -10.814 22.191 -25.236 1.00 0.00 4 GLY A CA 17
ATOM 10336 C C . GLY A 1 4 ? -10.629 20.843 -24.568 1.00 0.00 4 GLY A C 17
ATOM 10337 O O . GLY A 1 4 ? -11.318 19.878 -24.900 1.00 0.00 4 GLY A O 17
ATOM 10341 N N . SER A 1 5 ? -9.695 20.775 -23.625 1.00 0.00 5 SER A N 17
ATOM 10342 C CA . SER A 1 5 ? -9.417 19.534 -22.913 1.00 0.00 5 SER A CA 17
ATOM 10343 C C . SER A 1 5 ? -10.343 19.378 -21.711 1.00 0.00 5 SER A C 17
ATOM 10344 O O . SER A 1 5 ? -10.245 20.124 -20.737 1.00 0.00 5 SER A O 17
ATOM 10352 N N . SER A 1 6 ? -11.243 18.403 -21.788 1.00 0.00 6 SER A N 17
ATOM 10353 C CA . SER A 1 6 ? -12.191 18.150 -20.709 1.00 0.00 6 SER A CA 17
ATOM 10354 C C . SER A 1 6 ? -11.989 16.756 -20.124 1.00 0.00 6 SER A C 17
ATOM 10355 O O . SER A 1 6 ? -12.487 15.767 -20.660 1.00 0.00 6 SER A O 17
ATOM 10363 N N . GLY A 1 7 ? -11.253 16.686 -19.018 1.00 0.00 7 GLY A N 17
ATOM 10364 C CA . GLY A 1 7 ? -10.996 15.409 -18.377 1.00 0.00 7 GLY A CA 17
ATOM 10365 C C . GLY A 1 7 ? -9.550 15.255 -17.949 1.00 0.00 7 GLY A C 17
ATOM 10366 O O . GLY A 1 7 ? -8.712 14.794 -18.723 1.00 0.00 7 GLY A O 17
ATOM 10370 N N . MET A 1 8 ? -9.257 15.645 -16.712 1.00 0.00 8 MET A N 17
ATOM 10371 C CA . MET A 1 8 ? -7.902 15.548 -16.183 1.00 0.00 8 MET A CA 17
ATOM 10372 C C . MET A 1 8 ? -7.764 14.343 -15.257 1.00 0.00 8 MET A C 17
ATOM 10373 O O . MET A 1 8 ? -8.641 14.077 -14.436 1.00 0.00 8 MET A O 17
ATOM 10387 N N . GLY A 1 9 ? -6.658 13.618 -15.396 1.00 0.00 9 GLY A N 17
ATOM 10388 C CA . GLY A 1 9 ? -6.428 12.451 -14.566 1.00 0.00 9 GLY A CA 17
ATOM 10389 C C . GLY A 1 9 ? -5.852 12.808 -13.210 1.00 0.00 9 GLY A C 17
ATOM 10390 O O . GLY A 1 9 ? -4.778 13.401 -13.122 1.00 0.00 9 GLY A O 17
ATOM 10394 N N . GLU A 1 10 ? -6.570 12.448 -12.150 1.00 0.00 10 GLU A N 17
ATOM 10395 C CA . GLU A 1 10 ? -6.125 12.737 -10.792 1.00 0.00 10 GLU A CA 17
ATOM 10396 C C . GLU A 1 10 ? -5.599 11.477 -10.112 1.00 0.00 10 GLU A C 17
ATOM 10397 O O . GLU A 1 10 ? -5.668 10.381 -10.670 1.00 0.00 10 GLU A O 17
ATOM 10409 N N . LYS A 1 11 ? -5.072 11.640 -8.904 1.00 0.00 11 LYS A N 17
ATOM 10410 C CA . LYS A 1 11 ? -4.533 10.517 -8.145 1.00 0.00 11 LYS A CA 17
ATOM 10411 C C . LYS A 1 11 ? -5.634 9.522 -7.791 1.00 0.00 11 LYS A C 17
ATOM 10412 O O . LYS A 1 11 ? -6.163 9.535 -6.679 1.00 0.00 11 LYS A O 17
ATOM 10431 N N . THR A 1 12 ? -5.976 8.660 -8.743 1.00 0.00 12 THR A N 17
ATOM 10432 C CA . THR A 1 12 ? -7.013 7.658 -8.532 1.00 0.00 12 THR A CA 17
ATOM 10433 C C . THR A 1 12 ? -6.561 6.287 -9.020 1.00 0.00 12 THR A C 17
ATOM 10434 O O . THR A 1 12 ? -6.629 5.989 -10.213 1.00 0.00 12 THR A O 17
ATOM 10445 N N . TRP A 1 13 ? -6.100 5.456 -8.092 1.00 0.00 13 TRP A N 17
ATOM 10446 C CA . TRP A 1 13 ? -5.638 4.114 -8.430 1.00 0.00 13 TRP A CA 17
ATOM 10447 C C . TRP A 1 13 ? -6.659 3.064 -8.007 1.00 0.00 13 TRP A C 17
ATOM 10448 O O . TRP A 1 13 ? -6.497 2.403 -6.982 1.00 0.00 13 TRP A O 17
ATOM 10469 N N . LYS A 1 14 ? -7.711 2.915 -8.804 1.00 0.00 14 LYS A N 17
ATOM 10470 C CA . LYS A 1 14 ? -8.759 1.943 -8.515 1.00 0.00 14 LYS A CA 17
ATOM 10471 C C . LYS A 1 14 ? -8.363 0.553 -9.002 1.00 0.00 14 LYS A C 17
ATOM 10472 O O . LYS A 1 14 ? -7.528 0.413 -9.897 1.00 0.00 14 LYS A O 17
ATOM 10491 N N . CYS A 1 15 ? -8.968 -0.471 -8.411 1.00 0.00 15 CYS A N 17
ATOM 10492 C CA . CYS A 1 15 ? -8.679 -1.850 -8.785 1.00 0.00 15 CYS A CA 17
ATOM 10493 C C . CYS A 1 15 ? -9.926 -2.536 -9.337 1.00 0.00 15 CYS A C 17
ATOM 10494 O O . CYS A 1 15 ? -10.912 -2.720 -8.624 1.00 0.00 15 CYS A O 17
ATOM 10501 N N . ARG A 1 16 ? -9.873 -2.913 -10.610 1.00 0.00 16 ARG A N 17
ATOM 10502 C CA . ARG A 1 16 ? -10.997 -3.577 -11.258 1.00 0.00 16 ARG A CA 17
ATOM 10503 C C . ARG A 1 16 ? -10.929 -5.088 -11.050 1.00 0.00 16 ARG A C 17
ATOM 10504 O O . ARG A 1 16 ? -11.319 -5.862 -11.923 1.00 0.00 16 ARG A O 17
ATOM 10525 N N . GLU A 1 17 ? -10.430 -5.498 -9.888 1.00 0.00 17 GLU A N 17
ATOM 10526 C CA . GLU A 1 17 ? -10.310 -6.915 -9.567 1.00 0.00 17 GLU A CA 17
ATOM 10527 C C . GLU A 1 17 ? -10.955 -7.224 -8.218 1.00 0.00 17 GLU A C 17
ATOM 10528 O O . GLU A 1 17 ? -11.470 -8.321 -8.000 1.00 0.00 17 GLU A O 17
ATOM 10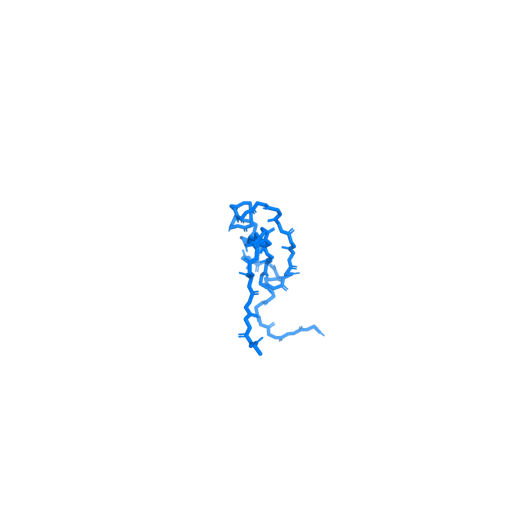540 N N . CYS A 1 18 ? -10.921 -6.249 -7.316 1.00 0.00 18 CYS A N 17
ATOM 10541 C CA . CYS A 1 18 ? -11.500 -6.414 -5.988 1.00 0.00 18 CYS A CA 17
ATOM 10542 C C . CYS A 1 18 ? -12.468 -5.279 -5.672 1.00 0.00 18 CYS A C 17
ATOM 10543 O O . CYS A 1 18 ? -13.184 -5.320 -4.670 1.00 0.00 18 CYS A O 17
ATOM 10550 N N . ASP A 1 19 ? -12.485 -4.266 -6.531 1.00 0.00 19 ASP A N 17
ATOM 10551 C CA . ASP A 1 19 ? -13.366 -3.119 -6.345 1.00 0.00 19 ASP A CA 17
ATOM 10552 C C . ASP A 1 19 ? -12.921 -2.280 -5.151 1.00 0.00 19 ASP A C 17
ATOM 10553 O O . ASP A 1 19 ? -13.707 -2.010 -4.243 1.00 0.00 19 ASP A O 17
ATOM 10562 N N . MET A 1 20 ? -11.656 -1.873 -5.159 1.00 0.00 20 MET A N 17
ATOM 10563 C CA . MET A 1 20 ? -11.107 -1.065 -4.076 1.00 0.00 20 MET A CA 17
ATOM 10564 C C . MET A 1 20 ? -10.325 0.123 -4.627 1.00 0.00 20 MET A C 17
ATOM 10565 O O . MET A 1 20 ? -9.386 -0.048 -5.406 1.00 0.00 20 MET A O 17
ATOM 10579 N N . CYS A 1 21 ? -10.718 1.324 -4.219 1.00 0.00 21 CYS A N 17
ATOM 10580 C CA . CYS A 1 21 ? -10.054 2.541 -4.673 1.00 0.00 21 CYS A CA 17
ATOM 10581 C C . CYS A 1 21 ? -8.819 2.835 -3.827 1.00 0.00 21 CYS A C 17
ATOM 10582 O O . CYS A 1 21 ? -8.847 2.702 -2.603 1.00 0.00 21 CYS A O 17
ATOM 10590 N N . PHE A 1 22 ? -7.737 3.234 -4.487 1.00 0.00 22 PHE A N 17
ATOM 10591 C CA . PHE A 1 22 ? -6.491 3.544 -3.796 1.00 0.00 22 PHE A CA 17
ATOM 10592 C C . PHE A 1 22 ? -5.956 4.908 -4.225 1.00 0.00 22 PHE A C 17
ATOM 10593 O O . PHE A 1 22 ? -5.575 5.102 -5.379 1.00 0.00 22 PHE A O 17
ATOM 10610 N N . SER A 1 23 ? -5.933 5.849 -3.287 1.00 0.00 23 SER A N 17
ATOM 10611 C CA . SER A 1 23 ? -5.449 7.196 -3.567 1.00 0.00 23 SER A CA 17
ATOM 10612 C C . SER A 1 23 ? -3.933 7.271 -3.419 1.00 0.00 23 SER A C 17
ATOM 10613 O O . SER A 1 23 ? -3.362 8.356 -3.317 1.00 0.00 23 SER A O 17
ATOM 10621 N N . GLN A 1 24 ? -3.287 6.109 -3.408 1.00 0.00 24 GLN A N 17
ATOM 10622 C CA . GLN A 1 24 ? -1.837 6.042 -3.272 1.00 0.00 24 GLN A CA 17
ATOM 10623 C C . GLN A 1 24 ? -1.244 5.037 -4.253 1.00 0.00 24 GLN A C 17
ATOM 10624 O O . GLN A 1 24 ? -1.423 3.828 -4.104 1.00 0.00 24 GLN A O 17
ATOM 10638 N N . ALA A 1 25 ? -0.537 5.544 -5.258 1.00 0.00 25 ALA A N 17
ATOM 10639 C CA . ALA A 1 25 ? 0.084 4.691 -6.263 1.00 0.00 25 ALA A CA 17
ATOM 10640 C C . ALA A 1 25 ? 0.887 3.570 -5.611 1.00 0.00 25 ALA A C 17
ATOM 10641 O O . ALA A 1 25 ? 0.842 2.423 -6.055 1.00 0.00 25 ALA A O 17
ATOM 10648 N N . SER A 1 26 ? 1.622 3.910 -4.557 1.00 0.00 26 SER A N 17
ATOM 10649 C CA . SER A 1 26 ? 2.439 2.933 -3.847 1.00 0.00 26 SER A CA 17
ATOM 10650 C C . SER A 1 26 ? 1.567 1.848 -3.222 1.00 0.00 26 SER A C 17
ATOM 10651 O O . SER A 1 26 ? 1.914 0.667 -3.248 1.00 0.00 26 SER A O 17
ATOM 10659 N N . SER A 1 27 ? 0.434 2.258 -2.662 1.00 0.00 27 SER A N 17
ATOM 10660 C CA . SER A 1 27 ? -0.486 1.323 -2.026 1.00 0.00 27 SER A CA 17
ATOM 10661 C C . SER A 1 27 ? -1.030 0.321 -3.041 1.00 0.00 27 SER A C 17
ATOM 10662 O O . SER A 1 27 ? -1.113 -0.877 -2.765 1.00 0.00 27 SER A O 17
ATOM 10670 N N . LEU A 1 28 ? -1.398 0.820 -4.216 1.00 0.00 28 LEU A N 17
ATOM 10671 C CA . LEU A 1 28 ? -1.934 -0.030 -5.273 1.00 0.00 28 LEU A CA 17
ATOM 10672 C C . LEU A 1 28 ? -0.854 -0.951 -5.831 1.00 0.00 28 LEU A C 17
ATOM 10673 O O . LEU A 1 28 ? -1.059 -2.159 -5.956 1.00 0.00 28 LEU A O 17
ATOM 10689 N N . ARG A 1 29 ? 0.296 -0.374 -6.162 1.00 0.00 29 ARG A N 17
ATOM 10690 C CA . ARG A 1 29 ? 1.409 -1.143 -6.705 1.00 0.00 29 ARG A CA 17
ATOM 10691 C C . ARG A 1 29 ? 1.710 -2.356 -5.829 1.00 0.00 29 ARG A C 17
ATOM 10692 O O . ARG A 1 29 ? 1.926 -3.460 -6.331 1.00 0.00 29 ARG A O 17
ATOM 10713 N N . LEU A 1 30 ? 1.724 -2.144 -4.518 1.00 0.00 30 LEU A N 17
ATOM 10714 C CA . LEU A 1 30 ? 1.999 -3.219 -3.571 1.00 0.00 30 LEU A CA 17
ATOM 10715 C C . LEU A 1 30 ? 0.802 -4.157 -3.450 1.00 0.00 30 LEU A C 17
ATOM 10716 O O . LEU A 1 30 ? 0.954 -5.379 -3.461 1.00 0.00 30 LEU A O 17
ATOM 10732 N N . HIS A 1 31 ? -0.389 -3.577 -3.336 1.00 0.00 31 HIS A N 17
ATOM 10733 C CA . HIS A 1 31 ? -1.612 -4.361 -3.215 1.00 0.00 31 HIS A CA 17
ATOM 10734 C C . HIS A 1 31 ? -1.755 -5.329 -4.385 1.00 0.00 31 HIS A C 17
ATOM 10735 O O . HIS A 1 31 ? -2.271 -6.435 -4.228 1.00 0.00 31 HIS A O 17
ATOM 10749 N N . GLN A 1 32 ? -1.294 -4.905 -5.558 1.00 0.00 32 GLN A N 17
ATOM 10750 C CA . GLN A 1 32 ? -1.372 -5.735 -6.754 1.00 0.00 32 GLN A CA 17
ATOM 10751 C C . GLN A 1 32 ? -0.694 -7.083 -6.527 1.00 0.00 32 GLN A C 17
ATOM 10752 O O . GLN A 1 32 ? -0.864 -8.014 -7.313 1.00 0.00 32 GLN A O 17
ATOM 10766 N N . ASN A 1 33 ? 0.075 -7.178 -5.447 1.00 0.00 33 ASN A N 17
ATOM 10767 C CA . ASN A 1 33 ? 0.779 -8.412 -5.117 1.00 0.00 33 ASN A CA 17
ATOM 10768 C C . ASN A 1 33 ? -0.127 -9.365 -4.343 1.00 0.00 33 ASN A C 17
ATOM 10769 O O . ASN A 1 33 ? 0.348 -10.267 -3.653 1.00 0.00 33 ASN A O 17
ATOM 10780 N N . VAL A 1 34 ? -1.434 -9.159 -4.464 1.00 0.00 34 VAL A N 17
ATOM 10781 C CA . VAL A 1 34 ? -2.408 -10.001 -3.778 1.00 0.00 34 VAL A CA 17
ATOM 10782 C C . VAL A 1 34 ? -3.258 -10.781 -4.775 1.00 0.00 34 VAL A C 17
ATOM 10783 O O . VAL A 1 34 ? -3.641 -11.924 -4.520 1.00 0.00 34 VAL A O 17
ATOM 10796 N N . HIS A 1 35 ? -3.550 -10.157 -5.911 1.00 0.00 35 HIS A N 17
ATOM 10797 C CA . HIS A 1 35 ? -4.355 -10.794 -6.948 1.00 0.00 35 HIS A CA 17
ATOM 10798 C C . HIS A 1 35 ? -3.543 -11.846 -7.697 1.00 0.00 35 HIS A C 17
ATOM 10799 O O . HIS A 1 35 ? -4.101 -12.713 -8.369 1.00 0.00 35 HIS A O 17
ATOM 10813 N N . VAL A 1 36 ? -2.222 -11.761 -7.579 1.00 0.00 36 VAL A N 17
ATOM 10814 C CA . VAL A 1 36 ? -1.333 -12.706 -8.244 1.00 0.00 36 VAL A CA 17
ATOM 10815 C C . VAL A 1 36 ? -1.017 -13.893 -7.342 1.00 0.00 36 VAL A C 17
ATOM 10816 O O . VAL A 1 36 ? -0.065 -14.634 -7.584 1.00 0.00 36 VAL A O 17
ATOM 10829 N N . GLY A 1 37 ? -1.824 -14.069 -6.300 1.00 0.00 37 GLY A N 17
ATOM 10830 C CA . GLY A 1 37 ? -1.614 -15.168 -5.376 1.00 0.00 37 GLY A CA 17
ATOM 10831 C C . GLY A 1 37 ? -1.879 -16.518 -6.013 1.00 0.00 37 GLY A C 17
ATOM 10832 O O . GLY A 1 37 ? -1.116 -17.463 -5.818 1.00 0.00 37 GLY A O 17
ATOM 10836 N N . GLU A 1 38 ? -2.965 -16.609 -6.774 1.00 0.00 38 GLU A N 17
ATOM 10837 C CA . GLU A 1 38 ? -3.329 -17.855 -7.439 1.00 0.00 38 GLU A CA 17
ATOM 10838 C C . GLU A 1 38 ? -2.392 -18.141 -8.609 1.00 0.00 38 GLU A C 17
ATOM 10839 O O . GLU A 1 38 ? -1.649 -17.266 -9.054 1.00 0.00 38 GLU A O 17
ATOM 10851 N N . LYS A 1 39 ? -2.432 -19.374 -9.103 1.00 0.00 39 LYS A N 17
ATOM 10852 C CA . LYS A 1 39 ? -1.588 -19.779 -10.221 1.00 0.00 39 LYS A CA 17
ATOM 10853 C C . LYS A 1 39 ? -1.412 -18.633 -11.212 1.00 0.00 39 LYS A C 17
ATOM 10854 O O . LYS A 1 39 ? -2.379 -18.073 -11.729 1.00 0.00 39 LYS A O 17
ATOM 10873 N N . PRO A 1 40 ? -0.149 -18.274 -11.485 1.00 0.00 40 PRO A N 17
ATOM 10874 C CA . PRO A 1 40 ? 0.183 -17.193 -12.418 1.00 0.00 40 PRO A CA 17
ATOM 10875 C C . PRO A 1 40 ? -0.130 -17.559 -13.865 1.00 0.00 40 PRO A C 17
ATOM 10876 O O . PRO A 1 40 ? -0.048 -18.725 -14.251 1.00 0.00 40 PRO A O 17
ATOM 10887 N N . SER A 1 41 ? -0.487 -16.556 -14.660 1.00 0.00 41 SER A N 17
ATOM 10888 C CA . SER A 1 41 ? -0.815 -16.773 -16.064 1.00 0.00 41 SER A CA 17
ATOM 10889 C C . SER A 1 41 ? 0.439 -16.717 -16.930 1.00 0.00 41 SER A C 17
ATOM 10890 O O . SER A 1 41 ? 0.429 -16.150 -18.022 1.00 0.00 41 SER A O 17
ATOM 10898 N N . GLY A 1 42 ? 1.521 -17.310 -16.434 1.00 0.00 42 GLY A N 17
ATOM 10899 C CA . GLY A 1 42 ? 2.769 -17.316 -17.174 1.00 0.00 42 GLY A CA 17
ATOM 10900 C C . GLY A 1 42 ? 3.110 -18.687 -17.724 1.00 0.00 42 GLY A C 17
ATOM 10901 O O . GLY A 1 42 ? 2.870 -18.988 -18.893 1.00 0.00 42 GLY A O 17
ATOM 10905 N N . PRO A 1 43 ? 3.687 -19.545 -16.869 1.00 0.00 43 PRO A N 17
ATOM 10906 C CA . PRO A 1 43 ? 4.075 -20.905 -17.254 1.00 0.00 43 PRO A CA 17
ATOM 10907 C C . PRO A 1 43 ? 2.869 -21.805 -17.497 1.00 0.00 43 PRO A C 17
ATOM 10908 O O . PRO A 1 43 ? 1.941 -21.848 -16.690 1.00 0.00 43 PRO A O 17
ATOM 10919 N N . SER A 1 44 ? 2.889 -22.524 -18.615 1.00 0.00 44 SER A N 17
ATOM 10920 C CA . SER A 1 44 ? 1.794 -23.421 -18.967 1.00 0.00 44 SER A CA 17
ATOM 10921 C C . SER A 1 44 ? 0.451 -22.706 -18.864 1.00 0.00 44 SER A C 17
ATOM 10922 O O . SER A 1 44 ? -0.541 -23.285 -18.422 1.00 0.00 44 SER A O 17
ATOM 10930 N N . SER A 1 45 ? 0.427 -21.442 -19.276 1.00 0.00 45 SER A N 17
ATOM 10931 C CA . SER A 1 45 ? -0.793 -20.645 -19.227 1.00 0.00 45 SER A CA 17
ATOM 10932 C C . SER A 1 45 ? -1.251 -20.267 -20.633 1.00 0.00 45 SER A C 17
ATOM 10933 O O . SER A 1 45 ? -0.455 -19.824 -21.459 1.00 0.00 45 SER A O 17
ATOM 10941 N N . GLY A 1 46 ? -2.542 -20.447 -20.896 1.00 0.00 46 GLY A N 17
ATOM 10942 C CA . GLY A 1 46 ? -3.086 -20.121 -22.201 1.00 0.00 46 GLY A CA 17
ATOM 10943 C C . GLY A 1 46 ? -3.453 -18.656 -22.327 1.00 0.00 46 GLY A C 17
ATOM 10944 O O . GLY A 1 46 ? -3.830 -18.224 -23.415 1.00 0.00 46 GLY A O 17
ATOM 10949 N N . GLY A 1 1 ? -19.327 7.132 -25.285 1.00 0.00 1 GLY A N 18
ATOM 10950 C CA . GLY A 1 1 ? -18.803 8.482 -25.186 1.00 0.00 1 GLY A CA 18
ATOM 10951 C C . GLY A 1 1 ? -19.100 9.122 -23.845 1.00 0.00 1 GLY A C 18
ATOM 10952 O O . GLY A 1 1 ? -19.978 9.979 -23.739 1.00 0.00 1 GLY A O 18
ATOM 10956 N N . SER A 1 2 ? -18.368 8.705 -22.817 1.00 0.00 2 SER A N 18
ATOM 10957 C CA . SER A 1 2 ? -18.561 9.240 -21.474 1.00 0.00 2 SER A CA 18
ATOM 10958 C C . SER A 1 2 ? -17.731 10.503 -21.267 1.00 0.00 2 SER A C 18
ATOM 10959 O O . SER A 1 2 ? -16.748 10.735 -21.971 1.00 0.00 2 SER A O 18
ATOM 10967 N N . SER A 1 3 ? -18.136 11.317 -20.297 1.00 0.00 3 SER A N 18
ATOM 10968 C CA . SER A 1 3 ? -17.433 12.560 -19.999 1.00 0.00 3 SER A CA 18
ATOM 10969 C C . SER A 1 3 ? -17.556 12.912 -18.520 1.00 0.00 3 SER A C 18
ATOM 10970 O O . SER A 1 3 ? -18.345 12.313 -17.791 1.00 0.00 3 SER A O 18
ATOM 10978 N N . GLY A 1 4 ? -16.768 13.890 -18.084 1.00 0.00 4 GLY A N 18
ATOM 10979 C CA . GLY A 1 4 ? -16.803 14.307 -16.694 1.00 0.00 4 GLY A CA 18
ATOM 10980 C C . GLY A 1 4 ? -15.429 14.661 -16.160 1.00 0.00 4 GLY A C 18
ATOM 10981 O O . GLY A 1 4 ? -14.547 13.806 -16.081 1.00 0.00 4 GLY A O 18
ATOM 10985 N N . SER A 1 5 ? -15.246 15.925 -15.793 1.00 0.00 5 SER A N 18
ATOM 10986 C CA . SER A 1 5 ? -13.968 16.392 -15.269 1.00 0.00 5 SER A CA 18
ATOM 10987 C C . SER A 1 5 ? -14.097 17.801 -14.699 1.00 0.00 5 SER A C 18
ATOM 10988 O O . SER A 1 5 ? -14.363 18.756 -15.429 1.00 0.00 5 SER A O 18
ATOM 10996 N N . SER A 1 6 ? -13.907 17.922 -13.389 1.00 0.00 6 SER A N 18
ATOM 10997 C CA . SER A 1 6 ? -14.005 19.213 -12.718 1.00 0.00 6 SER A CA 18
ATOM 10998 C C . SER A 1 6 ? -12.812 20.099 -13.067 1.00 0.00 6 SER A C 18
ATOM 10999 O O . SER A 1 6 ? -12.974 21.203 -13.585 1.00 0.00 6 SER A O 18
ATOM 11007 N N . GLY A 1 7 ? -11.612 19.605 -12.778 1.00 0.00 7 GLY A N 18
ATOM 11008 C CA . GLY A 1 7 ? -10.409 20.363 -13.066 1.00 0.00 7 GLY A CA 18
ATOM 11009 C C . GLY A 1 7 ? -9.660 19.826 -14.270 1.00 0.00 7 GLY A C 18
ATOM 11010 O O . GLY A 1 7 ? -10.195 19.794 -15.378 1.00 0.00 7 GLY A O 18
ATOM 11014 N N . MET A 1 8 ? -8.418 19.406 -14.054 1.00 0.00 8 MET A N 18
ATOM 11015 C CA . MET A 1 8 ? -7.595 18.868 -15.131 1.00 0.00 8 MET A CA 18
ATOM 11016 C C . MET A 1 8 ? -7.449 17.356 -15.001 1.00 0.00 8 MET A C 18
ATOM 11017 O O . MET A 1 8 ? -7.802 16.608 -15.912 1.00 0.00 8 MET A O 18
ATOM 11031 N N . GLY A 1 9 ? -6.926 16.912 -13.862 1.00 0.00 9 GLY A N 18
ATOM 11032 C CA . GLY A 1 9 ? -6.743 15.490 -13.634 1.00 0.00 9 GLY A CA 18
ATOM 11033 C C . GLY A 1 9 ? -7.176 15.064 -12.246 1.00 0.00 9 GLY A C 18
ATOM 11034 O O . GLY A 1 9 ? -7.126 15.855 -11.304 1.00 0.00 9 GLY A O 18
ATOM 11038 N N . GLU A 1 10 ? -7.604 13.812 -12.118 1.00 0.00 10 GLU A N 18
ATOM 11039 C CA . GLU A 1 10 ? -8.050 13.285 -10.834 1.00 0.00 10 GLU A CA 18
ATOM 11040 C C . GLU A 1 10 ? -7.397 11.936 -10.544 1.00 0.00 10 GLU A C 18
ATOM 11041 O O . GLU A 1 10 ? -7.905 10.888 -10.944 1.00 0.00 10 GLU A O 18
ATOM 11053 N N . LYS A 1 11 ? -6.268 11.970 -9.844 1.00 0.00 11 LYS A N 18
ATOM 11054 C CA . LYS A 1 11 ? -5.545 10.752 -9.498 1.00 0.00 11 LYS A CA 18
ATOM 11055 C C . LYS A 1 11 ? -6.501 9.678 -8.990 1.00 0.00 11 LYS A C 18
ATOM 11056 O O . LYS A 1 11 ? -7.386 9.952 -8.179 1.00 0.00 11 LYS A O 18
ATOM 11075 N N . THR A 1 12 ? -6.316 8.452 -9.471 1.00 0.00 12 THR A N 18
ATOM 11076 C CA . THR A 1 12 ? -7.161 7.336 -9.066 1.00 0.00 12 THR A CA 18
ATOM 11077 C C . THR A 1 12 ? -6.485 6.001 -9.356 1.00 0.00 12 THR A C 18
ATOM 11078 O O . THR A 1 12 ? -6.383 5.584 -10.510 1.00 0.00 12 THR A O 18
ATOM 11089 N N . TRP A 1 13 ? -6.027 5.334 -8.303 1.00 0.00 13 TRP A N 18
ATOM 11090 C CA . TRP A 1 13 ? -5.361 4.044 -8.446 1.00 0.00 13 TRP A CA 18
ATOM 11091 C C . TRP A 1 13 ? -6.212 2.924 -7.858 1.00 0.00 13 TRP A C 18
ATOM 11092 O O . TRP A 1 13 ? -5.748 2.156 -7.015 1.00 0.00 13 TRP A O 18
ATOM 11113 N N . LYS A 1 14 ? -7.459 2.837 -8.306 1.00 0.00 14 LYS A N 18
ATOM 11114 C CA . LYS A 1 14 ? -8.376 1.810 -7.826 1.00 0.00 14 LYS A CA 18
ATOM 11115 C C . LYS A 1 14 ? -8.153 0.493 -8.563 1.00 0.00 14 LYS A C 18
ATOM 11116 O O . LYS A 1 14 ? -7.538 0.464 -9.630 1.00 0.00 14 LYS A O 18
ATOM 11135 N N . CYS A 1 15 ? -8.657 -0.594 -7.990 1.00 0.00 15 CYS A N 18
ATOM 11136 C CA . CYS A 1 15 ? -8.514 -1.914 -8.593 1.00 0.00 15 CYS A CA 18
ATOM 11137 C C . CYS A 1 15 ? -9.808 -2.340 -9.281 1.00 0.00 15 CYS A C 18
ATOM 11138 O O . CYS A 1 15 ? -10.864 -2.410 -8.653 1.00 0.00 15 CYS A O 18
ATOM 11145 N N . ARG A 1 16 ? -9.716 -2.624 -10.576 1.00 0.00 16 ARG A N 18
ATOM 11146 C CA . ARG A 1 16 ? -10.878 -3.043 -11.351 1.00 0.00 16 ARG A CA 18
ATOM 11147 C C . ARG A 1 16 ? -11.112 -4.544 -11.211 1.00 0.00 16 ARG A C 18
ATOM 11148 O O . ARG A 1 16 ? -11.783 -5.156 -12.042 1.00 0.00 16 ARG A O 18
ATOM 11169 N N . GLU A 1 17 ? -10.554 -5.130 -10.156 1.00 0.00 17 GLU A N 18
ATOM 11170 C CA . GLU A 1 17 ? -10.702 -6.559 -9.910 1.00 0.00 17 GLU A CA 18
ATOM 11171 C C . GLU A 1 17 ? -11.469 -6.812 -8.615 1.00 0.00 17 GLU A C 18
ATOM 11172 O O . GLU A 1 17 ? -12.489 -7.501 -8.609 1.00 0.00 17 GLU A O 18
ATOM 11184 N N . CYS A 1 18 ? -10.971 -6.249 -7.520 1.00 0.00 18 CYS A N 18
ATOM 11185 C CA . CYS A 1 18 ? -11.607 -6.412 -6.218 1.00 0.00 18 CYS A CA 18
ATOM 11186 C C . CYS A 1 18 ? -12.539 -5.242 -5.917 1.00 0.00 18 CYS A C 18
ATOM 11187 O O . CYS A 1 18 ? -13.327 -5.290 -4.973 1.00 0.00 18 CYS A O 18
ATOM 11194 N N . ASP A 1 19 ? -12.442 -4.193 -6.726 1.00 0.00 19 ASP A N 18
ATOM 11195 C CA . ASP A 1 19 ? -13.276 -3.010 -6.548 1.00 0.00 19 ASP A CA 18
ATOM 11196 C C . ASP A 1 19 ? -12.844 -2.220 -5.317 1.00 0.00 19 ASP A C 18
ATOM 11197 O O . ASP A 1 19 ? -13.676 -1.791 -4.519 1.00 0.00 19 ASP A O 18
ATOM 11206 N N . MET A 1 20 ? -11.536 -2.032 -5.170 1.00 0.00 20 MET A N 18
ATOM 11207 C CA . MET A 1 20 ? -10.993 -1.293 -4.036 1.00 0.00 20 MET A CA 18
ATOM 11208 C C . MET A 1 20 ? -10.200 -0.079 -4.509 1.00 0.00 20 MET A C 18
ATOM 11209 O O . MET A 1 20 ? -9.161 -0.217 -5.156 1.00 0.00 20 MET A O 18
ATOM 11223 N N . CYS A 1 21 ? -10.696 1.109 -4.181 1.00 0.00 21 CYS A N 18
ATOM 11224 C CA . CYS A 1 21 ? -10.033 2.348 -4.573 1.00 0.00 21 CYS A CA 18
ATOM 11225 C C . CYS A 1 21 ? -8.856 2.650 -3.652 1.00 0.00 21 CYS A C 18
ATOM 11226 O O . CYS A 1 21 ? -8.941 2.466 -2.438 1.00 0.00 21 CYS A O 18
ATOM 11234 N N . PHE A 1 22 ? -7.757 3.113 -4.238 1.00 0.00 22 PHE A N 18
ATOM 11235 C CA . PHE A 1 22 ? -6.560 3.438 -3.470 1.00 0.00 22 PHE A CA 18
ATOM 11236 C C . PHE A 1 22 ? -6.091 4.859 -3.770 1.00 0.00 22 PHE A C 18
ATOM 11237 O O . PHE A 1 22 ? -5.795 5.198 -4.915 1.00 0.00 22 PHE A O 18
ATOM 11254 N N . SER A 1 23 ? -6.027 5.686 -2.731 1.00 0.00 23 SER A N 18
ATOM 11255 C CA . SER A 1 23 ? -5.598 7.072 -2.882 1.00 0.00 23 SER A CA 18
ATOM 11256 C C . SER A 1 23 ? -4.079 7.183 -2.793 1.00 0.00 23 SER A C 18
ATOM 11257 O O . SER A 1 23 ? -3.548 8.181 -2.306 1.00 0.00 23 SER A O 18
ATOM 11265 N N . GLN A 1 24 ? -3.387 6.152 -3.267 1.00 0.00 24 GLN A N 18
ATOM 11266 C CA . GLN A 1 24 ? -1.930 6.134 -3.241 1.00 0.00 24 GLN A CA 18
ATOM 11267 C C . GLN A 1 24 ? -1.379 5.152 -4.269 1.00 0.00 24 GLN A C 18
ATOM 11268 O O . GLN A 1 24 ? -1.532 3.939 -4.127 1.00 0.00 24 GLN A O 18
ATOM 11282 N N . ALA A 1 25 ? -0.738 5.684 -5.304 1.00 0.00 25 ALA A N 18
ATOM 11283 C CA . ALA A 1 25 ? -0.162 4.854 -6.355 1.00 0.00 25 ALA A CA 18
ATOM 11284 C C . ALA A 1 25 ? 0.703 3.745 -5.767 1.00 0.00 25 ALA A C 18
ATOM 11285 O O . ALA A 1 25 ? 0.479 2.563 -6.031 1.00 0.00 25 ALA A O 18
ATOM 11292 N N . SER A 1 26 ? 1.692 4.132 -4.969 1.00 0.00 26 SER A N 18
ATOM 11293 C CA . SER A 1 26 ? 2.595 3.170 -4.347 1.00 0.00 26 SER A CA 18
ATOM 11294 C C . SER A 1 26 ? 1.812 2.114 -3.573 1.00 0.00 26 SER A C 18
ATOM 11295 O O . SER A 1 26 ? 2.117 0.923 -3.644 1.00 0.00 26 SER A O 18
ATOM 11303 N N . SER A 1 27 ? 0.802 2.559 -2.833 1.00 0.00 27 SER A N 18
ATOM 11304 C CA . SER A 1 27 ? -0.023 1.653 -2.042 1.00 0.00 27 SER A CA 18
ATOM 11305 C C . SER A 1 27 ? -0.632 0.565 -2.921 1.00 0.00 27 SER A C 18
ATOM 11306 O O . SER A 1 27 ? -0.588 -0.619 -2.583 1.00 0.00 27 SER A O 18
ATOM 11314 N N . LEU A 1 28 ? -1.200 0.974 -4.050 1.00 0.00 28 LEU A N 18
ATOM 11315 C CA . LEU A 1 28 ? -1.818 0.035 -4.980 1.00 0.00 28 LEU A CA 18
ATOM 11316 C C . LEU A 1 28 ? -0.784 -0.934 -5.543 1.00 0.00 28 LEU A C 18
ATOM 11317 O O . LEU A 1 28 ? -0.995 -2.147 -5.553 1.00 0.00 28 LEU A O 18
ATOM 11333 N N . ARG A 1 29 ? 0.336 -0.391 -6.010 1.00 0.00 29 ARG A N 18
ATOM 11334 C CA . ARG A 1 29 ? 1.404 -1.207 -6.575 1.00 0.00 29 ARG A CA 18
ATOM 11335 C C . ARG A 1 29 ? 1.636 -2.457 -5.731 1.00 0.00 29 ARG A C 18
ATOM 11336 O O . ARG A 1 29 ? 1.763 -3.562 -6.261 1.00 0.00 29 ARG A O 18
ATOM 11357 N N . LEU A 1 30 ? 1.691 -2.276 -4.416 1.00 0.00 30 LEU A N 18
ATOM 11358 C CA . LEU A 1 30 ? 1.909 -3.388 -3.499 1.00 0.00 30 LEU A CA 18
ATOM 11359 C C . LEU A 1 30 ? 0.665 -4.265 -3.401 1.00 0.00 30 LEU A C 18
ATOM 11360 O O . LEU A 1 30 ? 0.741 -5.487 -3.538 1.00 0.00 30 LEU A O 18
ATOM 11376 N N . HIS A 1 31 ? -0.481 -3.634 -3.166 1.00 0.00 31 HIS A N 18
ATOM 11377 C CA . HIS A 1 31 ? -1.743 -4.357 -3.054 1.00 0.00 31 HIS A CA 18
ATOM 11378 C C . HIS A 1 31 ? -1.925 -5.318 -4.225 1.00 0.00 31 HIS A C 18
ATOM 11379 O O . HIS A 1 31 ? -2.314 -6.471 -4.038 1.00 0.00 31 HIS A O 18
ATOM 11393 N N . GLN A 1 32 ? -1.641 -4.835 -5.430 1.00 0.00 32 GLN A N 18
ATOM 11394 C CA . GLN A 1 32 ? -1.775 -5.652 -6.630 1.00 0.00 32 GLN A CA 18
ATOM 11395 C C . GLN A 1 32 ? -1.094 -7.005 -6.447 1.00 0.00 32 GLN A C 18
ATOM 11396 O O . GLN A 1 32 ? -1.408 -7.967 -7.146 1.00 0.00 32 GLN A O 18
ATOM 11410 N N . ASN A 1 33 ? -0.161 -7.068 -5.504 1.00 0.00 33 ASN A N 18
ATOM 11411 C CA . ASN A 1 33 ? 0.566 -8.303 -5.230 1.00 0.00 33 ASN A CA 18
ATOM 11412 C C . ASN A 1 33 ? -0.388 -9.409 -4.788 1.00 0.00 33 ASN A C 18
ATOM 11413 O O . ASN A 1 33 ? 0.002 -10.570 -4.671 1.00 0.00 33 ASN A O 18
ATOM 11424 N N . VAL A 1 34 ? -1.642 -9.039 -4.544 1.00 0.00 34 VAL A N 18
ATOM 11425 C CA . VAL A 1 34 ? -2.653 -9.999 -4.116 1.00 0.00 34 VAL A CA 18
ATOM 11426 C C . VAL A 1 34 ? -3.326 -10.658 -5.315 1.00 0.00 34 VAL A C 18
ATOM 11427 O O . VAL A 1 34 ? -3.961 -11.705 -5.185 1.00 0.00 34 VAL A O 18
ATOM 11440 N N . HIS A 1 35 ? -3.183 -10.038 -6.482 1.00 0.00 35 HIS A N 18
ATOM 11441 C CA . HIS A 1 35 ? -3.776 -10.566 -7.705 1.00 0.00 35 HIS A CA 18
ATOM 11442 C C . HIS A 1 35 ? -2.700 -11.112 -8.640 1.00 0.00 35 HIS A C 18
ATOM 11443 O O . HIS A 1 35 ? -2.784 -10.955 -9.858 1.00 0.00 35 HIS A O 18
ATOM 11457 N N . VAL A 1 36 ? -1.690 -11.752 -8.061 1.00 0.00 36 VAL A N 18
ATOM 11458 C CA . VAL A 1 36 ? -0.598 -12.321 -8.842 1.00 0.00 36 VAL A CA 18
ATOM 11459 C C . VAL A 1 36 ? -0.311 -13.758 -8.420 1.00 0.00 36 VAL A C 18
ATOM 11460 O O . VAL A 1 36 ? 0.251 -14.003 -7.353 1.00 0.00 36 VAL A O 18
ATOM 11473 N N . GLY A 1 37 ? -0.702 -14.707 -9.265 1.00 0.00 37 GLY A N 18
ATOM 11474 C CA . GLY A 1 37 ? -0.478 -16.108 -8.963 1.00 0.00 37 GLY A CA 18
ATOM 11475 C C . GLY A 1 37 ? -1.620 -16.721 -8.177 1.00 0.00 37 GLY A C 18
ATOM 11476 O O . GLY A 1 37 ? -1.470 -17.038 -6.997 1.00 0.00 37 GLY A O 18
ATOM 11480 N N . GLU A 1 38 ? -2.765 -16.887 -8.831 1.00 0.00 38 GLU A N 18
ATOM 11481 C CA . GLU A 1 38 ? -3.938 -17.464 -8.183 1.00 0.00 38 GLU A CA 18
ATOM 11482 C C . GLU A 1 38 ? -3.908 -18.988 -8.261 1.00 0.00 38 GLU A C 18
ATOM 11483 O O . GLU A 1 38 ? -4.399 -19.676 -7.367 1.00 0.00 38 GLU A O 18
ATOM 11495 N N . LYS A 1 39 ? -3.328 -19.508 -9.338 1.00 0.00 39 LYS A N 18
ATOM 11496 C CA . LYS A 1 39 ? -3.232 -20.949 -9.534 1.00 0.00 39 LYS A CA 18
ATOM 11497 C C . LYS A 1 39 ? -1.781 -21.414 -9.453 1.00 0.00 39 LYS A C 18
ATOM 11498 O O . LYS A 1 39 ? -1.106 -21.599 -10.465 1.00 0.00 39 LYS A O 18
ATOM 11517 N N . PRO A 1 40 ? -1.290 -21.609 -8.220 1.00 0.00 40 PRO A N 18
ATOM 11518 C CA . PRO A 1 40 ? 0.085 -22.057 -7.978 1.00 0.00 40 PRO A CA 18
ATOM 11519 C C . PRO A 1 40 ? 0.306 -23.505 -8.401 1.00 0.00 40 PRO A C 18
ATOM 11520 O O . PRO A 1 40 ? -0.308 -24.422 -7.856 1.00 0.00 40 PRO A O 18
ATOM 11531 N N . SER A 1 41 ? 1.187 -23.704 -9.376 1.00 0.00 41 SER A N 18
ATOM 11532 C CA . SER A 1 41 ? 1.486 -25.041 -9.875 1.00 0.00 41 SER A CA 18
ATOM 11533 C C . SER A 1 41 ? 1.914 -25.962 -8.737 1.00 0.00 41 SER A C 18
ATOM 11534 O O . SER A 1 41 ? 3.088 -26.011 -8.370 1.00 0.00 41 SER A O 18
ATOM 11542 N N . GLY A 1 42 ? 0.952 -26.693 -8.181 1.00 0.00 42 GLY A N 18
ATOM 11543 C CA . GLY A 1 42 ? 1.248 -27.603 -7.090 1.00 0.00 42 GLY A CA 18
ATOM 11544 C C . GLY A 1 42 ? 1.594 -26.875 -5.806 1.00 0.00 42 GLY A C 18
ATOM 11545 O O . GLY A 1 42 ? 2.763 -26.657 -5.487 1.00 0.00 42 GLY A O 18
ATOM 11549 N N . PRO A 1 43 ? 0.560 -26.485 -5.045 1.00 0.00 43 PRO A N 18
ATOM 11550 C CA . PRO A 1 43 ? 0.736 -25.771 -3.777 1.00 0.00 43 PRO A CA 18
ATOM 11551 C C . PRO A 1 43 ? 1.328 -26.660 -2.689 1.00 0.00 43 PRO A C 18
ATOM 11552 O O . PRO A 1 43 ? 1.498 -26.230 -1.548 1.00 0.00 43 PRO A O 18
ATOM 11563 N N . SER A 1 44 ? 1.642 -27.900 -3.049 1.00 0.00 44 SER A N 18
ATOM 11564 C CA . SER A 1 44 ? 2.213 -28.850 -2.102 1.00 0.00 44 SER A CA 18
ATOM 11565 C C . SER A 1 44 ? 1.213 -29.184 -0.998 1.00 0.00 44 SER A C 18
ATOM 11566 O O . SER A 1 44 ? 1.574 -29.276 0.175 1.00 0.00 44 SER A O 18
ATOM 11574 N N . SER A 1 45 ? -0.046 -29.364 -1.384 1.00 0.00 45 SER A N 18
ATOM 11575 C CA . SER A 1 45 ? -1.100 -29.684 -0.429 1.00 0.00 45 SER A CA 18
ATOM 11576 C C . SER A 1 45 ? -0.912 -31.088 0.138 1.00 0.00 45 SER A C 18
ATOM 11577 O O . SER A 1 45 ? -1.310 -31.373 1.267 1.00 0.00 45 SER A O 18
ATOM 11585 N N . GLY A 1 46 ? -0.301 -31.963 -0.656 1.00 0.00 46 GLY A N 18
ATOM 11586 C CA . GLY A 1 46 ? -0.070 -33.327 -0.218 1.00 0.00 46 GLY A CA 18
ATOM 11587 C C . GLY A 1 46 ? -0.750 -34.346 -1.111 1.00 0.00 46 GLY A C 18
ATOM 11588 O O . GLY A 1 46 ? -1.248 -33.974 -2.172 1.00 0.00 46 GLY A O 18
ATOM 11593 N N . GLY A 1 1 ? -21.165 24.385 -24.373 1.00 0.00 1 GLY A N 19
ATOM 11594 C CA . GLY A 1 1 ? -20.947 24.736 -25.764 1.00 0.00 1 GLY A CA 19
ATOM 11595 C C . GLY A 1 1 ? -19.681 25.545 -25.966 1.00 0.00 1 GLY A C 19
ATOM 11596 O O . GLY A 1 1 ? -19.111 26.068 -25.009 1.00 0.00 1 GLY A O 19
ATOM 11600 N N . SER A 1 2 ? -19.238 25.646 -27.216 1.00 0.00 2 SER A N 19
ATOM 11601 C CA . SER A 1 2 ? -18.028 26.391 -27.540 1.00 0.00 2 SER A CA 19
ATOM 11602 C C . SER A 1 2 ? -16.951 26.164 -26.484 1.00 0.00 2 SER A C 19
ATOM 11603 O O . SER A 1 2 ? -16.262 27.098 -26.073 1.00 0.00 2 SER A O 19
ATOM 11611 N N . SER A 1 3 ? -16.812 24.916 -26.048 1.00 0.00 3 SER A N 19
ATOM 11612 C CA . SER A 1 3 ? -15.821 24.565 -25.037 1.00 0.00 3 SER A CA 19
ATOM 11613 C C . SER A 1 3 ? -14.633 23.845 -25.667 1.00 0.00 3 SER A C 19
ATOM 11614 O O . SER A 1 3 ? -14.642 23.531 -26.857 1.00 0.00 3 SER A O 19
ATOM 11622 N N . GLY A 1 4 ? -13.610 23.585 -24.858 1.00 0.00 4 GLY A N 19
ATOM 11623 C CA . GLY A 1 4 ? -12.428 22.904 -25.353 1.00 0.00 4 GLY A CA 19
ATOM 11624 C C . GLY A 1 4 ? -11.431 22.599 -24.253 1.00 0.00 4 GLY A C 19
ATOM 11625 O O . GLY A 1 4 ? -10.305 23.096 -24.270 1.00 0.00 4 GLY A O 19
ATOM 11629 N N . SER A 1 5 ? -11.846 21.780 -23.291 1.00 0.00 5 SER A N 19
ATOM 11630 C CA . SER A 1 5 ? -10.984 21.413 -22.175 1.00 0.00 5 SER A CA 19
ATOM 11631 C C . SER A 1 5 ? -10.634 19.929 -22.223 1.00 0.00 5 SER A C 19
ATOM 11632 O O . SER A 1 5 ? -11.264 19.109 -21.554 1.00 0.00 5 SER A O 19
ATOM 11640 N N . SER A 1 6 ? -9.625 19.590 -23.019 1.00 0.00 6 SER A N 19
ATOM 11641 C CA . SER A 1 6 ? -9.193 18.204 -23.158 1.00 0.00 6 SER A CA 19
ATOM 11642 C C . SER A 1 6 ? -7.735 18.045 -22.739 1.00 0.00 6 SER A C 19
ATOM 11643 O O . SER A 1 6 ? -6.839 17.982 -23.580 1.00 0.00 6 SER A O 19
ATOM 11651 N N . GLY A 1 7 ? -7.504 17.981 -21.431 1.00 0.00 7 GLY A N 19
ATOM 11652 C CA . GLY A 1 7 ? -6.154 17.830 -20.922 1.00 0.00 7 GLY A CA 19
ATOM 11653 C C . GLY A 1 7 ? -6.113 17.715 -19.412 1.00 0.00 7 GLY A C 19
ATOM 11654 O O . GLY A 1 7 ? -5.232 18.278 -18.763 1.00 0.00 7 GLY A O 19
ATOM 11658 N N . MET A 1 8 ? -7.070 16.984 -18.849 1.00 0.00 8 MET A N 19
ATOM 11659 C CA . MET A 1 8 ? -7.140 16.797 -17.405 1.00 0.00 8 MET A CA 19
ATOM 11660 C C . MET A 1 8 ? -7.380 15.331 -17.057 1.00 0.00 8 MET A C 19
ATOM 11661 O O . MET A 1 8 ? -7.646 14.511 -17.934 1.00 0.00 8 MET A O 19
ATOM 11675 N N . GLY A 1 9 ? -7.283 15.009 -15.770 1.00 0.00 9 GLY A N 19
ATOM 11676 C CA . GLY A 1 9 ? -7.492 13.642 -15.330 1.00 0.00 9 GLY A CA 19
ATOM 11677 C C . GLY A 1 9 ? -7.356 13.490 -13.828 1.00 0.00 9 GLY A C 19
ATOM 11678 O O . GLY A 1 9 ? -6.261 13.617 -13.282 1.00 0.00 9 GLY A O 19
ATOM 11682 N N . GLU A 1 10 ? -8.473 13.219 -13.159 1.00 0.00 10 GLU A N 19
ATOM 11683 C CA . GLU A 1 10 ? -8.473 13.052 -11.711 1.00 0.00 10 GLU A CA 19
ATOM 11684 C C . GLU A 1 10 ? -7.693 11.803 -11.307 1.00 0.00 10 GLU A C 19
ATOM 11685 O O . GLU A 1 10 ? -7.834 10.744 -11.918 1.00 0.00 10 GLU A O 19
ATOM 11697 N N . LYS A 1 11 ? -6.870 11.936 -10.273 1.00 0.00 11 LYS A N 19
ATOM 11698 C CA . LYS A 1 11 ? -6.067 10.821 -9.785 1.00 0.00 11 LYS A CA 19
ATOM 11699 C C . LYS A 1 11 ? -6.957 9.697 -9.265 1.00 0.00 11 LYS A C 19
ATOM 11700 O O . LYS A 1 11 ? -8.019 9.945 -8.692 1.00 0.00 11 LYS A O 19
ATOM 11719 N N . THR A 1 12 ? -6.518 8.459 -9.467 1.00 0.00 12 THR A N 19
ATOM 11720 C CA . THR A 1 12 ? -7.274 7.296 -9.019 1.00 0.00 12 THR A CA 19
ATOM 11721 C C . THR A 1 12 ? -6.466 6.015 -9.189 1.00 0.00 12 THR A C 19
ATOM 11722 O O . THR A 1 12 ? -6.032 5.686 -10.293 1.00 0.00 12 THR A O 19
ATOM 11733 N N . TRP A 1 13 ? -6.267 5.296 -8.090 1.00 0.00 13 TRP A N 19
ATOM 11734 C CA . TRP A 1 13 ? -5.510 4.050 -8.118 1.00 0.00 13 TRP A CA 19
ATOM 11735 C C . TRP A 1 13 ? -6.363 2.884 -7.628 1.00 0.00 13 TRP A C 19
ATOM 11736 O O . TRP A 1 13 ? -5.988 2.180 -6.690 1.00 0.00 13 TRP A O 19
ATOM 11757 N N . LYS A 1 14 ? -7.510 2.686 -8.267 1.00 0.00 14 LYS A N 19
ATOM 11758 C CA . LYS A 1 14 ? -8.416 1.605 -7.897 1.00 0.00 14 LYS A CA 19
ATOM 11759 C C . LYS A 1 14 ? -7.838 0.251 -8.297 1.00 0.00 14 LYS A C 19
ATOM 11760 O O . LYS A 1 14 ? -6.915 0.173 -9.107 1.00 0.00 14 LYS A O 19
ATOM 11779 N N . CYS A 1 15 ? -8.389 -0.814 -7.724 1.00 0.00 15 CYS A N 19
ATOM 11780 C CA . CYS A 1 15 ? -7.930 -2.166 -8.021 1.00 0.00 15 CYS A CA 19
ATOM 11781 C C . CYS A 1 15 ? -8.761 -2.790 -9.139 1.00 0.00 15 CYS A C 19
ATOM 11782 O O . CYS A 1 15 ? -9.991 -2.724 -9.123 1.00 0.00 15 CYS A O 19
ATOM 11789 N N . ARG A 1 16 ? -8.082 -3.395 -10.107 1.00 0.00 16 ARG A N 19
ATOM 11790 C CA . ARG A 1 16 ? -8.757 -4.029 -11.233 1.00 0.00 16 ARG A CA 19
ATOM 11791 C C . ARG A 1 16 ? -9.159 -5.460 -10.889 1.00 0.00 16 ARG A C 19
ATOM 11792 O O . ARG A 1 16 ? -9.368 -6.287 -11.776 1.00 0.00 16 ARG A O 19
ATOM 11813 N N . GLU A 1 17 ? -9.265 -5.745 -9.594 1.00 0.00 17 GLU A N 19
ATOM 11814 C CA . GLU A 1 17 ? -9.642 -7.076 -9.134 1.00 0.00 17 GLU A CA 19
ATOM 11815 C C . GLU A 1 17 ? -10.814 -7.004 -8.159 1.00 0.00 17 GLU A C 19
ATOM 11816 O O . GLU A 1 17 ? -11.900 -7.513 -8.438 1.00 0.00 17 GLU A O 19
ATOM 11828 N N . CYS A 1 18 ? -10.585 -6.369 -7.015 1.00 0.00 18 CYS A N 19
ATOM 11829 C CA . CYS A 1 18 ? -11.620 -6.231 -5.997 1.00 0.00 18 CYS A CA 19
ATOM 11830 C C . CYS A 1 18 ? -12.376 -4.916 -6.166 1.00 0.00 18 CYS A C 19
ATOM 11831 O O . CYS A 1 18 ? -13.458 -4.734 -5.607 1.00 0.00 18 CYS A O 19
ATOM 11838 N N . ASP A 1 19 ? -11.798 -4.003 -6.939 1.00 0.00 19 ASP A N 19
ATOM 11839 C CA . ASP A 1 19 ? -12.417 -2.705 -7.183 1.00 0.00 19 ASP A CA 19
ATOM 11840 C C . ASP A 1 19 ? -12.293 -1.805 -5.957 1.00 0.00 19 ASP A C 19
ATOM 11841 O O . ASP A 1 19 ? -13.261 -1.166 -5.544 1.00 0.00 19 ASP A O 19
ATOM 11850 N N . MET A 1 20 ? -11.097 -1.762 -5.379 1.00 0.00 20 MET A N 19
ATOM 11851 C CA . MET A 1 20 ? -10.848 -0.940 -4.200 1.00 0.00 20 MET A CA 19
ATOM 11852 C C . MET A 1 20 ? -10.079 0.323 -4.571 1.00 0.00 20 MET A C 19
ATOM 11853 O O . MET A 1 20 ? -8.984 0.253 -5.131 1.00 0.00 20 MET A O 19
ATOM 11867 N N . CYS A 1 21 ? -10.657 1.477 -4.255 1.00 0.00 21 CYS A N 19
ATOM 11868 C CA . CYS A 1 21 ? -10.026 2.757 -4.557 1.00 0.00 21 CYS A CA 19
ATOM 11869 C C . CYS A 1 21 ? -8.870 3.031 -3.601 1.00 0.00 21 CYS A C 19
ATOM 11870 O O . CYS A 1 21 ? -9.005 2.876 -2.387 1.00 0.00 21 CYS A O 19
ATOM 11878 N N . PHE A 1 22 ? -7.734 3.439 -4.156 1.00 0.00 22 PHE A N 19
ATOM 11879 C CA . PHE A 1 22 ? -6.553 3.733 -3.353 1.00 0.00 22 PHE A CA 19
ATOM 11880 C C . PHE A 1 22 ? -6.005 5.119 -3.678 1.00 0.00 22 PHE A C 19
ATOM 11881 O O . PHE A 1 22 ? -5.712 5.427 -4.834 1.00 0.00 22 PHE A O 19
ATOM 11898 N N . SER A 1 23 ? -5.869 5.951 -2.651 1.00 0.00 23 SER A N 19
ATOM 11899 C CA . SER A 1 23 ? -5.360 7.307 -2.828 1.00 0.00 23 SER A CA 19
ATOM 11900 C C . SER A 1 23 ? -3.835 7.323 -2.795 1.00 0.00 23 SER A C 19
ATOM 11901 O O . SER A 1 23 ? -3.223 8.314 -2.396 1.00 0.00 23 SER A O 19
ATOM 11909 N N . GLN A 1 24 ? -3.228 6.218 -3.217 1.00 0.00 24 GLN A N 19
ATOM 11910 C CA . GLN A 1 24 ? -1.774 6.105 -3.235 1.00 0.00 24 GLN A CA 19
ATOM 11911 C C . GLN A 1 24 ? -1.323 5.053 -4.242 1.00 0.00 24 GLN A C 19
ATOM 11912 O O . GLN A 1 24 ? -1.450 3.853 -4.001 1.00 0.00 24 GLN A O 19
ATOM 11926 N N . ALA A 1 25 ? -0.795 5.511 -5.373 1.00 0.00 25 ALA A N 19
ATOM 11927 C CA . ALA A 1 25 ? -0.324 4.610 -6.416 1.00 0.00 25 ALA A CA 19
ATOM 11928 C C . ALA A 1 25 ? 0.436 3.429 -5.820 1.00 0.00 25 ALA A C 19
ATOM 11929 O O . ALA A 1 25 ? 0.118 2.272 -6.094 1.00 0.00 25 ALA A O 19
ATOM 11936 N N . SER A 1 26 ? 1.441 3.730 -5.004 1.00 0.00 26 SER A N 19
ATOM 11937 C CA . SER A 1 26 ? 2.249 2.693 -4.372 1.00 0.00 26 SER A CA 19
ATOM 11938 C C . SER A 1 26 ? 1.368 1.707 -3.610 1.00 0.00 26 SER A C 19
ATOM 11939 O O . SER A 1 26 ? 1.505 0.493 -3.759 1.00 0.00 26 SER A O 19
ATOM 11947 N N . SER A 1 27 ? 0.465 2.239 -2.794 1.00 0.00 27 SER A N 19
ATOM 11948 C CA . SER A 1 27 ? -0.437 1.407 -2.005 1.00 0.00 27 SER A CA 19
ATOM 11949 C C . SER A 1 27 ? -1.119 0.362 -2.882 1.00 0.00 27 SER A C 19
ATOM 11950 O O . SER A 1 27 ? -1.248 -0.801 -2.497 1.00 0.00 27 SER A O 19
ATOM 11958 N N . LEU A 1 28 ? -1.554 0.785 -4.064 1.00 0.00 28 LEU A N 19
ATOM 11959 C CA . LEU A 1 28 ? -2.224 -0.114 -4.998 1.00 0.00 28 LEU A CA 19
ATOM 11960 C C . LEU A 1 28 ? -1.233 -1.095 -5.616 1.00 0.00 28 LEU A C 19
ATOM 11961 O O . LEU A 1 28 ? -1.501 -2.294 -5.698 1.00 0.00 28 LEU A O 19
ATOM 11977 N N . ARG A 1 29 ? -0.087 -0.578 -6.047 1.00 0.00 29 ARG A N 19
ATOM 11978 C CA . ARG A 1 29 ? 0.944 -1.408 -6.656 1.00 0.00 29 ARG A CA 19
ATOM 11979 C C . ARG A 1 29 ? 1.221 -2.644 -5.805 1.00 0.00 29 ARG A C 19
ATOM 11980 O O . ARG A 1 29 ? 1.204 -3.771 -6.303 1.00 0.00 29 ARG A O 19
ATOM 12001 N N . LEU A 1 30 ? 1.475 -2.426 -4.520 1.00 0.00 30 LEU A N 19
ATOM 12002 C CA . LEU A 1 30 ? 1.755 -3.521 -3.598 1.00 0.00 30 LEU A CA 19
ATOM 12003 C C . LEU A 1 30 ? 0.499 -4.346 -3.335 1.00 0.00 30 LEU A C 19
ATOM 12004 O O . LEU A 1 30 ? 0.554 -5.575 -3.265 1.00 0.00 30 LEU A O 19
ATOM 12020 N N . HIS A 1 31 ? -0.632 -3.663 -3.191 1.00 0.00 31 HIS A N 19
ATOM 12021 C CA . HIS A 1 31 ? -1.903 -4.333 -2.938 1.00 0.00 31 HIS A CA 19
ATOM 12022 C C . HIS A 1 31 ? -2.427 -4.999 -4.207 1.00 0.00 31 HIS A C 19
ATOM 12023 O O . HIS A 1 31 ? -3.450 -5.683 -4.181 1.00 0.00 31 HIS A O 19
ATOM 12037 N N . GLN A 1 32 ? -1.721 -4.792 -5.313 1.00 0.00 32 GLN A N 19
ATOM 12038 C CA . GLN A 1 32 ? -2.118 -5.372 -6.591 1.00 0.00 32 GLN A CA 19
ATOM 12039 C C . GLN A 1 32 ? -1.562 -6.783 -6.745 1.00 0.00 32 GLN A C 19
ATOM 12040 O O . GLN A 1 32 ? -2.237 -7.675 -7.257 1.00 0.00 32 GLN A O 19
ATOM 12054 N N . ASN A 1 33 ? -0.325 -6.979 -6.298 1.00 0.00 33 ASN A N 19
ATOM 12055 C CA . ASN A 1 33 ? 0.322 -8.283 -6.387 1.00 0.00 33 ASN A CA 19
ATOM 12056 C C . ASN A 1 33 ? -0.379 -9.300 -5.492 1.00 0.00 33 ASN A C 19
ATOM 12057 O O . ASN A 1 33 ? -0.507 -10.472 -5.848 1.00 0.00 33 ASN A O 19
ATOM 12068 N N . VAL A 1 34 ? -0.831 -8.844 -4.328 1.00 0.00 34 VAL A N 19
ATOM 12069 C CA . VAL A 1 34 ? -1.521 -9.714 -3.383 1.00 0.00 34 VAL A CA 19
ATOM 12070 C C . VAL A 1 34 ? -2.458 -10.676 -4.104 1.00 0.00 34 VAL A C 19
ATOM 12071 O O . VAL A 1 34 ? -2.557 -11.850 -3.745 1.00 0.00 34 VAL A O 19
ATOM 12084 N N . HIS A 1 35 ? -3.145 -10.172 -5.124 1.00 0.00 35 HIS A N 19
ATOM 12085 C CA . HIS A 1 35 ? -4.075 -10.987 -5.898 1.00 0.00 35 HIS A CA 19
ATOM 12086 C C . HIS A 1 35 ? -3.323 -11.900 -6.863 1.00 0.00 35 HIS A C 19
ATOM 12087 O O . HIS A 1 35 ? -3.559 -13.108 -6.901 1.00 0.00 35 HIS A O 19
ATOM 12101 N N . VAL A 1 36 ? -2.419 -11.314 -7.641 1.00 0.00 36 VAL A N 19
ATOM 12102 C CA . VAL A 1 36 ? -1.633 -12.074 -8.606 1.00 0.00 36 VAL A CA 19
ATOM 12103 C C . VAL A 1 36 ? -0.655 -13.008 -7.903 1.00 0.00 36 VAL A C 19
ATOM 12104 O O . VAL A 1 36 ? 0.284 -12.561 -7.245 1.00 0.00 36 VAL A O 19
ATOM 12117 N N . GLY A 1 37 ? -0.881 -14.311 -8.047 1.00 0.00 37 GLY A N 19
ATOM 12118 C CA . GLY A 1 37 ? -0.010 -15.288 -7.421 1.00 0.00 37 GLY A CA 19
ATOM 12119 C C . GLY A 1 37 ? -0.714 -16.604 -7.152 1.00 0.00 37 GLY A C 19
ATOM 12120 O O . GLY A 1 37 ? -1.721 -16.643 -6.446 1.00 0.00 37 GLY A O 19
ATOM 12124 N N . GLU A 1 38 ? -0.184 -17.683 -7.718 1.00 0.00 38 GLU A N 19
ATOM 12125 C CA . GLU A 1 38 ? -0.771 -19.006 -7.537 1.00 0.00 38 GLU A CA 19
ATOM 12126 C C . GLU A 1 38 ? 0.269 -20.099 -7.770 1.00 0.00 38 GLU A C 19
ATOM 12127 O O . GLU A 1 38 ? 1.071 -20.021 -8.701 1.00 0.00 38 GLU A O 19
ATOM 12139 N N . LYS A 1 39 ? 0.249 -21.117 -6.916 1.00 0.00 39 LYS A N 19
ATOM 12140 C CA . LYS A 1 39 ? 1.188 -22.227 -7.026 1.00 0.00 39 LYS A CA 19
ATOM 12141 C C . LYS A 1 39 ? 0.470 -23.508 -7.436 1.00 0.00 39 LYS A C 19
ATOM 12142 O O . LYS A 1 39 ? -0.547 -23.891 -6.857 1.00 0.00 39 LYS A O 19
ATOM 12161 N N . PRO A 1 40 ? 1.010 -24.190 -8.457 1.00 0.00 40 PRO A N 19
ATOM 12162 C CA . PRO A 1 40 ? 0.437 -25.440 -8.966 1.00 0.00 40 PRO A CA 19
ATOM 12163 C C . PRO A 1 40 ? 0.600 -26.594 -7.982 1.00 0.00 40 PRO A C 19
ATOM 12164 O O . PRO A 1 40 ? 1.717 -26.954 -7.611 1.00 0.00 40 PRO A O 19
ATOM 12175 N N . SER A 1 41 ? -0.523 -27.170 -7.563 1.00 0.00 41 SER A N 19
ATOM 12176 C CA . SER A 1 41 ? -0.505 -28.282 -6.619 1.00 0.00 41 SER A CA 19
ATOM 12177 C C . SER A 1 41 ? -0.271 -29.605 -7.343 1.00 0.00 41 SER A C 19
ATOM 12178 O O . SER A 1 41 ? -0.702 -30.661 -6.883 1.00 0.00 41 SER A O 19
ATOM 12186 N N . GLY A 1 42 ? 0.416 -29.537 -8.479 1.00 0.00 42 GLY A N 19
ATOM 12187 C CA . GLY A 1 42 ? 0.695 -30.736 -9.249 1.00 0.00 42 GLY A CA 19
ATOM 12188 C C . GLY A 1 42 ? 1.931 -31.464 -8.759 1.00 0.00 42 GLY A C 19
ATOM 12189 O O . GLY A 1 42 ? 1.847 -32.452 -8.029 1.00 0.00 42 GLY A O 19
ATOM 12193 N N . PRO A 1 43 ? 3.111 -30.974 -9.166 1.00 0.00 43 PRO A N 19
ATOM 12194 C CA . PRO A 1 43 ? 4.393 -31.571 -8.776 1.00 0.00 43 PRO A CA 19
ATOM 12195 C C . PRO A 1 43 ? 4.704 -31.362 -7.298 1.00 0.00 43 PRO A C 19
ATOM 12196 O O . PRO A 1 43 ? 5.476 -30.474 -6.936 1.00 0.00 43 PRO A O 19
ATOM 12207 N N . SER A 1 44 ? 4.099 -32.186 -6.448 1.00 0.00 44 SER A N 19
ATOM 12208 C CA . SER A 1 44 ? 4.309 -32.088 -5.009 1.00 0.00 44 SER A CA 19
ATOM 12209 C C . SER A 1 44 ? 4.543 -30.640 -4.591 1.00 0.00 44 SER A C 19
ATOM 12210 O O . SER A 1 44 ? 5.497 -30.336 -3.874 1.00 0.00 44 SER A O 19
ATOM 12218 N N . SER A 1 45 ? 3.666 -29.750 -5.044 1.00 0.00 45 SER A N 19
ATOM 12219 C CA . SER A 1 45 ? 3.779 -28.333 -4.721 1.00 0.00 45 SER A CA 19
ATOM 12220 C C . SER A 1 45 ? 5.242 -27.917 -4.603 1.00 0.00 45 SER A C 19
ATOM 12221 O O . SER A 1 45 ? 5.650 -27.319 -3.609 1.00 0.00 45 SER A O 19
ATOM 12229 N N . GLY A 1 46 ? 6.027 -28.239 -5.627 1.00 0.00 46 GLY A N 19
ATOM 12230 C CA . GLY A 1 46 ? 7.436 -27.892 -5.619 1.00 0.00 46 GLY A CA 19
ATOM 12231 C C . GLY A 1 46 ? 7.664 -26.394 -5.585 1.00 0.00 46 GLY A C 19
ATOM 12232 O O . GLY A 1 46 ? 8.801 -25.957 -5.755 1.00 0.00 46 GLY A O 19
ATOM 12237 N N . GLY A 1 1 ? -11.750 27.117 -28.273 1.00 0.00 1 GLY A N 20
ATOM 12238 C CA . GLY A 1 1 ? -11.509 25.695 -28.116 1.00 0.00 1 GLY A CA 20
ATOM 12239 C C . GLY A 1 1 ? -10.258 25.405 -27.311 1.00 0.00 1 GLY A C 20
ATOM 12240 O O . GLY A 1 1 ? -9.149 25.730 -27.735 1.00 0.00 1 GLY A O 20
ATOM 12244 N N . SER A 1 2 ? -10.436 24.792 -26.145 1.00 0.00 2 SER A N 20
ATOM 12245 C CA . SER A 1 2 ? -9.313 24.463 -25.275 1.00 0.00 2 SER A CA 20
ATOM 12246 C C . SER A 1 2 ? -9.732 23.463 -24.201 1.00 0.00 2 SER A C 20
ATOM 12247 O O . SER A 1 2 ? -10.796 23.594 -23.597 1.00 0.00 2 SER A O 20
ATOM 12255 N N . SER A 1 3 ? -8.887 22.464 -23.970 1.00 0.00 3 SER A N 20
ATOM 12256 C CA . SER A 1 3 ? -9.170 21.439 -22.973 1.00 0.00 3 SER A CA 20
ATOM 12257 C C . SER A 1 3 ? -8.618 21.841 -21.608 1.00 0.00 3 SER A C 20
ATOM 12258 O O . SER A 1 3 ? -7.429 22.125 -21.466 1.00 0.00 3 SER A O 20
ATOM 12266 N N . GLY A 1 4 ? -9.491 21.862 -20.606 1.00 0.00 4 GLY A N 20
ATOM 12267 C CA . GLY A 1 4 ? -9.074 22.230 -19.266 1.00 0.00 4 GLY A CA 20
ATOM 12268 C C . GLY A 1 4 ? -8.186 21.181 -18.626 1.00 0.00 4 GLY A C 20
ATOM 12269 O O . GLY A 1 4 ? -8.636 20.411 -17.777 1.00 0.00 4 GLY A O 20
ATOM 12273 N N . SER A 1 5 ? -6.922 21.148 -19.035 1.00 0.00 5 SER A N 20
ATOM 12274 C CA . SER A 1 5 ? -5.970 20.182 -18.500 1.00 0.00 5 SER A CA 20
ATOM 12275 C C . SER A 1 5 ? -5.354 20.689 -17.200 1.00 0.00 5 SER A C 20
ATOM 12276 O O . SER A 1 5 ? -5.150 21.890 -17.024 1.00 0.00 5 SER A O 20
ATOM 12284 N N . SER A 1 6 ? -5.060 19.764 -16.292 1.00 0.00 6 SER A N 20
ATOM 12285 C CA . SER A 1 6 ? -4.471 20.116 -15.005 1.00 0.00 6 SER A CA 20
ATOM 12286 C C . SER A 1 6 ? -3.008 19.686 -14.942 1.00 0.00 6 SER A C 20
ATOM 12287 O O . SER A 1 6 ? -2.141 20.454 -14.527 1.00 0.00 6 SER A O 20
ATOM 12295 N N . GLY A 1 7 ? -2.742 18.451 -15.356 1.00 0.00 7 GLY A N 20
ATOM 12296 C CA . GLY A 1 7 ? -1.385 17.938 -15.339 1.00 0.00 7 GLY A CA 20
ATOM 12297 C C . GLY A 1 7 ? -1.282 16.591 -14.652 1.00 0.00 7 GLY A C 20
ATOM 12298 O O . GLY A 1 7 ? -0.849 15.610 -15.256 1.00 0.00 7 GLY A O 20
ATOM 12302 N N . MET A 1 8 ? -1.680 16.543 -13.385 1.00 0.00 8 MET A N 20
ATOM 12303 C CA . MET A 1 8 ? -1.631 15.305 -12.616 1.00 0.00 8 MET A CA 20
ATOM 12304 C C . MET A 1 8 ? -2.824 14.413 -12.943 1.00 0.00 8 MET A C 20
ATOM 12305 O O . MET A 1 8 ? -3.826 14.875 -13.488 1.00 0.00 8 MET A O 20
ATOM 12319 N N . GLY A 1 9 ? -2.710 13.131 -12.607 1.00 0.00 9 GLY A N 20
ATOM 12320 C CA . GLY A 1 9 ? -3.786 12.195 -12.874 1.00 0.00 9 GLY A CA 20
ATOM 12321 C C . GLY A 1 9 ? -5.084 12.597 -12.201 1.00 0.00 9 GLY A C 20
ATOM 12322 O O . GLY A 1 9 ? -5.290 13.769 -11.888 1.00 0.00 9 GLY A O 20
ATOM 12326 N N . GLU A 1 10 ? -5.960 11.623 -11.980 1.00 0.00 10 GLU A N 20
ATOM 12327 C CA . GLU A 1 10 ? -7.246 11.883 -11.342 1.00 0.00 10 GLU A CA 20
ATOM 12328 C C . GLU A 1 10 ? -7.244 11.396 -9.896 1.00 0.00 10 GLU A C 20
ATOM 12329 O O . GLU A 1 10 ? -8.275 10.979 -9.368 1.00 0.00 10 GLU A O 20
ATOM 12341 N N . LYS A 1 11 ? -6.078 11.451 -9.261 1.00 0.00 11 LYS A N 20
ATOM 12342 C CA . LYS A 1 11 ? -5.940 11.017 -7.876 1.00 0.00 11 LYS A CA 20
ATOM 12343 C C . LYS A 1 11 ? -6.858 9.836 -7.581 1.00 0.00 11 LYS A C 20
ATOM 12344 O O . LYS A 1 11 ? -7.522 9.795 -6.545 1.00 0.00 11 LYS A O 20
ATOM 12363 N N . THR A 1 12 ? -6.892 8.875 -8.499 1.00 0.00 12 THR A N 20
ATOM 12364 C CA . THR A 1 12 ? -7.728 7.692 -8.338 1.00 0.00 12 THR A CA 20
ATOM 12365 C C . THR A 1 12 ? -6.995 6.434 -8.787 1.00 0.00 12 THR A C 20
ATOM 12366 O O . THR A 1 12 ? -6.634 6.299 -9.956 1.00 0.00 12 THR A O 20
ATOM 12377 N N . TRP A 1 13 ? -6.778 5.516 -7.852 1.00 0.00 13 TRP A N 20
ATOM 12378 C CA . TRP A 1 13 ? -6.087 4.267 -8.153 1.00 0.00 13 TRP A CA 20
ATOM 12379 C C . TRP A 1 13 ? -6.932 3.065 -7.745 1.00 0.00 13 TRP A C 20
ATOM 12380 O O . TRP A 1 13 ? -6.763 2.516 -6.656 1.00 0.00 13 TRP A O 20
ATOM 12401 N N . LYS A 1 14 ? -7.843 2.662 -8.624 1.00 0.00 14 LYS A N 20
ATOM 12402 C CA . LYS A 1 14 ? -8.714 1.524 -8.356 1.00 0.00 14 LYS A CA 20
ATOM 12403 C C . LYS A 1 14 ? -8.058 0.220 -8.800 1.00 0.00 14 LYS A C 20
ATOM 12404 O O . LYS A 1 14 ? -7.132 0.224 -9.612 1.00 0.00 14 LYS A O 20
ATOM 12423 N N . CYS A 1 15 ? -8.545 -0.894 -8.265 1.00 0.00 15 CYS A N 20
ATOM 12424 C CA . CYS A 1 15 ? -8.008 -2.206 -8.607 1.00 0.00 15 CYS A CA 20
ATOM 12425 C C . CYS A 1 15 ? -8.941 -2.944 -9.562 1.00 0.00 15 CYS A C 20
ATOM 12426 O O . CYS A 1 15 ? -10.134 -3.087 -9.293 1.00 0.00 15 CYS A O 20
ATOM 12433 N N . ARG A 1 16 ? -8.389 -3.411 -10.677 1.00 0.00 16 ARG A N 20
ATOM 12434 C CA . ARG A 1 16 ? -9.172 -4.134 -11.672 1.00 0.00 16 ARG A CA 20
ATOM 12435 C C . ARG A 1 16 ? -9.285 -5.611 -11.307 1.00 0.00 16 ARG A C 20
ATOM 12436 O O . ARG A 1 16 ? -9.355 -6.472 -12.183 1.00 0.00 16 ARG A O 20
ATOM 12457 N N . GLU A 1 17 ? -9.300 -5.895 -10.009 1.00 0.00 17 GLU A N 20
ATOM 12458 C CA . GLU A 1 17 ? -9.403 -7.269 -9.529 1.00 0.00 17 GLU A CA 20
ATOM 12459 C C . GLU A 1 17 ? -10.461 -7.386 -8.436 1.00 0.00 17 GLU A C 20
ATOM 12460 O O . GLU A 1 17 ? -11.247 -8.334 -8.415 1.00 0.00 17 GLU A O 20
ATOM 12472 N N . CYS A 1 18 ? -10.475 -6.415 -7.528 1.00 0.00 18 CYS A N 20
ATOM 12473 C CA . CYS A 1 18 ? -11.435 -6.408 -6.431 1.00 0.00 18 CYS A CA 20
ATOM 12474 C C . CYS A 1 18 ? -12.216 -5.098 -6.400 1.00 0.00 18 CYS A C 20
ATOM 12475 O O . CYS A 1 18 ? -13.208 -4.971 -5.682 1.00 0.00 18 CYS A O 20
ATOM 12482 N N . ASP A 1 19 ? -11.762 -4.126 -7.184 1.00 0.00 19 ASP A N 20
ATOM 12483 C CA . ASP A 1 19 ? -12.418 -2.825 -7.248 1.00 0.00 19 ASP A CA 20
ATOM 12484 C C . ASP A 1 19 ? -12.183 -2.034 -5.965 1.00 0.00 19 ASP A C 20
ATOM 12485 O O . ASP A 1 19 ? -13.129 -1.583 -5.320 1.00 0.00 19 ASP A O 20
ATOM 12494 N N . MET A 1 20 ? -10.915 -1.870 -5.601 1.00 0.00 20 MET A N 20
ATOM 12495 C CA . MET A 1 20 ? -10.555 -1.133 -4.395 1.00 0.00 20 MET A CA 20
ATOM 12496 C C . MET A 1 20 ? -9.843 0.169 -4.746 1.00 0.00 20 MET A C 20
ATOM 12497 O O . MET A 1 20 ? -8.836 0.165 -5.456 1.00 0.00 20 MET A O 20
ATOM 12511 N N . CYS A 1 21 ? -10.370 1.281 -4.246 1.00 0.00 21 CYS A N 20
ATOM 12512 C CA . CYS A 1 21 ? -9.784 2.590 -4.508 1.00 0.00 21 CYS A CA 20
ATOM 12513 C C . CYS A 1 21 ? -8.636 2.875 -3.546 1.00 0.00 21 CYS A C 20
ATOM 12514 O O . CYS A 1 21 ? -8.691 2.510 -2.371 1.00 0.00 21 CYS A O 20
ATOM 12522 N N . PHE A 1 22 ? -7.595 3.527 -4.052 1.00 0.00 22 PHE A N 20
ATOM 12523 C CA . PHE A 1 22 ? -6.431 3.858 -3.238 1.00 0.00 22 PHE A CA 20
ATOM 12524 C C . PHE A 1 22 ? -5.987 5.297 -3.483 1.00 0.00 22 PHE A C 20
ATOM 12525 O O . PHE A 1 22 ? -5.907 5.747 -4.626 1.00 0.00 22 PHE A O 20
ATOM 12542 N N . SER A 1 23 ? -5.701 6.015 -2.401 1.00 0.00 23 SER A N 20
ATOM 12543 C CA . SER A 1 23 ? -5.270 7.404 -2.497 1.00 0.00 23 SER A CA 20
ATOM 12544 C C . SER A 1 23 ? -3.850 7.496 -3.047 1.00 0.00 23 SER A C 20
ATOM 12545 O O . SER A 1 23 ? -3.530 8.398 -3.821 1.00 0.00 23 SER A O 20
ATOM 12553 N N . GLN A 1 24 ? -3.003 6.555 -2.641 1.00 0.00 24 GLN A N 20
ATOM 12554 C CA . GLN A 1 24 ? -1.617 6.530 -3.092 1.00 0.00 24 GLN A CA 20
ATOM 12555 C C . GLN A 1 24 ? -1.430 5.518 -4.218 1.00 0.00 24 GLN A C 20
ATOM 12556 O O . GLN A 1 24 ? -2.121 4.502 -4.274 1.00 0.00 24 GLN A O 20
ATOM 12570 N N . ALA A 1 25 ? -0.491 5.805 -5.114 1.00 0.00 25 ALA A N 20
ATOM 12571 C CA . ALA A 1 25 ? -0.212 4.920 -6.238 1.00 0.00 25 ALA A CA 20
ATOM 12572 C C . ALA A 1 25 ? 0.597 3.706 -5.793 1.00 0.00 25 ALA A C 20
ATOM 12573 O O . ALA A 1 25 ? 0.210 2.564 -6.044 1.00 0.00 25 ALA A O 20
ATOM 12580 N N . SER A 1 26 ? 1.722 3.960 -5.132 1.00 0.00 26 SER A N 20
ATOM 12581 C CA . SER A 1 26 ? 2.588 2.887 -4.656 1.00 0.00 26 SER A CA 20
ATOM 12582 C C . SER A 1 26 ? 1.791 1.860 -3.857 1.00 0.00 26 SER A C 20
ATOM 12583 O O . SER A 1 26 ? 1.947 0.654 -4.046 1.00 0.00 26 SER A O 20
ATOM 12591 N N . SER A 1 27 ? 0.937 2.349 -2.964 1.00 0.00 27 SER A N 20
ATOM 12592 C CA . SER A 1 27 ? 0.117 1.474 -2.132 1.00 0.00 27 SER A CA 20
ATOM 12593 C C . SER A 1 27 ? -0.681 0.499 -2.992 1.00 0.00 27 SER A C 20
ATOM 12594 O O . SER A 1 27 ? -0.790 -0.685 -2.669 1.00 0.00 27 SER A O 20
ATOM 12602 N N . LEU A 1 28 ? -1.237 1.004 -4.087 1.00 0.00 28 LEU A N 20
ATOM 12603 C CA . LEU A 1 28 ? -2.026 0.178 -4.995 1.00 0.00 28 LEU A CA 20
ATOM 12604 C C . LEU A 1 28 ? -1.148 -0.855 -5.694 1.00 0.00 28 LEU A C 20
ATOM 12605 O O . LEU A 1 28 ? -1.399 -2.057 -5.608 1.00 0.00 28 LEU A O 20
ATOM 12621 N N . ARG A 1 29 ? -0.116 -0.378 -6.383 1.00 0.00 29 ARG A N 20
ATOM 12622 C CA . ARG A 1 29 ? 0.800 -1.261 -7.095 1.00 0.00 29 ARG A CA 20
ATOM 12623 C C . ARG A 1 29 ? 1.106 -2.507 -6.270 1.00 0.00 29 ARG A C 20
ATOM 12624 O O . ARG A 1 29 ? 0.993 -3.632 -6.760 1.00 0.00 29 ARG A O 20
ATOM 12645 N N . LEU A 1 30 ? 1.494 -2.300 -5.017 1.00 0.00 30 LEU A N 20
ATOM 12646 C CA . LEU A 1 30 ? 1.818 -3.406 -4.123 1.00 0.00 30 LEU A CA 20
ATOM 12647 C C . LEU A 1 30 ? 0.562 -4.184 -3.742 1.00 0.00 30 LEU A C 20
ATOM 12648 O O . LEU A 1 30 ? 0.567 -5.415 -3.709 1.00 0.00 30 LEU A O 20
ATOM 12664 N N . HIS A 1 31 ? -0.514 -3.457 -3.458 1.00 0.00 31 HIS A N 20
ATOM 12665 C CA . HIS A 1 31 ? -1.779 -4.079 -3.082 1.00 0.00 31 HIS A CA 20
ATOM 12666 C C . HIS A 1 31 ? -2.195 -5.127 -4.109 1.00 0.00 31 HIS A C 20
ATOM 12667 O O . HIS A 1 31 ? -2.979 -6.027 -3.808 1.00 0.00 31 HIS A O 20
ATOM 12681 N N . GLN A 1 32 ? -1.666 -5.004 -5.322 1.00 0.00 32 GLN A N 20
ATOM 12682 C CA . GLN A 1 32 ? -1.984 -5.941 -6.393 1.00 0.00 32 GLN A CA 20
ATOM 12683 C C . GLN A 1 32 ? -1.094 -7.177 -6.317 1.00 0.00 32 GLN A C 20
ATOM 12684 O O . GLN A 1 32 ? -0.837 -7.832 -7.326 1.00 0.00 32 GLN A O 20
ATOM 12698 N N . ASN A 1 33 ? -0.627 -7.491 -5.113 1.00 0.00 33 ASN A N 20
ATOM 12699 C CA . ASN A 1 33 ? 0.235 -8.649 -4.905 1.00 0.00 33 ASN A CA 20
ATOM 12700 C C . ASN A 1 33 ? -0.573 -9.848 -4.419 1.00 0.00 33 ASN A C 20
ATOM 12701 O O . ASN A 1 33 ? -0.269 -10.993 -4.754 1.00 0.00 33 ASN A O 20
ATOM 12712 N N . VAL A 1 34 ? -1.606 -9.577 -3.626 1.00 0.00 34 VAL A N 20
ATOM 12713 C CA . VAL A 1 34 ? -2.459 -10.633 -3.095 1.00 0.00 34 VAL A CA 20
ATOM 12714 C C . VAL A 1 34 ? -3.185 -11.369 -4.215 1.00 0.00 34 VAL A C 20
ATOM 12715 O O . VAL A 1 34 ? -3.359 -12.587 -4.161 1.00 0.00 34 VAL A O 20
ATOM 12728 N N . HIS A 1 35 ? -3.606 -10.623 -5.231 1.00 0.00 35 HIS A N 20
ATOM 12729 C CA . HIS A 1 35 ? -4.313 -11.205 -6.367 1.00 0.00 35 HIS A CA 20
ATOM 12730 C C . HIS A 1 35 ? -3.358 -12.007 -7.247 1.00 0.00 35 HIS A C 20
ATOM 12731 O O . HIS A 1 35 ? -3.513 -13.218 -7.405 1.00 0.00 35 HIS A O 20
ATOM 12745 N N . VAL A 1 36 ? -2.372 -11.323 -7.819 1.00 0.00 36 VAL A N 20
ATOM 12746 C CA . VAL A 1 36 ? -1.393 -11.971 -8.683 1.00 0.00 36 VAL A CA 20
ATOM 12747 C C . VAL A 1 36 ? -0.628 -13.053 -7.931 1.00 0.00 36 VAL A C 20
ATOM 12748 O O . VAL A 1 36 ? -0.117 -13.998 -8.531 1.00 0.00 36 VAL A O 20
ATOM 12761 N N . GLY A 1 37 ? -0.552 -12.909 -6.611 1.00 0.00 37 GLY A N 20
ATOM 12762 C CA . GLY A 1 37 ? 0.153 -13.882 -5.797 1.00 0.00 37 GLY A CA 20
ATOM 12763 C C . GLY A 1 37 ? -0.150 -15.309 -6.208 1.00 0.00 37 GLY A C 20
ATOM 12764 O O . GLY A 1 37 ? 0.693 -15.983 -6.799 1.00 0.00 37 GLY A O 20
ATOM 12768 N N . GLU A 1 38 ? -1.356 -15.771 -5.892 1.00 0.00 38 GLU A N 20
ATOM 12769 C CA . GLU A 1 38 ? -1.766 -17.129 -6.230 1.00 0.00 38 GLU A CA 20
ATOM 12770 C C . GLU A 1 38 ? -1.204 -17.545 -7.586 1.00 0.00 38 GLU A C 20
ATOM 12771 O O . GLU A 1 38 ? -1.411 -16.866 -8.592 1.00 0.00 38 GLU A O 20
ATOM 12783 N N . LYS A 1 39 ? -0.490 -18.666 -7.606 1.00 0.00 39 LYS A N 20
ATOM 12784 C CA . LYS A 1 39 ? 0.103 -19.175 -8.837 1.00 0.00 39 LYS A CA 20
ATOM 12785 C C . LYS A 1 39 ? -0.978 -19.617 -9.818 1.00 0.00 39 LYS A C 20
ATOM 12786 O O . LYS A 1 39 ? -1.712 -20.577 -9.580 1.00 0.00 39 LYS A O 20
ATOM 12805 N N . PRO A 1 40 ? -1.079 -18.904 -10.949 1.00 0.00 40 PRO A N 20
ATOM 12806 C CA . PRO A 1 40 ? -2.066 -19.206 -11.990 1.00 0.00 40 PRO A CA 20
ATOM 12807 C C . PRO A 1 40 ? -1.756 -20.507 -12.723 1.00 0.00 40 PRO A C 20
ATOM 12808 O O . PRO A 1 40 ? -0.851 -21.247 -12.337 1.00 0.00 40 PRO A O 20
ATOM 12819 N N . SER A 1 41 ? -2.512 -20.779 -13.782 1.00 0.00 41 SER A N 20
ATOM 12820 C CA . SER A 1 41 ? -2.319 -21.993 -14.567 1.00 0.00 41 SER A CA 20
ATOM 12821 C C . SER A 1 41 ? -1.706 -21.670 -15.926 1.00 0.00 41 SER A C 20
ATOM 12822 O O . SER A 1 41 ? -2.110 -22.221 -16.949 1.00 0.00 41 SER A O 20
ATOM 12830 N N . GLY A 1 42 ? -0.727 -20.770 -15.927 1.00 0.00 42 GLY A N 20
ATOM 12831 C CA . GLY A 1 42 ? -0.073 -20.388 -17.165 1.00 0.00 42 GLY A CA 20
ATOM 12832 C C . GLY A 1 42 ? 1.432 -20.562 -17.104 1.00 0.00 42 GLY A C 20
ATOM 12833 O O . GLY A 1 42 ? 1.949 -21.679 -17.096 1.00 0.00 42 GLY A O 20
ATOM 12837 N N . PRO A 1 43 ? 2.160 -19.437 -17.061 1.00 0.00 43 PRO A N 20
ATOM 12838 C CA . PRO A 1 43 ? 3.625 -19.444 -17.001 1.00 0.00 43 PRO A CA 20
ATOM 12839 C C . PRO A 1 43 ? 4.148 -19.950 -15.660 1.00 0.00 43 PRO A C 20
ATOM 12840 O O . PRO A 1 43 ? 3.704 -19.505 -14.602 1.00 0.00 43 PRO A O 20
ATOM 12851 N N . SER A 1 44 ? 5.093 -20.883 -15.713 1.00 0.00 44 SER A N 20
ATOM 12852 C CA . SER A 1 44 ? 5.674 -21.452 -14.503 1.00 0.00 44 SER A CA 20
ATOM 12853 C C . SER A 1 44 ? 7.015 -22.115 -14.804 1.00 0.00 44 SER A C 20
ATOM 12854 O O . SER A 1 44 ? 7.136 -22.896 -15.747 1.00 0.00 44 SER A O 20
ATOM 12862 N N . SER A 1 45 ? 8.020 -21.797 -13.994 1.00 0.00 45 SER A N 20
ATOM 12863 C CA . SER A 1 45 ? 9.354 -22.358 -14.175 1.00 0.00 45 SER A CA 20
ATOM 12864 C C . SER A 1 45 ? 9.517 -23.641 -13.366 1.00 0.00 45 SER A C 20
ATOM 12865 O O . SER A 1 45 ? 10.019 -23.621 -12.243 1.00 0.00 45 SER A O 20
ATOM 12873 N N . GLY A 1 46 ? 9.090 -24.758 -13.947 1.00 0.00 46 GLY A N 20
ATOM 12874 C CA . GLY A 1 46 ? 9.197 -26.036 -13.268 1.00 0.00 46 GLY A CA 20
ATOM 12875 C C . GLY A 1 46 ? 7.948 -26.380 -12.480 1.00 0.00 46 GLY A C 20
ATOM 12876 O O . GLY A 1 46 ? 8.014 -27.233 -11.596 1.00 0.00 46 GLY A O 20
#

Solvent-accessible surface area: 4351 Å² total; per-residue (Å²): 131,128,103,67,86,112,63,186,52,122,157,84,112,122,12,219,86,44,85,98,94,33,90,118,36,76,65,13,163,116,37,63,83,95,43,122,51,156,199,39,64,58,106,124,106,130

Foldseek 3Di:
DDDPDDPDDPLWDFDPPPGDTDNDDVVNVVVCCVVPVPDDPDDDDD

Nearest PDB structures (foldseek):
  2ytp-assembly1_A  TM=6.083E-01  e=1.157E-03  Homo sapiens
  2emi-assembly1_A  TM=5.887E-01  e=1.002E-03  Homo sapiens
  2emg-assembly1_A  TM=5.357E-01  e=2.956E-03  Homo sapiens
  2eoy-assembly1_A  TM=5.992E-01  e=5.266E-03  Homo sapiens
  2emb-assembly1_A  TM=5.896E-01  e=4.587E-02  Homo sapiens

CATH classification: 3.30.160.60

GO terms:
  GO:0001227 DNA-binding transcription repressor activity, RNA polymerase II-specific (F, IDA)
  GO:0000122 negative regulation of transcription by RNA polymerase II (P, IDA)
  GO:0043565 sequence-specific DNA binding (F, IDA)
  GO:0005634 nucleus (C, IDA)
  GO:0017053 transcription repressor complex (C, IDA)
  GO:0005515 protein binding (F, IPI)
  GO:0031965 nuclear membrane (C, IDA)
  GO:0005654 nucleoplasm (C, IDA)
  GO:0045892 negative regulation of DNA-templated transcription (P, IDA)